Protein AF-0000000080121694 (afdb_homodimer)

Radius of gyration: 36.51 Å; Cα contacts (8 Å, |Δi|>4): 896; chains: 2; bounding box: 59×126×103 Å

Solvent-accessible surface area (backbone atoms only — not comparable to full-atom values): 50189 Å² total; per-residue (Å²): 130,77,58,74,82,36,56,67,40,44,23,49,49,50,47,50,50,31,52,74,65,68,38,55,79,69,56,67,58,45,58,38,74,62,89,61,55,68,60,27,54,48,50,38,48,52,54,37,49,72,77,35,82,36,62,63,84,40,64,54,23,57,33,60,22,52,47,48,54,51,34,53,37,49,47,53,52,48,60,75,39,40,68,56,51,47,28,50,53,50,45,54,48,53,38,69,68,40,71,66,47,35,49,54,50,49,51,48,32,42,70,73,69,32,93,64,75,76,70,82,54,82,52,45,90,50,26,54,61,36,42,48,52,21,51,56,29,46,60,75,39,48,68,44,53,57,50,44,41,75,73,33,86,81,53,75,55,68,73,51,73,68,46,50,50,50,50,53,55,51,48,57,54,48,49,55,53,50,53,48,52,44,60,62,43,68,38,92,79,63,45,26,35,66,48,34,65,50,52,49,52,49,49,48,51,38,58,58,35,47,66,44,85,49,66,69,53,20,54,51,26,48,56,35,42,54,57,48,46,57,52,42,74,55,33,47,59,52,26,48,49,22,26,32,68,34,59,57,37,25,68,55,50,55,64,60,47,36,39,76,70,57,34,71,74,53,19,56,55,53,48,50,50,48,52,48,49,49,50,49,39,47,49,53,48,50,53,53,52,55,52,51,56,50,64,68,42,62,75,64,82,71,77,75,86,80,87,78,64,84,63,70,72,70,68,76,68,49,90,77,54,86,54,56,65,52,53,51,50,50,60,70,68,46,72,84,59,79,83,66,51,61,67,55,53,59,68,67,45,78,62,39,60,84,58,93,85,66,52,69,68,59,47,39,60,70,42,22,73,72,30,54,61,57,32,55,50,42,54,56,48,32,55,37,59,48,51,86,67,55,61,79,54,46,36,41,55,67,80,76,66,65,53,61,64,67,67,63,41,53,69,68,54,40,47,46,45,25,43,25,51,76,53,49,64,50,37,68,72,62,63,59,86,71,70,86,80,59,84,58,59,67,61,83,77,86,127,130,76,59,73,79,36,56,66,40,45,22,50,49,51,50,48,52,30,52,73,65,68,39,57,80,66,56,68,59,43,53,38,71,62,88,62,56,68,61,27,55,48,50,38,49,53,55,38,47,72,77,34,81,36,60,63,83,40,61,53,24,58,33,60,22,52,45,48,54,51,33,53,38,49,47,53,52,48,60,73,39,40,69,56,50,48,27,50,51,50,44,53,47,53,39,68,68,39,70,66,48,35,49,52,50,48,51,48,33,42,70,72,70,35,96,64,76,73,71,80,55,83,52,43,92,50,27,53,61,37,42,47,53,20,51,56,29,47,61,75,38,48,69,42,52,58,52,44,43,76,73,32,86,81,55,74,56,68,73,51,74,67,46,50,51,51,51,51,55,50,47,58,52,47,47,54,53,52,53,47,52,44,61,62,42,69,38,93,77,61,45,26,34,66,49,34,64,51,53,49,51,50,50,48,52,38,57,58,36,48,66,44,85,50,66,67,55,19,55,52,26,47,56,35,41,54,58,47,47,58,52,42,72,53,32,46,59,52,26,49,48,21,27,34,67,33,58,57,37,25,68,55,50,56,65,59,48,35,38,73,69,57,33,70,76,55,19,55,57,53,50,49,51,47,52,49,50,50,51,50,38,48,50,53,48,50,53,53,51,55,53,51,55,50,64,67,41,62,74,62,82,74,76,79,81,85,85,80,63,83,64,69,72,70,68,74,67,51,91,78,55,86,56,57,64,52,55,51,50,49,61,72,67,45,74,83,59,78,83,65,51,63,66,54,52,60,67,68,44,78,63,40,59,84,56,92,84,68,53,68,67,59,47,40,60,69,42,20,74,73,29,54,62,58,33,57,50,41,53,57,49,30,54,38,60,47,52,86,67,56,63,79,56,46,38,40,56,68,79,77,64,66,51,62,64,67,69,62,39,54,69,68,53,39,46,46,45,28,43,24,51,77,52,50,64,52,38,68,72,63,64,60,88,73,70,85,79,61,83,57,57,64,58,82,77,86,129

Foldseek 3Di:
DPPCPDLVNLLVVVQVLCVVVVCLAVAAAAEDADPRDPSSVVSNLVVSCVVYPHFLSCLRHYFYAPLSLLLVLLLLLCVLLVLLLVLLLVLLCVCVVDPVSVVVLVVLCCVPVNPDDDDADHADPQFVVRSLVNLVVSLSCLVSLVVSVVVDVPSDSRDDPVSSVSSVVSSVLVVLSVVLLCQLFVDLQFFLQSNQVSLLVNLLVLVVQCPDPDPSSVVSSVVSNVSSVVNCVRCVLLNQLLNLLQLQCRLNVLVVRQCSRPNDPVSVVVSVVSVVSNVSSLVVLVVVVVVVLVVVPVPDPPPDDDDCLVQPPPVCVVVPPPCVVVVVVCVVPPPPPDSDDLSRVSNPDHGDHDDPPDDSLVVLVVCCSVPVSSSVVNQSSRNDNSHDDHSRCSRGRDDPPPPVVLVPDDPVVLQVCQQCVSPVVVCVVVVDPDPPSRSGGGHDDDD/DPPCPDLVNLLVVVQVLCVVVVCLAVAAAAEDADPRDPSSVVSNLVVSCVVYPHFLSCLRHYFYAPLSLLQVLLLLLCVLLVLLLVLLLVLLCVCVVDPVSVVVLVVLCCVPVNPDDDDADHADPQFVVRSLVNLVRSLRCLVSSVVSVVVDVPSDSRDDPVSSVSSVVSSVLVVLSVVLLCQLFVDLQFFLQSNQVSLLVNLLVLVVQCPDPDPSSVVSSVVSNVSSVVNCVRCVLLNQLLNLLQLQCRLNVLVVRQCSRPNDPVSVVVSVVSVVSNVSSLVVLVVVVVVVLVVVPVPDDPPDDDDPLVQPPPVCVVVPPPCVVVVVVCVVPPPPPDSDDLSRVSNPDHGDHDDPPDDSLVVLVVCCSVPVSSSVVNQSSRNDNSHDDHSRCSRGRDDPPPPVVLVPDDPVVLQVCQQCVSPVVVCVVVVDPDPPSRSGHGHDDDD

Secondary structure (DSSP, 8-state):
---TTSHHHHHHHHHHHHHHTT-TTS---EEESS---HHHHHHHHHHHHHHS--GGGGTTTEEE-HHHHHHHHHHHHHHHTHHHHHHHHHHHHHHTS-HHHHHHHHHHHHHHT-S--SPP----TTBHHHHHHHHHHHHHTHHHHHHHHHH-TT---PPPHHHHHHHHHHHHHHHHHHHHHHHHHSSSS--GGGHHHHHHHHHHHHHHHHT-S-HHHHHHHHHHHHHHHHHHHHHHHHHHHHHHTSTTTHHHHHHHHHHHHH-HHHHHHHHHHHHHHHHHHHHHHHHHHHHHHHHHTSSS-----S---SS-------TT-TTHHHHHHHHHHS-------HHHHHHHSPPPP--TT--HHHHHHHTTTTSHHHHHHHHHHHT--S--S-GGGGGB-S-----HHHHSS-HHHHHHHHHHHHHHHHHHHS-S---TT----------/---TTSHHHHHHHHHHHHHHTT-TTS---EEESS---HHHHHHHHHHHHHHS--GGGGTTTEEE-HHHHHHHHHHHHHHHTHHHHHHHHHHHHHHTS-HHHHHHHHHHHHHHT-S--SPP----TTBHHHHHHHHHHHHHTHHHHHHHHHH-TT---PPPHHHHHHHHHHHHHHHHHHHHHHHHHSSSS--GGGHHHHHHHHHHHHHHHTT-S-HHHHHHHHHHHHHHHHHHHHHHHHHHHHHHTSTTTHHHHHHHHHHHHH-HHHHHHHHHHHHHHHHHHHHHHHHHHHHHHHHHTSSS-----S---S--------TT-TTHHHHHHHHHHS-------HHHHHHHSPPPP--TT--HHHHHHHTTTTSHHHHHHHHHHHT--S----GGGGGB-S-----HHHHHS-HHHHHHHHHHHHHHHHHHHS-S---TT----------

Sequence (894 aa):
MVDPHSEQSLAEVINTCLMDWDIDRKLFSVTFDKFFSNDVVFRTRERLSQSRLLPNNGLLFHVRCATTILSLIVQDMLEALNEVTHKIRESVRFVRSSDTVQQSFNEIAQRLIGDSQRGLCLDCPTQWNATYAMLEAALGYKDVFSHLQQCDLGYTLAPSDIEWERASTVCSYLKLFVEVANAFTGVKDPTANIYFPELCDINLQLIERCKSEDSFIKSMALKMKSRFDTYWSICSLVLAIAAILDPRFKMKLVEYYYPQIYGPSDALERITEVSNGIKDLYHEYAISSTMSSFDHGLACDVRSSNGINGVLPITNNDTRDRLSGFDKFLHENSDNQQVKSELDKYLEEPVFPRNVDFDILNWWKVNAPKYPILSLMARDVLGIPMSTVEFDSVFNIGERLLDPYRSSLEPDILQALVCTHDWLQKEVEECGPIPSSSAMPLCITSSMVDPHSEQSLAEVINTCLMDWDIDRKLFSVTFDKFFSNDVVFRTRERLSQSRLLPNNGLLFHVRCATTILSLIVQDMLEALNEVTHKIRESVRFVRSSDTVQQSFNEIAQRLIGDSQRGLCLDCPTQWNATYAMLEAALGYKDVFSHLQQCDLGYTLAPSDIEWERASTVCSYLKLFVEVANAFTGVKDPTANIYFPELCDINLQLIERCKSEDSFIKSMALKMKSRFDTYWSICSLVLAIAAILDPRFKMKLVEYYYPQIYGPSDALERITEVSNGIKDLYHEYAISSTMSSFDHGLACDVRSSNGINGVLPITNNDTRDRLSGFDKFLHENSDNQQVKSELDKYLEEPVFPRNVDFDILNWWKVNAPKYPILSLMARDVLGIPMSTVEFDSVFNIGERLLDPYRSSLEPDILQALVCTHDWLQKEVEECGPIPSSSAMPLCITSS

Organism: Aquilegia coerulea (NCBI:txid218851)

InterPro domains:
  IPR008906 HAT, C-terminal dimerisation domain [PF05699] (342-424)
  IPR012337 Ribonuclease H-like superfamily [SSF53098] (3-425)
  IPR025525 hAT-like transposase, RNase-H fold [PF14372] (193-285)

Structure (mmCIF, N/CA/C/O backbone):
data_AF-0000000080121694-model_v1
#
loop_
_entity.id
_entity.type
_entity.pdbx_description
1 polymer 'HAT C-terminal dimerisation domain-containing protein'
#
loop_
_atom_site.group_PDB
_atom_site.id
_atom_site.type_symbol
_atom_site.label_atom_id
_atom_site.label_alt_id
_atom_site.label_comp_id
_atom_site.label_asym_id
_atom_site.label_entity_id
_atom_site.label_seq_id
_atom_site.pdbx_PDB_ins_code
_atom_site.Cartn_x
_atom_site.Cartn_y
_atom_site.Cartn_z
_atom_site.occupancy
_atom_site.B_iso_or_equiv
_atom_site.auth_seq_id
_atom_site.auth_comp_id
_atom_site.auth_asym_id
_atom_site.auth_atom_id
_atom_site.pdbx_PDB_model_num
ATOM 1 N N . MET A 1 1 ? -4.996 7.766 55.594 1 26.39 1 MET A N 1
ATOM 2 C CA . MET A 1 1 ? -5.785 8.281 54.469 1 26.39 1 MET A CA 1
ATOM 3 C C . MET A 1 1 ? -4.93 9.148 53.531 1 26.39 1 MET A C 1
ATOM 5 O O . MET A 1 1 ? -4.453 10.211 53.938 1 26.39 1 MET A O 1
ATOM 9 N N . VAL A 1 2 ? -4.094 8.57 52.719 1 36.88 2 VAL A N 1
ATOM 10 C CA . VAL A 1 2 ? -3.1 9.25 51.906 1 36.88 2 VAL A CA 1
ATOM 11 C C . VAL A 1 2 ? -3.77 10.359 51.094 1 36.88 2 VAL A C 1
ATOM 13 O O . VAL A 1 2 ? -4.922 10.227 50.688 1 36.88 2 VAL A O 1
ATOM 16 N N . ASP A 1 3 ? -3.496 11.508 51.25 1 40.28 3 ASP A N 1
ATOM 17 C CA . ASP A 1 3 ? -3.994 12.688 50.562 1 40.28 3 ASP A CA 1
ATOM 18 C C . ASP A 1 3 ? -4.148 12.414 49.062 1 40.28 3 ASP A C 1
ATOM 20 O O . ASP A 1 3 ? -3.174 12.094 48.375 1 40.28 3 ASP A O 1
ATOM 24 N N . PRO A 1 4 ? -5.293 11.914 48.656 1 45.69 4 PRO A N 1
ATOM 25 C CA . PRO A 1 4 ? -5.648 11.516 47.281 1 45.69 4 PRO A CA 1
ATOM 26 C C . PRO A 1 4 ? -5.074 12.453 46.25 1 45.69 4 PRO A C 1
ATOM 28 O O . PRO A 1 4 ? -5.031 12.109 45.062 1 45.69 4 PRO A O 1
ATOM 31 N N . HIS A 1 5 ? -4.828 13.664 46.719 1 49 5 HIS A N 1
ATOM 32 C CA . HIS A 1 5 ? -4.391 14.758 45.875 1 49 5 HIS A CA 1
ATOM 33 C C . HIS A 1 5 ? -2.871 14.812 45.75 1 49 5 HIS A C 1
ATOM 35 O O . HIS A 1 5 ? -2.316 15.695 45.094 1 49 5 HIS A O 1
ATOM 41 N N . SER A 1 6 ? -2.154 14.094 46.469 1 56.53 6 SER A N 1
ATOM 42 C CA . SER A 1 6 ? -0.698 14.156 46.406 1 56.53 6 SER A CA 1
ATOM 43 C C . SER A 1 6 ? -0.181 13.5 45.125 1 56.53 6 SER A C 1
ATOM 45 O O . SER A 1 6 ? -0.827 12.609 44.594 1 56.53 6 SER A O 1
ATOM 47 N N . GLU A 1 7 ? 0.801 14.18 44.625 1 63.19 7 GLU A N 1
ATOM 48 C CA . GLU A 1 7 ? 1.466 13.711 43.438 1 63.19 7 GLU A CA 1
ATOM 49 C C . GLU A 1 7 ? 1.796 12.219 43.531 1 63.19 7 GLU A C 1
ATOM 51 O O . GLU A 1 7 ? 1.668 11.484 42.531 1 63.19 7 GLU A O 1
ATOM 56 N N . GLN A 1 8 ? 2.139 11.773 44.719 1 63.72 8 GLN A N 1
ATOM 57 C CA . GLN A 1 8 ? 2.469 10.375 44.938 1 63.72 8 GLN A CA 1
ATOM 58 C C . GLN A 1 8 ? 1.227 9.492 44.812 1 63.72 8 GLN A C 1
ATOM 60 O O . GLN A 1 8 ? 1.281 8.398 44.281 1 63.72 8 GLN A O 1
ATOM 65 N N . SER A 1 9 ? 0.244 10.078 45.312 1 65.25 9 SER A N 1
ATOM 66 C CA . SER A 1 9 ? -1.005 9.32 45.312 1 65.25 9 SER A CA 1
ATOM 67 C C . SER A 1 9 ? -1.536 9.133 43.906 1 65.25 9 SER A C 1
ATOM 69 O O . SER A 1 9 ? -2.049 8.062 43.562 1 65.25 9 SER A O 1
ATOM 71 N N . LEU A 1 10 ? -1.282 10.141 43.156 1 68.56 10 LEU A N 1
ATOM 72 C CA . LEU A 1 10 ? -1.774 10.047 41.812 1 68.56 10 LEU A CA 1
ATOM 73 C C . LEU A 1 10 ? -1.021 8.977 41.031 1 68.56 10 LEU A C 1
ATOM 75 O O . LEU A 1 10 ? -1.623 8.211 40.25 1 68.56 10 LEU A O 1
ATOM 79 N N . ALA A 1 11 ? 0.267 8.938 41.281 1 73.31 11 ALA A N 1
ATOM 80 C CA . ALA A 1 11 ? 1.079 7.926 40.625 1 73.31 11 ALA A CA 1
ATOM 81 C C . ALA A 1 11 ? 0.636 6.52 41 1 73.31 11 ALA A C 1
ATOM 83 O O . ALA A 1 11 ? 0.583 5.621 40.156 1 73.31 11 ALA A O 1
ATOM 84 N N . GLU A 1 12 ? 0.308 6.398 42.188 1 73.88 12 GLU A N 1
ATOM 85 C CA . GLU A 1 12 ? -0.13 5.098 42.688 1 73.88 12 GLU A CA 1
ATOM 86 C C . GLU A 1 12 ? -1.475 4.699 42.062 1 73.88 12 GLU A C 1
ATOM 88 O O . GLU A 1 12 ? -1.69 3.533 41.75 1 73.88 12 GLU A O 1
ATOM 93 N N . VAL A 1 13 ? -2.256 5.684 41.969 1 70.69 13 VAL A N 1
ATOM 94 C CA . VAL A 1 13 ? -3.57 5.43 41.406 1 70.69 13 VAL A CA 1
ATOM 95 C C . VAL A 1 13 ? -3.422 5.004 39.938 1 70.69 13 VAL A C 1
ATOM 97 O O . VAL A 1 13 ? -4.086 4.07 39.469 1 70.69 13 VAL A O 1
ATOM 100 N N . ILE A 1 14 ? -2.561 5.691 39.312 1 72.88 14 ILE A N 1
ATOM 101 C CA . ILE A 1 14 ? -2.342 5.375 37.906 1 72.88 14 ILE A CA 1
ATOM 102 C C . ILE A 1 14 ? -1.807 3.949 37.75 1 72.88 14 ILE A C 1
ATOM 104 O O . ILE A 1 14 ? -2.314 3.162 36.969 1 72.88 14 ILE A O 1
ATOM 108 N N . ASN A 1 15 ? -0.887 3.674 38.562 1 73 15 ASN A N 1
ATOM 109 C CA . ASN A 1 15 ? -0.279 2.348 38.531 1 73 15 ASN A CA 1
ATOM 110 C C . ASN A 1 15 ? -1.284 1.255 38.875 1 73 15 ASN A C 1
ATOM 112 O O . ASN A 1 15 ? -1.282 0.185 38.25 1 73 15 ASN A O 1
ATOM 116 N N . THR A 1 16 ? -2.008 1.557 39.781 1 71.19 16 THR A N 1
ATOM 117 C CA . THR A 1 16 ? -3.027 0.596 40.188 1 71.19 16 THR A CA 1
ATOM 118 C C . THR A 1 16 ? -4.035 0.366 39.094 1 71.19 16 THR A C 1
ATOM 120 O O . THR A 1 16 ? -4.457 -0.767 38.844 1 71.19 16 THR A O 1
ATOM 123 N N . CYS A 1 17 ? -4.371 1.453 38.469 1 67.81 17 CYS A N 1
ATOM 124 C CA . CYS A 1 17 ? -5.305 1.348 37.375 1 67.81 17 CYS A CA 1
ATOM 125 C C . CYS A 1 17 ? -4.707 0.52 36.25 1 67.81 17 CYS A C 1
ATOM 127 O O . CYS A 1 17 ? -5.387 -0.333 35.656 1 67.81 17 CYS A O 1
ATOM 129 N N . LEU A 1 18 ? -3.494 0.75 36 1 73.38 18 LEU A N 1
ATOM 130 C CA . LEU A 1 18 ? -2.822 0.035 34.906 1 73.38 18 LEU A CA 1
ATOM 131 C C . LEU A 1 18 ? -2.721 -1.454 35.219 1 73.38 18 LEU A C 1
ATOM 133 O O . LEU A 1 18 ? -2.902 -2.293 34.344 1 73.38 18 LEU A O 1
ATOM 137 N N . MET A 1 19 ? -2.467 -1.729 36.406 1 71.31 19 MET A N 1
ATOM 138 C CA . MET A 1 19 ? -2.359 -3.119 36.844 1 71.31 19 MET A CA 1
ATOM 139 C C . MET A 1 19 ? -3.721 -3.805 36.812 1 71.31 19 MET A C 1
ATOM 141 O O . MET A 1 19 ? -3.832 -4.957 36.375 1 71.31 19 MET A O 1
ATOM 145 N N . ASP A 1 20 ? -4.59 -3.076 37.219 1 66.62 20 ASP A N 1
ATOM 146 C CA . ASP A 1 20 ? -5.941 -3.623 37.25 1 66.62 20 ASP A CA 1
ATOM 147 C C . ASP A 1 20 ? -6.43 -3.961 35.844 1 66.62 20 ASP A C 1
ATOM 149 O O . ASP A 1 20 ? -7.16 -4.934 35.656 1 66.62 20 ASP A O 1
ATOM 153 N N . TRP A 1 21 ? -5.98 -3.143 35.031 1 64.88 21 TRP A N 1
ATOM 154 C CA . TRP A 1 21 ? -6.41 -3.322 33.625 1 64.88 21 TRP A CA 1
ATOM 155 C C . TRP A 1 21 ? -5.492 -4.289 32.906 1 64.88 21 TRP A C 1
ATOM 157 O O . TRP A 1 21 ? -5.738 -4.629 31.734 1 64.88 21 TRP A O 1
ATOM 167 N N . ASP A 1 22 ? -4.504 -4.723 33.469 1 67.5 22 ASP A N 1
ATOM 168 C CA . ASP A 1 22 ? -3.529 -5.664 32.906 1 67.5 22 ASP A CA 1
ATOM 169 C C . ASP A 1 22 ? -2.848 -5.094 31.672 1 67.5 22 ASP A C 1
ATOM 171 O O . ASP A 1 22 ? -2.709 -5.789 30.672 1 67.5 22 ASP A O 1
ATOM 175 N N . ILE A 1 23 ? -2.688 -3.812 31.719 1 67.69 23 ILE A N 1
ATOM 176 C CA . ILE A 1 23 ? -2.041 -3.189 30.562 1 67.69 23 ILE A CA 1
ATOM 177 C C . ILE A 1 23 ? -0.694 -2.605 30.984 1 67.69 23 ILE A C 1
ATOM 179 O O . ILE A 1 23 ? -0.069 -1.861 30.219 1 67.69 23 ILE A O 1
ATOM 183 N N . ASP A 1 24 ? -0.335 -2.9 32.156 1 66.94 24 ASP A N 1
ATOM 184 C CA . ASP A 1 24 ? 0.908 -2.35 32.688 1 66.94 24 ASP A CA 1
ATOM 185 C C . ASP A 1 24 ? 2.111 -2.836 31.875 1 66.94 24 ASP A C 1
ATOM 187 O O . ASP A 1 24 ? 3.125 -2.141 31.797 1 66.94 24 ASP A O 1
ATOM 191 N N . ARG A 1 25 ? 1.899 -3.924 31.234 1 66.94 25 ARG A N 1
ATOM 192 C CA . ARG A 1 25 ? 3.033 -4.48 30.5 1 66.94 25 ARG A CA 1
ATOM 193 C C . ARG A 1 25 ? 2.891 -4.238 29 1 66.94 25 ARG A C 1
ATOM 195 O O . ARG A 1 25 ? 3.771 -4.602 28.219 1 66.94 25 ARG A O 1
ATOM 202 N N . LYS A 1 26 ? 1.845 -3.582 28.688 1 69.19 26 LYS A N 1
ATOM 203 C CA . LYS A 1 26 ? 1.549 -3.402 27.266 1 69.19 26 LYS A CA 1
ATOM 204 C C . LYS A 1 26 ? 1.504 -1.921 26.906 1 69.19 26 LYS A C 1
ATOM 206 O O . LYS A 1 26 ? 1.065 -1.562 25.812 1 69.19 26 LYS A O 1
ATOM 211 N N . LEU A 1 27 ? 2.109 -1.189 27.797 1 75.31 27 LEU A N 1
ATOM 212 C CA . LEU A 1 27 ? 1.988 0.252 27.609 1 75.31 27 LEU A CA 1
ATOM 213 C C . LEU A 1 27 ? 3.186 0.8 26.844 1 75.31 27 LEU A C 1
ATOM 215 O O . LEU A 1 27 ? 4.332 0.459 27.141 1 75.31 27 LEU A O 1
ATOM 219 N N . PHE A 1 28 ? 2.895 1.566 25.828 1 77.25 28 PHE A N 1
ATOM 220 C CA . PHE A 1 28 ? 3.953 2.207 25.047 1 77.25 28 PHE A CA 1
ATOM 221 C C . PHE A 1 28 ? 4.117 3.666 25.469 1 77.25 28 PHE A C 1
ATOM 223 O O . PHE A 1 28 ? 5.23 4.113 25.75 1 77.25 28 PHE A O 1
ATOM 230 N N . SER A 1 29 ? 3.066 4.312 25.562 1 81.25 29 SER A N 1
ATOM 231 C CA . SER A 1 29 ? 3.098 5.73 25.906 1 81.25 29 SER A CA 1
ATOM 232 C C . SER A 1 29 ? 1.821 6.152 26.625 1 81.25 29 SER A C 1
ATOM 234 O O . SER A 1 29 ? 0.792 5.484 26.516 1 81.25 29 SER A O 1
ATOM 236 N N . VAL A 1 30 ? 1.998 7.223 27.438 1 76.62 30 VAL A N 1
ATOM 237 C CA . VAL A 1 30 ? 0.857 7.805 28.141 1 76.62 30 VAL A CA 1
ATOM 238 C C . VAL A 1 30 ? 0.77 9.297 27.828 1 76.62 30 VAL A C 1
ATOM 240 O O . VAL A 1 30 ? 1.782 10 27.859 1 76.62 30 VAL A O 1
ATOM 243 N N . THR A 1 31 ? -0.398 9.703 27.422 1 79.06 31 THR A N 1
ATOM 244 C CA . THR A 1 31 ? -0.628 11.117 27.172 1 79.06 31 THR A CA 1
ATOM 245 C C . THR A 1 31 ? -1.445 11.75 28.297 1 79.06 31 THR A C 1
ATOM 247 O O . THR A 1 31 ? -2.514 11.242 28.641 1 79.06 31 THR A O 1
ATOM 250 N N . PHE A 1 32 ? -0.875 12.805 28.891 1 71.19 32 PHE A N 1
ATOM 251 C CA . PHE A 1 32 ? -1.555 13.5 29.984 1 71.19 32 PHE A CA 1
ATOM 252 C C . PHE A 1 32 ? -2.111 14.836 29.516 1 71.19 32 PHE A C 1
ATOM 254 O O . PHE A 1 32 ? -1.461 15.547 28.75 1 71.19 32 PHE A O 1
ATOM 261 N N . ASP A 1 33 ? -3.385 15.094 29.812 1 65.56 33 ASP A N 1
ATOM 262 C CA . ASP A 1 33 ? -4 16.375 29.469 1 65.56 33 ASP A CA 1
ATOM 263 C C . ASP A 1 33 ? -3.461 17.484 30.359 1 65.56 33 ASP A C 1
ATOM 265 O O . ASP A 1 33 ? -3.217 18.594 29.891 1 65.56 33 ASP A O 1
ATOM 269 N N . LYS A 1 34 ? -3.533 17.109 31.672 1 60.97 34 LYS A N 1
ATOM 270 C CA . LYS A 1 34 ? -3.133 18.156 32.625 1 60.97 34 LYS A CA 1
ATOM 271 C C . LYS A 1 34 ? -1.664 18 33 1 60.97 34 LYS A C 1
ATOM 273 O O . LYS A 1 34 ? -1.1 16.906 32.906 1 60.97 34 LYS A O 1
ATOM 278 N N . PHE A 1 35 ? -1.109 19.156 33.125 1 56.38 35 PHE A N 1
ATOM 279 C CA . PHE A 1 35 ? 0.286 19.172 33.531 1 56.38 35 PHE A CA 1
ATOM 280 C C . PHE A 1 35 ? 0.445 18.484 34.906 1 56.38 35 PHE A C 1
ATOM 282 O O . PHE A 1 35 ? -0.043 19 35.906 1 56.38 35 PHE A O 1
ATOM 289 N N . PHE A 1 36 ? 0.551 17.25 34.75 1 58.81 36 PHE A N 1
ATOM 290 C CA . PHE A 1 36 ? 0.963 16.625 36 1 58.81 36 PHE A CA 1
ATOM 291 C C . PHE A 1 36 ? 2.406 16.984 36.312 1 58.81 36 PHE A C 1
ATOM 293 O O . PHE A 1 36 ? 3.193 17.312 35.438 1 58.81 36 PHE A O 1
ATOM 300 N N . SER A 1 37 ? 2.508 17.094 37.562 1 61.53 37 SER A N 1
ATOM 301 C CA . SER A 1 37 ? 3.885 17.328 37.969 1 61.53 37 SER A CA 1
ATOM 302 C C . SER A 1 37 ? 4.824 16.266 37.438 1 61.53 37 SER A C 1
ATOM 304 O O . SER A 1 37 ? 4.418 15.117 37.25 1 61.53 37 SER A O 1
ATOM 306 N N . ASN A 1 38 ? 5.941 16.688 37 1 66.12 38 ASN A N 1
ATOM 307 C CA . ASN A 1 38 ? 7 15.805 36.531 1 66.12 38 ASN A CA 1
ATOM 308 C C . ASN A 1 38 ? 7.211 14.625 37.469 1 66.12 38 ASN A C 1
ATOM 310 O O . ASN A 1 38 ? 7.598 13.539 37.062 1 66.12 38 ASN A O 1
ATOM 314 N N . ASP A 1 39 ? 6.777 14.922 38.594 1 66.5 39 ASP A N 1
ATOM 315 C CA . ASP A 1 39 ? 7.02 13.898 39.625 1 66.5 39 ASP A CA 1
ATOM 316 C C . ASP A 1 39 ? 6.07 12.719 39.438 1 66.5 39 ASP A C 1
ATOM 318 O O . ASP A 1 39 ? 6.477 11.562 39.594 1 66.5 39 ASP A O 1
ATOM 322 N N . VAL A 1 40 ? 4.914 13.031 39.156 1 71.06 40 VAL A N 1
ATOM 323 C CA . VAL A 1 40 ? 3.934 11.969 38.969 1 71.06 40 VAL A CA 1
ATOM 324 C C . VAL A 1 40 ? 4.344 11.078 37.781 1 71.06 40 VAL A C 1
ATOM 326 O O . VAL A 1 40 ? 4.297 9.852 37.875 1 71.06 40 VAL A O 1
ATOM 329 N N . VAL A 1 41 ? 4.781 11.703 36.844 1 73.06 41 VAL A N 1
ATOM 330 C CA . VAL A 1 41 ? 5.184 10.984 35.625 1 73.06 41 VAL A CA 1
ATOM 331 C C . VAL A 1 41 ? 6.426 10.141 35.906 1 73.06 41 VAL A C 1
ATOM 333 O O . VAL A 1 41 ? 6.508 8.984 35.5 1 73.06 41 VAL A O 1
ATOM 336 N N . PHE A 1 42 ? 7.281 10.773 36.594 1 73.38 42 PHE A N 1
ATOM 337 C CA . PHE A 1 42 ? 8.523 10.086 36.938 1 73.38 42 PHE A CA 1
ATOM 338 C C . PHE A 1 42 ? 8.242 8.836 37.75 1 73.38 42 PHE A C 1
ATOM 340 O O . PHE A 1 42 ? 8.805 7.773 37.5 1 73.38 42 PHE A O 1
ATOM 347 N N . ARG A 1 43 ? 7.41 8.906 38.688 1 73.75 43 ARG A N 1
ATOM 348 C CA . ARG A 1 43 ? 7.113 7.793 39.562 1 73.75 43 ARG A CA 1
ATOM 349 C C . ARG A 1 43 ? 6.379 6.676 38.844 1 73.75 43 ARG A C 1
ATOM 351 O O . ARG A 1 43 ? 6.641 5.496 39.062 1 73.75 43 ARG A O 1
ATOM 358 N N . THR A 1 44 ? 5.531 7.125 38.062 1 74.12 44 THR A N 1
ATOM 359 C CA . THR A 1 44 ? 4.797 6.137 37.281 1 74.12 44 THR A CA 1
ATOM 360 C C . THR A 1 44 ? 5.73 5.391 36.312 1 74.12 44 THR A C 1
ATOM 362 O O . THR A 1 44 ? 5.656 4.168 36.219 1 74.12 44 THR A O 1
ATOM 365 N N . ARG A 1 45 ? 6.562 6.113 35.719 1 76.25 45 ARG A N 1
ATOM 366 C CA . ARG A 1 45 ? 7.523 5.539 34.781 1 76.25 45 ARG A CA 1
ATOM 367 C C . ARG A 1 45 ? 8.477 4.586 35.5 1 76.25 45 ARG A C 1
ATOM 369 O O . ARG A 1 45 ? 8.781 3.506 35 1 76.25 45 ARG A O 1
ATOM 376 N N . GLU A 1 46 ? 8.906 5.043 36.594 1 74.69 46 GLU A N 1
ATOM 377 C CA . GLU A 1 46 ? 9.852 4.242 37.375 1 74.69 46 GLU A CA 1
ATOM 378 C C . GLU A 1 46 ? 9.219 2.924 37.812 1 74.69 46 GLU A C 1
ATOM 380 O O . GLU A 1 46 ? 9.875 1.879 37.781 1 74.69 46 GLU A O 1
ATOM 385 N N . ARG A 1 47 ? 8.102 2.963 38.156 1 73.25 47 ARG A N 1
ATOM 386 C CA . ARG A 1 47 ? 7.402 1.755 38.594 1 73.25 47 ARG A CA 1
ATOM 387 C C . ARG A 1 47 ? 7.207 0.788 37.438 1 73.25 47 ARG A C 1
ATOM 389 O O . ARG A 1 47 ? 7.375 -0.423 37.594 1 73.25 47 ARG A O 1
ATOM 396 N N . LEU A 1 48 ? 6.832 1.391 36.375 1 74 48 LEU A N 1
ATOM 397 C CA . LEU A 1 48 ? 6.586 0.56 35.219 1 74 48 LEU A CA 1
ATOM 398 C C . LEU A 1 48 ? 7.891 -0.012 34.688 1 74 48 LEU A C 1
ATOM 400 O O . LEU A 1 48 ? 7.914 -1.129 34.156 1 74 48 LEU A O 1
ATOM 404 N N . SER A 1 49 ? 8.906 0.778 34.719 1 71.31 49 SER A N 1
ATOM 405 C CA . SER A 1 49 ? 10.203 0.344 34.25 1 71.31 49 SER A CA 1
ATOM 406 C C . SER A 1 49 ? 10.734 -0.841 35.031 1 71.31 49 SER A C 1
ATOM 408 O O . SER A 1 49 ? 11.562 -1.611 34.531 1 71.31 49 SER A O 1
ATOM 410 N N . GLN A 1 50 ? 10.328 -0.845 36.312 1 65.44 50 GLN A N 1
ATOM 411 C CA . GLN A 1 50 ? 10.75 -1.955 37.188 1 65.44 50 GLN A CA 1
ATOM 412 C C . GLN A 1 50 ? 10.141 -3.27 36.688 1 65.44 50 GLN A C 1
ATOM 414 O O . GLN A 1 50 ? 10.75 -4.332 36.844 1 65.44 50 GLN A O 1
ATOM 419 N N . SER A 1 51 ? 8.898 -3.195 36.344 1 58.97 51 SER A N 1
ATOM 420 C CA . SER A 1 51 ? 8.25 -4.434 35.938 1 58.97 51 SER A CA 1
ATOM 421 C C . SER A 1 51 ? 8.586 -4.785 34.5 1 58.97 51 SER A C 1
ATOM 423 O O . SER A 1 51 ? 8.578 -5.957 34.125 1 58.97 51 SER A O 1
ATOM 425 N N . ARG A 1 52 ? 8.375 -3.74 33.562 1 59.62 52 ARG A N 1
ATOM 426 C CA . ARG A 1 52 ? 8.617 -4.016 32.156 1 59.62 52 ARG A CA 1
ATOM 427 C C . ARG A 1 52 ? 9.359 -2.863 31.484 1 59.62 52 ARG A C 1
ATOM 429 O O . ARG A 1 52 ? 9.258 -1.716 31.938 1 59.62 52 ARG A O 1
ATOM 436 N N . LEU A 1 53 ? 10.141 -3.246 30.453 1 62.31 53 LEU A N 1
ATOM 437 C CA . LEU A 1 53 ? 11.07 -2.414 29.703 1 62.31 53 LEU A CA 1
ATOM 438 C C . LEU A 1 53 ? 10.32 -1.369 28.875 1 62.31 53 LEU A C 1
ATOM 440 O O . LEU A 1 53 ? 9.539 -1.715 27.984 1 62.31 53 LEU A O 1
ATOM 444 N N . LEU A 1 54 ? 9.906 -0.337 29.422 1 70.25 54 LEU A N 1
ATOM 445 C CA . LEU A 1 54 ? 9.516 0.78 28.578 1 70.25 54 LEU A CA 1
ATOM 446 C C . LEU A 1 54 ? 10.539 1.009 27.469 1 70.25 54 LEU A C 1
ATOM 448 O O . LEU A 1 54 ? 11.75 0.988 27.734 1 70.25 54 LEU A O 1
ATOM 452 N N . PRO A 1 55 ? 9.945 1.006 26.281 1 69.19 55 PRO A N 1
ATOM 453 C CA . PRO A 1 55 ? 10.906 1.209 25.188 1 69.19 55 PRO A CA 1
ATOM 454 C C . PRO A 1 55 ? 11.719 2.494 25.359 1 69.19 55 PRO A C 1
ATOM 456 O O . PRO A 1 55 ? 11.219 3.479 25.906 1 69.19 55 PRO A O 1
ATOM 459 N N . ASN A 1 56 ? 12.977 2.418 24.906 1 71.12 56 ASN A N 1
ATOM 460 C CA . ASN A 1 56 ? 13.891 3.557 24.891 1 71.12 56 ASN A CA 1
ATOM 461 C C . ASN A 1 56 ? 14.039 4.184 26.266 1 71.12 56 ASN A C 1
ATOM 463 O O . ASN A 1 56 ? 14.031 5.406 26.406 1 71.12 56 ASN A O 1
ATOM 467 N N . ASN A 1 57 ? 14.086 3.4 27.297 1 70.31 57 ASN A N 1
ATOM 468 C CA . ASN A 1 57 ? 14.258 3.854 28.672 1 70.31 57 ASN A CA 1
ATOM 469 C C . ASN A 1 57 ? 13.141 4.801 29.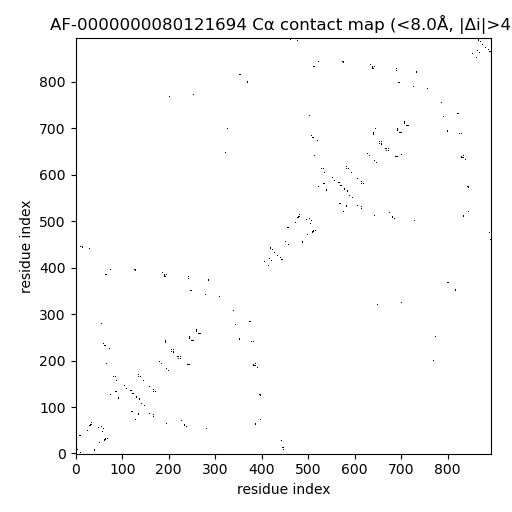094 1 70.31 57 ASN A C 1
ATOM 471 O O . ASN A 1 57 ? 13.375 5.766 29.828 1 70.31 57 ASN A O 1
ATOM 475 N N . GLY A 1 58 ? 12.055 4.652 28.484 1 76.44 58 GLY A N 1
ATOM 476 C CA . GLY A 1 58 ? 10.875 5.422 28.859 1 76.44 58 GLY A CA 1
ATOM 477 C C . GLY A 1 58 ? 10.859 6.82 28.266 1 76.44 58 GLY A C 1
ATOM 478 O O . GLY A 1 58 ? 10.055 7.66 28.672 1 76.44 58 GLY A O 1
ATOM 479 N N . LEU A 1 59 ? 11.75 7.121 27.359 1 77.38 59 LEU A N 1
ATOM 480 C CA . LEU A 1 59 ? 11.844 8.453 26.766 1 77.38 59 LEU A CA 1
ATOM 481 C C . LEU A 1 59 ? 10.578 8.789 25.984 1 77.38 59 LEU A C 1
ATOM 483 O O . LEU A 1 59 ? 10.219 9.969 25.875 1 77.38 59 LEU A O 1
ATOM 487 N N . LEU A 1 60 ? 9.883 7.789 25.562 1 81.62 60 LEU A N 1
ATOM 488 C CA . LEU A 1 60 ? 8.703 8.016 24.734 1 81.62 60 LEU A CA 1
ATOM 489 C C . LEU A 1 60 ? 7.43 7.781 25.547 1 81.62 60 LEU A C 1
ATOM 491 O O . LEU A 1 60 ? 6.32 7.91 25.016 1 81.62 60 LEU A O 1
ATOM 495 N N . PHE A 1 61 ? 7.605 7.59 26.766 1 80.81 61 PHE A N 1
ATOM 496 C CA . PHE A 1 61 ? 6.492 7.172 27.609 1 80.81 61 PHE A CA 1
ATOM 497 C C . PHE A 1 61 ? 5.562 8.344 27.891 1 80.81 61 PHE A C 1
ATOM 499 O O . PHE A 1 61 ? 4.34 8.211 27.797 1 80.81 61 PHE A O 1
ATOM 506 N N . HIS A 1 62 ? 6.176 9.391 28.172 1 82.12 62 HIS A N 1
ATOM 507 C CA . HIS A 1 62 ? 5.398 10.547 28.609 1 82.12 62 HIS A CA 1
ATOM 508 C C . HIS A 1 62 ? 5.172 11.531 27.469 1 82.12 62 HIS A C 1
ATOM 510 O O . HIS A 1 62 ? 6.129 12.062 26.906 1 82.12 62 HIS A O 1
ATOM 516 N N . VAL A 1 63 ? 3.904 11.703 27.188 1 85.69 63 VAL A N 1
ATOM 517 C CA . VAL A 1 63 ? 3.523 12.664 26.141 1 85.69 63 VAL A CA 1
ATOM 518 C C . VAL A 1 63 ? 2.48 13.633 26.688 1 85.69 63 VAL A C 1
ATOM 520 O O . VAL A 1 63 ? 1.61 13.242 27.469 1 85.69 63 VAL A O 1
ATOM 523 N N . ARG A 1 64 ? 2.686 14.875 26.391 1 86.31 64 ARG A N 1
ATOM 524 C CA . ARG A 1 64 ? 1.712 15.898 26.766 1 86.31 64 ARG A CA 1
ATOM 525 C C . ARG A 1 64 ? 0.769 16.203 25.609 1 86.31 64 ARG A C 1
ATOM 527 O O . ARG A 1 64 ? 1.17 16.156 24.438 1 86.31 64 ARG A O 1
ATOM 534 N N . CYS A 1 65 ? -0.398 16.547 26 1 85 65 CYS A N 1
ATOM 535 C CA . CYS A 1 65 ? -1.427 16.766 24.984 1 85 65 CYS A CA 1
ATOM 536 C C . CYS A 1 65 ? -1.135 18.016 24.172 1 85 65 CYS A C 1
ATOM 538 O O . CYS A 1 65 ? -1.047 19.109 24.719 1 85 65 CYS A O 1
ATOM 540 N N . ALA A 1 66 ? -1.067 17.891 22.891 1 89.94 66 ALA A N 1
ATOM 541 C CA . ALA A 1 66 ? -0.728 18.984 22 1 89.94 66 ALA A CA 1
ATOM 542 C C . ALA A 1 66 ? -1.833 20.031 21.969 1 89.94 66 ALA A C 1
ATOM 544 O O . ALA A 1 66 ? -1.555 21.234 21.922 1 89.94 66 ALA A O 1
ATOM 545 N N . THR A 1 67 ? -3.068 19.641 22.047 1 87.06 67 THR A N 1
ATOM 546 C CA . THR A 1 67 ? -4.18 20.578 21.984 1 87.06 67 THR A CA 1
ATOM 547 C C . THR A 1 67 ? -4.273 21.391 23.281 1 87.06 67 THR A C 1
ATOM 549 O O . THR A 1 67 ? -4.664 22.562 23.25 1 87.06 67 THR A O 1
ATOM 552 N N . THR A 1 68 ? -3.885 20.766 24.344 1 84.69 68 THR A N 1
ATOM 553 C CA . THR A 1 68 ? -3.893 21.484 25.625 1 84.69 68 THR A CA 1
ATOM 554 C C . THR A 1 68 ? -2.871 22.609 25.609 1 84.69 68 THR A C 1
ATOM 556 O O . THR A 1 68 ? -3.164 23.734 26.047 1 84.69 68 THR A O 1
ATOM 559 N N . ILE A 1 69 ? -1.727 22.297 25.156 1 88.12 69 ILE A N 1
ATOM 560 C CA . ILE A 1 69 ? -0.69 23.328 25.125 1 88.12 69 ILE A CA 1
ATOM 561 C C . ILE A 1 69 ? -1.099 24.438 24.156 1 88.12 69 ILE A C 1
ATOM 563 O O . ILE A 1 69 ? -0.829 25.609 24.406 1 88.12 69 ILE A O 1
ATOM 567 N N . LEU A 1 70 ? -1.747 24.125 23.062 1 90.56 70 LEU A N 1
ATOM 568 C CA . LEU A 1 70 ? -2.238 25.141 22.125 1 90.56 70 LEU A CA 1
ATOM 569 C C . LEU A 1 70 ? -3.242 26.062 22.797 1 90.56 70 LEU A C 1
ATOM 571 O O . LEU A 1 70 ? -3.15 27.281 22.672 1 90.56 70 LEU A O 1
ATOM 575 N N . SER A 1 71 ? -4.094 25.484 23.516 1 87.44 71 SER A N 1
ATOM 576 C CA . SER A 1 71 ? -5.125 26.266 24.188 1 87.44 71 SER A CA 1
ATOM 577 C C . SER A 1 71 ? -4.523 27.172 25.25 1 87.44 71 SER A C 1
ATOM 579 O O . SER A 1 71 ? -4.957 28.328 25.422 1 87.44 71 SER A O 1
ATOM 581 N N . LEU A 1 72 ? -3.553 26.641 25.953 1 87.19 72 LEU A N 1
ATOM 582 C CA . LEU A 1 72 ? -2.912 27.422 27 1 87.19 72 LEU A CA 1
ATOM 583 C C . LEU A 1 72 ? -2.168 28.609 26.422 1 87.19 72 LEU A C 1
ATOM 585 O O . LEU A 1 72 ? -2.215 29.719 26.984 1 87.19 72 LEU A O 1
ATOM 589 N N . ILE A 1 73 ? -1.547 28.406 25.344 1 92.31 73 ILE A N 1
ATOM 590 C CA . ILE A 1 73 ? -0.801 29.469 24.672 1 92.31 73 ILE A CA 1
ATOM 591 C C . ILE A 1 73 ? -1.769 30.531 24.156 1 92.31 73 ILE A C 1
ATOM 593 O O . ILE A 1 73 ? -1.531 31.734 24.328 1 92.31 73 ILE A O 1
ATOM 597 N N . VAL A 1 74 ? -2.865 30.094 23.609 1 93.06 74 VAL A N 1
ATOM 598 C CA . VAL A 1 74 ? -3.863 31.016 23.078 1 93.06 74 VAL A CA 1
ATOM 599 C C . VAL A 1 74 ? -4.496 31.812 24.219 1 93.06 74 VAL A C 1
ATOM 601 O O . VAL A 1 74 ? -4.781 33 24.078 1 93.06 74 VAL A O 1
ATOM 604 N N . GLN A 1 75 ? -4.703 31.172 25.312 1 89 75 GLN A N 1
ATOM 605 C CA . GLN A 1 75 ? -5.266 31.844 26.469 1 89 75 GLN A CA 1
ATOM 606 C C . GLN A 1 75 ? -4.359 32.969 26.938 1 89 75 GLN A C 1
ATOM 608 O O . GLN A 1 75 ? -4.836 34.062 27.328 1 89 75 GLN A O 1
ATOM 613 N N . ASP A 1 76 ? -3.102 32.719 26.938 1 90.06 76 ASP A N 1
ATOM 614 C CA . ASP A 1 76 ? -2.148 33.781 27.281 1 90.06 76 ASP A CA 1
ATOM 615 C C . ASP A 1 76 ? -2.271 34.969 26.344 1 90.06 76 ASP A C 1
ATOM 617 O O . ASP A 1 76 ? -2.217 36.125 26.766 1 90.06 76 ASP A O 1
ATOM 621 N N . MET A 1 77 ? -2.432 34.656 25.094 1 92.19 77 MET A N 1
ATOM 622 C CA . MET A 1 77 ? -2.566 35.688 24.078 1 92.19 77 MET A CA 1
ATOM 623 C C . MET A 1 77 ? -3.834 36.531 24.297 1 92.19 77 MET A C 1
ATOM 625 O O . MET A 1 77 ? -3.801 37.75 24.234 1 92.19 77 MET A O 1
ATOM 629 N N . LEU A 1 78 ? -4.906 35.875 24.625 1 92.19 78 LEU A N 1
ATOM 630 C CA . LEU A 1 78 ? -6.195 36.531 24.797 1 92.19 78 LEU A CA 1
ATOM 631 C C . LEU A 1 78 ? -6.242 37.312 26.109 1 92.19 78 LEU A C 1
ATOM 633 O O . LEU A 1 78 ? -6.902 38.344 26.188 1 92.19 78 LEU A O 1
ATOM 637 N N . GLU A 1 79 ? -5.582 36.781 27.062 1 91.38 79 GLU A N 1
ATOM 638 C CA . GLU A 1 79 ? -5.477 37.5 28.328 1 91.38 79 GLU A CA 1
ATOM 639 C C . GLU A 1 79 ? -4.734 38.844 28.141 1 91.38 79 GLU A C 1
ATOM 641 O O . GLU A 1 79 ? -5.109 39.844 28.734 1 91.38 79 GLU A O 1
ATOM 646 N N . ALA A 1 80 ? -3.691 38.812 27.359 1 91.38 80 ALA A N 1
ATOM 647 C CA . ALA A 1 80 ? -2.924 40 27.094 1 91.38 80 ALA A CA 1
ATOM 648 C C . ALA A 1 80 ? -3.762 41.031 26.328 1 91.38 80 ALA A C 1
ATOM 650 O O . ALA A 1 80 ? -3.602 42.25 26.516 1 91.38 80 ALA A O 1
ATOM 651 N N . LEU A 1 81 ? -4.688 40.594 25.484 1 93.19 81 LEU A N 1
ATOM 652 C CA . LEU A 1 81 ? -5.504 41.469 24.656 1 93.19 81 LEU A CA 1
ATOM 653 C C . LEU A 1 81 ? -6.879 41.688 25.266 1 93.19 81 LEU A C 1
ATOM 655 O O . LEU A 1 81 ? -7.809 42.125 24.594 1 93.19 81 LEU A O 1
ATOM 659 N N . ASN A 1 82 ? -7.027 41.344 26.484 1 93.12 82 ASN A N 1
ATOM 660 C CA . ASN A 1 82 ? -8.336 41.281 27.125 1 93.12 82 ASN A CA 1
ATOM 661 C C . ASN A 1 82 ? -9.055 42.625 27.031 1 93.12 82 ASN A C 1
ATOM 663 O O . ASN A 1 82 ? -10.25 42.656 26.734 1 93.12 82 ASN A O 1
ATOM 667 N N . GLU A 1 83 ? -8.375 43.75 27.266 1 93.88 83 GLU A N 1
ATOM 668 C CA . GLU A 1 83 ? -8.984 45.062 27.234 1 93.88 83 GLU A CA 1
ATOM 669 C C . GLU A 1 83 ? -9.469 45.406 25.828 1 93.88 83 GLU A C 1
ATOM 671 O O . GLU A 1 83 ? -10.578 45.938 25.656 1 93.88 83 GLU A O 1
ATOM 676 N N . VAL A 1 84 ? -8.586 45.156 24.906 1 94.75 84 VAL A N 1
ATOM 677 C CA . VAL A 1 84 ? -8.922 45.469 23.531 1 94.75 84 VAL A CA 1
ATOM 678 C C . VAL A 1 84 ? -10.094 44.562 23.078 1 94.75 84 VAL A C 1
ATOM 680 O O . VAL A 1 84 ? -11.016 45.062 22.406 1 94.75 84 VAL A O 1
ATOM 683 N N . THR A 1 85 ? -10.055 43.312 23.453 1 95 85 THR A N 1
ATOM 684 C CA . THR A 1 85 ? -11.125 42.375 23.094 1 95 85 THR A CA 1
ATOM 685 C C . THR A 1 85 ? -12.453 42.812 23.703 1 95 85 THR A C 1
ATOM 687 O O . THR A 1 85 ? -13.5 42.719 23.078 1 95 85 THR A O 1
ATOM 690 N N . HIS A 1 86 ? -12.383 43.281 24.875 1 94.38 86 HIS A N 1
ATOM 691 C CA . HIS A 1 86 ? -13.578 43.781 25.531 1 94.38 86 HIS A CA 1
ATOM 692 C C . HIS A 1 86 ? -14.172 44.969 24.797 1 94.38 86 HIS A C 1
ATOM 694 O O . HIS A 1 86 ? -15.391 45.062 24.594 1 94.38 86 HIS A O 1
ATOM 700 N N . LYS A 1 87 ? -13.367 45.938 24.422 1 95.94 87 LYS A N 1
ATOM 701 C CA . LYS A 1 87 ? -13.836 47.094 23.688 1 95.94 87 LYS A CA 1
ATOM 702 C C . LYS A 1 87 ? -14.477 46.688 22.359 1 95.94 87 LYS A C 1
ATOM 704 O O . LYS A 1 87 ? -15.5 47.25 21.969 1 95.94 87 LYS A O 1
ATOM 709 N N . ILE A 1 88 ? -13.844 45.75 21.734 1 95.56 88 ILE A N 1
ATOM 710 C CA . ILE A 1 88 ? -14.367 45.281 20.453 1 95.56 88 ILE A CA 1
ATOM 711 C C . ILE A 1 88 ? -15.695 44.562 20.672 1 95.56 88 ILE A C 1
ATOM 713 O O . ILE A 1 88 ? -16.641 44.781 19.906 1 95.56 88 ILE A O 1
ATOM 717 N N . ARG A 1 89 ? -15.773 43.75 21.672 1 94.5 89 ARG A N 1
ATOM 718 C CA . ARG A 1 89 ? -17.016 43.031 22.016 1 94.5 89 ARG A CA 1
ATOM 719 C C . ARG A 1 89 ? -18.141 44.031 22.281 1 94.5 89 ARG A C 1
ATOM 721 O O . ARG A 1 89 ? -19.25 43.875 21.781 1 94.5 89 ARG A O 1
ATOM 728 N N . GLU A 1 90 ? -17.828 45.062 23 1 94.06 90 GLU A N 1
ATOM 729 C CA . GLU A 1 90 ? -18.812 46.094 23.312 1 94.06 90 GLU A CA 1
ATOM 730 C C . GLU A 1 90 ? -19.188 46.906 22.078 1 94.06 90 GLU A C 1
ATOM 732 O O . GLU A 1 90 ? -20.328 47.312 21.938 1 94.06 90 GLU A O 1
ATOM 737 N N . SER A 1 91 ? -18.266 47.094 21.234 1 95.06 91 SER A N 1
ATOM 738 C CA . SER A 1 91 ? -18.547 47.781 19.984 1 95.06 91 SER A CA 1
ATOM 739 C C . SER A 1 91 ? -19.547 47 19.141 1 95.06 91 SER A C 1
ATOM 741 O O . SER A 1 91 ? -20.484 47.562 18.578 1 95.06 91 SER A O 1
ATOM 743 N N . VAL A 1 92 ? -19.281 45.719 19.078 1 94 92 VAL A N 1
ATOM 744 C CA . VAL A 1 92 ? -20.188 44.875 18.312 1 94 92 VAL A CA 1
ATOM 745 C C . VAL A 1 92 ? -21.562 44.844 18.969 1 94 92 VAL A C 1
ATOM 747 O O . VAL A 1 92 ? -22.578 44.875 18.281 1 94 92 VAL A O 1
ATOM 750 N N . ARG A 1 93 ? -21.578 44.75 20.234 1 93.25 93 ARG A N 1
ATOM 751 C CA . ARG A 1 93 ? -22.828 44.781 20.969 1 93.25 93 ARG A CA 1
ATOM 752 C C . ARG A 1 93 ? -23.578 46.094 20.719 1 93.25 93 ARG A C 1
ATOM 754 O O . ARG A 1 93 ? -24.812 46.094 20.641 1 93.25 93 ARG A O 1
ATOM 761 N N . PHE A 1 94 ? -22.844 47.156 20.688 1 94.44 94 PHE A N 1
ATOM 762 C CA . PHE A 1 94 ? -23.422 48.469 20.453 1 94.44 94 PHE A CA 1
ATOM 763 C C . PHE A 1 94 ? -24.109 48.531 19.094 1 94.44 94 PHE A C 1
ATOM 765 O O . PHE A 1 94 ? -25.25 49 18.984 1 94.44 94 PHE A O 1
ATOM 772 N N . VAL A 1 95 ? -23.484 48.031 18.125 1 93.19 95 VAL A N 1
ATOM 773 C CA . VAL A 1 95 ? -24.031 48.031 16.766 1 93.19 95 VAL A CA 1
ATOM 774 C C . VAL A 1 95 ? -25.297 47.188 16.719 1 93.19 95 VAL A C 1
ATOM 776 O O . VAL A 1 95 ? -26.25 47.531 16.016 1 93.19 95 VAL A O 1
ATOM 779 N N . ARG A 1 96 ? -25.281 46.156 17.5 1 91.56 96 ARG A N 1
ATOM 780 C CA . ARG A 1 96 ? -26.391 45.188 17.469 1 91.56 96 ARG A CA 1
ATOM 781 C C . ARG A 1 96 ? -27.453 45.562 18.484 1 91.56 96 ARG A C 1
ATOM 783 O O . ARG A 1 96 ? -28.469 44.875 18.625 1 91.56 96 ARG A O 1
ATOM 790 N N . SER A 1 97 ? -27.312 46.562 19.203 1 89.81 97 SER A N 1
ATOM 791 C CA . SER A 1 97 ? -28.203 46.938 20.297 1 89.81 97 SER A CA 1
ATOM 792 C C . SER A 1 97 ? -29.531 47.469 19.781 1 89.81 97 SER A C 1
ATOM 794 O O . SER A 1 97 ? -30.562 47.312 20.422 1 89.81 97 SER A O 1
ATOM 796 N N . SER A 1 98 ? -29.531 48.219 18.578 1 90.88 98 SER A N 1
ATOM 797 C CA . SER A 1 98 ? -30.766 48.75 18 1 90.88 98 SER A CA 1
ATOM 798 C C . SER A 1 98 ? -30.734 48.688 16.484 1 90.88 98 SER A C 1
ATOM 800 O O . SER A 1 98 ? -29.672 48.688 15.867 1 90.88 98 SER A O 1
ATOM 802 N N . ASP A 1 99 ? -31.922 48.656 15.922 1 92.12 99 ASP A N 1
ATOM 803 C CA . ASP A 1 99 ? -32.062 48.594 14.469 1 92.12 99 ASP A CA 1
ATOM 804 C C . ASP A 1 99 ? -31.547 49.875 13.828 1 92.12 99 ASP A C 1
ATOM 806 O O . ASP A 1 99 ? -30.984 49.844 12.727 1 92.12 99 ASP A O 1
ATOM 810 N N . THR A 1 100 ? -31.688 50.906 14.555 1 91.56 100 THR A N 1
ATOM 811 C CA . THR A 1 100 ? -31.281 52.219 14.031 1 91.56 100 THR A CA 1
ATOM 812 C C . THR A 1 100 ? -29.766 52.312 13.914 1 91.56 100 THR A C 1
ATOM 814 O O . THR A 1 100 ? -29.234 52.781 12.898 1 91.56 100 THR A O 1
ATOM 817 N N . VAL A 1 101 ? -29.141 51.844 14.992 1 92.12 101 VAL A N 1
ATOM 818 C CA . VAL A 1 101 ? -27.688 51.906 15 1 92.12 101 VAL A CA 1
ATOM 819 C C . VAL A 1 101 ? -27.125 50.969 13.945 1 92.12 101 VAL A C 1
ATOM 821 O O . VAL A 1 101 ? -26.172 51.281 13.25 1 92.12 101 VAL A O 1
ATOM 824 N N . GLN A 1 102 ? -27.719 49.812 13.797 1 92.06 102 GLN A N 1
ATOM 825 C CA . GLN A 1 102 ? -27.297 48.812 12.828 1 92.06 102 GLN A CA 1
ATOM 826 C C . GLN A 1 102 ? -27.438 49.312 11.398 1 92.06 102 GLN A C 1
ATOM 828 O O . GLN A 1 102 ? -26.594 49.062 10.547 1 92.06 102 GLN A O 1
ATOM 833 N N . GLN A 1 103 ? -28.547 49.938 11.172 1 91.56 103 GLN A N 1
ATOM 834 C CA . GLN A 1 103 ? -28.766 50.531 9.852 1 91.56 103 GLN A CA 1
ATOM 835 C C . GLN A 1 103 ? -27.734 51.594 9.539 1 91.56 103 GLN A C 1
ATOM 837 O O . GLN A 1 103 ? -27.219 51.656 8.422 1 91.56 103 GLN A O 1
ATOM 842 N N . SER A 1 104 ? -27.531 52.469 10.547 1 91.88 104 SER A N 1
ATOM 843 C CA . SER A 1 104 ? -26.516 53.5 10.367 1 91.88 104 SER A CA 1
ATOM 844 C C . SER A 1 104 ? -25.141 52.906 10.078 1 91.88 104 SER A C 1
ATOM 846 O O . SER A 1 104 ? -24.422 53.375 9.203 1 91.88 104 SER A O 1
ATOM 848 N N . PHE A 1 105 ? -24.891 51.875 10.859 1 93.44 105 PHE A N 1
ATOM 849 C CA . PHE A 1 105 ? -23.625 51.156 10.672 1 93.44 105 PHE A CA 1
ATOM 850 C C . PHE A 1 105 ? -23.531 50.594 9.266 1 93.44 105 PHE A C 1
ATOM 852 O O . PHE A 1 105 ? -22.5 50.719 8.602 1 93.44 105 PHE A O 1
ATOM 859 N N . ASN A 1 106 ? -24.547 50 8.766 1 91.06 106 ASN A N 1
ATOM 860 C CA . ASN A 1 106 ? -24.578 49.406 7.438 1 91.06 106 ASN A CA 1
ATOM 861 C C . ASN A 1 106 ? -24.438 50.438 6.336 1 91.06 106 ASN A C 1
ATOM 863 O O . ASN A 1 106 ? -23.812 50.188 5.305 1 91.06 106 ASN A O 1
ATOM 867 N N . GLU A 1 107 ? -25 51.5 6.574 1 90.62 107 GLU A N 1
ATOM 868 C CA . GLU A 1 107 ? -24.891 52.562 5.598 1 90.62 107 GLU A CA 1
ATOM 869 C C . GLU A 1 107 ? -23.469 53.094 5.48 1 90.62 107 GLU A C 1
ATOM 871 O O . GLU A 1 107 ? -22.969 53.312 4.375 1 90.62 107 GLU A O 1
ATOM 876 N N . ILE A 1 108 ? -22.891 53.281 6.664 1 92.5 108 ILE A N 1
ATOM 877 C CA . ILE A 1 108 ? -21.5 53.719 6.672 1 92.5 108 ILE A CA 1
ATOM 878 C C . ILE A 1 108 ? -20.609 52.656 6.012 1 92.5 108 ILE A C 1
ATOM 880 O O . ILE A 1 108 ? -19.703 52.969 5.246 1 92.5 108 ILE A O 1
ATOM 884 N N . ALA A 1 109 ? -20.844 51.406 6.367 1 92.38 109 ALA A N 1
ATOM 885 C CA . ALA A 1 109 ? -20.094 50.281 5.812 1 92.38 109 ALA A CA 1
ATOM 886 C C . ALA A 1 109 ? -20.234 50.219 4.293 1 92.38 109 ALA A C 1
ATOM 888 O O . ALA A 1 109 ? -19.266 49.969 3.584 1 92.38 109 ALA A O 1
ATOM 889 N N . GLN A 1 110 ? -21.422 50.406 3.807 1 89.75 110 GLN A N 1
ATOM 890 C CA . GLN A 1 110 ? -21.672 50.375 2.371 1 89.75 110 GLN A CA 1
ATOM 891 C C . GLN A 1 110 ? -20.922 51.531 1.675 1 89.75 110 GLN A C 1
ATOM 893 O O . GLN A 1 110 ? -20.422 51.344 0.558 1 89.75 110 GLN A O 1
ATOM 898 N N . ARG A 1 111 ? -20.875 52.594 2.312 1 89.44 111 ARG A N 1
ATOM 899 C CA . ARG A 1 111 ? -20.203 53.75 1.744 1 89.44 111 ARG A CA 1
ATOM 900 C C . ARG A 1 111 ? -18.688 53.562 1.734 1 89.44 111 ARG A C 1
ATOM 902 O O . ARG A 1 111 ? -18.016 53.938 0.77 1 89.44 111 ARG A O 1
ATOM 909 N N . LEU A 1 112 ? -18.156 53.031 2.748 1 89.56 112 LEU A N 1
ATOM 910 C CA . LEU A 1 112 ? -16.719 53 2.918 1 89.56 112 LEU A CA 1
ATOM 911 C C . LEU A 1 112 ? -16.141 51.719 2.314 1 89.56 112 LEU A C 1
ATOM 913 O O . LEU A 1 112 ? -15.062 51.719 1.718 1 89.56 112 LEU A O 1
ATOM 917 N N . ILE A 1 113 ? -16.688 50.594 2.535 1 84.88 113 ILE A N 1
ATOM 918 C CA . ILE A 1 113 ? -16.078 49.312 2.168 1 84.88 113 ILE A CA 1
ATOM 919 C C . ILE A 1 113 ? -16.859 48.688 1.021 1 84.88 113 ILE A C 1
ATOM 921 O O . ILE A 1 113 ? -16.328 47.875 0.277 1 84.88 113 ILE A O 1
ATOM 925 N N . GLY A 1 114 ? -18.109 49.281 0.615 1 76.69 114 GLY A N 1
ATOM 926 C CA . GLY A 1 114 ? -18.922 48.688 -0.436 1 76.69 114 GLY A CA 1
ATOM 927 C C . GLY A 1 114 ? -19.594 47.406 -0.023 1 76.69 114 GLY A C 1
ATOM 928 O O . GLY A 1 114 ? -19.984 47.219 1.135 1 76.69 114 GLY A O 1
ATOM 929 N N . ASP A 1 115 ? -20.016 46.531 -1.078 1 63.91 115 ASP A N 1
ATOM 930 C CA . ASP A 1 115 ? -20.688 45.25 -0.853 1 63.91 115 ASP A CA 1
ATOM 931 C C . ASP A 1 115 ? -19.859 44.344 0.064 1 63.91 115 ASP A C 1
ATOM 933 O O . ASP A 1 115 ? -18.75 43.938 -0.291 1 63.91 115 ASP A O 1
ATOM 937 N N . SER A 1 116 ? -19.938 44.75 1.187 1 59.25 116 SER A N 1
ATOM 938 C CA . SER A 1 116 ? -19.094 44.25 2.256 1 59.25 116 SER A CA 1
ATOM 939 C C . SER A 1 116 ? -19.219 42.719 2.381 1 59.25 116 SER A C 1
ATOM 941 O O . SER A 1 116 ? -20.234 42.156 2 1 59.25 116 SER A O 1
ATOM 943 N N . GLN A 1 117 ? -18.109 42.188 2.82 1 61.41 117 GLN A N 1
ATOM 944 C CA . GLN A 1 117 ? -17.609 40.844 3.133 1 61.41 117 GLN A CA 1
ATOM 945 C C . GLN A 1 117 ? -18.359 40.25 4.312 1 61.41 117 GLN A C 1
ATOM 947 O O . GLN A 1 117 ? -19.375 40.781 4.75 1 61.41 117 GLN A O 1
ATOM 952 N N . ARG A 1 118 ? -17.688 39.656 5.27 1 71.81 118 ARG A N 1
ATOM 953 C CA . ARG A 1 118 ? -18.109 38.812 6.395 1 71.81 118 ARG A CA 1
ATOM 954 C C . ARG A 1 118 ? -18.859 39.625 7.438 1 71.81 118 ARG A C 1
ATOM 956 O O . ARG A 1 118 ? -18.438 40.719 7.789 1 71.81 118 ARG A O 1
ATOM 963 N N . GLY A 1 119 ? -20.078 39.312 7.801 1 82.5 119 GLY A N 1
ATOM 964 C CA . GLY A 1 119 ? -20.906 39.938 8.812 1 82.5 119 GLY A CA 1
ATOM 965 C C . GLY A 1 119 ? -20.266 39.969 10.188 1 82.5 119 GLY A C 1
ATOM 966 O O . GLY A 1 119 ? -19.453 39.094 10.508 1 82.5 119 GLY A O 1
ATOM 967 N N . LEU A 1 120 ? -20.547 41.062 10.969 1 88.5 120 LEU A N 1
ATOM 968 C CA . LEU A 1 120 ? -20.062 41.125 12.344 1 88.5 120 LEU A CA 1
ATOM 969 C C . LEU A 1 120 ? -20.672 40 13.188 1 88.5 120 LEU A C 1
ATOM 971 O O . LEU A 1 120 ? -21.812 39.594 12.969 1 88.5 120 LEU A O 1
ATOM 975 N N . CYS A 1 121 ? -19.828 39.469 14.031 1 90.69 121 CYS A N 1
ATOM 976 C CA . CYS A 1 121 ? -20.297 38.406 14.914 1 90.69 121 CYS A CA 1
ATOM 977 C C . CYS A 1 121 ? -19.781 38.594 16.328 1 90.69 121 CYS A C 1
ATOM 979 O O . CYS A 1 121 ? -18.703 39.188 16.531 1 90.69 121 CYS A O 1
ATOM 981 N N . LEU A 1 122 ? -20.656 38.219 17.266 1 91.38 122 LEU A N 1
ATOM 982 C CA . LEU A 1 122 ? -20.266 38.219 18.672 1 91.38 122 LEU A CA 1
ATOM 983 C C . LEU A 1 122 ? -19.641 36.875 19.047 1 91.38 122 LEU A C 1
ATOM 985 O O . LEU A 1 122 ? -20.109 35.812 18.609 1 91.38 122 LEU A O 1
ATOM 989 N N . ASP A 1 123 ? -18.625 36.938 19.875 1 88.81 123 ASP A N 1
ATOM 990 C CA . ASP A 1 123 ? -17.922 35.719 20.219 1 88.81 123 ASP A CA 1
ATOM 991 C C . ASP A 1 123 ? -18.609 35 21.391 1 88.81 123 ASP A C 1
ATOM 993 O O . ASP A 1 123 ? -19.547 35.531 21.984 1 88.81 123 ASP A O 1
ATOM 997 N N . CYS A 1 124 ? -18.297 33.719 21.469 1 85.69 124 CYS A N 1
ATOM 998 C CA . CYS A 1 124 ? -18.5 32.969 22.703 1 85.69 124 CYS A CA 1
ATOM 999 C C . CYS A 1 124 ? -17.234 32.969 23.547 1 85.69 124 CYS A C 1
ATOM 1001 O O . CYS A 1 124 ? -16.234 32.375 23.172 1 85.69 124 CYS A O 1
ATOM 1003 N N . PRO A 1 125 ? -17.328 33.625 24.688 1 80.38 125 PRO A N 1
ATOM 1004 C CA . PRO A 1 125 ? -16.109 33.844 25.469 1 80.38 125 PRO A CA 1
ATOM 1005 C C . PRO A 1 125 ? -15.453 32.531 25.906 1 80.38 125 PRO A C 1
ATOM 1007 O O . PRO A 1 125 ? -14.273 32.5 26.266 1 80.38 125 PRO A O 1
ATOM 1010 N N . THR A 1 126 ? -16.125 31.438 25.797 1 83.19 126 THR A N 1
ATOM 1011 C CA . THR A 1 126 ? -15.57 30.156 26.234 1 83.19 126 THR A CA 1
ATOM 1012 C C . THR A 1 126 ? -14.867 29.438 25.094 1 83.19 126 THR A C 1
ATOM 1014 O O . THR A 1 126 ? -14.195 28.422 25.297 1 83.19 126 THR A O 1
ATOM 1017 N N . GLN A 1 127 ? -15.023 29.984 23.922 1 88.25 127 GLN A N 1
ATOM 1018 C CA . GLN A 1 127 ? -14.391 29.406 22.75 1 88.25 127 GLN A CA 1
ATOM 1019 C C . GLN A 1 127 ? -13.469 30.422 22.062 1 88.25 127 GLN A C 1
ATOM 1021 O O . GLN A 1 127 ? -13.938 31.422 21.5 1 88.25 127 GLN A O 1
ATOM 1026 N N . TRP A 1 128 ? -12.234 30.047 22.031 1 91.25 128 TRP A N 1
ATOM 1027 C CA . TRP A 1 128 ? -11.297 31.047 21.547 1 91.25 128 TRP A CA 1
ATOM 1028 C C . TRP A 1 128 ? -11.344 31.141 20.031 1 91.25 128 TRP A C 1
ATOM 1030 O O . TRP A 1 128 ? -10.875 32.125 19.453 1 91.25 128 TRP A O 1
ATOM 1040 N N . ASN A 1 129 ? -11.906 30.109 19.312 1 91 129 ASN A N 1
ATOM 1041 C CA . ASN A 1 129 ? -12.102 30.219 17.859 1 91 129 ASN A CA 1
ATOM 1042 C C . ASN A 1 129 ? -13.195 31.234 17.531 1 91 129 ASN A C 1
ATOM 1044 O O . ASN A 1 129 ? -13.133 31.891 16.484 1 91 129 ASN A O 1
ATOM 1048 N N . ALA A 1 130 ? -14.117 31.328 18.406 1 91.56 130 ALA A N 1
ATOM 1049 C CA . ALA A 1 130 ? -15.164 32.344 18.234 1 91.56 130 ALA A CA 1
ATOM 1050 C C . ALA A 1 130 ? -14.617 33.75 18.453 1 91.56 130 ALA A C 1
ATOM 1052 O O . ALA A 1 130 ? -15.016 34.688 17.766 1 91.56 130 ALA A O 1
ATOM 1053 N N . THR A 1 131 ? -13.797 33.875 19.438 1 93.38 131 THR A N 1
ATOM 1054 C CA . THR A 1 131 ? -13.148 35.156 19.688 1 93.38 131 THR A CA 1
ATOM 1055 C C . THR A 1 131 ? -12.32 35.562 18.469 1 93.38 131 THR A C 1
ATOM 1057 O O . THR A 1 131 ? -12.312 36.75 18.094 1 93.38 131 THR A O 1
ATOM 1060 N N . TYR A 1 132 ? -11.633 34.594 17.938 1 94.5 132 TYR A N 1
ATOM 1061 C CA . TYR A 1 132 ? -10.875 34.844 16.719 1 94.5 132 TYR A CA 1
ATOM 1062 C C . TYR A 1 132 ? -11.789 35.344 15.594 1 94.5 132 TYR A C 1
ATOM 1064 O O . TYR A 1 132 ? -11.477 36.312 14.914 1 94.5 132 TYR A O 1
ATOM 1072 N N . ALA A 1 133 ? -12.883 34.719 15.422 1 94.38 133 ALA A N 1
ATOM 1073 C CA . ALA A 1 133 ? -13.828 35.062 14.367 1 94.38 133 ALA A CA 1
ATOM 1074 C C . ALA A 1 133 ? -14.359 36.5 14.57 1 94.38 133 ALA A C 1
ATOM 1076 O O . ALA A 1 133 ? -14.508 37.25 13.609 1 94.38 133 ALA A O 1
ATOM 1077 N N . MET A 1 134 ? -14.609 36.812 15.773 1 95.06 134 MET A N 1
ATOM 1078 C CA . MET A 1 134 ? -15.094 38.156 16.078 1 95.06 134 MET A CA 1
ATOM 1079 C C . MET A 1 134 ? -14.031 39.188 15.766 1 95.06 134 MET A C 1
ATOM 1081 O O . MET A 1 134 ? -14.328 40.219 15.141 1 95.06 134 MET A O 1
ATOM 1085 N N . LEU A 1 135 ? -12.828 38.938 16.203 1 95.19 135 LEU A N 1
ATOM 1086 C CA . LEU A 1 135 ? -11.734 39.875 15.984 1 95.19 135 LEU A CA 1
ATOM 1087 C C . LEU A 1 135 ? -11.484 40.062 14.5 1 95.19 135 LEU A C 1
ATOM 1089 O O . LEU A 1 135 ? -11.312 41.188 14.039 1 95.19 135 LEU A O 1
ATOM 1093 N N . GLU A 1 136 ? -11.492 38.969 13.797 1 94.94 136 GLU A N 1
ATOM 1094 C CA . GLU A 1 136 ? -11.234 39 12.359 1 94.94 136 GLU A CA 1
ATOM 1095 C C . GLU A 1 136 ? -12.312 39.812 11.633 1 94.94 136 GLU A C 1
ATOM 1097 O O . GLU A 1 136 ? -12.008 40.625 10.766 1 94.94 136 GLU A O 1
ATOM 1102 N N . ALA A 1 137 ? -13.5 39.594 12 1 93.38 137 ALA A N 1
ATOM 1103 C CA . ALA A 1 137 ? -14.609 40.344 11.398 1 93.38 137 ALA A CA 1
ATOM 1104 C C . ALA A 1 137 ? -14.539 41.812 11.742 1 93.38 137 ALA A C 1
ATOM 1106 O O . ALA A 1 137 ? -14.734 42.688 10.875 1 93.38 137 ALA A O 1
ATOM 1107 N N . ALA A 1 138 ? -14.32 42.094 12.984 1 94.5 138 ALA A N 1
ATOM 1108 C CA . ALA A 1 138 ? -14.273 43.5 13.453 1 94.5 138 ALA A CA 1
ATOM 1109 C C . ALA A 1 138 ? -13.148 44.25 12.766 1 94.5 138 ALA A C 1
ATOM 1111 O O . ALA A 1 138 ? -13.297 45.438 12.469 1 94.5 138 ALA A O 1
ATOM 1112 N N . LEU A 1 139 ? -12.047 43.625 12.555 1 94.5 139 LEU A N 1
ATOM 1113 C CA . LEU A 1 139 ? -10.898 44.25 11.906 1 94.5 139 LEU A CA 1
ATOM 1114 C C . LEU A 1 139 ? -11.25 44.688 10.492 1 94.5 139 LEU A C 1
ATOM 1116 O O . LEU A 1 139 ? -10.75 45.688 10.008 1 94.5 139 LEU A O 1
ATOM 1120 N N . GLY A 1 140 ? -12.125 43.969 9.867 1 92.38 140 GLY A N 1
ATOM 1121 C CA . GLY A 1 140 ? -12.586 44.375 8.547 1 92.38 140 GLY A CA 1
ATOM 1122 C C . GLY A 1 140 ? -13.406 45.625 8.547 1 92.38 140 GLY A C 1
ATOM 1123 O O . GLY A 1 140 ? -13.508 46.312 7.516 1 92.38 140 GLY A O 1
ATOM 1124 N N . TYR A 1 141 ? -13.922 45.969 9.703 1 92.5 141 TYR A N 1
ATOM 1125 C CA . TYR A 1 141 ? -14.789 47.156 9.812 1 92.5 141 TYR A CA 1
ATOM 1126 C C . TYR A 1 141 ? -14.133 48.219 10.664 1 92.5 141 TYR A C 1
ATOM 1128 O O . TYR A 1 141 ? -14.82 49.094 11.234 1 92.5 141 TYR A O 1
ATOM 1136 N N . LYS A 1 142 ? -12.844 48.125 10.805 1 93.06 142 LYS A N 1
ATOM 1137 C CA . LYS A 1 142 ? -12.117 49.094 11.648 1 93.06 142 LYS A CA 1
ATOM 1138 C C . LYS A 1 142 ? -12.469 50.531 11.281 1 93.06 142 LYS A C 1
ATOM 1140 O O . LYS A 1 142 ? -12.773 51.344 12.164 1 93.06 142 LYS A O 1
ATOM 1145 N N . ASP A 1 143 ? -12.484 50.875 9.945 1 92 143 ASP A N 1
ATOM 1146 C CA . ASP A 1 143 ? -12.758 52.25 9.484 1 92 143 ASP A CA 1
ATOM 1147 C C . ASP A 1 143 ? -14.219 52.625 9.719 1 92 143 ASP A C 1
ATOM 1149 O O . ASP A 1 143 ? -14.523 53.781 10 1 92 143 ASP A O 1
ATOM 1153 N N . VAL A 1 144 ? -15.023 51.656 9.641 1 92.94 144 VAL A N 1
ATOM 1154 C CA . VAL A 1 144 ? -16.438 51.875 9.859 1 92.94 144 VAL A CA 1
ATOM 1155 C C . VAL A 1 144 ? -16.688 52.25 11.32 1 92.94 144 VAL A C 1
ATOM 1157 O O . VAL A 1 144 ? -17.438 53.188 11.617 1 92.94 144 VAL A O 1
ATOM 1160 N N . PHE A 1 145 ? -16.031 51.562 12.195 1 94.5 145 PHE A N 1
ATOM 1161 C CA . PHE A 1 145 ? -16.156 51.875 13.617 1 94.5 145 PHE A CA 1
ATOM 1162 C C . PHE A 1 145 ? -15.625 53.25 13.938 1 94.5 145 PHE A C 1
ATOM 1164 O O . PHE A 1 145 ? -16.203 53.969 14.758 1 94.5 145 PHE A O 1
ATOM 1171 N N . SER A 1 146 ? -14.547 53.594 13.273 1 91.44 146 SER A N 1
ATOM 1172 C CA . SER A 1 146 ? -13.961 54.938 13.484 1 91.44 146 SER A CA 1
ATOM 1173 C C . SER A 1 146 ? -14.914 56.031 13.047 1 91.44 146 SER A C 1
ATOM 1175 O O . SER A 1 146 ? -15.055 57.031 13.727 1 91.44 146 SER A O 1
ATOM 1177 N N . HIS A 1 147 ? -15.602 55.844 11.953 1 92.69 147 HIS A N 1
ATOM 1178 C CA . HIS A 1 147 ? -16.578 56.812 11.453 1 92.69 147 HIS A CA 1
ATOM 1179 C C . HIS A 1 147 ? -17.812 56.844 12.336 1 92.69 147 HIS A C 1
ATOM 1181 O O . HIS A 1 147 ? -18.391 57.906 12.555 1 92.69 147 HIS A O 1
ATOM 1187 N N . LEU A 1 148 ? -18.203 55.719 12.781 1 93.69 148 LEU A N 1
ATOM 1188 C CA . LEU A 1 148 ? -19.375 55.625 13.648 1 93.69 148 LEU A CA 1
ATOM 1189 C C . LEU A 1 148 ? -19.156 56.406 14.938 1 93.69 148 LEU A C 1
ATOM 1191 O O . LEU A 1 148 ? -20.078 57.031 15.453 1 93.69 148 LEU A O 1
ATOM 1195 N N . GLN A 1 149 ? -18.016 56.344 15.43 1 91.56 149 GLN A N 1
ATOM 1196 C CA . GLN A 1 149 ? -17.672 57.062 16.641 1 91.56 149 GLN A CA 1
ATOM 1197 C C . GLN A 1 149 ? -17.844 58.562 16.453 1 91.56 149 GLN A C 1
ATOM 1199 O O . GLN A 1 149 ? -18.219 59.281 17.391 1 91.56 149 GLN A O 1
ATOM 1204 N N . GLN A 1 150 ? -17.594 59.062 15.266 1 89.56 150 GLN A N 1
ATOM 1205 C CA . GLN A 1 150 ? -17.734 60.469 14.953 1 89.56 150 GLN A CA 1
ATOM 1206 C C . GLN A 1 150 ? -19.203 60.875 14.805 1 89.56 150 GLN A C 1
ATOM 1208 O O . GLN A 1 150 ? -19.578 62 15.117 1 89.56 150 GLN A O 1
ATOM 1213 N N . CYS A 1 151 ? -20 59.969 14.375 1 88.38 151 CYS A N 1
ATOM 1214 C CA . CYS A 1 151 ? -21.375 60.25 14.039 1 88.38 151 CYS A CA 1
ATOM 1215 C C . CYS A 1 151 ? -22.297 60.031 15.242 1 88.38 151 CYS A C 1
ATOM 1217 O O . CYS A 1 151 ? -23.391 60.594 15.312 1 88.38 151 CYS A O 1
ATOM 1219 N N . ASP A 1 152 ? -21.922 59.062 15.961 1 90.25 152 ASP A N 1
ATOM 1220 C CA . ASP A 1 152 ? -22.797 58.688 17.062 1 90.25 152 ASP A CA 1
ATOM 1221 C C . ASP A 1 152 ? -22.109 58.906 18.406 1 90.25 152 ASP A C 1
ATOM 1223 O O . ASP A 1 152 ? -21.219 58.156 18.797 1 90.25 152 ASP A O 1
ATOM 1227 N N . LEU A 1 153 ? -22.641 59.781 19.203 1 85.62 153 LEU A N 1
ATOM 1228 C CA . LEU A 1 153 ? -22.062 60.156 20.484 1 85.62 153 LEU A CA 1
ATOM 1229 C C . LEU A 1 153 ? -22.281 59.062 21.516 1 85.62 153 LEU A C 1
ATOM 1231 O O . LEU A 1 153 ? -21.594 59 22.547 1 85.62 153 LEU A O 1
ATOM 1235 N N . GLY A 1 154 ? -23.109 58.094 21.219 1 88.31 154 GLY A N 1
ATOM 1236 C CA . GLY A 1 154 ? -23.375 57 22.125 1 88.31 154 GLY A CA 1
ATOM 1237 C C . GLY A 1 154 ? -22.312 55.906 22.062 1 88.31 154 GLY A C 1
ATOM 1238 O O . GLY A 1 154 ? -22.203 55.094 22.984 1 88.31 154 GLY A O 1
ATOM 1239 N N . TYR A 1 155 ? -21.578 55.938 21.062 1 92.44 155 TYR A N 1
ATOM 1240 C CA . TYR A 1 155 ? -20.484 54.969 20.906 1 92.44 155 TYR A CA 1
ATOM 1241 C C . TYR A 1 155 ? -19.234 55.438 21.625 1 92.44 155 TYR A C 1
ATOM 1243 O O . TYR A 1 155 ? -18.406 56.156 21.062 1 92.44 155 TYR A O 1
ATOM 1251 N N . THR A 1 156 ? -19 54.969 22.844 1 88.38 156 THR A N 1
ATOM 1252 C CA . THR A 1 156 ? -17.969 55.531 23.719 1 88.38 156 THR A CA 1
ATOM 1253 C C . THR A 1 156 ? -16.781 54.562 23.828 1 88.38 156 THR A C 1
ATOM 1255 O O . THR A 1 156 ? -15.672 55 24.188 1 88.38 156 THR A O 1
ATOM 1258 N N . LEU A 1 157 ? -16.984 53.375 23.625 1 90.12 157 LEU A N 1
ATOM 1259 C CA . LEU A 1 157 ? -15.93 52.406 23.875 1 90.12 157 LEU A CA 1
ATOM 1260 C C . LEU A 1 157 ? -15.25 52 22.562 1 90.12 157 LEU A C 1
ATOM 1262 O O . LEU A 1 157 ? -15.07 50.812 22.312 1 90.12 157 LEU A O 1
ATOM 1266 N N . ALA A 1 158 ? -14.875 52.938 21.781 1 91.88 158 ALA A N 1
ATOM 1267 C CA . ALA A 1 158 ? -14.188 52.656 20.516 1 91.88 158 ALA A CA 1
ATOM 1268 C C . ALA A 1 158 ? -12.703 52.406 20.75 1 91.88 158 ALA A C 1
ATOM 1270 O O . ALA A 1 158 ? -12.047 53.125 21.5 1 91.88 158 ALA A O 1
ATOM 1271 N N . PRO A 1 159 ? -12.195 51.312 20.203 1 94.94 159 PRO A N 1
ATOM 1272 C CA . PRO A 1 159 ? -10.758 51.062 20.312 1 94.94 159 PRO A CA 1
ATOM 1273 C C . PRO A 1 159 ? -9.922 52.125 19.625 1 94.94 159 PRO A C 1
ATOM 1275 O O . PRO A 1 159 ? -10.328 52.688 18.594 1 94.94 159 PRO A O 1
ATOM 1278 N N . SER A 1 160 ? -8.766 52.5 20.234 1 93.56 160 SER A N 1
ATOM 1279 C CA . SER A 1 160 ? -7.836 53.469 19.641 1 93.56 160 SER A CA 1
ATOM 1280 C C . SER A 1 160 ? -7.094 52.844 18.453 1 93.56 160 SER A C 1
ATOM 1282 O O . SER A 1 160 ? -7.191 51.656 18.219 1 93.56 160 SER A O 1
ATOM 1284 N N . ASP A 1 161 ? -6.316 53.625 17.734 1 93.25 161 ASP A N 1
ATOM 1285 C CA . ASP A 1 161 ? -5.562 53.156 16.562 1 93.25 161 ASP A CA 1
ATOM 1286 C C . ASP A 1 161 ? -4.516 52.125 16.984 1 93.25 161 ASP A C 1
ATOM 1288 O O . ASP A 1 161 ? -4.312 51.125 16.281 1 93.25 161 ASP A O 1
ATOM 1292 N N . ILE A 1 162 ? -3.914 52.375 18.078 1 92.88 162 ILE A N 1
ATOM 1293 C CA . ILE A 1 162 ? -2.889 51.438 18.562 1 92.88 162 ILE A CA 1
ATOM 1294 C C . ILE A 1 162 ? -3.529 50.125 18.969 1 92.88 162 ILE A C 1
ATOM 1296 O O . ILE A 1 162 ? -2.943 49.062 18.75 1 92.88 162 ILE A O 1
ATOM 1300 N N . GLU A 1 163 ? -4.707 50.25 19.5 1 94.19 163 GLU A N 1
ATOM 1301 C CA . GLU A 1 163 ? -5.418 49.031 19.922 1 94.19 163 GLU A CA 1
ATOM 1302 C C . GLU A 1 163 ? -5.859 48.188 18.719 1 94.19 163 GLU A C 1
ATOM 1304 O O . GLU A 1 163 ? -5.793 46.969 18.75 1 94.19 163 GLU A O 1
ATOM 1309 N N . TRP A 1 164 ? -6.254 48.875 17.656 1 95.12 164 TRP A N 1
ATOM 1310 C CA . TRP A 1 164 ? -6.605 48.188 16.422 1 95.12 164 TRP A CA 1
ATOM 1311 C C . TRP A 1 164 ? -5.387 47.5 15.828 1 95.12 164 TRP A C 1
ATOM 1313 O O . TRP A 1 164 ? -5.496 46.375 15.281 1 95.12 164 TRP A O 1
ATOM 1323 N N . GLU A 1 165 ? -4.293 48.094 15.961 1 93.62 165 GLU A N 1
ATOM 1324 C CA . GLU A 1 165 ? -3.057 47.5 15.453 1 93.62 165 GLU A CA 1
ATOM 1325 C C . GLU A 1 165 ? -2.682 46.25 16.25 1 93.62 165 GLU A C 1
ATOM 1327 O O . GLU A 1 165 ? -2.25 45.25 15.672 1 93.62 165 GLU A O 1
ATOM 1332 N N . ARG A 1 166 ? -2.818 46.406 17.531 1 91.56 166 ARG A N 1
ATOM 1333 C CA . ARG A 1 166 ? -2.545 45.25 18.391 1 91.56 166 ARG A CA 1
ATOM 1334 C C . ARG A 1 166 ? -3.504 44.094 18.094 1 91.56 166 ARG A C 1
ATOM 1336 O O . ARG A 1 166 ? -3.096 42.938 18.047 1 91.56 166 ARG A O 1
ATOM 1343 N N . ALA A 1 167 ? -4.746 44.438 17.906 1 94.88 167 ALA A N 1
ATOM 1344 C CA . ALA A 1 167 ? -5.742 43.406 17.562 1 94.88 167 ALA A CA 1
ATOM 1345 C C . ALA A 1 167 ? -5.41 42.75 16.234 1 94.88 167 ALA A C 1
ATOM 1347 O O . ALA A 1 167 ? -5.582 41.531 16.094 1 94.88 167 ALA A O 1
ATOM 1348 N N . SER A 1 168 ? -4.969 43.5 15.305 1 94.88 168 SER A N 1
ATOM 1349 C CA . SER A 1 168 ? -4.602 42.969 14 1 94.88 168 SER A CA 1
ATOM 1350 C C . SER A 1 168 ? -3.422 42 14.102 1 94.88 168 SER A C 1
ATOM 1352 O O . SER A 1 168 ? -3.43 40.938 13.492 1 94.88 168 SER A O 1
ATOM 1354 N N . THR A 1 169 ? -2.449 42.375 14.891 1 91.69 169 THR A N 1
ATOM 1355 C CA . THR A 1 169 ? -1.265 41.531 15.086 1 91.69 169 THR A CA 1
ATOM 1356 C C . THR A 1 169 ? -1.631 40.219 15.766 1 91.69 169 THR A C 1
ATOM 1358 O O . THR A 1 169 ? -1.23 39.156 15.312 1 91.69 169 THR A O 1
ATOM 1361 N N . VAL A 1 170 ? -2.383 40.344 16.797 1 92.69 170 VAL A N 1
ATOM 1362 C CA . VAL A 1 170 ? -2.768 39.156 17.562 1 92.69 170 VAL A CA 1
ATOM 1363 C C . VAL A 1 170 ? -3.664 38.25 16.703 1 92.69 170 VAL A C 1
ATOM 1365 O O . VAL A 1 170 ? -3.566 37.031 16.781 1 92.69 170 VAL A O 1
ATOM 1368 N N . CYS A 1 171 ? -4.5 38.844 15.977 1 94.12 171 CYS A N 1
ATOM 1369 C CA . CYS A 1 171 ? -5.387 38.094 15.109 1 94.12 171 CYS A CA 1
ATOM 1370 C C . CYS A 1 171 ? -4.59 37.281 14.094 1 94.12 171 CYS A C 1
ATOM 1372 O O . CYS A 1 171 ? -4.945 36.125 13.773 1 94.12 171 CYS A O 1
ATOM 1374 N N . SER A 1 172 ? -3.602 37.844 13.617 1 91.75 172 SER A N 1
ATOM 1375 C CA . SER A 1 172 ? -2.742 37.125 12.68 1 91.75 172 SER A CA 1
ATOM 1376 C C . SER A 1 172 ? -2.1 35.906 13.336 1 91.75 172 SER A C 1
ATOM 1378 O O . SER A 1 172 ? -1.932 34.844 12.695 1 91.75 172 SER A O 1
ATOM 1380 N N . TYR A 1 173 ? -1.793 36.031 14.602 1 90.94 173 TYR A N 1
ATOM 1381 C CA . TYR A 1 173 ? -1.231 34.938 15.352 1 90.94 173 TYR A CA 1
ATOM 1382 C C . TYR A 1 173 ? -2.281 33.844 15.594 1 90.94 173 TYR A C 1
ATOM 1384 O O . TYR A 1 173 ? -2.006 32.656 15.43 1 90.94 173 TYR A O 1
ATOM 1392 N N . LEU A 1 174 ? -3.396 34.312 15.945 1 92.94 174 LEU A N 1
ATOM 1393 C CA . LEU A 1 174 ? -4.484 33.406 16.25 1 92.94 174 LEU A CA 1
ATOM 1394 C C . LEU A 1 174 ? -4.863 32.562 15.031 1 92.94 174 LEU A C 1
ATOM 1396 O O . LEU A 1 174 ? -5.277 31.422 15.164 1 92.94 174 LEU A O 1
ATOM 1400 N N . LYS A 1 175 ? -4.66 33.156 13.914 1 94.12 175 LYS A N 1
ATOM 1401 C CA . LYS A 1 175 ? -4.984 32.469 12.68 1 94.12 175 LYS A CA 1
ATOM 1402 C C . LYS A 1 175 ? -4.188 31.156 12.562 1 94.12 175 LYS A C 1
ATOM 1404 O O . LYS A 1 175 ? -4.746 30.109 12.25 1 94.12 175 LYS A O 1
ATOM 1409 N N . LEU A 1 176 ? -2.928 31.219 12.812 1 93 176 LEU A N 1
ATOM 1410 C CA . LEU A 1 176 ? -2.07 30.047 12.758 1 93 176 LEU A CA 1
ATOM 1411 C C . LEU A 1 176 ? -2.537 29 13.758 1 93 176 LEU A C 1
ATOM 1413 O O . LEU A 1 176 ? -2.607 27.812 13.43 1 93 176 LEU A O 1
ATOM 1417 N N . PHE A 1 177 ? -2.854 29.453 14.914 1 93.88 177 PHE A N 1
ATOM 1418 C CA . PHE A 1 177 ? -3.268 28.531 15.961 1 93.88 177 PHE A CA 1
ATOM 1419 C C . PHE A 1 177 ? -4.59 27.859 15.609 1 93.88 177 PHE A C 1
ATOM 1421 O O . PHE A 1 177 ? -4.797 26.688 15.898 1 93.88 177 PHE A O 1
ATOM 1428 N N . VAL A 1 178 ? -5.457 28.609 14.992 1 92.56 178 VAL A N 1
ATOM 1429 C CA . VAL A 1 178 ? -6.73 28.047 14.57 1 92.56 178 VAL A CA 1
ATOM 1430 C C . VAL A 1 178 ? -6.492 26.984 13.484 1 92.56 178 VAL A C 1
ATOM 1432 O O . VAL A 1 178 ? -7.098 25.922 13.508 1 92.56 178 VAL A O 1
ATOM 1435 N N . GLU A 1 179 ? -5.648 27.297 12.578 1 92 179 GLU A N 1
ATOM 1436 C CA . GLU A 1 179 ? -5.332 26.359 11.5 1 92 179 GLU A CA 1
ATOM 1437 C C . GLU A 1 179 ? -4.719 25.078 12.055 1 92 179 GLU A C 1
ATOM 1439 O O . GLU A 1 179 ? -5.078 23.984 11.617 1 92 179 GLU A O 1
ATOM 1444 N N . VAL A 1 180 ? -3.779 25.219 12.961 1 92 180 VAL A N 1
ATOM 1445 C CA . VAL A 1 180 ? -3.117 24.062 13.562 1 92 180 VAL A CA 1
ATOM 1446 C C . VAL A 1 180 ? -4.129 23.25 14.352 1 92 180 VAL A C 1
ATOM 1448 O O . VAL A 1 180 ? -4.145 22.016 14.266 1 92 180 VAL A O 1
ATOM 1451 N N . ALA A 1 181 ? -4.941 23.938 15.117 1 90 181 ALA A N 1
ATOM 1452 C CA . ALA A 1 181 ? -5.98 23.25 15.875 1 90 181 ALA A CA 1
ATOM 1453 C C . ALA A 1 181 ? -6.91 22.469 14.945 1 90 181 ALA A C 1
ATOM 1455 O O . ALA A 1 181 ? -7.301 21.344 15.266 1 90 181 ALA A O 1
ATOM 1456 N N . ASN A 1 182 ? -7.238 23.047 13.875 1 88.25 182 ASN A N 1
ATOM 1457 C CA . ASN A 1 182 ? -8.086 22.375 12.898 1 88.25 182 ASN A CA 1
ATOM 1458 C C . ASN A 1 182 ? -7.391 21.156 12.289 1 88.25 182 ASN A C 1
ATOM 1460 O O . ASN A 1 182 ? -8.039 20.156 11.977 1 88.25 182 ASN A O 1
ATOM 1464 N N . ALA A 1 183 ? -6.121 21.281 12.078 1 87.5 183 ALA A N 1
ATOM 1465 C CA . ALA A 1 183 ? -5.355 20.156 11.547 1 87.5 183 ALA A CA 1
ATOM 1466 C C . ALA A 1 183 ? -5.363 18.984 12.516 1 87.5 183 ALA A C 1
ATOM 1468 O O . ALA A 1 183 ? -5.434 17.828 12.102 1 87.5 183 ALA A O 1
ATOM 1469 N N . PHE A 1 184 ? -5.258 19.297 13.773 1 86.88 184 PHE A N 1
ATOM 1470 C CA . PHE A 1 184 ? -5.23 18.266 14.805 1 86.88 184 PHE A CA 1
ATOM 1471 C C . PHE A 1 184 ? -6.594 17.594 14.938 1 86.88 184 PHE A C 1
ATOM 1473 O O . PHE A 1 184 ? -6.676 16.406 15.25 1 86.88 184 PHE A O 1
ATOM 1480 N N . THR A 1 185 ? -7.602 18.297 14.68 1 79.12 185 THR A N 1
ATOM 1481 C CA . THR A 1 185 ? -8.93 17.797 14.984 1 79.12 185 THR A CA 1
ATOM 1482 C C . THR A 1 185 ? -9.656 17.375 13.711 1 79.12 185 THR A C 1
ATOM 1484 O O . THR A 1 185 ? -10.672 16.672 13.766 1 79.12 185 THR A O 1
ATOM 1487 N N . GLY A 1 186 ? -9.219 17.797 12.594 1 72.25 186 GLY A N 1
ATOM 1488 C CA . GLY A 1 186 ? -9.875 17.516 11.328 1 72.25 186 GLY A CA 1
ATOM 1489 C C . GLY A 1 186 ? -9.758 16.062 10.906 1 72.25 186 GLY A C 1
ATOM 1490 O O . GLY A 1 186 ? -10.523 15.602 10.055 1 72.25 186 GLY A O 1
ATOM 1491 N N . VAL A 1 187 ? -8.82 15.453 11.461 1 71.75 187 VAL A N 1
ATOM 1492 C CA . VAL A 1 187 ? -8.625 14.055 11.094 1 71.75 187 VAL A CA 1
ATOM 1493 C C . VAL A 1 187 ? -9.164 13.148 12.195 1 71.75 187 VAL A C 1
ATOM 1495 O O . VAL A 1 187 ? -8.969 13.414 13.383 1 71.75 187 VAL A O 1
ATOM 1498 N N . LYS A 1 188 ? -10.008 12.188 11.844 1 68.19 188 LYS A N 1
ATOM 1499 C CA . LYS A 1 188 ? -10.664 11.312 12.812 1 68.19 188 LYS A CA 1
ATOM 1500 C C . LYS A 1 188 ? -9.633 10.562 13.656 1 68.19 188 LYS A C 1
ATOM 1502 O O . LYS A 1 188 ? -9.758 10.492 14.883 1 68.19 188 LYS A O 1
ATOM 1507 N N . ASP A 1 189 ? -8.602 9.992 13.039 1 70.56 189 ASP A N 1
ATOM 1508 C CA . ASP A 1 189 ? -7.559 9.266 13.758 1 70.56 189 ASP A CA 1
ATOM 1509 C C . ASP A 1 189 ? -6.168 9.75 13.352 1 70.56 189 ASP A C 1
ATOM 1511 O O . ASP A 1 189 ? -5.453 9.055 12.625 1 70.56 189 ASP A O 1
ATOM 1515 N N . PRO A 1 190 ? -5.984 10.906 14.086 1 78.06 190 PRO A N 1
ATOM 1516 C CA . PRO A 1 190 ? -4.691 11.453 13.664 1 78.06 190 PRO A CA 1
ATOM 1517 C C . PRO A 1 190 ? -3.512 10.633 14.18 1 78.06 190 PRO A C 1
ATOM 1519 O O . PRO A 1 190 ? -3.551 10.141 15.312 1 78.06 190 PRO A O 1
ATOM 1522 N N . THR A 1 191 ? -2.578 10.445 13.32 1 86.81 191 THR A N 1
ATOM 1523 C CA . THR A 1 191 ? -1.343 9.766 13.695 1 86.81 191 THR A CA 1
ATOM 1524 C C . THR A 1 191 ? -0.321 10.766 14.234 1 86.81 191 THR A C 1
ATOM 1526 O O . THR A 1 191 ? -0.404 11.961 13.953 1 86.81 191 THR A O 1
ATOM 1529 N N . ALA A 1 192 ? 0.539 10.328 14.992 1 91.44 192 ALA A N 1
ATOM 1530 C CA . ALA A 1 192 ? 1.469 11.172 15.742 1 91.44 192 ALA A CA 1
ATOM 1531 C C . ALA A 1 192 ? 2.33 12.008 14.805 1 91.44 192 ALA A C 1
ATOM 1533 O O . ALA A 1 192 ? 2.775 13.102 15.164 1 91.44 192 ALA A O 1
ATOM 1534 N N . ASN A 1 193 ? 2.521 11.57 13.57 1 93.88 193 ASN A N 1
ATOM 1535 C CA . ASN A 1 193 ? 3.432 12.203 12.625 1 93.88 193 ASN A CA 1
ATOM 1536 C C . ASN A 1 193 ? 2.912 13.57 12.188 1 93.88 193 ASN A C 1
ATOM 1538 O O . ASN A 1 193 ? 3.693 14.438 11.789 1 93.88 193 ASN A O 1
ATOM 1542 N N . ILE A 1 194 ? 1.641 13.82 12.281 1 92.06 194 ILE A N 1
ATOM 1543 C CA . ILE A 1 194 ? 1.053 15.031 11.719 1 92.06 194 ILE A CA 1
ATOM 1544 C C . ILE A 1 194 ? 1.356 16.219 12.625 1 92.06 194 ILE A C 1
ATOM 1546 O O . ILE A 1 194 ? 1.31 17.375 12.188 1 92.06 194 ILE A O 1
ATOM 1550 N N . TYR A 1 195 ? 1.745 15.961 13.828 1 94.62 195 TYR A N 1
ATOM 1551 C CA . TYR A 1 195 ? 1.858 17.016 14.828 1 94.62 195 TYR A CA 1
ATOM 1552 C C . TYR A 1 195 ? 3.211 17.719 14.734 1 94.62 195 TYR A C 1
ATOM 1554 O O . TYR A 1 195 ? 3.316 18.922 14.992 1 94.62 195 TYR A O 1
ATOM 1562 N N . PHE A 1 196 ? 4.219 17.031 14.289 1 97.06 196 PHE A N 1
ATOM 1563 C CA . PHE A 1 196 ? 5.582 17.547 14.32 1 97.06 196 PHE A CA 1
ATOM 1564 C C . PHE A 1 196 ? 5.711 18.797 13.453 1 97.06 196 PHE A C 1
ATOM 1566 O O . PHE A 1 196 ? 6.137 19.844 13.938 1 97.06 196 PHE A O 1
ATOM 1573 N N . PRO A 1 197 ? 5.293 18.781 12.195 1 96.5 197 PRO A N 1
ATOM 1574 C CA . PRO A 1 197 ? 5.457 19.984 11.383 1 96.5 197 PRO A CA 1
ATOM 1575 C C . PRO A 1 197 ? 4.602 21.156 11.867 1 96.5 197 PRO A C 1
ATOM 1577 O O . PRO A 1 197 ? 5.031 22.312 11.797 1 96.5 197 PRO A O 1
ATOM 1580 N N . GLU A 1 198 ? 3.436 20.828 12.383 1 94.62 198 GLU A N 1
ATOM 1581 C CA . GLU A 1 198 ? 2.545 21.875 12.883 1 94.62 198 GLU A CA 1
ATOM 1582 C C . GLU A 1 198 ? 3.15 22.578 14.094 1 94.62 198 GLU A C 1
ATOM 1584 O O . GLU A 1 198 ? 3.152 23.812 14.164 1 94.62 198 GLU A O 1
ATOM 1589 N N . LEU A 1 199 ? 3.664 21.797 15.008 1 96.31 199 LEU A N 1
ATOM 1590 C CA . LEU A 1 199 ? 4.23 22.359 16.219 1 96.31 199 LEU A CA 1
ATOM 1591 C C . LEU A 1 199 ? 5.555 23.062 15.938 1 96.31 199 LEU A C 1
ATOM 1593 O O . LEU A 1 199 ? 5.902 24.047 16.594 1 96.31 199 LEU A O 1
ATOM 1597 N N . CYS A 1 200 ? 6.27 22.562 14.93 1 97.06 200 CYS A N 1
ATOM 1598 C CA . CYS A 1 200 ? 7.48 23.25 14.5 1 97.06 200 CYS A CA 1
ATOM 1599 C C . CYS A 1 200 ? 7.148 24.625 13.93 1 97.06 200 CYS A C 1
ATOM 1601 O O . CYS A 1 200 ? 7.855 25.609 14.195 1 97.06 200 CYS A O 1
ATOM 1603 N N . ASP A 1 201 ? 6.074 24.719 13.195 1 95.38 201 ASP A N 1
ATOM 1604 C CA . ASP A 1 201 ? 5.648 26 12.641 1 95.38 201 ASP A CA 1
ATOM 1605 C C . ASP A 1 201 ? 5.27 26.984 13.742 1 95.38 201 ASP A C 1
ATOM 1607 O O . ASP A 1 201 ? 5.59 28.172 13.664 1 95.38 201 ASP A O 1
ATOM 1611 N N . ILE A 1 202 ? 4.574 26.438 14.734 1 95.44 202 ILE A N 1
ATOM 1612 C CA . ILE A 1 202 ? 4.227 27.266 15.883 1 95.44 202 ILE A CA 1
ATOM 1613 C C . ILE A 1 202 ? 5.496 27.766 16.562 1 95.44 202 ILE A C 1
ATOM 1615 O O . ILE A 1 202 ? 5.605 28.953 16.891 1 95.44 202 ILE A O 1
ATOM 1619 N N . ASN A 1 203 ? 6.43 26.875 16.781 1 96.69 203 ASN A N 1
ATOM 1620 C CA . ASN A 1 203 ? 7.699 27.234 17.406 1 96.69 203 ASN A CA 1
ATOM 1621 C C . ASN A 1 203 ? 8.414 28.344 16.641 1 96.69 203 ASN A C 1
ATOM 1623 O O . ASN A 1 203 ? 8.891 29.312 17.234 1 96.69 203 ASN A O 1
ATOM 1627 N N . LEU A 1 204 ? 8.445 28.234 15.344 1 95.69 204 LEU A N 1
ATOM 1628 C CA . LEU A 1 204 ? 9.125 29.219 14.5 1 95.69 204 LEU A CA 1
ATOM 1629 C C . LEU A 1 204 ? 8.445 30.578 14.594 1 95.69 204 LEU A C 1
ATOM 1631 O O . LEU A 1 204 ? 9.117 31.609 14.664 1 95.69 204 LEU A O 1
ATOM 1635 N N . GLN A 1 205 ? 7.152 30.547 14.641 1 93.56 205 GLN A N 1
ATOM 1636 C CA . GLN A 1 205 ? 6.41 31.797 14.758 1 93.56 205 GLN A CA 1
ATOM 1637 C C . GLN A 1 205 ? 6.656 32.469 16.109 1 93.56 205 GLN A C 1
ATOM 1639 O O . GLN A 1 205 ? 6.801 33.688 16.188 1 93.56 205 GLN A O 1
ATOM 1644 N N . LEU A 1 206 ? 6.66 31.656 17.141 1 94.94 206 LEU A N 1
ATOM 1645 C CA . LEU A 1 206 ? 6.91 32.188 18.469 1 94.94 206 LEU A CA 1
ATOM 1646 C C . LEU A 1 206 ? 8.305 32.812 18.562 1 94.94 206 LEU A C 1
ATOM 1648 O O . LEU A 1 206 ? 8.492 33.875 19.141 1 94.94 206 LEU A O 1
ATOM 1652 N N . ILE A 1 207 ? 9.281 32.125 17.922 1 95.25 207 ILE A N 1
ATOM 1653 C CA . ILE A 1 207 ? 10.656 32.594 17.922 1 95.25 207 ILE A CA 1
ATOM 1654 C C . ILE A 1 207 ? 10.734 33.938 17.203 1 95.25 207 ILE A C 1
ATOM 1656 O O . ILE A 1 207 ? 11.367 34.906 17.688 1 95.25 207 ILE A O 1
ATOM 1660 N N . GLU A 1 208 ? 10.07 34.062 16.078 1 93.38 208 GLU A N 1
ATOM 1661 C CA . GLU A 1 208 ? 10.07 35.312 15.297 1 93.38 208 GLU A CA 1
ATOM 1662 C C . GLU A 1 208 ? 9.422 36.438 16.062 1 93.38 208 GLU A C 1
ATOM 1664 O O . GLU A 1 208 ? 9.891 37.594 16.016 1 93.38 208 GLU A O 1
ATOM 1669 N N . ARG A 1 209 ? 8.453 36.156 16.859 1 90.88 209 ARG A N 1
ATOM 1670 C CA . ARG A 1 209 ? 7.695 37.188 17.562 1 90.88 209 ARG A CA 1
ATOM 1671 C C . ARG A 1 209 ? 8.422 37.656 18.812 1 90.88 209 ARG A C 1
ATOM 1673 O O . ARG A 1 209 ? 8.219 38.75 19.297 1 90.88 209 ARG A O 1
ATOM 1680 N N . CYS A 1 210 ? 9.172 36.781 19.328 1 94.19 210 CYS A N 1
ATOM 1681 C CA . CYS A 1 210 ? 9.984 37.156 20.484 1 94.19 210 CYS A CA 1
ATOM 1682 C C . CYS A 1 210 ? 11.016 38.219 20.109 1 94.19 210 CYS A C 1
ATOM 1684 O O . CYS A 1 210 ? 11.547 38.906 20.969 1 94.19 210 CYS A O 1
ATOM 1686 N N . LYS A 1 211 ? 11.211 38.406 18.75 1 92.88 211 LYS A N 1
ATOM 1687 C CA . LYS A 1 211 ? 12.18 39.406 18.266 1 92.88 211 LYS A CA 1
ATOM 1688 C C . LYS A 1 211 ? 11.5 40.719 17.906 1 92.88 211 LYS A C 1
ATOM 1690 O O . LYS A 1 211 ? 12.156 41.656 17.453 1 92.88 211 LYS A O 1
ATOM 1695 N N . SER A 1 212 ? 10.242 40.812 18.203 1 90.69 212 SER A N 1
ATOM 1696 C CA . SER A 1 212 ? 9.5 42.031 17.859 1 90.69 212 SER A CA 1
ATOM 1697 C C . SER A 1 212 ? 9.992 43.219 18.656 1 90.69 212 SER A C 1
ATOM 1699 O O . SER A 1 212 ? 10.414 43.094 19.797 1 90.69 212 SER A O 1
ATOM 1701 N N . GLU A 1 213 ? 9.883 44.469 18.062 1 90.56 213 GLU A N 1
ATOM 1702 C CA . GLU A 1 213 ? 10.281 45.688 18.719 1 90.56 213 GLU A CA 1
ATOM 1703 C C . GLU A 1 213 ? 9.164 46.25 19.609 1 90.56 213 GLU A C 1
ATOM 1705 O O . GLU A 1 213 ? 9.414 47.031 20.531 1 90.56 213 GLU A O 1
ATOM 1710 N N . ASP A 1 214 ? 8.008 45.844 19.312 1 90.06 214 ASP A N 1
ATOM 1711 C CA . ASP A 1 214 ? 6.871 46.25 20.141 1 90.06 214 ASP A CA 1
ATOM 1712 C C . ASP A 1 214 ? 6.883 45.531 21.484 1 90.06 214 ASP A C 1
ATOM 1714 O O . ASP A 1 214 ? 6.816 44.312 21.547 1 90.06 214 ASP A O 1
ATOM 1718 N N . SER A 1 215 ? 6.941 46.344 22.547 1 91.75 215 SER A N 1
ATOM 1719 C CA . SER A 1 215 ? 7.086 45.812 23.906 1 91.75 215 SER A CA 1
ATOM 1720 C C . SER A 1 215 ? 5.891 44.969 24.281 1 91.75 215 SER A C 1
ATOM 1722 O O . SER A 1 215 ? 6.039 43.969 25 1 91.75 215 SER A O 1
ATOM 1724 N N . PHE A 1 216 ? 4.754 45.312 23.844 1 90.88 216 PHE A N 1
ATOM 1725 C CA . PHE A 1 216 ? 3.543 44.562 24.141 1 90.88 216 PHE A CA 1
ATOM 1726 C C . PHE A 1 216 ? 3.607 43.188 23.484 1 90.88 216 PHE A C 1
ATOM 1728 O O . PHE A 1 216 ? 3.379 42.156 24.156 1 90.88 216 PHE A O 1
ATOM 1735 N N . ILE A 1 217 ? 3.977 43.125 22.281 1 90.44 217 ILE A N 1
ATOM 1736 C CA . ILE A 1 217 ? 4.047 41.875 21.531 1 90.44 217 ILE A CA 1
ATOM 1737 C C . ILE A 1 217 ? 5.176 41 22.078 1 90.44 217 ILE A C 1
ATOM 1739 O O . ILE A 1 217 ? 5.012 39.781 22.234 1 90.44 217 ILE A O 1
ATOM 1743 N N . LYS A 1 218 ? 6.238 41.594 22.375 1 93.94 218 LYS A N 1
ATOM 1744 C CA . LYS A 1 218 ? 7.402 40.875 22.875 1 93.94 218 LYS A CA 1
ATOM 1745 C C . LYS A 1 218 ? 7.094 40.188 24.219 1 93.94 218 LYS A C 1
ATOM 1747 O O . LYS A 1 218 ? 7.438 39.031 24.422 1 93.94 218 LYS A O 1
ATOM 1752 N N . SER A 1 219 ? 6.461 40.969 25.078 1 94.06 219 SER A N 1
ATOM 1753 C CA . SER A 1 219 ? 6.129 40.438 26.391 1 94.06 219 SER A CA 1
ATOM 1754 C C . SER A 1 219 ? 5.141 39.281 26.266 1 94.06 219 SER A C 1
ATOM 1756 O O . SER A 1 219 ? 5.289 38.25 26.953 1 94.06 219 SER A O 1
ATOM 1758 N N . MET A 1 220 ? 4.184 39.375 25.469 1 93.56 220 MET A N 1
ATOM 1759 C CA . MET A 1 220 ? 3.201 38.344 25.219 1 93.56 220 MET A CA 1
ATOM 1760 C C . MET A 1 220 ? 3.863 37.094 24.625 1 93.56 220 MET A C 1
ATOM 1762 O O . MET A 1 220 ? 3.623 35.969 25.078 1 93.56 220 MET A O 1
ATOM 1766 N N . ALA A 1 221 ? 4.723 37.312 23.672 1 94.5 221 ALA A N 1
ATOM 1767 C CA . ALA A 1 221 ? 5.398 36.219 22.969 1 94.5 221 ALA A CA 1
ATOM 1768 C C . ALA A 1 221 ? 6.32 35.438 23.906 1 94.5 221 ALA A C 1
ATOM 1770 O O . ALA A 1 221 ? 6.414 34.219 23.828 1 94.5 221 ALA A O 1
ATOM 1771 N N . LEU A 1 222 ? 6.984 36.188 24.75 1 95.88 222 LEU A N 1
ATOM 1772 C CA . LEU A 1 222 ? 7.906 35.531 25.688 1 95.88 222 LEU A CA 1
ATOM 1773 C C . LEU A 1 222 ? 7.16 34.625 26.656 1 95.88 222 LEU A C 1
ATOM 1775 O O . LEU A 1 222 ? 7.637 33.531 26.969 1 95.88 222 LEU A O 1
ATOM 1779 N N . LYS A 1 223 ? 6.02 35.062 27.062 1 94.31 223 LYS A N 1
ATOM 1780 C CA . LYS A 1 223 ? 5.191 34.25 27.938 1 94.31 223 LYS A CA 1
ATOM 1781 C C . LYS A 1 223 ? 4.707 33 27.219 1 94.31 223 LYS A C 1
ATOM 1783 O O . LYS A 1 223 ? 4.773 31.891 27.766 1 94.31 223 LYS A O 1
ATOM 1788 N N . MET A 1 224 ? 4.25 33.156 26.031 1 94.88 224 MET A N 1
ATOM 1789 C CA . MET A 1 224 ? 3.783 32.062 25.203 1 94.88 224 MET A CA 1
ATOM 1790 C C . MET A 1 224 ? 4.918 31.062 24.922 1 94.88 224 MET A C 1
ATOM 1792 O O . MET A 1 224 ? 4.734 29.859 25.047 1 94.88 224 MET A O 1
ATOM 1796 N N . LYS A 1 225 ? 6.078 31.578 24.609 1 96.38 225 LYS A N 1
ATOM 1797 C CA . LYS A 1 225 ? 7.242 30.781 24.266 1 96.38 225 LYS A CA 1
ATOM 1798 C C . LYS A 1 225 ? 7.703 29.938 25.453 1 96.38 225 LYS A C 1
ATOM 1800 O O . LYS A 1 225 ? 8.102 28.781 25.281 1 96.38 225 LYS A O 1
ATOM 1805 N N . SER A 1 226 ? 7.652 30.516 26.594 1 95.12 226 SER A N 1
ATOM 1806 C CA . SER A 1 226 ? 8.055 29.797 27.797 1 95.12 226 SER A CA 1
ATOM 1807 C C . SER A 1 226 ? 7.16 28.594 28.047 1 95.12 226 SER A C 1
ATOM 1809 O O . SER A 1 226 ? 7.652 27.5 28.359 1 95.12 226 SER A O 1
ATOM 1811 N N . ARG A 1 227 ? 5.91 28.734 27.875 1 91.75 227 ARG A N 1
ATOM 1812 C CA . ARG A 1 227 ? 4.965 27.641 28.031 1 91.75 227 ARG A CA 1
ATOM 1813 C C . ARG A 1 227 ? 5.18 26.578 26.953 1 91.75 227 ARG A C 1
ATOM 1815 O O . ARG A 1 227 ? 5.156 25.375 27.25 1 91.75 227 ARG A O 1
ATOM 1822 N N . PHE A 1 228 ? 5.391 27.031 25.812 1 95.38 228 PHE A N 1
ATOM 1823 C CA . PHE A 1 228 ? 5.605 26.109 24.703 1 95.38 228 PHE A CA 1
ATOM 1824 C C . PHE A 1 228 ? 6.887 25.312 24.891 1 95.38 228 PHE A C 1
ATOM 1826 O O . PHE A 1 228 ? 6.93 24.109 24.594 1 95.38 228 PHE A O 1
ATOM 1833 N N . ASP A 1 229 ? 7.895 26 25.375 1 95.81 229 ASP A N 1
ATOM 1834 C CA . ASP A 1 229 ? 9.195 25.359 25.562 1 95.81 229 ASP A CA 1
ATOM 1835 C C . ASP A 1 229 ? 9.117 24.219 26.578 1 95.81 229 ASP A C 1
ATOM 1837 O O . ASP A 1 229 ? 9.812 23.219 26.453 1 95.81 229 ASP A O 1
ATOM 1841 N N . THR A 1 230 ? 8.328 24.359 27.531 1 90.62 230 THR A N 1
ATOM 1842 C CA . THR A 1 230 ? 8.133 23.297 28.5 1 90.62 230 THR A CA 1
ATOM 1843 C C . THR A 1 230 ? 7.527 22.062 27.844 1 90.62 230 THR A C 1
ATOM 1845 O O . THR A 1 230 ? 7.984 20.938 28.078 1 90.62 230 THR A O 1
ATOM 1848 N N . TYR A 1 231 ? 6.535 22.25 27.062 1 90.94 231 TYR A N 1
ATOM 1849 C CA . TYR A 1 231 ? 5.93 21.172 26.312 1 90.94 231 TYR A CA 1
ATOM 1850 C C . TYR A 1 231 ? 6.934 20.547 25.344 1 90.94 231 TYR A C 1
ATOM 1852 O O . TYR A 1 231 ? 7.055 19.328 25.266 1 90.94 231 TYR A O 1
ATOM 1860 N N . TRP A 1 232 ? 7.648 21.406 24.641 1 94.69 232 TRP A N 1
ATOM 1861 C CA . TRP A 1 232 ? 8.578 20.984 23.594 1 94.69 232 TRP A CA 1
ATOM 1862 C C . TRP A 1 232 ? 9.719 20.156 24.172 1 94.69 232 TRP A C 1
ATOM 1864 O O . TRP A 1 232 ? 10.156 19.188 23.562 1 94.69 232 TRP A O 1
ATOM 1874 N N . SER A 1 233 ? 10.18 20.531 25.312 1 92.25 233 SER A N 1
ATOM 1875 C CA . SER A 1 233 ? 11.289 19.812 25.938 1 92.25 233 SER A CA 1
ATOM 1876 C C . SER A 1 233 ? 10.906 18.375 26.281 1 92.25 233 SER A C 1
ATOM 1878 O O . SER A 1 233 ? 11.758 17.484 26.266 1 92.25 233 SER A O 1
ATOM 1880 N N . ILE A 1 234 ? 9.68 18.141 26.453 1 88.56 234 ILE A N 1
ATOM 1881 C CA . ILE A 1 234 ? 9.195 16.812 26.844 1 88.56 234 ILE A CA 1
ATOM 1882 C C . ILE A 1 234 ? 8.859 16.016 25.594 1 88.56 234 ILE A C 1
ATOM 1884 O O . ILE A 1 234 ? 9.195 14.828 25.5 1 88.56 234 ILE A O 1
ATOM 1888 N N . CYS A 1 235 ? 8.25 16.672 24.594 1 93.06 235 CYS A N 1
ATOM 1889 C CA . CYS A 1 235 ? 7.574 15.914 23.531 1 93.06 235 CYS A CA 1
ATOM 1890 C C . CYS A 1 235 ? 8.367 15.969 22.234 1 93.06 235 CYS A C 1
ATOM 1892 O O . CYS A 1 235 ? 8.078 15.227 21.297 1 93.06 235 CYS A O 1
ATOM 1894 N N . SER A 1 236 ? 9.414 16.75 22.109 1 95.06 236 SER A N 1
ATOM 1895 C CA . SER A 1 236 ? 10.102 17 20.844 1 95.06 236 SER A CA 1
ATOM 1896 C C . SER A 1 236 ? 10.648 15.695 20.266 1 95.06 236 SER A C 1
ATOM 1898 O O . SER A 1 236 ? 10.555 15.461 19.047 1 95.06 236 SER A O 1
ATOM 1900 N N . LEU A 1 237 ? 11.164 14.836 21.125 1 94.44 237 LEU A N 1
ATOM 1901 C CA . LEU A 1 237 ? 11.781 13.602 20.641 1 94.44 237 LEU A CA 1
ATOM 1902 C C . LEU A 1 237 ? 10.734 12.672 20.031 1 94.44 237 LEU A C 1
ATOM 1904 O O . LEU A 1 237 ? 10.922 12.156 18.938 1 94.44 237 LEU A O 1
ATOM 1908 N N . VAL A 1 238 ? 9.688 12.461 20.75 1 93.62 238 VAL A N 1
ATOM 1909 C CA . VAL A 1 238 ? 8.641 11.562 20.281 1 93.62 238 VAL A CA 1
ATOM 1910 C C . VAL A 1 238 ? 8.039 12.109 18.984 1 93.62 238 VAL A C 1
ATOM 1912 O O . VAL A 1 238 ? 7.758 11.352 18.062 1 93.62 238 VAL A O 1
ATOM 1915 N N . LEU A 1 239 ? 7.859 13.406 18.938 1 96.5 239 LEU A N 1
ATOM 1916 C CA . LEU A 1 239 ? 7.324 14.039 17.734 1 96.5 239 LEU A CA 1
ATOM 1917 C C . LEU A 1 239 ? 8.266 13.844 16.547 1 96.5 239 LEU A C 1
ATOM 1919 O O . LEU A 1 239 ? 7.816 13.508 15.445 1 96.5 239 LEU A O 1
ATOM 1923 N N . ALA A 1 240 ? 9.531 14.008 16.797 1 97.69 240 ALA A N 1
ATOM 1924 C CA . ALA A 1 240 ? 10.531 13.867 15.742 1 97.69 240 ALA A CA 1
ATOM 1925 C C . ALA A 1 240 ? 10.586 12.43 15.234 1 97.69 240 ALA A C 1
ATOM 1927 O O . ALA A 1 240 ? 10.625 12.188 14.023 1 97.69 240 ALA A O 1
ATOM 1928 N N . ILE A 1 241 ? 10.586 11.5 16.125 1 96.88 241 ILE A N 1
ATOM 1929 C CA . ILE A 1 241 ? 10.641 10.094 15.758 1 96.88 241 ILE A CA 1
ATOM 1930 C C . ILE A 1 241 ? 9.406 9.727 14.922 1 96.88 241 ILE A C 1
ATOM 1932 O O . ILE A 1 241 ? 9.516 9.016 13.93 1 96.88 241 ILE A O 1
ATOM 1936 N N . ALA A 1 242 ? 8.25 10.219 15.328 1 96.81 242 ALA A N 1
ATOM 1937 C CA . ALA A 1 242 ? 7.023 9.977 14.57 1 96.81 242 ALA A CA 1
ATOM 1938 C C . ALA A 1 242 ? 7.129 10.539 13.156 1 96.81 242 ALA A C 1
ATOM 1940 O O . ALA A 1 242 ? 6.668 9.922 12.195 1 96.81 242 ALA A O 1
ATOM 1941 N N . ALA A 1 243 ? 7.695 11.695 13.031 1 97.69 243 ALA A N 1
ATOM 1942 C CA . ALA A 1 243 ? 7.871 12.32 11.719 1 97.69 243 ALA A CA 1
ATOM 1943 C C . ALA A 1 243 ? 8.836 11.516 10.852 1 97.69 243 ALA A C 1
ATOM 1945 O O . ALA A 1 243 ? 8.648 11.406 9.641 1 97.69 243 ALA A O 1
ATOM 1946 N N . ILE A 1 244 ? 9.891 10.977 11.469 1 98.19 244 ILE A N 1
ATOM 1947 C CA . ILE A 1 244 ? 10.898 10.203 10.734 1 98.19 244 ILE A CA 1
ATOM 1948 C C . ILE A 1 244 ? 10.266 8.938 10.164 1 98.19 244 ILE A C 1
ATOM 1950 O O . ILE A 1 244 ? 10.625 8.492 9.078 1 98.19 244 ILE A O 1
ATOM 1954 N N . LEU A 1 245 ? 9.312 8.422 10.844 1 97.75 245 LEU A N 1
ATOM 1955 C CA . LEU A 1 245 ? 8.68 7.184 10.406 1 97.75 245 LEU A CA 1
ATOM 1956 C C . LEU A 1 245 ? 7.66 7.461 9.305 1 97.75 245 LEU A C 1
ATOM 1958 O O . LEU A 1 245 ? 7.055 6.531 8.766 1 97.75 245 LEU A O 1
ATOM 1962 N N . ASP A 1 246 ? 7.391 8.688 9.047 1 97 246 ASP A N 1
ATOM 1963 C CA . ASP A 1 246 ? 6.664 9.062 7.844 1 97 246 ASP A CA 1
ATOM 1964 C C . ASP A 1 246 ? 7.582 9.062 6.625 1 97 246 ASP A C 1
ATOM 1966 O O . ASP A 1 246 ? 8.523 9.859 6.551 1 97 246 ASP A O 1
ATOM 1970 N N . PRO A 1 247 ? 7.348 8.117 5.695 1 96.5 247 PRO A N 1
ATOM 1971 C CA . PRO A 1 247 ? 8.25 7.98 4.551 1 96.5 247 PRO A CA 1
ATOM 1972 C C . PRO A 1 247 ? 8.344 9.258 3.717 1 96.5 247 PRO A C 1
ATOM 1974 O O . PRO A 1 247 ? 9.273 9.414 2.926 1 96.5 247 PRO A O 1
ATOM 1977 N N . ARG A 1 248 ? 7.453 10.203 3.832 1 95.25 248 ARG A N 1
ATOM 1978 C CA . ARG A 1 248 ? 7.453 11.453 3.088 1 95.25 248 ARG A CA 1
ATOM 1979 C C . ARG A 1 248 ? 8.469 12.438 3.672 1 95.25 248 ARG A C 1
ATOM 1981 O O . ARG A 1 248 ? 8.867 13.391 3.006 1 95.25 248 ARG A O 1
ATOM 1988 N N . PHE A 1 249 ? 8.828 12.164 4.945 1 96.06 249 PHE A N 1
ATOM 1989 C CA . PHE A 1 249 ? 9.648 13.148 5.641 1 96.06 249 PHE A CA 1
ATOM 1990 C C . PHE A 1 249 ? 10.984 12.547 6.059 1 96.06 249 PHE A C 1
ATOM 1992 O O . PHE A 1 249 ? 12.039 13.07 5.715 1 96.06 249 PHE A O 1
ATOM 1999 N N . LYS A 1 250 ? 10.953 11.445 6.797 1 96.81 250 LYS A N 1
ATOM 2000 C CA . LYS A 1 250 ? 12.156 10.797 7.309 1 96.81 250 LYS A CA 1
ATOM 2001 C C . LYS A 1 250 ? 13.023 11.789 8.086 1 96.81 250 LYS A C 1
ATOM 2003 O O . LYS A 1 250 ? 12.508 12.617 8.836 1 96.81 250 LYS A O 1
ATOM 2008 N N . MET A 1 251 ? 14.344 11.68 8.016 1 97.06 251 MET A N 1
ATOM 2009 C CA . MET A 1 251 ? 15.242 12.547 8.773 1 97.06 251 MET A CA 1
ATOM 2010 C C . MET A 1 251 ? 15.289 13.945 8.164 1 97.06 251 MET A C 1
ATOM 2012 O O . MET A 1 251 ? 15.695 14.898 8.828 1 97.06 251 MET A O 1
ATOM 2016 N N . LYS A 1 252 ? 14.805 14.078 6.988 1 96.5 252 LYS A N 1
ATOM 2017 C CA . LYS A 1 252 ? 14.953 15.32 6.234 1 96.5 252 LYS A CA 1
ATOM 2018 C C . LYS A 1 252 ? 14.117 16.438 6.844 1 96.5 252 LYS A C 1
ATOM 2020 O O . LYS A 1 252 ? 14.508 17.609 6.816 1 96.5 252 LYS A O 1
ATOM 2025 N N . LEU A 1 253 ? 12.945 16.062 7.348 1 97.25 253 LEU A N 1
ATOM 2026 C CA . LEU A 1 253 ? 12.094 17.078 7.941 1 97.25 253 LEU A CA 1
ATOM 2027 C C . LEU A 1 253 ? 12.734 17.672 9.195 1 97.25 253 LEU A C 1
ATOM 2029 O O . LEU A 1 253 ? 12.625 18.875 9.445 1 97.25 253 LEU A O 1
ATOM 2033 N N . VAL A 1 254 ? 13.375 16.781 10.016 1 97.88 254 VAL A N 1
ATOM 2034 C CA . VAL A 1 254 ? 14.078 17.219 11.219 1 97.88 254 VAL A CA 1
ATOM 2035 C C . VAL A 1 254 ? 15.242 18.125 10.828 1 97.88 254 VAL A C 1
ATOM 2037 O O . VAL A 1 254 ? 15.453 19.172 11.438 1 97.88 254 VAL A O 1
ATOM 2040 N N . GLU A 1 255 ? 15.906 17.75 9.805 1 96.56 255 GLU A N 1
ATOM 2041 C CA . GLU A 1 255 ? 17.047 18.516 9.312 1 96.56 255 GLU A CA 1
ATOM 2042 C C . GLU A 1 255 ? 16.609 19.859 8.766 1 96.56 255 GLU A C 1
ATOM 2044 O O . GLU A 1 255 ? 17.406 20.812 8.727 1 96.56 255 GLU A O 1
ATOM 2049 N N . TYR A 1 256 ? 15.422 19.953 8.32 1 96.25 256 TYR A N 1
ATOM 2050 C CA . TYR A 1 256 ? 14.867 21.188 7.789 1 96.25 256 TYR A CA 1
ATOM 2051 C C . TYR A 1 256 ? 14.5 22.156 8.914 1 96.25 256 TYR A C 1
ATOM 2053 O O . TYR A 1 256 ? 14.883 23.328 8.891 1 96.25 256 TYR A O 1
ATOM 2061 N N . TYR A 1 257 ? 13.82 21.672 9.961 1 97.44 257 TYR A N 1
ATOM 2062 C CA . TYR A 1 257 ? 13.234 22.547 10.977 1 97.44 257 TYR A CA 1
ATOM 2063 C C . TYR A 1 257 ? 14.258 22.891 12.055 1 97.44 257 TYR A C 1
ATOM 2065 O O . TYR A 1 257 ? 14.297 24.031 12.539 1 97.44 257 TYR A O 1
ATOM 2073 N N . TYR A 1 258 ? 15.094 21.984 12.484 1 97.69 258 TYR A N 1
ATOM 2074 C CA . TYR A 1 258 ? 15.891 22.141 13.703 1 97.69 258 TYR A CA 1
ATOM 2075 C C . TYR A 1 258 ? 16.922 23.25 13.547 1 97.69 258 TYR A C 1
ATOM 2077 O O . TYR A 1 258 ? 17.125 24.047 14.469 1 97.69 258 TYR A O 1
ATOM 2085 N N . PRO A 1 259 ? 17.578 23.375 12.336 1 97 259 PRO A N 1
ATOM 2086 C CA . PRO A 1 259 ? 18.469 24.531 12.211 1 97 259 PRO A CA 1
ATOM 2087 C C . PRO A 1 259 ? 17.75 25.859 12.344 1 97 259 PRO A C 1
ATOM 2089 O O . PRO A 1 259 ? 18.312 26.828 12.836 1 97 259 PRO A O 1
ATOM 2092 N N . GLN A 1 260 ? 16.484 25.906 11.906 1 95.88 260 GLN A N 1
ATOM 2093 C CA . GLN A 1 260 ? 15.688 27.125 12.008 1 95.88 260 GLN A CA 1
ATOM 2094 C C . GLN A 1 260 ? 15.258 27.375 13.453 1 95.88 260 GLN A C 1
ATOM 2096 O O . GLN A 1 260 ? 15.133 28.531 13.875 1 95.88 260 GLN A O 1
ATOM 2101 N N . ILE A 1 261 ? 15.062 26.328 14.266 1 96.5 261 ILE A N 1
ATOM 2102 C CA . ILE A 1 261 ? 14.531 26.438 15.617 1 96.5 261 ILE A CA 1
ATOM 2103 C C . ILE A 1 261 ? 15.68 26.641 16.609 1 96.5 261 ILE A C 1
ATOM 2105 O O . ILE A 1 261 ? 15.586 27.484 17.5 1 96.5 261 ILE A O 1
ATOM 2109 N N . TYR A 1 262 ? 16.766 25.875 16.453 1 96.12 262 TYR A N 1
ATOM 2110 C CA . TYR A 1 262 ? 17.812 25.859 17.469 1 96.12 262 TYR A CA 1
ATOM 2111 C C . TYR A 1 262 ? 19.047 26.625 17.016 1 96.12 262 TYR A C 1
ATOM 2113 O O . TYR A 1 262 ? 19.938 26.922 17.812 1 96.12 262 TYR A O 1
ATOM 2121 N N . GLY A 1 263 ? 19.094 27.062 15.75 1 93.25 263 GLY A N 1
ATOM 2122 C CA . GLY A 1 263 ? 20.312 27.609 15.195 1 93.25 263 GLY A CA 1
ATOM 2123 C C . GLY A 1 263 ? 21.281 26.531 14.711 1 93.25 263 GLY A C 1
ATOM 2124 O O . GLY A 1 263 ? 21.109 25.344 15.016 1 93.25 263 GLY A O 1
ATOM 2125 N N . PRO A 1 264 ? 22.312 26.797 14.016 1 89.69 264 PRO A N 1
ATOM 2126 C CA . PRO A 1 264 ? 23.188 25.828 13.344 1 89.69 264 PRO A CA 1
ATOM 2127 C C . PRO A 1 264 ? 24 24.984 14.328 1 89.69 264 PRO A C 1
ATOM 2129 O O . PRO A 1 264 ? 24.172 23.781 14.125 1 89.69 264 PRO A O 1
ATOM 2132 N N . SER A 1 265 ? 24.516 25.531 15.359 1 90 265 SER A N 1
ATOM 2133 C CA . SER A 1 265 ? 25.391 24.812 16.281 1 90 265 SER A CA 1
ATOM 2134 C C . SER A 1 265 ? 24.578 23.844 17.141 1 90 265 SER A C 1
ATOM 2136 O O . SER A 1 265 ? 24.906 22.656 17.203 1 90 265 SER A O 1
ATOM 2138 N N . ASP A 1 266 ? 23.484 24.281 17.703 1 94.06 266 ASP A N 1
ATOM 2139 C CA . ASP A 1 266 ? 22.672 23.453 18.594 1 94.06 266 ASP A CA 1
ATOM 2140 C C . ASP A 1 266 ? 21.844 22.453 17.797 1 94.06 266 ASP A C 1
ATOM 2142 O O . ASP A 1 266 ? 21.484 21.391 18.312 1 94.06 266 ASP A O 1
ATOM 2146 N N . ALA A 1 267 ? 21.609 22.781 16.562 1 96.19 267 ALA A N 1
ATOM 2147 C CA . ALA A 1 267 ? 20.781 21.922 15.727 1 96.19 267 ALA A CA 1
ATOM 2148 C C . ALA A 1 267 ? 21.453 20.562 15.5 1 96.19 267 ALA A C 1
ATOM 2150 O O . ALA A 1 267 ? 20.797 19.516 15.531 1 96.19 267 ALA A O 1
ATOM 2151 N N . LEU A 1 268 ? 22.781 20.547 15.242 1 95.69 268 LEU A N 1
ATOM 2152 C CA . LEU A 1 268 ? 23.516 19.312 14.984 1 95.69 268 LEU A CA 1
ATOM 2153 C C . LEU A 1 268 ? 23.438 18.375 16.188 1 95.69 268 LEU A C 1
ATOM 2155 O O . LEU A 1 268 ? 23.266 17.172 16.031 1 95.69 268 LEU A O 1
ATOM 2159 N N . GLU A 1 269 ? 23.578 18.969 17.281 1 95.88 269 GLU A N 1
ATOM 2160 C CA . GLU A 1 269 ? 23.5 18.172 18.5 1 95.88 269 GLU A CA 1
ATOM 2161 C C . GLU A 1 269 ? 22.125 17.562 18.688 1 95.88 269 GLU A C 1
ATOM 2163 O O . GLU A 1 269 ? 22 16.391 19.047 1 95.88 269 GLU A O 1
ATOM 2168 N N . ARG A 1 270 ? 21.047 18.359 18.469 1 96.88 270 ARG A N 1
ATOM 2169 C CA . ARG A 1 270 ? 19.688 17.891 18.625 1 96.88 270 ARG A CA 1
ATOM 2170 C C . ARG A 1 270 ? 19.344 16.828 17.578 1 96.88 270 ARG A C 1
ATOM 2172 O O . ARG A 1 270 ? 18.609 15.875 17.875 1 96.88 270 ARG A O 1
ATOM 2179 N N . ILE A 1 271 ? 19.859 17 16.391 1 97.38 271 ILE A N 1
ATOM 2180 C CA . ILE A 1 271 ? 19.641 16.031 15.32 1 97.38 271 ILE A CA 1
ATOM 2181 C C . ILE A 1 271 ? 20.297 14.703 15.68 1 97.38 271 ILE A C 1
ATOM 2183 O O . ILE A 1 271 ? 19.703 13.633 15.461 1 97.38 271 ILE A O 1
ATOM 2187 N N . THR A 1 272 ? 21.469 14.742 16.188 1 96.75 272 THR A N 1
ATOM 2188 C CA . THR A 1 272 ? 22.172 13.539 16.625 1 96.75 272 THR A CA 1
ATOM 2189 C C . THR A 1 272 ? 21.391 12.844 17.734 1 96.75 272 THR A C 1
ATOM 2191 O O . THR A 1 272 ? 21.328 11.609 17.781 1 96.75 272 THR A O 1
ATOM 2194 N N . GLU A 1 273 ? 20.859 13.625 18.609 1 94.56 273 GLU A N 1
ATOM 2195 C CA . GLU A 1 273 ? 20.047 13.078 19.688 1 94.56 273 GLU A CA 1
ATOM 2196 C C . GLU A 1 273 ? 18.844 12.32 19.125 1 94.56 273 GLU A C 1
ATOM 2198 O O . GLU A 1 273 ? 18.516 11.227 19.609 1 94.56 273 GLU A O 1
ATOM 2203 N N . VAL A 1 274 ? 18.203 12.938 18.188 1 96.56 274 VAL A N 1
ATOM 2204 C CA . VAL A 1 274 ? 17.047 12.312 17.562 1 96.56 274 VAL A CA 1
ATOM 2205 C C . VAL A 1 274 ? 17.469 11.047 16.812 1 96.56 274 VAL A C 1
ATOM 2207 O O . VAL A 1 274 ? 16.797 10.016 16.906 1 96.56 274 VAL A O 1
ATOM 2210 N N . SER A 1 275 ? 18.562 11.117 16.125 1 97 275 SER A N 1
ATOM 2211 C CA . SER A 1 275 ? 19.109 9.969 15.398 1 97 275 SER A CA 1
ATOM 2212 C C . SER A 1 275 ? 19.406 8.812 16.344 1 97 275 SER A C 1
ATOM 2214 O O . SER A 1 275 ? 19.062 7.664 16.062 1 97 275 SER A O 1
ATOM 2216 N N . ASN A 1 276 ? 20.016 9.148 17.406 1 94.75 276 ASN A N 1
ATOM 2217 C CA . ASN A 1 276 ? 20.312 8.133 18.406 1 94.75 276 ASN A CA 1
ATOM 2218 C C . ASN A 1 276 ? 19.031 7.574 19.016 1 94.75 276 ASN A C 1
ATOM 2220 O O . ASN A 1 276 ? 18.953 6.375 19.312 1 94.75 276 ASN A O 1
ATOM 2224 N N . GLY A 1 277 ? 18.109 8.461 19.219 1 93.88 277 GLY A N 1
ATOM 2225 C CA . GLY A 1 277 ? 16.844 8.031 19.781 1 93.88 277 GLY A CA 1
ATOM 2226 C C . GLY A 1 277 ? 16.141 6.992 18.938 1 93.88 277 GLY A C 1
ATOM 2227 O O . GLY A 1 277 ? 15.664 5.977 19.469 1 93.88 277 GLY A O 1
ATOM 2228 N N . ILE A 1 278 ? 16.062 7.207 17.656 1 95.81 278 ILE A N 1
ATOM 2229 C CA . ILE A 1 278 ? 15.352 6.281 16.781 1 95.81 278 ILE A CA 1
ATOM 2230 C C . ILE A 1 278 ? 16.172 5 16.609 1 95.81 278 ILE A C 1
ATOM 2232 O O . ILE A 1 278 ? 15.609 3.91 16.5 1 95.81 278 ILE A O 1
ATOM 2236 N N . LYS A 1 279 ? 17.469 5.078 16.547 1 95.12 279 LYS A N 1
ATOM 2237 C CA . LYS A 1 279 ? 18.344 3.904 16.438 1 95.12 279 LYS A CA 1
ATOM 2238 C C . LYS A 1 279 ? 18.188 3.008 17.672 1 95.12 279 LYS A C 1
ATOM 2240 O O . LYS A 1 279 ? 18.109 1.784 17.547 1 95.12 279 LYS A O 1
ATOM 2245 N N . ASP A 1 280 ? 18.203 3.668 18.812 1 92.56 280 ASP A N 1
ATOM 2246 C CA . ASP A 1 280 ? 18.031 2.916 20.062 1 92.56 280 ASP A CA 1
ATOM 2247 C C . ASP A 1 280 ? 16.672 2.195 20.078 1 92.56 280 ASP A C 1
ATOM 2249 O O . ASP A 1 280 ? 16.594 1.035 20.484 1 92.56 280 ASP A O 1
ATOM 2253 N N . LEU A 1 281 ? 15.711 2.896 19.703 1 92.81 281 LEU A N 1
ATOM 2254 C CA . LEU A 1 281 ? 14.383 2.293 19.641 1 92.81 281 LEU A CA 1
ATOM 2255 C C . LEU A 1 281 ? 14.352 1.119 18.672 1 92.81 281 LEU A C 1
ATOM 2257 O O . LEU A 1 281 ? 13.789 0.066 18.984 1 92.81 281 LEU A O 1
ATOM 2261 N N . TYR A 1 282 ? 14.938 1.3 17.516 1 94.69 282 TYR A N 1
ATOM 2262 C CA . TYR A 1 282 ? 15.008 0.239 16.516 1 94.69 282 TYR A CA 1
ATOM 2263 C C . TYR A 1 282 ? 15.703 -0.995 17.078 1 94.69 282 TYR A C 1
ATOM 2265 O O . TYR A 1 282 ? 15.25 -2.123 16.859 1 94.69 282 TYR A O 1
ATOM 2273 N N . HIS A 1 283 ? 16.766 -0.754 17.719 1 91.06 283 HIS A N 1
ATOM 2274 C CA . HIS A 1 283 ? 17.531 -1.86 18.281 1 91.06 283 HIS A CA 1
ATOM 2275 C C . HIS A 1 283 ? 16.703 -2.641 19.312 1 91.06 283 HIS A C 1
ATOM 2277 O O . HIS A 1 283 ? 16.797 -3.867 19.375 1 91.06 283 HIS A O 1
ATOM 2283 N N . GLU A 1 284 ? 15.992 -1.95 20.031 1 87.94 284 GLU A N 1
ATOM 2284 C CA . GLU A 1 284 ? 15.133 -2.609 21.016 1 87.94 284 GLU A CA 1
ATOM 2285 C C . GLU A 1 284 ? 14.102 -3.498 20.328 1 87.94 284 GLU A C 1
ATOM 2287 O O . GLU A 1 284 ? 13.852 -4.625 20.766 1 87.94 284 GLU A O 1
ATOM 2292 N N . TYR A 1 285 ? 13.531 -2.994 19.297 1 89.81 285 TYR A N 1
ATOM 2293 C CA . TYR A 1 285 ? 12.539 -3.768 18.562 1 89.81 285 TYR A CA 1
ATOM 2294 C C . TYR A 1 285 ? 13.195 -4.941 17.844 1 89.81 285 TYR A C 1
ATOM 2296 O O . TYR A 1 285 ? 12.602 -6.02 17.734 1 89.81 285 TYR A O 1
ATOM 2304 N N . ALA A 1 286 ? 14.352 -4.703 17.328 1 89.75 286 ALA A N 1
ATOM 2305 C CA . ALA A 1 286 ? 15.078 -5.754 16.625 1 89.75 286 ALA A CA 1
ATOM 2306 C C . ALA A 1 286 ? 15.398 -6.922 17.547 1 89.75 286 ALA A C 1
ATOM 2308 O O . ALA A 1 286 ? 15.266 -8.086 17.156 1 89.75 286 ALA A O 1
ATOM 2309 N N . ILE A 1 287 ? 15.75 -6.629 18.734 1 84.44 287 ILE A N 1
ATOM 2310 C CA . ILE A 1 287 ? 16.078 -7.645 19.734 1 84.44 287 ILE A CA 1
ATOM 2311 C C . ILE A 1 287 ? 14.82 -8.422 20.109 1 84.44 287 ILE A C 1
ATOM 2313 O O . ILE A 1 287 ? 14.852 -9.656 20.203 1 84.44 287 ILE A O 1
ATOM 2317 N N . SER A 1 288 ? 13.773 -7.738 20.281 1 79.38 288 SER A N 1
ATOM 2318 C CA . SER A 1 288 ? 12.516 -8.359 20.688 1 79.38 288 SER A CA 1
ATOM 2319 C C . SER A 1 288 ? 11.961 -9.258 19.578 1 79.38 288 SER A C 1
ATOM 2321 O O . SER A 1 288 ? 11.367 -10.305 19.875 1 79.38 288 SER A O 1
ATOM 2323 N N . SER A 1 289 ? 12.07 -8.898 18.359 1 77.56 289 SER A N 1
ATOM 2324 C CA . SER A 1 289 ? 11.578 -9.68 17.219 1 77.56 289 SER A CA 1
ATOM 2325 C C . SER A 1 289 ? 12.367 -10.969 17.062 1 77.56 289 SER A C 1
ATOM 2327 O O . SER A 1 289 ? 11.805 -12.016 16.734 1 77.56 289 SER A O 1
ATOM 2329 N N . THR A 1 290 ? 13.609 -10.898 17.188 1 68.56 290 THR A N 1
ATOM 2330 C CA . THR A 1 290 ? 14.461 -12.078 17.109 1 68.56 290 THR A CA 1
ATOM 2331 C C . THR A 1 290 ? 14.125 -13.07 18.219 1 68.56 290 THR A C 1
ATOM 2333 O O . THR A 1 290 ? 14.094 -14.281 17.984 1 68.56 290 THR A O 1
ATOM 2336 N N . MET A 1 291 ? 13.82 -12.523 19.359 1 57.41 291 MET A N 1
ATOM 2337 C CA . MET A 1 291 ? 13.492 -13.367 20.5 1 57.41 291 MET A CA 1
ATOM 2338 C C . MET A 1 291 ? 12.148 -14.062 20.297 1 57.41 291 MET A C 1
ATOM 2340 O O . MET A 1 291 ? 11.984 -15.219 20.688 1 57.41 291 MET A O 1
ATOM 2344 N N . SER A 1 292 ? 11.203 -13.367 19.594 1 54.78 292 SER A N 1
ATOM 2345 C CA . SER A 1 292 ? 9.898 -13.961 19.328 1 54.78 292 SER A CA 1
ATOM 2346 C C . SER A 1 292 ? 9.984 -15.047 18.266 1 54.78 292 SER A C 1
ATOM 2348 O O . SER A 1 292 ? 9.25 -16.031 18.328 1 54.78 292 SER A O 1
ATOM 2350 N N . SER A 1 293 ? 10.734 -14.852 17.188 1 51.91 293 SER A N 1
ATOM 2351 C CA . SER A 1 293 ? 10.938 -15.906 16.203 1 51.91 293 SER A CA 1
ATOM 2352 C C . SER A 1 293 ? 11.594 -17.125 16.828 1 51.91 293 SER A C 1
ATOM 2354 O O . SER A 1 293 ? 11.312 -18.266 16.438 1 51.91 293 SER A O 1
ATOM 2356 N N . PHE A 1 294 ? 12.5 -16.922 17.828 1 44.47 294 PHE A N 1
ATOM 2357 C CA . PHE A 1 294 ? 13.117 -18.031 18.547 1 44.47 294 PHE A CA 1
ATOM 2358 C C . PHE A 1 294 ? 12.094 -18.766 19.391 1 44.47 294 PHE A C 1
ATOM 2360 O O . PHE A 1 294 ? 12.133 -20 19.5 1 44.47 294 PHE A O 1
ATOM 2367 N N . ASP A 1 295 ? 11.312 -18.094 19.938 1 42.84 295 ASP A N 1
ATOM 2368 C CA . ASP A 1 295 ? 10.352 -18.781 20.797 1 42.84 295 ASP A CA 1
ATOM 2369 C C . ASP A 1 295 ? 9.344 -19.562 19.969 1 42.84 295 ASP A C 1
ATOM 2371 O O . ASP A 1 295 ? 8.922 -20.656 20.359 1 42.84 295 ASP A O 1
ATOM 2375 N N . HIS A 1 296 ? 9 -19.062 18.906 1 37.72 296 HIS A N 1
ATOM 2376 C CA . HIS A 1 296 ? 8.125 -19.875 18.062 1 37.72 296 HIS A CA 1
ATOM 2377 C C . HIS A 1 296 ? 8.914 -20.938 17.297 1 37.72 296 HIS A C 1
ATOM 2379 O O . HIS A 1 296 ? 8.344 -21.75 16.562 1 37.72 296 HIS A O 1
ATOM 2385 N N . GLY A 1 297 ? 10.227 -20.781 17.094 1 34.81 297 GLY A N 1
ATOM 2386 C CA . GLY A 1 297 ? 11.047 -21.812 16.469 1 34.81 297 GLY A CA 1
ATOM 2387 C C . GLY A 1 297 ? 11.195 -23.047 17.344 1 34.81 297 GLY A C 1
ATOM 2388 O O . GLY A 1 297 ? 12 -23.938 17.047 1 34.81 297 GLY A O 1
ATOM 2389 N N . LEU A 1 298 ? 11.109 -23.156 18.594 1 31.38 298 LEU A N 1
ATOM 2390 C CA . LEU A 1 298 ? 11.359 -24.484 19.156 1 31.38 298 LEU A CA 1
ATOM 2391 C C . LEU A 1 298 ? 10.586 -25.547 18.375 1 31.38 298 LEU A C 1
ATOM 2393 O O . LEU A 1 298 ? 10.945 -26.734 18.406 1 31.38 298 LEU A O 1
ATOM 2397 N N . ALA A 1 299 ? 9.352 -25.609 18.156 1 30.23 299 ALA A N 1
ATOM 2398 C CA . ALA A 1 299 ? 9 -26.969 17.75 1 30.23 299 ALA A CA 1
ATOM 2399 C C . ALA A 1 299 ? 9.586 -27.297 16.375 1 30.23 299 ALA A C 1
ATOM 2401 O O . ALA A 1 299 ? 9.625 -28.469 15.984 1 30.23 299 ALA A O 1
ATOM 2402 N N . CYS A 1 300 ? 9.562 -26.531 15.281 1 28.75 300 CYS A N 1
ATOM 2403 C CA . CYS A 1 300 ? 10.07 -27.281 14.133 1 28.75 300 CYS A CA 1
ATOM 2404 C C . CYS A 1 300 ? 11.586 -27.406 14.195 1 28.75 300 CYS A C 1
ATOM 2406 O O . CYS A 1 300 ? 12.266 -26.531 14.758 1 28.75 300 CYS A O 1
ATOM 2408 N N . ASP A 1 301 ? 12.172 -28.672 14.203 1 25.58 301 ASP A N 1
ATOM 2409 C CA . ASP A 1 301 ? 13.523 -29.203 14 1 25.58 301 ASP A CA 1
ATOM 2410 C C . ASP A 1 301 ? 14.281 -28.359 12.969 1 25.58 301 ASP A C 1
ATOM 2412 O O . ASP A 1 301 ? 13.961 -28.375 11.781 1 25.58 301 ASP A O 1
ATOM 2416 N N . VAL A 1 302 ? 14.719 -27.188 13.297 1 25.67 302 VAL A N 1
ATOM 2417 C CA . VAL A 1 302 ? 15.727 -26.406 12.594 1 25.67 302 VAL A CA 1
ATOM 2418 C C . VAL A 1 302 ? 16.953 -27.266 12.312 1 25.67 302 VAL A C 1
ATOM 2420 O O . VAL A 1 302 ? 17.672 -27.656 13.234 1 25.67 302 VAL A O 1
ATOM 2423 N N . ARG A 1 303 ? 16.938 -28.297 11.383 1 25.72 303 ARG A N 1
ATOM 2424 C CA . ARG A 1 303 ? 18.25 -28.562 10.812 1 25.72 303 ARG A CA 1
ATOM 2425 C C . ARG A 1 303 ? 19.031 -27.266 10.602 1 25.72 303 ARG A C 1
ATOM 2427 O O . ARG A 1 303 ? 18.438 -26.234 10.289 1 25.72 303 ARG A O 1
ATOM 2434 N N . SER A 1 304 ? 20.359 -27.016 11.039 1 24.55 304 SER A N 1
ATOM 2435 C CA . SER A 1 304 ? 21.469 -26.125 11.32 1 24.55 304 SER A CA 1
ATOM 2436 C C . SER A 1 304 ? 21.734 -25.172 10.156 1 24.55 304 SER A C 1
ATOM 2438 O O . SER A 1 304 ? 22.75 -24.484 10.133 1 24.55 304 SER A O 1
ATOM 2440 N N . SER A 1 305 ? 21.281 -25.281 8.859 1 24.69 305 SER A N 1
ATOM 2441 C CA . SER A 1 305 ? 22.266 -24.625 8 1 24.69 305 SER A CA 1
ATOM 2442 C C . SER A 1 305 ? 22.375 -23.141 8.328 1 24.69 305 SER A C 1
ATOM 2444 O O . SER A 1 305 ? 21.453 -22.547 8.914 1 24.69 305 SER A O 1
ATOM 2446 N N . ASN A 1 306 ? 23.547 -22.344 8.07 1 25.17 306 ASN A N 1
ATOM 2447 C CA . ASN A 1 306 ? 24.312 -21.172 8.469 1 25.17 306 ASN A CA 1
ATOM 2448 C C . ASN A 1 306 ? 23.484 -19.906 8.406 1 25.17 306 ASN A C 1
ATOM 2450 O O . ASN A 1 306 ? 23.406 -19.156 9.383 1 25.17 306 ASN A O 1
ATOM 2454 N N . GLY A 1 307 ? 23.609 -18.953 7.363 1 26.25 307 GLY A N 1
ATOM 2455 C CA . GLY A 1 307 ? 23.625 -17.5 7.27 1 26.25 307 GLY A CA 1
ATOM 2456 C C . GLY A 1 307 ? 22.25 -16.875 7.43 1 26.25 307 GLY A C 1
ATOM 2457 O O . GLY A 1 307 ? 21.359 -17.109 6.605 1 26.25 307 GLY A O 1
ATOM 2458 N N . ILE A 1 308 ? 21.719 -16.5 8.602 1 29.33 308 ILE A N 1
ATOM 2459 C CA . ILE A 1 308 ? 20.406 -16.094 9.07 1 29.33 308 ILE A CA 1
ATOM 2460 C C . ILE A 1 308 ? 20.016 -14.758 8.445 1 29.33 308 ILE A C 1
ATOM 2462 O O . ILE A 1 308 ? 20.453 -13.703 8.906 1 29.33 308 ILE A O 1
ATOM 2466 N N . ASN A 1 309 ? 20.266 -14.453 7.184 1 29.95 309 ASN A N 1
ATOM 2467 C CA . ASN A 1 309 ? 19.734 -13.188 6.691 1 29.95 309 ASN A CA 1
ATOM 2468 C C . ASN A 1 309 ? 18.266 -12.992 7.082 1 29.95 309 ASN A C 1
ATOM 2470 O O . ASN A 1 309 ? 17.516 -13.961 7.172 1 29.95 309 ASN A O 1
ATOM 2474 N N . GLY A 1 310 ? 17.938 -11.992 7.969 1 32.53 310 GLY A N 1
ATOM 2475 C CA . GLY A 1 310 ? 16.703 -11.547 8.57 1 32.53 310 GLY A CA 1
ATOM 2476 C C . GLY A 1 310 ? 15.484 -11.805 7.699 1 32.53 310 GLY A C 1
ATOM 2477 O O . GLY A 1 310 ? 14.469 -11.125 7.824 1 32.53 310 GLY A O 1
ATOM 2478 N N . VAL A 1 311 ? 15.656 -12.352 6.539 1 32.59 311 VAL A N 1
ATOM 2479 C CA . VAL A 1 311 ? 14.422 -12.617 5.82 1 32.59 311 VAL A CA 1
ATOM 2480 C C . VAL A 1 311 ? 13.555 -13.594 6.621 1 32.59 311 VAL A C 1
ATOM 2482 O O . VAL A 1 311 ? 14.047 -14.625 7.086 1 32.59 311 VAL A O 1
ATOM 2485 N N . LEU A 1 312 ? 12.617 -13.07 7.453 1 35.56 312 LEU A N 1
ATOM 2486 C CA . LEU A 1 312 ? 11.641 -13.969 8.062 1 35.56 312 LEU A CA 1
ATOM 2487 C C . LEU A 1 312 ? 11.484 -15.242 7.23 1 35.56 312 LEU A C 1
ATOM 2489 O O . LEU A 1 312 ? 11.484 -15.18 5.996 1 35.56 312 LEU A O 1
ATOM 2493 N N . PRO A 1 313 ? 11.906 -16.328 7.781 1 35.72 313 PRO A N 1
ATOM 2494 C CA . PRO A 1 313 ? 11.648 -17.594 7.086 1 35.72 313 PRO A CA 1
ATOM 2495 C C . PRO A 1 313 ? 10.227 -17.703 6.559 1 35.72 313 PRO A C 1
ATOM 2497 O O . PRO A 1 313 ? 9.273 -17.359 7.27 1 35.72 313 PRO A O 1
ATOM 2500 N N . ILE A 1 314 ? 10.008 -17.219 5.398 1 36.91 314 ILE A N 1
ATOM 2501 C CA . ILE A 1 314 ? 8.758 -17.688 4.812 1 36.91 314 ILE A CA 1
ATOM 2502 C C . ILE A 1 314 ? 8.508 -19.141 5.207 1 36.91 314 ILE A C 1
ATOM 2504 O O . ILE A 1 314 ? 9.273 -20.031 4.828 1 36.91 314 ILE A O 1
ATOM 2508 N N . THR A 1 315 ? 8.258 -19.422 6.422 1 36.41 315 THR A N 1
ATOM 2509 C CA . THR A 1 315 ? 7.809 -20.75 6.828 1 36.41 315 THR A CA 1
ATOM 2510 C C . THR A 1 315 ? 6.934 -21.391 5.75 1 36.41 315 THR A C 1
ATOM 2512 O O . THR A 1 315 ? 6.348 -22.453 5.961 1 36.41 315 THR A O 1
ATOM 2515 N N . ASN A 1 316 ? 6.273 -20.641 4.898 1 36.31 316 ASN A N 1
ATOM 2516 C CA . ASN A 1 316 ? 5.438 -21.5 4.066 1 36.31 316 ASN A CA 1
ATOM 2517 C C . ASN A 1 316 ? 6.27 -22.547 3.324 1 36.31 316 ASN A C 1
ATOM 2519 O O . ASN A 1 316 ? 6.801 -22.266 2.246 1 36.31 316 ASN A O 1
ATOM 2523 N N . ASN A 1 317 ? 7.039 -23.312 3.992 1 38.06 317 ASN A N 1
ATOM 2524 C CA . ASN A 1 317 ? 7.508 -24.578 3.447 1 38.06 317 ASN A CA 1
ATOM 2525 C C . ASN A 1 317 ? 6.43 -25.25 2.609 1 38.06 317 ASN A C 1
ATOM 2527 O O . ASN A 1 317 ? 5.926 -26.312 2.98 1 38.06 317 ASN A O 1
ATOM 2531 N N . ASP A 1 318 ? 5.445 -24.656 2.215 1 44.97 318 ASP A N 1
ATOM 2532 C CA . ASP A 1 318 ? 4.574 -25.453 1.356 1 44.97 318 ASP A CA 1
ATOM 2533 C C . ASP A 1 318 ? 5.379 -26.172 0.282 1 44.97 318 ASP A C 1
ATOM 2535 O O . ASP A 1 318 ? 6.012 -25.547 -0.564 1 44.97 318 ASP A O 1
ATOM 2539 N N . THR A 1 319 ? 5.965 -27.312 0.567 1 46.12 319 THR A N 1
ATOM 2540 C CA . THR A 1 319 ? 6.566 -28.281 -0.333 1 46.12 319 THR A CA 1
ATOM 2541 C C . THR A 1 319 ? 6.129 -28.031 -1.773 1 46.12 319 THR A C 1
ATOM 2543 O O . THR A 1 319 ? 6.766 -28.516 -2.715 1 46.12 319 THR A O 1
ATOM 2546 N N . ARG A 1 320 ? 5.074 -27.203 -1.861 1 57.78 320 ARG A N 1
ATOM 2547 C CA . ARG A 1 320 ? 4.473 -27.078 -3.184 1 57.78 320 ARG A CA 1
ATOM 2548 C C . ARG A 1 320 ? 4.832 -25.75 -3.822 1 57.78 320 ARG A C 1
ATOM 2550 O O . ARG A 1 320 ? 4.262 -25.359 -4.848 1 57.78 320 ARG A O 1
ATOM 2557 N N . ASP A 1 321 ? 5.914 -24.984 -3.139 1 73.56 321 ASP A N 1
ATOM 2558 C CA . ASP A 1 321 ? 6.258 -23.688 -3.732 1 73.56 321 ASP A CA 1
ATOM 2559 C C . ASP A 1 321 ? 7.199 -23.875 -4.922 1 73.56 321 ASP A C 1
ATOM 2561 O O . ASP A 1 321 ? 8.367 -24.219 -4.746 1 73.56 321 ASP A O 1
ATOM 2565 N N . ARG A 1 322 ? 6.812 -23.719 -6.051 1 81.56 322 ARG A N 1
ATOM 2566 C CA . ARG A 1 322 ? 7.539 -23.922 -7.301 1 81.56 322 ARG A CA 1
ATOM 2567 C C . ARG A 1 322 ? 8.555 -22.812 -7.535 1 81.56 322 ARG A C 1
ATOM 2569 O O . ARG A 1 322 ? 9.344 -22.875 -8.477 1 81.56 322 ARG A O 1
ATOM 2576 N N . LEU A 1 323 ? 8.594 -21.828 -6.586 1 90.19 323 LEU A N 1
ATOM 2577 C CA . LEU A 1 323 ? 9.523 -20.719 -6.766 1 90.19 323 LEU A CA 1
ATOM 2578 C C . LEU A 1 323 ? 10.656 -20.781 -5.75 1 90.19 323 LEU A C 1
ATOM 2580 O O . LEU A 1 323 ? 11.359 -19.797 -5.531 1 90.19 323 LEU A O 1
ATOM 2584 N N . SER A 1 324 ? 10.781 -21.953 -5.07 1 87.88 324 SER A N 1
ATOM 2585 C CA . SER A 1 324 ? 11.891 -22.156 -4.148 1 87.88 324 SER A CA 1
ATOM 2586 C C . SER A 1 324 ? 13.234 -22.016 -4.859 1 87.88 324 SER A C 1
ATOM 2588 O O . SER A 1 324 ? 14.195 -21.5 -4.281 1 87.88 324 SER A O 1
ATOM 2590 N N . GLY A 1 325 ? 13.273 -22.516 -6.105 1 89.69 325 GLY A N 1
ATOM 2591 C CA . GLY A 1 325 ? 14.484 -22.344 -6.898 1 89.69 325 GLY A CA 1
ATOM 2592 C C . GLY A 1 325 ? 14.812 -20.891 -7.16 1 89.69 325 GLY A C 1
ATOM 2593 O O . GLY A 1 325 ? 15.984 -20.5 -7.16 1 89.69 325 GLY A O 1
ATOM 2594 N N . PHE A 1 326 ? 13.906 -20.109 -7.344 1 93.56 326 PHE A N 1
ATOM 2595 C CA . PHE A 1 326 ? 14.086 -18.672 -7.559 1 93.56 326 PHE A CA 1
ATOM 2596 C C . PHE A 1 326 ? 14.656 -18.016 -6.312 1 93.56 326 PHE A C 1
ATOM 2598 O O . PHE A 1 326 ? 15.547 -17.156 -6.41 1 93.56 326 PHE A O 1
ATOM 2605 N N . ASP A 1 327 ? 14.133 -18.359 -5.168 1 88.75 327 ASP A N 1
ATOM 2606 C CA . ASP A 1 327 ? 14.641 -17.812 -3.914 1 88.75 327 ASP A CA 1
ATOM 2607 C C . ASP A 1 327 ? 16.141 -18.109 -3.756 1 88.75 327 ASP A C 1
ATOM 2609 O O . ASP A 1 327 ? 16.891 -17.25 -3.309 1 88.75 327 ASP A O 1
ATOM 2613 N N . LYS A 1 328 ? 16.422 -19.344 -4.121 1 88.19 328 LYS A N 1
ATOM 2614 C CA . LYS A 1 328 ? 17.844 -19.734 -4.082 1 88.19 328 LYS A CA 1
ATOM 2615 C C . LYS A 1 328 ? 18.656 -18.891 -5.055 1 88.19 328 LYS A C 1
ATOM 2617 O O . LYS A 1 328 ? 19.781 -18.469 -4.73 1 88.19 328 LYS A O 1
ATOM 2622 N N . PHE A 1 329 ? 18.125 -18.703 -6.164 1 92.75 329 PHE A N 1
ATOM 2623 C CA . PHE A 1 329 ? 18.766 -17.891 -7.191 1 92.75 329 PHE A CA 1
ATOM 2624 C C . PHE A 1 329 ? 19.016 -16.484 -6.688 1 92.75 329 PHE A C 1
ATOM 2626 O O . PHE A 1 329 ? 20.094 -15.922 -6.895 1 92.75 329 PHE A O 1
ATOM 2633 N N . LEU A 1 330 ? 18.062 -15.859 -6.051 1 90.44 330 LEU A N 1
ATOM 2634 C CA . LEU A 1 330 ? 18.188 -14.508 -5.512 1 90.44 330 LEU A CA 1
ATOM 2635 C C . LEU A 1 330 ? 19.281 -14.445 -4.461 1 90.44 330 LEU A C 1
ATOM 2637 O O . LEU A 1 330 ? 20.078 -13.5 -4.43 1 90.44 330 LEU A O 1
ATOM 2641 N N . HIS A 1 331 ? 19.297 -15.391 -3.605 1 84 331 HIS A N 1
ATOM 2642 C CA . HIS A 1 331 ? 20.281 -15.453 -2.529 1 84 331 HIS A CA 1
ATOM 2643 C C . HIS A 1 331 ? 21.688 -15.555 -3.084 1 84 331 HIS A C 1
ATOM 2645 O O . HIS A 1 331 ? 22.609 -14.938 -2.551 1 84 331 HIS A O 1
ATOM 2651 N N . GLU A 1 332 ? 21.797 -16.297 -4.098 1 85.19 332 GLU A N 1
ATOM 2652 C CA . GLU A 1 332 ? 23.109 -16.531 -4.699 1 85.19 332 GLU A CA 1
ATOM 2653 C C . GLU A 1 332 ? 23.609 -15.289 -5.438 1 85.19 332 GLU A C 1
ATOM 2655 O O . GLU A 1 332 ? 24.812 -15.062 -5.543 1 85.19 332 GLU A O 1
ATOM 2660 N N . ASN A 1 333 ? 22.75 -14.516 -5.965 1 82.44 333 ASN A N 1
ATOM 2661 C CA . ASN A 1 333 ? 23.125 -13.352 -6.754 1 82.44 333 ASN A CA 1
ATOM 2662 C C . ASN A 1 333 ? 23.094 -12.07 -5.918 1 82.44 333 ASN A C 1
ATOM 2664 O O . ASN A 1 333 ? 23.312 -10.977 -6.438 1 82.44 333 ASN A O 1
ATOM 2668 N N . SER A 1 334 ? 22.594 -12.188 -4.762 1 75.94 334 SER A N 1
ATOM 2669 C CA . SER A 1 334 ? 22.562 -11.016 -3.891 1 75.94 334 SER A CA 1
ATOM 2670 C C . SER A 1 334 ? 23.953 -10.703 -3.324 1 75.94 334 SER A C 1
ATOM 2672 O O . SER A 1 334 ? 24.719 -11.617 -3.027 1 75.94 334 SER A O 1
ATOM 2674 N N . ASP A 1 335 ? 24.578 -9.547 -3.869 1 59.31 335 ASP A N 1
ATOM 2675 C CA . ASP A 1 335 ? 25.859 -9.109 -3.352 1 59.31 335 ASP A CA 1
ATOM 2676 C C . ASP A 1 335 ? 25.891 -9.148 -1.826 1 59.31 335 ASP A C 1
ATOM 2678 O O . ASP A 1 335 ? 24.859 -8.906 -1.178 1 59.31 335 ASP A O 1
ATOM 2682 N N . ASN A 1 336 ? 26.828 -10.016 -1.325 1 53.09 336 ASN A N 1
ATOM 2683 C CA . ASN A 1 336 ? 27.219 -10.094 0.081 1 53.09 336 ASN A CA 1
ATOM 2684 C C . ASN A 1 336 ? 27.141 -8.727 0.753 1 53.09 336 ASN A C 1
ATOM 2686 O O . ASN A 1 336 ? 28.156 -8.195 1.209 1 53.09 336 ASN A O 1
ATOM 2690 N N . GLN A 1 337 ? 26.656 -7.797 0.155 1 51.91 337 GLN A N 1
ATOM 2691 C CA . GLN A 1 337 ? 26.781 -6.484 0.782 1 51.91 337 GLN A CA 1
ATOM 2692 C C . GLN A 1 337 ? 26.312 -6.516 2.232 1 51.91 337 GLN A C 1
ATOM 2694 O O . GLN A 1 337 ? 25.484 -7.355 2.602 1 51.91 337 GLN A O 1
ATOM 2699 N N . GLN A 1 338 ? 27.156 -5.883 3.031 1 56.69 338 GLN A N 1
ATOM 2700 C CA . GLN A 1 338 ? 26.953 -5.629 4.453 1 56.69 338 GLN A CA 1
ATOM 2701 C C . GLN A 1 338 ? 25.469 -5.422 4.773 1 56.69 338 GLN A C 1
ATOM 2703 O O . GLN A 1 338 ? 24.797 -4.617 4.129 1 56.69 338 GLN A O 1
ATOM 2708 N N . VAL A 1 339 ? 24.875 -6.367 5.461 1 70.31 339 VAL A N 1
ATOM 2709 C CA . VAL A 1 339 ? 23.484 -6.48 5.887 1 70.31 339 VAL A CA 1
ATOM 2710 C C . VAL A 1 339 ? 23.047 -5.176 6.547 1 70.31 339 VAL A C 1
ATOM 2712 O O . VAL A 1 339 ? 23.469 -4.859 7.66 1 70.31 339 VAL A O 1
ATOM 2715 N N . LYS A 1 340 ? 22.906 -4.105 5.762 1 84.94 340 LYS A N 1
ATOM 2716 C CA . LYS A 1 340 ? 22.344 -2.875 6.305 1 84.94 340 LYS A CA 1
ATOM 2717 C C . LYS A 1 340 ? 21.047 -3.15 7.062 1 84.94 340 LYS A C 1
ATOM 2719 O O . LYS A 1 340 ? 20.297 -4.051 6.695 1 84.94 340 LYS A O 1
ATOM 2724 N N . SER A 1 341 ? 21.016 -2.441 8.234 1 90.81 341 SER A N 1
ATOM 2725 C CA . SER A 1 341 ? 19.781 -2.57 9.008 1 90.81 341 SER A CA 1
ATOM 2726 C C . SER A 1 341 ? 18.578 -2.057 8.219 1 90.81 341 SER A C 1
ATOM 2728 O O . SER A 1 341 ? 18.734 -1.289 7.27 1 90.81 341 SER A O 1
ATOM 2730 N N . GLU A 1 342 ? 17.422 -2.482 8.531 1 92.94 342 GLU A N 1
ATOM 2731 C CA . GLU A 1 342 ? 16.188 -1.972 7.938 1 92.94 342 GLU A CA 1
ATOM 2732 C C . GLU A 1 342 ? 16.125 -0.45 8.031 1 92.94 342 GLU A C 1
ATOM 2734 O O . GLU A 1 342 ? 15.695 0.216 7.086 1 92.94 342 GLU A O 1
ATOM 2739 N N . LEU A 1 343 ? 16.516 -0.006 9.258 1 96.25 343 LEU A N 1
ATOM 2740 C CA . LEU A 1 343 ? 16.438 1.431 9.5 1 96.25 343 LEU A CA 1
ATOM 2741 C C . LEU A 1 343 ? 17.375 2.189 8.562 1 96.25 343 LEU A C 1
ATOM 2743 O O . LEU A 1 343 ? 16.984 3.203 7.98 1 96.25 343 LEU A O 1
ATOM 2747 N N . ASP A 1 344 ? 18.562 1.704 8.383 1 95.12 344 ASP A N 1
ATOM 2748 C CA . ASP A 1 344 ? 19.516 2.35 7.484 1 95.12 344 ASP A CA 1
ATOM 2749 C C . ASP A 1 344 ? 19 2.338 6.043 1 95.12 344 ASP A C 1
ATOM 2751 O O . ASP A 1 344 ? 19.109 3.344 5.336 1 95.12 344 ASP A O 1
ATOM 2755 N N . LYS A 1 345 ? 18.484 1.192 5.621 1 93.56 345 LYS A N 1
ATOM 2756 C CA . LYS A 1 345 ? 17.922 1.082 4.277 1 93.56 345 LYS A CA 1
ATOM 2757 C C . LYS A 1 345 ? 16.781 2.076 4.07 1 93.56 345 LYS A C 1
ATOM 2759 O O . LYS A 1 345 ? 16.719 2.768 3.053 1 93.56 345 LYS A O 1
ATOM 2764 N N . TYR A 1 346 ? 15.898 2.127 5.082 1 96.5 346 TYR A N 1
ATOM 2765 C CA . TYR A 1 346 ? 14.75 3.02 5.047 1 96.5 346 TYR A CA 1
ATOM 2766 C C . TYR A 1 346 ? 15.188 4.477 4.949 1 96.5 346 TYR A C 1
ATOM 2768 O O . TYR A 1 346 ? 14.648 5.238 4.145 1 96.5 346 TYR A O 1
ATOM 2776 N N . LEU A 1 347 ? 16.141 4.855 5.754 1 96.06 347 LEU A N 1
ATOM 2777 C CA . LEU A 1 347 ? 16.562 6.25 5.828 1 96.06 347 LEU A CA 1
ATOM 2778 C C . LEU A 1 347 ? 17.359 6.641 4.594 1 96.06 347 LEU A C 1
ATOM 2780 O O . LEU A 1 347 ? 17.406 7.812 4.219 1 96.06 347 LEU A O 1
ATOM 2784 N N . GLU A 1 348 ? 18 5.68 3.912 1 92.19 348 GLU A N 1
ATOM 2785 C CA . GLU A 1 348 ? 18.812 5.941 2.732 1 92.19 348 GLU A CA 1
ATOM 2786 C C . GLU A 1 348 ? 17.953 6.113 1.488 1 92.19 348 GLU A C 1
ATOM 2788 O O . GLU A 1 348 ? 18.344 6.801 0.542 1 92.19 348 GLU A O 1
ATOM 2793 N N . GLU A 1 349 ? 16.875 5.477 1.459 1 91.56 349 GLU A N 1
ATOM 2794 C CA . GLU A 1 349 ? 15.969 5.625 0.332 1 91.56 349 GLU A CA 1
ATOM 2795 C C . GLU A 1 349 ? 15.422 7.051 0.245 1 91.56 349 GLU A C 1
ATOM 2797 O O . GLU A 1 349 ? 15.234 7.707 1.269 1 91.56 349 GLU A O 1
ATOM 2802 N N . PRO A 1 350 ? 15.219 7.543 -0.966 1 90.06 350 PRO A N 1
ATOM 2803 C CA . PRO A 1 350 ? 14.641 8.883 -1.1 1 90.06 350 PRO A CA 1
ATOM 2804 C C . PRO A 1 350 ? 13.266 8.992 -0.443 1 90.06 350 PRO A C 1
ATOM 2806 O O . PRO A 1 350 ? 12.562 7.992 -0.295 1 90.06 350 PRO A O 1
ATOM 2809 N N . VAL A 1 351 ? 12.922 10.219 -0.095 1 93.88 351 VAL A N 1
ATOM 2810 C CA . VAL A 1 351 ? 11.648 10.453 0.567 1 93.88 351 VAL A CA 1
ATOM 2811 C C . VAL A 1 351 ? 10.5 10.172 -0.405 1 93.88 351 VAL A C 1
ATOM 2813 O O . VAL A 1 351 ? 10.641 10.383 -1.611 1 93.88 351 VAL A O 1
ATOM 2816 N N . PHE A 1 352 ? 9.477 9.625 0.143 1 93.56 352 PHE A N 1
ATOM 2817 C CA . PHE A 1 352 ? 8.25 9.383 -0.615 1 93.56 352 PHE A CA 1
ATOM 2818 C C . PHE A 1 352 ? 7.578 10.695 -0.987 1 93.56 352 PHE A C 1
ATOM 2820 O O . PHE A 1 352 ? 7.539 11.633 -0.182 1 93.56 352 PHE A O 1
ATOM 2827 N N . PRO A 1 353 ? 7.082 10.852 -2.195 1 90.06 353 PRO A N 1
ATOM 2828 C CA . PRO A 1 353 ? 6.453 12.109 -2.607 1 90.06 353 PRO A CA 1
ATOM 2829 C C . PRO A 1 353 ? 5.23 12.461 -1.762 1 90.06 353 PRO A C 1
ATOM 2831 O O . PRO A 1 353 ?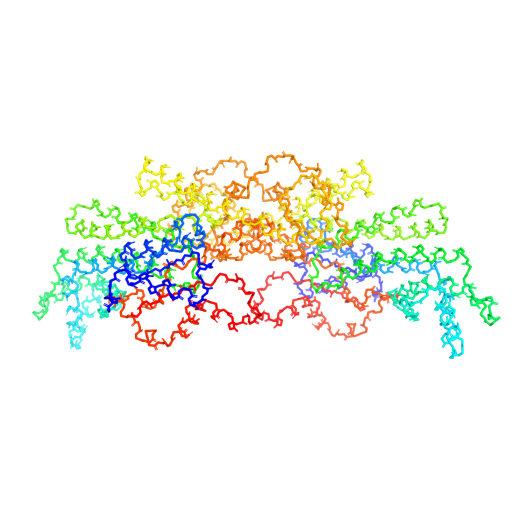 4.449 11.578 -1.401 1 90.06 353 PRO A O 1
ATOM 2834 N N . ARG A 1 354 ? 5.145 13.734 -1.505 1 87.88 354 ARG A N 1
ATOM 2835 C CA . ARG A 1 354 ? 4.012 14.195 -0.711 1 87.88 354 ARG A CA 1
ATOM 2836 C C . ARG A 1 354 ? 2.75 14.289 -1.562 1 87.88 354 ARG A C 1
ATOM 2838 O O . ARG A 1 354 ? 2.801 14.75 -2.705 1 87.88 354 ARG A O 1
ATOM 2845 N N . ASN A 1 355 ? 1.749 13.461 -1.229 1 77 355 ASN A N 1
ATOM 2846 C CA . ASN A 1 355 ? 0.467 13.516 -1.924 1 77 355 ASN A CA 1
ATOM 2847 C C . ASN A 1 355 ? -0.687 13.75 -0.954 1 77 355 ASN A C 1
ATOM 2849 O O . ASN A 1 355 ? -0.556 13.5 0.246 1 77 355 ASN A O 1
ATOM 2853 N N . VAL A 1 356 ? -1.744 14.32 -1.427 1 67.75 356 VAL A N 1
ATOM 2854 C CA . VAL A 1 356 ? -2.877 14.781 -0.628 1 67.75 356 VAL A CA 1
ATOM 2855 C C . VAL A 1 356 ? -3.566 13.578 0.022 1 67.75 356 VAL A C 1
ATOM 2857 O O . VAL A 1 356 ? -3.975 13.648 1.184 1 67.75 356 VAL A O 1
ATOM 2860 N N . ASP A 1 357 ? -3.602 12.461 -0.598 1 78.94 357 ASP A N 1
ATOM 2861 C CA . ASP A 1 357 ? -4.387 11.344 -0.079 1 78.94 357 ASP A CA 1
ATOM 2862 C C . ASP A 1 357 ? -3.48 10.219 0.427 1 78.94 357 ASP A C 1
ATOM 2864 O O . ASP A 1 357 ? -3.799 9.039 0.274 1 78.94 357 ASP A O 1
ATOM 2868 N N . PHE A 1 358 ? -2.523 10.695 1.177 1 88.56 358 PHE A N 1
ATOM 2869 C CA . PHE A 1 358 ? -1.558 9.711 1.648 1 88.56 358 PHE A CA 1
ATOM 2870 C C . PHE A 1 358 ? -2.041 9.047 2.936 1 88.56 358 PHE A C 1
ATOM 2872 O O . PHE A 1 358 ? -2.416 9.734 3.887 1 88.56 358 PHE A O 1
ATOM 2879 N N . ASP A 1 359 ? -2.09 7.719 2.986 1 90.38 359 ASP A N 1
ATOM 2880 C CA . ASP A 1 359 ? -2.41 6.918 4.164 1 90.38 359 ASP A CA 1
ATOM 2881 C C . ASP A 1 359 ? -1.165 6.227 4.715 1 90.38 359 ASP A C 1
ATOM 2883 O O . ASP A 1 359 ? -0.74 5.195 4.191 1 90.38 359 ASP A O 1
ATOM 2887 N N . ILE A 1 360 ? -0.693 6.793 5.84 1 93.88 360 ILE A N 1
ATOM 2888 C CA . ILE A 1 360 ? 0.592 6.348 6.367 1 93.88 360 ILE A CA 1
ATOM 2889 C C . ILE A 1 360 ? 0.461 4.926 6.91 1 93.88 360 ILE A C 1
ATOM 2891 O O . ILE A 1 360 ? 1.38 4.117 6.77 1 93.88 360 ILE A O 1
ATOM 2895 N N . LEU A 1 361 ? -0.591 4.605 7.52 1 92.06 361 LEU A N 1
ATOM 2896 C CA . LEU A 1 361 ? -0.773 3.271 8.086 1 92.06 361 LEU A CA 1
ATOM 2897 C C . LEU A 1 361 ? -0.855 2.221 6.984 1 92.06 361 LEU A C 1
ATOM 2899 O O . LEU A 1 361 ? -0.278 1.138 7.109 1 92.06 361 LEU A O 1
ATOM 2903 N N . ASN A 1 362 ? -1.587 2.574 5.949 1 92.31 362 ASN A N 1
ATOM 2904 C CA . ASN A 1 362 ? -1.651 1.664 4.812 1 92.31 362 ASN A CA 1
ATOM 2905 C C . ASN A 1 362 ? -0.284 1.483 4.16 1 92.31 362 ASN A C 1
ATOM 2907 O O . ASN A 1 362 ? 0.057 0.385 3.715 1 92.31 362 ASN A O 1
ATOM 2911 N N . TRP A 1 363 ? 0.426 2.533 4.07 1 95.12 363 TRP A N 1
ATOM 2912 C CA . TRP A 1 363 ? 1.766 2.443 3.498 1 95.12 363 TRP A CA 1
ATOM 2913 C C . TRP A 1 363 ? 2.625 1.452 4.273 1 95.12 363 TRP A C 1
ATOM 2915 O O . TRP A 1 363 ? 3.287 0.597 3.682 1 95.12 363 TRP A O 1
ATOM 2925 N N . TRP A 1 364 ? 2.625 1.592 5.562 1 95.19 364 TRP A N 1
ATOM 2926 C CA . TRP A 1 364 ? 3.432 0.705 6.395 1 95.19 364 TRP A CA 1
ATOM 2927 C C . TRP A 1 364 ? 2.924 -0.731 6.312 1 95.19 364 TRP A C 1
ATOM 2929 O O . TRP A 1 364 ? 3.713 -1.678 6.359 1 95.19 364 TRP A O 1
ATOM 2939 N N . LYS A 1 365 ? 1.638 -0.916 6.199 1 92.69 365 LYS A N 1
ATOM 2940 C CA . LYS A 1 365 ? 1.074 -2.254 6.039 1 92.69 365 LYS A CA 1
ATOM 2941 C C . LYS A 1 365 ? 1.578 -2.912 4.758 1 92.69 365 LYS A C 1
ATOM 2943 O O . LYS A 1 365 ? 2.014 -4.066 4.777 1 92.69 365 LYS A O 1
ATOM 2948 N N . VAL A 1 366 ? 1.53 -2.178 3.711 1 93.19 366 VAL A N 1
ATOM 2949 C CA . VAL A 1 366 ? 1.913 -2.682 2.395 1 93.19 366 VAL A CA 1
ATOM 2950 C C . VAL A 1 366 ? 3.416 -2.951 2.361 1 93.19 366 VAL A C 1
ATOM 2952 O O . VAL A 1 366 ? 3.865 -3.918 1.741 1 93.19 366 VAL A O 1
ATOM 2955 N N . ASN A 1 367 ? 4.234 -2.154 3.076 1 94.38 367 ASN A N 1
ATOM 2956 C CA . ASN A 1 367 ? 5.688 -2.273 3.027 1 94.38 367 ASN A CA 1
ATOM 2957 C C . ASN A 1 367 ? 6.223 -3.082 4.203 1 94.38 367 ASN A C 1
ATOM 2959 O O . ASN A 1 367 ? 7.438 -3.152 4.414 1 94.38 367 ASN A O 1
ATOM 2963 N N . ALA A 1 368 ? 5.367 -3.723 4.969 1 93.44 368 ALA A N 1
ATOM 2964 C CA . ALA A 1 368 ? 5.742 -4.492 6.152 1 93.44 368 ALA A CA 1
ATOM 2965 C C . ALA A 1 368 ? 6.703 -5.621 5.789 1 93.44 368 ALA A C 1
ATOM 2967 O O . ALA A 1 368 ? 7.645 -5.906 6.531 1 93.44 368 ALA A O 1
ATOM 2968 N N . PRO A 1 369 ? 6.496 -6.305 4.625 1 90.69 369 PRO A N 1
ATOM 2969 C CA . PRO A 1 369 ? 7.441 -7.367 4.277 1 90.69 369 PRO A CA 1
ATOM 2970 C C . PRO A 1 369 ? 8.859 -6.844 4.035 1 90.69 369 PRO A C 1
ATOM 2972 O O . PRO A 1 369 ? 9.836 -7.547 4.309 1 90.69 369 PRO A O 1
ATOM 2975 N N . LYS A 1 370 ? 8.977 -5.676 3.512 1 92.62 370 LYS A N 1
ATOM 2976 C CA . LYS A 1 370 ? 10.273 -5.051 3.27 1 92.62 370 LYS A CA 1
ATOM 2977 C C . LYS A 1 370 ? 10.898 -4.555 4.57 1 92.62 370 LYS A C 1
ATOM 2979 O O . LYS A 1 370 ? 12.117 -4.637 4.754 1 92.62 370 LYS A O 1
ATOM 2984 N N . TYR A 1 371 ? 10 -3.979 5.426 1 94.56 371 TYR A N 1
ATOM 2985 C CA . TYR A 1 371 ? 10.445 -3.426 6.699 1 94.56 371 TYR A CA 1
ATOM 2986 C C . TYR A 1 371 ? 9.656 -4.027 7.855 1 94.56 371 TYR A C 1
ATOM 2988 O O . TYR A 1 371 ? 8.922 -3.324 8.547 1 94.56 371 TYR A O 1
ATOM 2996 N N . PRO A 1 372 ? 9.938 -5.285 8.188 1 92.69 372 PRO A N 1
ATOM 2997 C CA . PRO A 1 372 ? 9.117 -5.941 9.211 1 92.69 372 PRO A CA 1
ATOM 2998 C C . PRO A 1 372 ? 9.289 -5.316 10.594 1 92.69 372 PRO A C 1
ATOM 3000 O O . PRO A 1 372 ? 8.297 -5.07 11.289 1 92.69 372 PRO A O 1
ATOM 3003 N N . ILE A 1 373 ? 10.484 -5 10.992 1 94.56 373 ILE A N 1
ATOM 3004 C CA . ILE A 1 373 ? 10.758 -4.457 12.32 1 94.56 373 ILE A CA 1
ATOM 3005 C C . ILE A 1 373 ? 10.273 -3.012 12.391 1 94.56 373 ILE A C 1
ATOM 3007 O O . ILE A 1 373 ? 9.609 -2.619 13.352 1 94.56 373 ILE A O 1
ATOM 3011 N N . LEU A 1 374 ? 10.555 -2.199 11.383 1 96.12 374 LEU A N 1
ATOM 3012 C CA . LEU A 1 374 ? 10.156 -0.796 11.359 1 96.12 374 LEU A CA 1
ATOM 3013 C C . LEU A 1 374 ? 8.633 -0.666 11.352 1 96.12 374 LEU A C 1
ATOM 3015 O O . LEU A 1 374 ? 8.086 0.281 11.922 1 96.12 374 LEU A O 1
ATOM 3019 N N . SER A 1 375 ? 8.039 -1.627 10.656 1 94.81 375 SER A N 1
ATOM 3020 C CA . SER A 1 375 ? 6.582 -1.584 10.602 1 94.81 375 SER A CA 1
ATOM 3021 C C . SER A 1 375 ? 5.969 -1.788 11.984 1 94.81 375 SER A C 1
ATOM 3023 O O . SER A 1 375 ? 4.965 -1.158 12.32 1 94.81 375 SER A O 1
ATOM 3025 N N . LEU A 1 376 ? 6.586 -2.672 12.781 1 91.56 376 LEU A N 1
ATOM 3026 C CA . LEU A 1 376 ? 6.148 -2.859 14.156 1 91.56 376 LEU A CA 1
ATOM 3027 C C . LEU A 1 376 ? 6.375 -1.593 14.977 1 91.56 376 LEU A C 1
ATOM 3029 O O . LEU A 1 376 ? 5.5 -1.183 15.742 1 91.56 376 LEU A O 1
ATOM 3033 N N . MET A 1 377 ? 7.512 -1.02 14.797 1 93.06 377 MET A N 1
ATOM 3034 C CA . MET A 1 377 ? 7.863 0.224 15.477 1 93.06 377 MET A CA 1
ATOM 3035 C C . MET A 1 377 ? 6.906 1.346 15.086 1 93.06 377 MET A C 1
ATOM 3037 O O . MET A 1 377 ? 6.434 2.09 15.945 1 93.06 377 MET A O 1
ATOM 3041 N N . ALA A 1 378 ? 6.629 1.449 13.734 1 95.31 378 ALA A N 1
ATOM 3042 C CA . ALA A 1 378 ? 5.746 2.49 13.211 1 95.31 378 ALA A CA 1
ATOM 3043 C C . ALA A 1 378 ? 4.34 2.357 13.797 1 95.31 378 ALA A C 1
ATOM 3045 O O . ALA A 1 378 ? 3.697 3.361 14.109 1 95.31 378 ALA A O 1
ATOM 3046 N N . ARG A 1 379 ? 3.904 1.19 13.93 1 90.62 379 ARG A N 1
ATOM 3047 C CA . ARG A 1 379 ? 2.578 0.946 14.484 1 90.62 379 ARG A CA 1
ATOM 3048 C C . ARG A 1 379 ? 2.459 1.526 15.891 1 90.62 379 ARG A C 1
ATOM 3050 O O . ARG A 1 379 ? 1.479 2.205 16.203 1 90.62 379 ARG A O 1
ATOM 3057 N N . ASP A 1 380 ? 3.402 1.312 16.688 1 88 380 ASP A N 1
ATOM 3058 C CA . ASP A 1 380 ? 3.373 1.771 18.078 1 88 380 ASP A CA 1
ATOM 3059 C C . ASP A 1 380 ? 3.596 3.279 18.156 1 88 380 ASP A C 1
ATOM 3061 O O . ASP A 1 380 ? 2.873 3.98 18.859 1 88 380 ASP A O 1
ATOM 3065 N N . VAL A 1 381 ? 4.547 3.771 17.453 1 92.81 381 VAL A N 1
ATOM 3066 C CA . VAL A 1 381 ? 4.93 5.176 17.547 1 92.81 381 VAL A CA 1
ATOM 3067 C C . VAL A 1 381 ? 3.842 6.055 16.938 1 92.81 381 VAL A C 1
ATOM 3069 O O . VAL A 1 381 ? 3.445 7.062 17.531 1 92.81 381 VAL A O 1
ATOM 3072 N N . LEU A 1 382 ? 3.338 5.672 15.727 1 93.06 382 LEU A N 1
ATOM 3073 C CA . LEU A 1 382 ? 2.336 6.473 15.039 1 93.06 382 LEU A CA 1
ATOM 3074 C C . LEU A 1 382 ? 0.995 6.414 15.758 1 93.06 382 LEU A C 1
ATOM 3076 O O . LEU A 1 382 ? 0.152 7.297 15.594 1 93.06 382 LEU A O 1
ATOM 3080 N N . GLY A 1 383 ? 0.847 5.391 16.578 1 87 383 GLY A N 1
ATOM 3081 C CA . GLY A 1 383 ? -0.392 5.219 17.312 1 87 383 GLY A CA 1
ATOM 3082 C C . GLY A 1 383 ? -0.424 6.004 18.609 1 87 383 GLY A C 1
ATOM 3083 O O . GLY A 1 383 ? -1.444 6.031 19.297 1 87 383 GLY A O 1
ATOM 3084 N N . ILE A 1 384 ? 0.65 6.691 18.922 1 85.94 384 ILE A N 1
ATOM 3085 C CA . ILE A 1 384 ? 0.692 7.5 20.141 1 85.94 384 ILE A CA 1
ATOM 3086 C C . ILE A 1 384 ? -0.329 8.633 20.031 1 85.94 384 ILE A C 1
ATOM 3088 O O . ILE A 1 384 ? -0.324 9.398 19.062 1 85.94 384 ILE A O 1
ATOM 3092 N N . PRO A 1 385 ? -1.219 8.695 20.938 1 83.69 385 PRO A N 1
ATOM 3093 C CA . PRO A 1 385 ? -2.16 9.82 20.938 1 83.69 385 PRO A CA 1
ATOM 3094 C C . PRO A 1 385 ? -1.517 11.133 21.375 1 83.69 385 PRO A C 1
ATOM 3096 O O . PRO A 1 385 ? -1.184 11.297 22.547 1 83.69 385 PRO A O 1
ATOM 3099 N N . MET A 1 386 ? -1.359 12.008 20.438 1 86.25 386 MET A N 1
ATOM 3100 C CA . MET A 1 386 ? -0.72 13.281 20.75 1 86.25 386 MET A CA 1
ATOM 3101 C C . MET A 1 386 ? -1.735 14.281 21.297 1 86.25 386 MET A C 1
ATOM 3103 O O . MET A 1 386 ? -1.36 15.32 21.844 1 86.25 386 MET A O 1
ATOM 3107 N N . SER A 1 387 ? -2.988 13.961 21.078 1 81.44 387 SER A N 1
ATOM 3108 C CA . SER A 1 387 ? -4.066 14.789 21.594 1 81.44 387 SER A CA 1
ATOM 3109 C C . SER A 1 387 ? -5.211 13.93 22.125 1 81.44 387 SER A C 1
ATOM 3111 O O . SER A 1 387 ? -5.473 12.844 21.609 1 81.44 387 SER A O 1
ATOM 3113 N N . THR A 1 388 ? -5.762 14.297 23.281 1 67.62 388 THR A N 1
ATOM 3114 C CA . THR A 1 388 ? -6.832 13.523 23.906 1 67.62 388 THR A CA 1
ATOM 3115 C C . THR A 1 388 ? -8.18 14.219 23.719 1 67.62 388 THR A C 1
ATOM 3117 O O . THR A 1 388 ? -9.219 13.68 24.109 1 67.62 388 THR A O 1
ATOM 3120 N N . VAL A 1 389 ? -8.125 15.289 23.125 1 62.03 389 VAL A N 1
ATOM 3121 C CA . VAL A 1 389 ? -9.336 16.109 23.172 1 62.03 389 VAL A CA 1
ATOM 3122 C C . VAL A 1 389 ? -10.141 15.891 21.891 1 62.03 389 VAL A C 1
ATOM 3124 O O . VAL A 1 389 ? -9.57 15.68 20.812 1 62.03 389 VAL A O 1
ATOM 3127 N N . GLU A 1 390 ? -11.461 15.812 22.125 1 59.28 390 GLU A N 1
ATOM 3128 C CA . GLU A 1 390 ? -12.391 15.781 21 1 59.28 390 GLU A CA 1
ATOM 3129 C C . GLU A 1 390 ? -12.375 17.094 20.234 1 59.28 390 GLU A C 1
ATOM 3131 O O . GLU A 1 390 ? -11.93 18.125 20.75 1 59.28 390 GLU A O 1
ATOM 3136 N N . PHE A 1 391 ? -12.758 17.141 19 1 59.75 391 PHE A N 1
ATOM 3137 C CA . PHE A 1 391 ? -12.695 18.25 18.062 1 59.75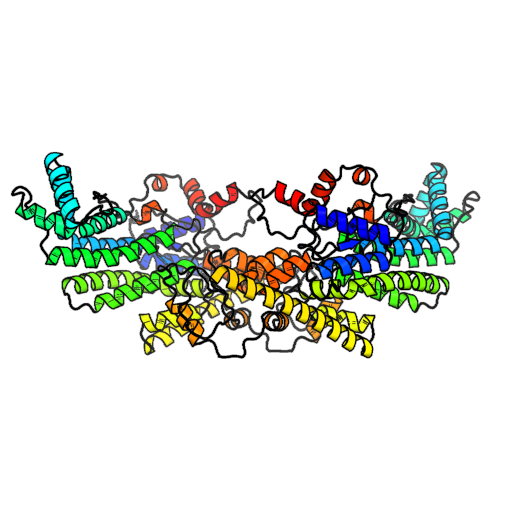 391 PHE A CA 1
ATOM 3138 C C . PHE A 1 391 ? -13.18 19.531 18.719 1 59.75 391 PHE A C 1
ATOM 3140 O O . PHE A 1 391 ? -12.477 20.547 18.703 1 59.75 391 PHE A O 1
ATOM 3147 N N . ASP A 1 392 ? -14.305 19.5 19.359 1 61.12 392 ASP A N 1
ATOM 3148 C CA . ASP A 1 392 ? -14.914 20.734 19.828 1 61.12 392 ASP A CA 1
ATOM 3149 C C . ASP A 1 392 ? -14.25 21.219 21.109 1 61.12 392 ASP A C 1
ATOM 3151 O O . ASP A 1 392 ? -14.281 22.422 21.422 1 61.12 392 ASP A O 1
ATOM 3155 N N . SER A 1 393 ? -13.453 20.438 21.641 1 70.94 393 SER A N 1
ATOM 3156 C CA . SER A 1 393 ? -12.945 20.797 22.969 1 70.94 393 SER A CA 1
ATOM 3157 C C . SER A 1 393 ? -11.594 21.484 22.875 1 70.94 393 SER A C 1
ATOM 3159 O O . SER A 1 393 ? -11.156 22.141 23.812 1 70.94 393 SER A O 1
ATOM 3161 N N . VAL A 1 394 ? -11.055 21.516 21.672 1 77.88 394 VAL A N 1
ATOM 3162 C CA . VAL A 1 394 ? -9.727 22.109 21.516 1 77.88 394 VAL A CA 1
ATOM 3163 C C . VAL A 1 394 ? -9.828 23.625 21.641 1 77.88 394 VAL A C 1
ATOM 3165 O O . VAL A 1 394 ? -8.875 24.281 22.078 1 77.88 394 VAL A O 1
ATOM 3168 N N . PHE A 1 395 ? -10.977 24.172 21.391 1 81.69 395 PHE A N 1
ATOM 3169 C CA . PHE A 1 395 ? -11.141 25.609 21.344 1 81.69 395 PHE A CA 1
ATOM 3170 C C . PHE A 1 395 ? -11.648 26.141 22.688 1 81.69 395 PHE A C 1
ATOM 3172 O O . PHE A 1 395 ? -11.75 27.359 22.891 1 81.69 395 PHE A O 1
ATOM 3179 N N . ASN A 1 396 ? -11.906 25.234 23.547 1 77.56 396 ASN A N 1
ATOM 3180 C CA . ASN A 1 396 ? -12.438 25.656 24.844 1 77.56 396 ASN A CA 1
ATOM 3181 C C . ASN A 1 396 ? -11.391 26.391 25.656 1 77.56 396 ASN A C 1
ATOM 3183 O O . ASN A 1 396 ? -10.211 26.031 25.656 1 77.56 396 ASN A O 1
ATOM 3187 N N . ILE A 1 397 ? -11.883 27.562 26.094 1 65.25 397 ILE A N 1
ATOM 3188 C CA . ILE A 1 397 ? -11.047 28.359 27 1 65.25 397 ILE A CA 1
ATOM 3189 C C . ILE A 1 397 ? -11.25 27.891 28.438 1 65.25 397 ILE A C 1
ATOM 3191 O O . ILE A 1 397 ? -12.383 27.719 28.891 1 65.25 397 ILE A O 1
ATOM 3195 N N . GLY A 1 398 ? -10.305 27.656 29.188 1 58.03 398 GLY A N 1
ATOM 3196 C CA . GLY A 1 398 ? -10.391 27.281 30.594 1 58.03 398 GLY A CA 1
ATOM 3197 C C . GLY A 1 398 ? -10.141 25.797 30.828 1 58.03 398 GLY A C 1
ATOM 3198 O O . GLY A 1 398 ? -9.914 25.047 29.891 1 58.03 398 GLY A O 1
ATOM 3199 N N . GLU A 1 399 ? -9.953 25.5 32.094 1 51.44 399 GLU A N 1
ATOM 3200 C CA . GLU A 1 399 ? -9.562 24.172 32.531 1 51.44 399 GLU A CA 1
ATOM 3201 C C . GLU A 1 399 ? -10.602 23.125 32.125 1 51.44 399 GLU A C 1
ATOM 3203 O O . GLU A 1 399 ? -11.805 23.344 32.281 1 51.44 399 GLU A O 1
ATOM 3208 N N . ARG A 1 400 ? -10.375 22.391 31.078 1 48.25 400 ARG A N 1
ATOM 3209 C CA . ARG A 1 400 ? -11.234 21.281 30.703 1 48.25 400 ARG A CA 1
ATOM 3210 C C . ARG A 1 400 ? -11.898 20.656 31.938 1 48.25 400 ARG A C 1
ATOM 3212 O O . ARG A 1 400 ? -11.211 20.141 32.812 1 48.25 400 ARG A O 1
ATOM 3219 N N . LEU A 1 401 ? -12.984 21.281 32.375 1 40.59 401 LEU A N 1
ATOM 3220 C CA . LEU A 1 401 ? -13.711 20.422 33.312 1 40.59 401 LEU A CA 1
ATOM 3221 C C . LEU A 1 401 ? -13.938 19.031 32.719 1 40.59 401 LEU A C 1
ATOM 3223 O O . LEU A 1 401 ? -14.195 18.906 31.516 1 40.59 401 LEU A O 1
ATOM 3227 N N . LEU A 1 402 ? -13.25 18.125 33.219 1 40.19 402 LEU A N 1
ATOM 3228 C CA . LEU A 1 402 ? -13.539 16.734 32.844 1 40.19 402 LEU A CA 1
ATOM 3229 C C . LEU A 1 402 ? -15 16.594 32.438 1 40.19 402 LEU A C 1
ATOM 3231 O O . LEU A 1 402 ? -15.898 17.156 33.094 1 40.19 402 LEU A O 1
ATOM 3235 N N . ASP A 1 403 ? -15.297 16.516 31.25 1 39.28 403 ASP A N 1
ATOM 3236 C CA . ASP A 1 403 ? -16.688 16.219 30.938 1 39.28 403 ASP A CA 1
ATOM 3237 C C . ASP A 1 403 ? -17.344 15.422 32.062 1 39.28 403 ASP A C 1
ATOM 3239 O O . ASP A 1 403 ? -16.859 14.359 32.438 1 39.28 403 ASP A O 1
ATOM 3243 N N . PRO A 1 404 ? -18.062 16.047 32.812 1 37.75 404 PRO A N 1
ATOM 3244 C CA . PRO A 1 404 ? -18.766 15.289 33.875 1 37.75 404 PRO A CA 1
ATOM 3245 C C . PRO A 1 404 ? -19.172 13.898 33.406 1 37.75 404 PRO A C 1
ATOM 3247 O O . PRO A 1 404 ? -19.203 12.961 34.219 1 37.75 404 PRO A O 1
ATOM 3250 N N . TYR A 1 405 ? -19.578 13.836 32.25 1 36.53 405 TYR A N 1
ATOM 3251 C CA . TYR A 1 405 ? -20.062 12.539 31.781 1 36.53 405 TYR A CA 1
ATOM 3252 C C . TYR A 1 405 ? -18.922 11.516 31.766 1 36.53 405 TYR A C 1
ATOM 3254 O O . TYR A 1 405 ? -19.125 10.352 32.156 1 36.53 405 TYR A O 1
ATOM 3262 N N . ARG A 1 406 ? -17.844 11.898 31.297 1 41.91 406 ARG A N 1
ATOM 3263 C CA . ARG A 1 406 ? -16.734 10.953 31.297 1 41.91 406 ARG A CA 1
ATOM 3264 C C . ARG A 1 406 ? -16.234 10.68 32.719 1 41.91 406 ARG A C 1
ATOM 3266 O O . ARG A 1 406 ? -15.781 9.578 33 1 41.91 406 ARG A O 1
ATOM 3273 N N . SER A 1 407 ? -16.297 11.68 33.5 1 40.22 407 SER A N 1
ATOM 3274 C CA . SER A 1 407 ? -15.945 11.5 34.906 1 40.22 407 SER A CA 1
ATOM 3275 C C . SER A 1 407 ? -16.938 10.586 35.625 1 40.22 407 SER A C 1
ATOM 3277 O O . SER A 1 407 ? -16.625 10.016 36.656 1 40.22 407 SER A O 1
ATOM 3279 N N . SER A 1 408 ? -18.156 10.656 35.094 1 40.81 408 SER A N 1
ATOM 3280 C CA . SER A 1 408 ? -19.188 9.852 35.75 1 40.81 408 SER A CA 1
ATOM 3281 C C . SER A 1 408 ? -19.25 8.453 35.156 1 40.81 408 SER A C 1
ATOM 3283 O O . SER A 1 408 ? -20.094 7.641 35.531 1 40.81 408 SER A O 1
ATOM 3285 N N . LEU A 1 409 ? -18.609 8.227 34.062 1 40.03 409 LEU A N 1
ATOM 3286 C CA . LEU A 1 409 ? -18.734 6.895 33.5 1 40.03 409 LEU A CA 1
ATOM 3287 C C . LEU A 1 409 ? -18.031 5.859 34.344 1 40.03 409 LEU A C 1
ATOM 3289 O O . LEU A 1 409 ? -17 6.156 34.969 1 40.03 409 LEU A O 1
ATOM 3293 N N . GLU A 1 410 ? -18.734 4.852 34.656 1 43 410 GLU A N 1
ATOM 3294 C CA . GLU A 1 410 ? -18.203 3.711 35.375 1 43 410 GLU A CA 1
ATOM 3295 C C . GLU A 1 410 ? -16.875 3.234 34.812 1 43 410 GLU A C 1
ATOM 3297 O O . GLU A 1 410 ? -16.688 3.285 33.594 1 43 410 GLU A O 1
ATOM 3302 N N . PRO A 1 411 ? -15.938 2.99 35.625 1 42.69 411 PRO A N 1
ATOM 3303 C CA . PRO A 1 411 ? -14.586 2.557 35.25 1 42.69 411 PRO A CA 1
ATOM 3304 C C . PRO A 1 411 ? -14.586 1.557 34.125 1 42.69 411 PRO A C 1
ATOM 3306 O O . PRO A 1 411 ? -13.695 1.589 33.25 1 42.69 411 PRO A O 1
ATOM 3309 N N . ASP A 1 412 ? -15.57 0.79 34.094 1 43.03 412 ASP A N 1
ATOM 3310 C CA . ASP A 1 412 ? -15.625 -0.229 33.062 1 43.03 412 ASP A CA 1
ATOM 3311 C C . ASP A 1 412 ? -15.867 0.401 31.688 1 43.03 412 ASP A C 1
ATOM 3313 O O . ASP A 1 412 ? -15.281 -0.031 30.688 1 43.03 412 ASP A O 1
ATOM 3317 N N . ILE A 1 413 ? -16.703 1.337 31.625 1 42.78 413 ILE A N 1
ATOM 3318 C CA . ILE A 1 413 ? -17.062 1.979 30.359 1 42.78 413 ILE A CA 1
ATOM 3319 C C . ILE A 1 413 ? -15.93 2.9 29.906 1 42.78 413 ILE A C 1
ATOM 3321 O O . ILE A 1 413 ? -15.602 2.951 28.734 1 42.78 413 ILE A O 1
ATOM 3325 N N . LEU A 1 414 ? -15.469 3.439 30.859 1 42.09 414 LEU A N 1
ATOM 3326 C CA . LEU A 1 414 ? -14.305 4.277 30.578 1 42.09 414 LEU A CA 1
ATOM 3327 C C . LEU A 1 414 ? -13.156 3.449 30.016 1 42.09 414 LEU A C 1
ATOM 3329 O O . LEU A 1 414 ? -12.461 3.887 29.094 1 42.09 414 LEU A O 1
ATOM 3333 N N . GLN A 1 415 ? -13.102 2.352 30.641 1 43.5 415 GLN A N 1
ATOM 3334 C CA . GLN A 1 415 ? -12.125 1.395 30.109 1 43.5 415 GLN A CA 1
ATOM 3335 C C . GLN A 1 415 ? -12.391 1.093 28.641 1 43.5 415 GLN A C 1
ATOM 3337 O O . GLN A 1 415 ? -11.453 1.042 27.844 1 43.5 415 GLN A O 1
ATOM 3342 N N . ALA A 1 416 ? -13.57 0.926 28.453 1 41.34 416 ALA A N 1
ATOM 3343 C CA . ALA A 1 416 ? -13.969 0.596 27.094 1 41.34 416 ALA A CA 1
ATOM 3344 C C . ALA A 1 416 ? -13.742 1.778 26.156 1 41.34 416 ALA A C 1
ATOM 3346 O O . ALA A 1 416 ? -13.297 1.602 25.016 1 41.34 416 ALA A O 1
ATOM 3347 N N . LEU A 1 417 ? -14.094 2.84 26.578 1 40.66 417 LEU A N 1
ATOM 3348 C CA . LEU A 1 417 ? -14 4.047 25.75 1 40.66 417 LEU A CA 1
ATOM 3349 C C . LEU A 1 417 ? -12.539 4.426 25.516 1 40.66 417 LEU A C 1
ATOM 3351 O O . LEU A 1 417 ? -12.188 4.883 24.422 1 40.66 417 LEU A O 1
ATOM 3355 N N . VAL A 1 418 ? -11.852 4.387 26.547 1 43.84 418 VAL A N 1
ATOM 3356 C CA . VAL A 1 418 ? -10.43 4.715 26.531 1 43.84 418 VAL A CA 1
ATOM 3357 C C . VAL A 1 418 ? -9.688 3.73 25.625 1 43.84 418 VAL A C 1
ATOM 3359 O O . VAL A 1 418 ? -8.797 4.125 24.875 1 43.84 418 VAL A O 1
ATOM 3362 N N . CYS A 1 419 ? -9.984 2.465 25.906 1 39.84 419 CYS A N 1
ATOM 3363 C CA . CYS A 1 419 ? -9.336 1.433 25.109 1 39.84 419 CYS A CA 1
ATOM 3364 C C . CYS A 1 419 ? -9.773 1.508 23.656 1 39.84 419 CYS A C 1
ATOM 3366 O O . CYS A 1 419 ? -9.008 1.156 22.75 1 39.84 419 CYS A O 1
ATOM 3368 N N . THR A 1 420 ? -11.156 1.822 23.406 1 37.06 420 THR A N 1
ATOM 3369 C CA . THR A 1 420 ? -11.812 1.62 22.125 1 37.06 420 THR A CA 1
ATOM 3370 C C . THR A 1 420 ? -11.945 2.941 21.375 1 37.06 420 THR A C 1
ATOM 3372 O O . THR A 1 420 ? -12.562 2.994 20.312 1 37.06 420 THR A O 1
ATOM 3375 N N . HIS A 1 421 ? -11.625 3.98 21.984 1 36.19 421 HIS A N 1
ATOM 3376 C CA . HIS A 1 421 ? -12.078 5.148 21.25 1 36.19 421 HIS A CA 1
ATOM 3377 C C . HIS A 1 421 ? -11.68 5.055 19.781 1 36.19 421 HIS A C 1
ATOM 3379 O O . HIS A 1 421 ? -12.508 5.293 18.891 1 36.19 421 HIS A O 1
ATOM 3385 N N . ASP A 1 422 ? -10.422 5.012 19.547 1 38.78 422 ASP A N 1
ATOM 3386 C CA . ASP A 1 422 ? -10.125 5.027 18.125 1 38.78 422 ASP A CA 1
ATOM 3387 C C . ASP A 1 422 ? -10.555 3.725 17.453 1 38.78 422 ASP A C 1
ATOM 3389 O O . ASP A 1 422 ? -10.961 3.723 16.281 1 38.78 422 ASP A O 1
ATOM 3393 N N . TRP A 1 423 ? -10.461 2.604 18.094 1 34.88 423 TRP A N 1
ATOM 3394 C CA . TRP A 1 423 ? -10.789 1.318 17.484 1 34.88 423 TRP A CA 1
ATOM 3395 C C . TRP A 1 423 ? -12.297 1.147 17.344 1 34.88 423 TRP A C 1
ATOM 3397 O O . TRP A 1 423 ? -12.773 0.493 16.422 1 34.88 423 TRP A O 1
ATOM 3407 N N . LEU A 1 424 ? -13.039 1.61 18.328 1 33.75 424 LEU A N 1
ATOM 3408 C CA . LEU A 1 424 ? -14.477 1.362 18.281 1 33.75 424 LEU A CA 1
ATOM 3409 C C . LEU A 1 424 ? -15.102 2.041 17.062 1 33.75 424 LEU A C 1
ATOM 3411 O O . LEU A 1 424 ? -16.062 1.529 16.5 1 33.75 424 LEU A O 1
ATOM 3415 N N . GLN A 1 425 ? -14.625 3.168 16.797 1 33.62 425 GLN A N 1
ATOM 3416 C CA . GLN A 1 425 ? -15.312 3.723 15.633 1 33.62 425 GLN A CA 1
ATOM 3417 C C . GLN A 1 425 ? -14.961 2.947 14.359 1 33.62 425 GLN A C 1
ATOM 3419 O O . GLN A 1 425 ? -15.789 2.811 13.461 1 33.62 425 GLN A O 1
ATOM 3424 N N . LYS A 1 426 ? -13.664 2.533 14.305 1 36.41 426 LYS A N 1
ATOM 3425 C CA . LYS A 1 426 ? -13.359 1.807 13.07 1 36.41 426 LYS A CA 1
ATOM 3426 C C . LYS A 1 426 ? -14.039 0.438 13.062 1 36.41 426 LYS A C 1
ATOM 3428 O O . LYS A 1 426 ? -14.367 -0.089 12 1 36.41 426 LYS A O 1
ATOM 3433 N N . GLU A 1 427 ? -14.023 -0.279 14.156 1 34.28 427 GLU A N 1
ATOM 3434 C CA . GLU A 1 427 ? -14.625 -1.611 14.125 1 34.28 427 GLU A CA 1
ATOM 3435 C C . GLU A 1 427 ? -16.078 -1.554 13.664 1 34.28 427 GLU A C 1
ATOM 3437 O O . GLU A 1 427 ? -16.672 -2.582 13.336 1 34.28 427 GLU A O 1
ATOM 3442 N N . VAL A 1 428 ? -16.781 -0.482 14.039 1 33.59 428 VAL A N 1
ATOM 3443 C CA . VAL A 1 428 ? -18.156 -0.664 13.594 1 33.59 428 VAL A CA 1
ATOM 3444 C C . VAL A 1 428 ? -18.188 -0.935 12.094 1 33.59 428 VAL A C 1
ATOM 3446 O O . VAL A 1 428 ? -19.047 -1.665 11.602 1 33.59 428 VAL A O 1
ATOM 3449 N N . GLU A 1 429 ? -17.297 -0.295 11.297 1 33.81 429 GLU A N 1
ATOM 3450 C CA . GLU A 1 429 ? -17.516 -0.663 9.898 1 33.81 429 GLU A CA 1
ATOM 3451 C C . GLU A 1 429 ? -16.906 -2.025 9.586 1 33.81 429 GLU A C 1
ATOM 3453 O O . GLU A 1 429 ? -17.5 -2.818 8.844 1 33.81 429 GLU A O 1
ATOM 3458 N N . GLU A 1 430 ? -15.492 -2.186 9.68 1 34.38 430 GLU A N 1
ATOM 3459 C CA . GLU A 1 430 ? -14.984 -3.475 9.227 1 34.38 430 GLU A CA 1
ATOM 3460 C C . GLU A 1 430 ? -14.93 -4.484 10.375 1 34.38 430 GLU A C 1
ATOM 3462 O O . GLU A 1 430 ? -14.016 -4.445 11.195 1 34.38 430 GLU A O 1
ATOM 3467 N N . CYS A 1 431 ? -16.031 -4.812 11.016 1 31.17 431 CYS A N 1
ATOM 3468 C CA . CYS A 1 431 ? -16.219 -5.766 12.102 1 31.17 431 CYS A CA 1
ATOM 3469 C C . CYS A 1 431 ? -15.375 -7.016 11.883 1 31.17 431 CYS A C 1
ATOM 3471 O O . CYS A 1 431 ? -15.914 -8.102 11.664 1 31.17 431 CYS A O 1
ATOM 3473 N N . GLY A 1 432 ? -14.414 -7.133 10.977 1 32.19 432 GLY A N 1
ATOM 3474 C CA . GLY A 1 432 ? -13.828 -8.445 11.203 1 32.19 432 GLY A CA 1
ATOM 3475 C C . GLY A 1 432 ? -13.109 -8.555 12.531 1 32.19 432 GLY A C 1
ATOM 3476 O O . GLY A 1 432 ? -12.922 -7.551 13.227 1 32.19 432 GLY A O 1
ATOM 3477 N N . PRO A 1 433 ? -12.922 -9.734 13.18 1 30.52 433 PRO A N 1
ATOM 3478 C CA . PRO A 1 433 ? -12.297 -9.969 14.484 1 30.52 433 PRO A CA 1
ATOM 3479 C C . PRO A 1 433 ? -10.977 -9.219 14.656 1 30.52 433 PRO A C 1
ATOM 3481 O O . PRO A 1 433 ? -10.172 -9.156 13.719 1 30.52 433 PRO A O 1
ATOM 3484 N N . ILE A 1 434 ? -10.93 -8.133 15.383 1 34.56 434 ILE A N 1
ATOM 3485 C CA . ILE A 1 434 ? -9.758 -7.352 15.766 1 34.56 434 ILE A CA 1
ATOM 3486 C C . ILE A 1 434 ? -8.688 -8.273 16.344 1 34.56 434 ILE A C 1
ATOM 3488 O O . ILE A 1 434 ? -8.953 -9.023 17.281 1 34.56 434 ILE A O 1
ATOM 3492 N N . PRO A 1 435 ? -7.539 -8.547 15.664 1 32.75 435 PRO A N 1
ATOM 3493 C CA . PRO A 1 435 ? -6.543 -9.367 16.359 1 32.75 435 PRO A CA 1
ATOM 3494 C C . PRO A 1 435 ? -6.137 -8.789 17.703 1 32.75 435 PRO A C 1
ATOM 3496 O O . PRO A 1 435 ? -6.242 -7.582 17.922 1 32.75 435 PRO A O 1
ATOM 3499 N N . SER A 1 436 ? -6.129 -9.625 18.828 1 32.5 436 SER A N 1
ATOM 3500 C CA . SER A 1 436 ? -5.824 -9.414 20.234 1 32.5 436 SER A CA 1
ATOM 3501 C C . SER A 1 436 ? -4.613 -8.5 20.406 1 32.5 436 SER A C 1
ATOM 3503 O O . SER A 1 436 ? -4.438 -7.895 21.469 1 32.5 436 SER A O 1
ATOM 3505 N N . SER A 1 437 ? -3.588 -8.469 19.562 1 32.19 437 SER A N 1
ATOM 3506 C CA . SER A 1 437 ? -2.328 -7.824 19.922 1 32.19 437 SER A CA 1
ATOM 3507 C C . SER A 1 437 ? -2.344 -6.344 19.547 1 32.19 437 SER A C 1
ATOM 3509 O O . SER A 1 437 ? -1.29 -5.711 19.453 1 32.19 437 SER A O 1
ATOM 3511 N N . SER A 1 438 ? -3.373 -5.926 19.141 1 31.53 438 SER A N 1
ATOM 3512 C CA . SER A 1 438 ? -3.33 -4.547 18.672 1 31.53 438 SER A CA 1
ATOM 3513 C C . SER A 1 438 ? -3.115 -3.568 19.812 1 31.53 438 SER A C 1
ATOM 3515 O O . SER A 1 438 ? -3.701 -3.723 20.891 1 31.53 438 SER A O 1
ATOM 3517 N N . ALA A 1 439 ? -2.004 -2.918 19.781 1 35 439 ALA A N 1
ATOM 3518 C CA . ALA A 1 439 ? -1.716 -1.836 20.719 1 35 439 ALA A CA 1
ATOM 3519 C C . ALA A 1 439 ? -2.877 -0.849 20.781 1 35 439 ALA A C 1
ATOM 3521 O O . ALA A 1 439 ? -3.402 -0.422 19.75 1 35 439 ALA A O 1
ATOM 3522 N N . MET A 1 440 ? -3.627 -0.879 21.984 1 32.62 440 MET A N 1
ATOM 3523 C CA . MET A 1 440 ? -4.805 -0.034 22.141 1 32.62 440 MET A CA 1
ATOM 3524 C C . MET A 1 440 ? -4.469 1.218 22.953 1 32.62 440 MET A C 1
ATOM 3526 O O . MET A 1 440 ? -3.803 1.137 23.984 1 32.62 440 MET A O 1
ATOM 3530 N N . PRO A 1 441 ? -4.457 2.357 22.453 1 33.5 441 PRO A N 1
ATOM 3531 C CA . PRO A 1 441 ? -4.211 3.553 23.266 1 33.5 441 PRO A CA 1
ATOM 3532 C C . PRO A 1 441 ? -5.203 3.699 24.422 1 33.5 441 PRO A C 1
ATOM 3534 O O . PRO A 1 441 ? -6.367 3.316 24.297 1 33.5 441 PRO A O 1
ATOM 3537 N N . LEU A 1 442 ? -4.793 3.818 25.781 1 34.31 442 LEU A N 1
ATOM 3538 C CA . LEU A 1 442 ? -5.586 3.895 27 1 34.31 442 LEU A CA 1
ATOM 3539 C C . LEU A 1 442 ? -5.648 5.324 27.516 1 34.31 442 LEU A C 1
ATOM 3541 O O . LEU A 1 442 ? -4.637 6.031 27.547 1 34.31 442 LEU A O 1
ATOM 3545 N N . CYS A 1 443 ? -6.824 5.938 27.531 1 33.47 443 CYS A N 1
ATOM 3546 C CA . CYS A 1 443 ? -6.984 7.25 28.141 1 33.47 443 CYS A CA 1
ATOM 3547 C C . CYS A 1 443 ? -7.414 7.125 29.594 1 33.47 443 CYS A C 1
ATOM 3549 O O . CYS A 1 443 ? -8.43 6.496 29.891 1 33.47 443 CYS A O 1
ATOM 3551 N N . ILE A 1 444 ? -6.547 7.387 30.703 1 34.38 444 ILE A N 1
ATOM 3552 C CA . ILE A 1 444 ? -6.812 7.34 32.125 1 34.38 444 ILE A CA 1
ATOM 3553 C C . ILE A 1 444 ? -7.203 8.734 32.625 1 34.38 444 ILE A C 1
ATOM 3555 O O . ILE A 1 444 ? -6.449 9.695 32.469 1 34.38 444 ILE A O 1
ATOM 3559 N N . THR A 1 445 ? -8.398 8.984 32.844 1 29.91 445 THR A N 1
ATOM 3560 C CA . THR A 1 445 ? -8.789 10.266 33.438 1 29.91 445 THR A CA 1
ATOM 3561 C C . THR A 1 445 ? -8.906 10.148 34.938 1 29.91 445 THR A C 1
ATOM 3563 O O . THR A 1 445 ? -9.422 9.148 35.469 1 29.91 445 THR A O 1
ATOM 3566 N N . SER A 1 446 ? -8.039 10.758 35.719 1 28.23 446 SER A N 1
ATOM 3567 C CA . SER A 1 446 ? -8.07 10.852 37.188 1 28.23 446 SER A CA 1
ATOM 3568 C C . SER A 1 446 ? -9.398 11.406 37.688 1 28.23 446 SER A C 1
ATOM 3570 O O . SER A 1 446 ? -9.883 12.422 37.188 1 28.23 446 SER A O 1
ATOM 3572 N N . SER A 1 447 ? -10.281 10.578 38.406 1 28.06 447 SER A N 1
ATOM 3573 C CA . SER A 1 447 ? -11.328 11.133 39.25 1 28.06 447 SER A CA 1
ATOM 3574 C C . SER A 1 447 ? -10.742 11.828 40.469 1 28.06 447 SER A C 1
ATOM 3576 O O . SER A 1 447 ? -9.789 11.32 41.094 1 28.06 447 SER A O 1
ATOM 3578 N N . MET B 1 1 ? -22.688 -12.062 -50.188 1 25.89 1 MET B N 1
ATOM 3579 C CA . MET B 1 1 ? -22.828 -12.719 -48.875 1 25.89 1 MET B CA 1
ATOM 3580 C C . MET B 1 1 ? -21.484 -13.227 -48.375 1 25.89 1 MET B C 1
ATOM 3582 O O . MET B 1 1 ? -20.891 -14.125 -48.969 1 25.89 1 MET B O 1
ATOM 3586 N N . VAL B 1 2 ? -20.625 -12.391 -47.875 1 36.94 2 VAL B N 1
ATOM 3587 C CA . VAL B 1 2 ? -19.266 -12.711 -47.469 1 36.94 2 VAL B CA 1
ATOM 3588 C C . VAL B 1 2 ? -19.266 -13.898 -46.5 1 36.94 2 VAL B C 1
ATOM 3590 O O . VAL B 1 2 ? -20.188 -14.039 -45.688 1 36.94 2 VAL B O 1
ATOM 3593 N N . ASP B 1 3 ? -18.75 -14.945 -46.781 1 40.66 3 ASP B N 1
ATOM 3594 C CA . ASP B 1 3 ? -18.641 -16.156 -45.969 1 40.66 3 ASP B CA 1
ATOM 3595 C C . ASP B 1 3 ? -18.344 -15.836 -44.531 1 40.66 3 ASP B C 1
ATOM 3597 O O . ASP B 1 3 ? -17.312 -15.234 -44.219 1 40.66 3 ASP B O 1
ATOM 3601 N N . PRO B 1 4 ? -19.344 -15.625 -43.719 1 45.62 4 PRO B N 1
ATOM 3602 C CA . PRO B 1 4 ? -19.297 -15.25 -42.312 1 45.62 4 PRO B CA 1
ATOM 3603 C C . PRO B 1 4 ? -18.172 -15.938 -41.562 1 45.62 4 PRO B C 1
ATOM 3605 O O . PRO B 1 4 ? -17.797 -15.508 -40.438 1 45.62 4 PRO B O 1
ATOM 3608 N N . HIS B 1 5 ? -17.812 -17.078 -42.125 1 48.88 5 HIS B N 1
ATOM 3609 C CA . HIS B 1 5 ? -16.828 -17.969 -41.5 1 48.88 5 HIS B CA 1
ATOM 3610 C C . HIS B 1 5 ? -15.414 -17.625 -42 1 48.88 5 HIS B C 1
ATOM 3612 O O . HIS B 1 5 ? -14.453 -18.281 -41.625 1 48.88 5 HIS B O 1
ATOM 3618 N N . SER B 1 6 ? -15.219 -16.797 -42.875 1 56.66 6 SER B N 1
ATOM 3619 C CA . SER B 1 6 ? -13.883 -16.469 -43.344 1 56.66 6 SER B CA 1
ATOM 3620 C C . SER B 1 6 ? -13.125 -15.633 -42.312 1 56.66 6 SER B C 1
ATOM 3622 O O . SER B 1 6 ? -13.734 -14.906 -41.531 1 56.66 6 SER B O 1
ATOM 3624 N N . GLU B 1 7 ? -11.883 -15.992 -42.25 1 62.94 7 GLU B N 1
ATOM 3625 C CA . GLU B 1 7 ? -10.969 -15.297 -41.344 1 62.94 7 GLU B CA 1
ATOM 3626 C C . GLU B 1 7 ? -11.102 -13.781 -41.5 1 62.94 7 GLU B C 1
ATOM 3628 O O . GLU B 1 7 ? -11.047 -13.055 -40.5 1 62.94 7 GLU B O 1
ATOM 3633 N N . GLN B 1 8 ? -11.352 -13.32 -42.688 1 63.69 8 GLN B N 1
ATOM 3634 C CA . GLN B 1 8 ? -11.516 -11.898 -42.969 1 63.69 8 GLN B CA 1
ATOM 3635 C C . GLN B 1 8 ? -12.82 -11.367 -42.375 1 63.69 8 GLN B C 1
ATOM 3637 O O . GLN B 1 8 ? -12.859 -10.266 -41.812 1 63.69 8 GLN B O 1
ATOM 3642 N N . SER B 1 9 ? -13.719 -12.219 -42.469 1 65.31 9 SER B N 1
ATOM 3643 C CA . SER B 1 9 ? -15.031 -11.828 -41.969 1 65.31 9 SER B CA 1
ATOM 3644 C C . SER B 1 9 ? -15.031 -11.703 -40.469 1 65.31 9 SER B C 1
ATOM 3646 O O . SER B 1 9 ? -15.648 -10.797 -39.906 1 65.31 9 SER B O 1
ATOM 3648 N N . LEU B 1 10 ? -14.258 -12.578 -39.938 1 69.19 10 LEU B N 1
ATOM 3649 C CA . LEU B 1 10 ? -14.219 -12.539 -38.469 1 69.19 10 LEU B CA 1
ATOM 3650 C C . LEU B 1 10 ? -13.555 -11.258 -37.969 1 69.19 10 LEU B C 1
ATOM 3652 O O . LEU B 1 10 ? -14.016 -10.648 -37 1 69.19 10 LEU B O 1
ATOM 3656 N N . ALA B 1 11 ? -12.5 -10.883 -38.688 1 73.5 11 ALA B N 1
ATOM 3657 C CA . ALA B 1 11 ? -11.805 -9.656 -38.312 1 73.5 11 ALA B CA 1
ATOM 3658 C C . ALA B 1 11 ? -12.719 -8.445 -38.438 1 73.5 11 ALA B C 1
ATOM 3660 O O . ALA B 1 11 ? -12.695 -7.547 -37.594 1 73.5 11 ALA B O 1
ATOM 3661 N N . GLU B 1 12 ? -13.477 -8.484 -39.406 1 74.31 12 GLU B N 1
ATOM 3662 C CA . GLU B 1 12 ? -14.398 -7.375 -39.656 1 74.31 12 GLU B CA 1
ATOM 3663 C C . GLU B 1 12 ? -15.484 -7.32 -38.594 1 74.31 12 GLU B C 1
ATOM 3665 O O . GLU B 1 12 ? -15.867 -6.234 -38.125 1 74.31 12 GLU B O 1
ATOM 3670 N N . VAL B 1 13 ? -15.867 -8.469 -38.219 1 71.31 13 VAL B N 1
ATOM 3671 C CA . VAL B 1 13 ? -16.891 -8.547 -37.188 1 71.31 13 VAL B CA 1
ATOM 3672 C C . VAL B 1 13 ? -16.344 -8.016 -35.875 1 71.31 13 VAL B C 1
ATOM 3674 O O . VAL B 1 13 ? -17.016 -7.273 -35.156 1 71.31 13 VAL B O 1
ATOM 3677 N N . ILE B 1 14 ? -15.172 -8.414 -35.656 1 73.19 14 ILE B N 1
ATOM 3678 C CA . ILE B 1 14 ? -14.547 -7.969 -34.406 1 73.19 14 ILE B CA 1
ATOM 3679 C C . ILE B 1 14 ? -14.406 -6.449 -34.406 1 73.19 14 ILE B C 1
ATOM 3681 O O . ILE B 1 14 ? -14.773 -5.781 -33.438 1 73.19 14 ILE B O 1
ATOM 3685 N N . ASN B 1 15 ? -13.953 -5.98 -35.5 1 73.5 15 ASN B N 1
ATOM 3686 C CA . ASN B 1 15 ? -13.75 -4.543 -35.594 1 73.5 15 ASN B CA 1
ATOM 3687 C C . ASN B 1 15 ? -15.07 -3.779 -35.5 1 73.5 15 ASN B C 1
ATOM 3689 O O . ASN B 1 15 ? -15.125 -2.715 -34.875 1 73.5 15 ASN B O 1
ATOM 3693 N N . THR B 1 16 ? -15.977 -4.305 -36.094 1 71.5 16 THR B N 1
ATOM 3694 C CA . THR B 1 16 ? -17.297 -3.68 -36.062 1 71.5 16 THR B CA 1
ATOM 3695 C C . THR B 1 16 ? -17.828 -3.662 -34.625 1 71.5 16 THR B C 1
ATOM 3697 O O . THR B 1 16 ? -18.422 -2.672 -34.188 1 71.5 16 THR B O 1
ATOM 3700 N N . CYS B 1 17 ? -17.625 -4.773 -34 1 68.44 17 CYS B N 1
ATOM 3701 C CA . CYS B 1 17 ? -18.078 -4.859 -32.625 1 68.44 17 CYS B CA 1
ATOM 3702 C C . CYS B 1 17 ? -17.344 -3.84 -31.75 1 68.44 17 CYS B C 1
ATOM 3704 O O . CYS B 1 17 ? -17.969 -3.17 -30.922 1 68.44 17 CYS B O 1
ATOM 3706 N N . LEU B 1 18 ? -16.109 -3.713 -31.984 1 73.81 18 LEU B N 1
ATOM 3707 C CA . LEU B 1 18 ? -15.305 -2.785 -31.203 1 73.81 18 LEU B CA 1
ATOM 3708 C C . LEU B 1 18 ? -15.727 -1.344 -31.453 1 73.81 18 LEU B C 1
ATOM 3710 O O . LEU B 1 18 ? -15.789 -0.536 -30.516 1 73.81 18 LEU B O 1
ATOM 3714 N N . MET B 1 19 ? -16.016 -1.069 -32.594 1 71.94 19 MET B N 1
ATOM 3715 C CA . MET B 1 19 ? -16.453 0.272 -32.969 1 71.94 19 MET B CA 1
ATOM 3716 C C . MET B 1 19 ? -17.844 0.567 -32.406 1 71.94 19 MET B C 1
ATOM 3718 O O . MET B 1 19 ? -18.094 1.67 -31.922 1 71.94 19 MET B O 1
ATOM 3722 N N . ASP B 1 20 ? -18.578 -0.395 -32.5 1 67.12 20 ASP B N 1
ATOM 3723 C CA . ASP B 1 20 ? -19.938 -0.235 -32 1 67.12 20 ASP B CA 1
ATOM 3724 C C . ASP B 1 20 ? -19.938 0.033 -30.516 1 67.12 20 ASP B C 1
ATOM 3726 O O . ASP B 1 20 ? -20.781 0.784 -30.016 1 67.12 20 ASP B O 1
ATOM 3730 N N . TRP B 1 21 ? -19.016 -0.598 -29.953 1 65.19 21 TRP B N 1
ATOM 3731 C CA . TRP B 1 21 ? -18.938 -0.47 -28.5 1 65.19 21 TRP B CA 1
ATOM 3732 C C . TRP B 1 21 ? -18.109 0.747 -28.109 1 65.19 21 TRP B C 1
ATOM 3734 O O . TRP B 1 21 ? -18 1.071 -26.922 1 65.19 21 TRP B O 1
ATOM 3744 N N . ASP B 1 22 ? -17.547 1.403 -28.984 1 68.25 22 ASP B N 1
ATOM 3745 C CA . ASP B 1 22 ? -16.734 2.6 -28.781 1 68.25 22 ASP B CA 1
ATOM 3746 C C . ASP B 1 22 ? -15.516 2.301 -27.906 1 68.25 22 ASP B C 1
ATOM 3748 O O . ASP B 1 22 ? -15.211 3.059 -26.984 1 68.25 22 ASP B O 1
ATOM 3752 N N . ILE B 1 23 ? -15.023 1.105 -28.078 1 68.69 23 ILE B N 1
ATOM 3753 C CA . ILE B 1 23 ? -13.859 0.741 -27.281 1 68.69 23 ILE B CA 1
ATOM 3754 C C . ILE B 1 23 ? -12.656 0.512 -28.203 1 68.69 23 ILE B C 1
ATOM 3756 O O . ILE B 1 23 ? -11.625 0.005 -27.766 1 68.69 23 ILE B O 1
ATOM 3760 N N . ASP B 1 24 ? -12.852 0.841 -29.406 1 67.62 24 ASP B N 1
ATOM 3761 C CA . ASP B 1 24 ? -11.797 0.611 -30.375 1 67.62 24 ASP B CA 1
ATOM 3762 C C . ASP B 1 24 ? -10.555 1.447 -30.062 1 67.62 24 ASP B C 1
ATOM 3764 O O . ASP B 1 24 ? -9.438 1.06 -30.391 1 67.62 24 ASP B O 1
ATOM 3768 N N . ARG B 1 25 ? -10.789 2.484 -29.312 1 67.69 25 ARG B N 1
ATOM 3769 C CA . ARG B 1 25 ? -9.656 3.365 -29.016 1 67.69 25 ARG B CA 1
ATOM 3770 C C . ARG B 1 25 ? -9.164 3.172 -27.594 1 67.69 25 ARG B C 1
ATOM 3772 O O . ARG B 1 25 ? -8.195 3.809 -27.172 1 67.69 25 ARG B O 1
ATOM 3779 N N . LYS B 1 26 ? -9.812 2.27 -26.953 1 70.06 26 LYS B N 1
ATOM 3780 C CA . LYS B 1 26 ? -9.5 2.09 -25.531 1 70.06 26 LYS B CA 1
ATOM 3781 C C . LYS B 1 26 ? -9.008 0.672 -25.25 1 70.06 26 LYS B C 1
ATOM 3783 O O . LYS B 1 26 ? -8.906 0.264 -24.094 1 70.06 26 LYS B O 1
ATOM 3788 N N . LEU B 1 27 ? -8.602 0.079 -26.359 1 75.81 27 LEU B N 1
ATOM 3789 C CA . LEU B 1 27 ? -8.258 -1.331 -26.203 1 75.81 27 LEU B CA 1
ATOM 3790 C C . LEU B 1 27 ? -6.766 -1.503 -25.953 1 75.81 27 LEU B C 1
ATOM 3792 O O . LEU B 1 27 ? -5.941 -0.89 -26.641 1 75.81 27 LEU B O 1
ATOM 3796 N N . PHE B 1 28 ? -6.453 -2.258 -24.953 1 77.69 28 PHE B N 1
ATOM 3797 C CA . PHE B 1 28 ? -5.059 -2.555 -24.656 1 77.69 28 PHE B CA 1
ATOM 3798 C C . PHE B 1 28 ? -4.676 -3.938 -25.172 1 77.69 28 PHE B C 1
ATOM 3800 O O . PHE B 1 28 ? -3.67 -4.094 -25.859 1 77.69 28 PHE B O 1
ATOM 3807 N N . SER B 1 29 ? -5.48 -4.84 -24.906 1 81.69 29 SER B N 1
ATOM 3808 C CA . SER B 1 29 ? -5.207 -6.219 -25.297 1 81.69 29 SER B CA 1
ATOM 3809 C C . SER B 1 29 ? -6.496 -6.996 -25.516 1 81.69 29 SER B C 1
ATOM 3811 O O . SER B 1 29 ? -7.555 -6.617 -25.016 1 81.69 29 SER B O 1
ATOM 3813 N N . VAL B 1 30 ? -6.352 -8.031 -26.391 1 77 30 VAL B N 1
ATOM 3814 C CA . VAL B 1 30 ? -7.473 -8.93 -26.641 1 77 30 VAL B CA 1
ATOM 3815 C C . VAL B 1 30 ? -7.039 -10.375 -26.406 1 77 30 VAL B C 1
ATOM 3817 O O . VAL B 1 30 ? -5.961 -10.789 -26.844 1 77 30 VAL B O 1
ATOM 3820 N N . THR B 1 31 ? -7.828 -11.047 -25.609 1 79.69 31 THR B N 1
ATOM 3821 C CA . THR B 1 31 ? -7.562 -12.461 -25.344 1 79.69 31 THR B CA 1
ATOM 3822 C C . THR B 1 31 ? -8.539 -13.336 -26.125 1 79.69 31 THR B C 1
ATOM 3824 O O . THR B 1 31 ? -9.758 -13.156 -26.031 1 79.69 31 THR B O 1
ATOM 3827 N N . PHE B 1 32 ? -7.957 -14.242 -26.938 1 71.5 32 PHE B N 1
ATOM 3828 C CA . PHE B 1 32 ? -8.781 -15.141 -27.734 1 71.5 32 PHE B CA 1
ATOM 3829 C C . PHE B 1 32 ? -8.758 -16.547 -27.156 1 71.5 32 PHE B C 1
ATOM 3831 O O . PHE B 1 32 ? -7.707 -17.031 -26.719 1 71.5 32 PHE B O 1
ATOM 3838 N N . ASP B 1 33 ? -9.945 -17.156 -27 1 65.56 33 ASP B N 1
ATOM 3839 C CA . ASP B 1 33 ? -10.031 -18.531 -26.516 1 65.56 33 ASP B CA 1
ATOM 3840 C C . ASP B 1 33 ? -9.586 -19.516 -27.594 1 65.56 33 ASP B C 1
ATOM 3842 O O . ASP B 1 33 ? -8.883 -20.484 -27.297 1 65.56 33 ASP B O 1
ATOM 3846 N N . LYS B 1 34 ? -10.25 -19.25 -28.75 1 60.84 34 LYS B N 1
ATOM 3847 C CA . LYS B 1 34 ? -9.969 -20.203 -29.812 1 60.84 34 LYS B CA 1
ATOM 3848 C C . LYS B 1 34 ? -8.836 -19.703 -30.719 1 60.84 34 LYS B C 1
ATOM 3850 O O . LYS B 1 34 ? -8.586 -18.5 -30.797 1 60.84 34 LYS B O 1
ATOM 3855 N N . PHE B 1 35 ? -8.086 -20.672 -31.078 1 56.53 35 PHE B N 1
ATOM 3856 C CA . PHE B 1 35 ? -6.992 -20.328 -31.984 1 56.53 35 PHE B CA 1
ATOM 3857 C C . PHE B 1 35 ? -7.523 -19.703 -33.281 1 56.53 35 PHE B C 1
ATOM 3859 O O . PHE B 1 35 ? -8.195 -20.375 -34.062 1 56.53 35 PHE B O 1
ATOM 3866 N N . PHE B 1 36 ? -7.703 -18.484 -33.125 1 59.03 36 PHE B N 1
ATOM 3867 C CA . PHE B 1 36 ? -7.953 -17.828 -34.375 1 59.03 36 PHE B CA 1
ATOM 3868 C C . PHE B 1 36 ? -6.691 -17.797 -35.25 1 59.03 36 PHE B C 1
ATOM 3870 O O . PHE B 1 36 ? -5.578 -17.875 -34.719 1 59.03 36 PHE B O 1
ATOM 3877 N N . SER B 1 37 ? -7.02 -17.938 -36.438 1 61.75 37 SER B N 1
ATOM 3878 C CA . SER B 1 37 ? -5.879 -17.828 -37.344 1 61.75 37 SER B CA 1
ATOM 3879 C C . SER B 1 37 ? -5.121 -16.531 -37.125 1 61.75 37 SER B C 1
ATOM 3881 O O . SER B 1 37 ? -5.711 -15.516 -36.75 1 61.75 37 SER B O 1
ATOM 3883 N N . ASN B 1 38 ? -3.85 -16.625 -37.156 1 66.25 38 ASN B N 1
ATOM 3884 C CA . ASN B 1 38 ? -2.965 -15.477 -37.062 1 66.25 38 ASN B CA 1
ATOM 3885 C C . ASN B 1 38 ? -3.434 -14.344 -37.969 1 66.25 38 ASN B C 1
ATOM 3887 O O . ASN B 1 38 ? -3.213 -13.164 -37.688 1 66.25 38 ASN B O 1
ATOM 3891 N N . ASP B 1 39 ? -4.16 -14.797 -38.875 1 66.62 39 ASP B N 1
ATOM 3892 C CA . ASP B 1 39 ? -4.582 -13.805 -39.875 1 66.62 39 ASP B CA 1
ATOM 3893 C C . ASP B 1 39 ? -5.68 -12.906 -39.312 1 66.62 39 ASP B C 1
ATOM 3895 O O . ASP B 1 39 ? -5.68 -11.695 -39.531 1 66.62 39 ASP B O 1
ATOM 3899 N N . VAL B 1 40 ? -6.512 -13.492 -38.594 1 71.25 40 VAL B N 1
ATOM 3900 C CA . VAL B 1 40 ? -7.602 -12.711 -38.031 1 71.25 40 VAL B CA 1
ATOM 3901 C C . VAL B 1 40 ? -7.035 -11.688 -37.031 1 71.25 40 VAL B C 1
ATOM 3903 O O . VAL B 1 40 ? -7.438 -10.523 -37.062 1 71.25 40 VAL B O 1
ATOM 3906 N N . VAL B 1 41 ? -6.137 -12.117 -36.344 1 73.31 41 VAL B N 1
ATOM 3907 C CA . VAL B 1 41 ? -5.52 -11.258 -35.344 1 73.31 41 VAL B CA 1
ATOM 3908 C C . VAL B 1 41 ? -4.742 -10.133 -36.031 1 73.31 41 VAL B C 1
ATOM 3910 O O . VAL B 1 41 ? -4.82 -8.977 -35.594 1 73.31 41 VAL B O 1
ATOM 3913 N N . PHE B 1 42 ? -4.051 -10.562 -37 1 73.69 42 PHE B N 1
ATOM 3914 C CA . PHE B 1 42 ? -3.248 -9.594 -37.719 1 73.69 42 PHE B CA 1
ATOM 3915 C C . PHE B 1 42 ? -4.133 -8.516 -38.344 1 73.69 42 PHE B C 1
ATOM 3917 O O . PHE B 1 42 ? -3.82 -7.324 -38.25 1 73.69 42 PHE B O 1
ATOM 3924 N N . ARG B 1 43 ? -5.199 -8.828 -38.906 1 74.12 43 ARG B N 1
ATOM 3925 C CA . ARG B 1 43 ? -6.09 -7.887 -39.562 1 74.12 43 ARG B CA 1
ATOM 3926 C C . ARG B 1 43 ? -6.766 -6.965 -38.562 1 74.12 43 ARG B C 1
ATOM 3928 O O . ARG B 1 43 ? -6.93 -5.77 -38.812 1 74.12 43 ARG B O 1
ATOM 3935 N N . THR B 1 44 ? -7.121 -7.582 -37.531 1 74.5 44 THR B N 1
ATOM 3936 C CA . THR B 1 44 ? -7.75 -6.781 -36.5 1 74.5 44 THR B CA 1
ATOM 3937 C C . THR B 1 44 ? -6.762 -5.766 -35.938 1 74.5 44 THR B C 1
ATOM 3939 O O . THR B 1 44 ? -7.105 -4.602 -35.719 1 74.5 44 THR B O 1
ATOM 3942 N N . ARG B 1 45 ? -5.613 -6.211 -35.688 1 76.75 45 ARG B N 1
ATOM 3943 C CA . ARG B 1 45 ? -4.562 -5.352 -35.156 1 76.75 45 ARG B CA 1
ATOM 3944 C C . ARG B 1 45 ? -4.23 -4.219 -36.125 1 76.75 45 ARG B C 1
ATOM 3946 O O . ARG B 1 45 ? -4.055 -3.072 -35.719 1 76.75 45 ARG B O 1
ATOM 3953 N N . GLU B 1 46 ? -4.125 -4.602 -37.344 1 75.25 46 GLU B N 1
ATOM 3954 C CA . GLU B 1 46 ? -3.779 -3.623 -38.344 1 75.25 46 GLU B CA 1
ATOM 3955 C C . GLU B 1 46 ? -4.852 -2.543 -38.469 1 75.25 46 GLU B C 1
ATOM 3957 O O . GLU B 1 46 ? -4.535 -1.362 -38.625 1 75.25 46 GLU B O 1
ATOM 3962 N N . ARG B 1 47 ? -5.973 -2.898 -38.375 1 73.5 47 ARG B N 1
ATOM 3963 C CA . ARG B 1 47 ? -7.074 -1.944 -38.469 1 73.5 47 ARG B CA 1
ATOM 3964 C C . ARG B 1 47 ? -7.074 -1.001 -37.25 1 73.5 47 ARG B C 1
ATOM 3966 O O . ARG B 1 47 ? -7.309 0.2 -37.406 1 73.5 47 ARG B O 1
ATOM 3973 N N . LEU B 1 48 ? -6.867 -1.631 -36.188 1 74.38 48 LEU B N 1
ATOM 3974 C CA . LEU B 1 48 ? -6.875 -0.832 -34.969 1 74.38 48 LEU B CA 1
ATOM 3975 C C . LEU B 1 48 ? -5.664 0.097 -34.906 1 74.38 48 LEU B C 1
ATOM 3977 O O . LEU B 1 48 ? -5.75 1.206 -34.375 1 74.38 48 LEU B O 1
ATOM 3981 N N . SER B 1 49 ? -4.566 -0.381 -35.375 1 71.69 49 SER B N 1
ATOM 3982 C CA . SER B 1 49 ? -3.34 0.414 -35.375 1 71.69 49 SER B CA 1
ATOM 3983 C C . SER B 1 49 ? -3.486 1.65 -36.25 1 71.69 49 SER B C 1
ATOM 3985 O O . SER B 1 49 ? -2.789 2.646 -36.062 1 71.69 49 SER B O 1
ATOM 3987 N N . GLN B 1 50 ? -4.309 1.462 -37.312 1 66 50 GLN B N 1
ATOM 3988 C CA . GLN B 1 50 ? -4.547 2.592 -38.219 1 66 50 GLN B CA 1
ATOM 3989 C C . GLN B 1 50 ? -5.273 3.721 -37.469 1 66 50 GLN B C 1
ATOM 3991 O O . GLN B 1 50 ? -5.055 4.898 -37.781 1 66 50 GLN B O 1
ATOM 3996 N N . SER B 1 51 ? -6.23 3.322 -36.688 1 59.34 51 SER B N 1
ATOM 3997 C CA . SER B 1 51 ? -7 4.355 -36 1 59.34 51 SER B CA 1
ATOM 3998 C C . SER B 1 51 ? -6.281 4.852 -34.75 1 59.34 51 SER B C 1
ATOM 4000 O O . SER B 1 51 ? -6.504 5.98 -34.312 1 59.34 51 SER B O 1
ATOM 4002 N N . ARG B 1 52 ? -5.812 3.857 -33.938 1 60 52 ARG B N 1
ATOM 4003 C CA . ARG B 1 52 ? -5.18 4.25 -32.656 1 60 52 ARG B CA 1
ATOM 4004 C C . ARG B 1 52 ? -3.965 3.375 -32.375 1 60 52 ARG B C 1
ATOM 4006 O O . ARG B 1 52 ? -3.918 2.211 -32.781 1 60 52 ARG B O 1
ATOM 4013 N N . LEU B 1 53 ? -2.957 4.047 -31.75 1 62.78 53 LEU B N 1
ATOM 4014 C CA . LEU B 1 53 ? -1.634 3.512 -31.453 1 62.78 53 LEU B CA 1
ATOM 4015 C C . LEU B 1 53 ? -1.727 2.387 -30.422 1 62.78 53 LEU B C 1
ATOM 4017 O O . LEU B 1 53 ? -2.191 2.602 -29.297 1 62.78 53 LEU B O 1
ATOM 4021 N N . LEU B 1 54 ? -2.025 1.229 -30.797 1 71.94 54 LEU B N 1
ATOM 4022 C CA . LEU B 1 54 ? -1.779 0.117 -29.891 1 71.94 54 LEU B CA 1
ATOM 4023 C C . LEU B 1 54 ? -0.402 0.234 -29.25 1 71.94 54 LEU B C 1
ATOM 4025 O O . LEU B 1 54 ? 0.576 0.565 -29.922 1 71.94 54 LEU B O 1
ATOM 4029 N N . PRO B 1 55 ? -0.508 0.121 -27.922 1 70.88 55 PRO B N 1
ATOM 4030 C CA . PRO B 1 55 ? 0.799 0.242 -27.281 1 70.88 55 PRO B CA 1
ATOM 4031 C C . PRO B 1 55 ? 1.808 -0.787 -27.781 1 70.88 55 PRO B C 1
ATOM 4033 O O . PRO B 1 55 ? 1.425 -1.896 -28.156 1 70.88 55 PRO B O 1
ATOM 4036 N N . ASN B 1 56 ? 3.062 -0.348 -27.812 1 72.75 56 ASN B N 1
ATOM 4037 C CA . ASN B 1 56 ? 4.191 -1.198 -28.172 1 72.75 56 ASN B CA 1
ATOM 4038 C C . ASN B 1 56 ? 3.99 -1.834 -29.547 1 72.75 56 ASN B C 1
ATOM 4040 O O . ASN B 1 56 ? 4.262 -3.021 -29.734 1 72.75 56 ASN B O 1
ATOM 4044 N N . ASN B 1 57 ? 3.445 -1.118 -30.484 1 71.06 57 ASN B N 1
ATOM 4045 C CA . ASN B 1 57 ? 3.225 -1.576 -31.859 1 71.06 57 ASN B CA 1
ATOM 4046 C C . ASN B 1 57 ? 2.32 -2.805 -31.891 1 71.06 57 ASN B C 1
ATOM 4048 O O . ASN B 1 57 ? 2.518 -3.697 -32.719 1 71.06 57 ASN B O 1
ATOM 4052 N N . GLY B 1 58 ? 1.533 -2.924 -30.922 1 76.69 58 GLY B N 1
ATOM 4053 C CA . GLY B 1 58 ? 0.55 -3.996 -30.891 1 76.69 58 GLY B CA 1
ATOM 4054 C C . GLY B 1 58 ? 1.12 -5.316 -30.406 1 76.69 58 GLY B C 1
ATOM 4055 O O . GLY B 1 58 ? 0.477 -6.359 -30.531 1 76.69 58 GLY B O 1
ATOM 4056 N N . LEU B 1 59 ? 2.33 -5.32 -29.906 1 77.69 59 LEU B N 1
ATOM 4057 C CA . LEU B 1 59 ? 2.982 -6.547 -29.453 1 77.69 59 LEU B CA 1
ATOM 4058 C C . LEU B 1 59 ? 2.23 -7.168 -28.281 1 77.69 59 LEU B C 1
ATOM 4060 O O . LEU B 1 59 ? 2.268 -8.391 -28.094 1 77.69 59 LEU B O 1
ATOM 4064 N N . LEU B 1 60 ? 1.507 -6.367 -27.578 1 81.88 60 LEU B N 1
ATOM 4065 C CA . LEU B 1 60 ? 0.817 -6.859 -26.391 1 81.88 60 LEU B CA 1
ATOM 4066 C C . LEU B 1 60 ? -0.676 -7.016 -26.656 1 81.88 60 LEU B C 1
ATOM 4068 O O . LEU B 1 60 ? -1.432 -7.41 -25.766 1 81.88 60 LEU B O 1
ATOM 4072 N N . PHE B 1 61 ? -1.022 -6.852 -27.859 1 81.31 61 PHE B N 1
ATOM 4073 C CA . PHE B 1 61 ? -2.438 -6.797 -28.203 1 81.31 61 PHE B CA 1
ATOM 4074 C C . PHE B 1 61 ? -3.055 -8.188 -28.188 1 81.31 61 PHE B C 1
ATOM 4076 O O . PHE B 1 61 ? -4.148 -8.383 -27.656 1 81.31 61 PHE B O 1
ATOM 4083 N N . HIS B 1 62 ? -2.326 -9.039 -28.719 1 82.31 62 HIS B N 1
ATOM 4084 C CA . HIS B 1 62 ? -2.865 -10.383 -28.906 1 82.31 62 HIS B CA 1
ATOM 4085 C C . HIS B 1 62 ? -2.389 -11.328 -27.812 1 82.31 62 HIS B C 1
ATOM 4087 O O . HIS B 1 62 ? -1.187 -11.555 -27.656 1 82.31 62 HIS B O 1
ATOM 4093 N N . VAL B 1 63 ? -3.379 -11.82 -27.078 1 85.88 63 VAL B N 1
ATOM 4094 C CA . VAL B 1 63 ? -3.086 -12.789 -26.016 1 85.88 63 VAL B CA 1
ATOM 4095 C C . VAL B 1 63 ? -3.959 -14.023 -26.203 1 85.88 63 VAL B C 1
ATOM 4097 O O . VAL B 1 63 ? -5.125 -13.922 -26.578 1 85.88 63 VAL B O 1
ATOM 4100 N N . ARG B 1 64 ? -3.326 -15.148 -26.047 1 86.5 64 ARG B N 1
ATOM 4101 C CA . ARG B 1 64 ? -4.062 -16.406 -26.078 1 86.5 64 ARG B CA 1
ATOM 4102 C C . ARG B 1 64 ? -4.391 -16.891 -24.672 1 86.5 64 ARG B C 1
ATOM 4104 O O . ARG B 1 64 ? -3.613 -16.688 -23.75 1 86.5 64 ARG B O 1
ATOM 4111 N N . CYS B 1 65 ? -5.492 -17.547 -24.625 1 85.06 65 CYS B N 1
ATOM 4112 C CA . CYS B 1 65 ? -5.98 -17.984 -23.312 1 85.06 65 CYS B CA 1
ATOM 4113 C C . CYS B 1 65 ? -5.086 -19.078 -22.734 1 85.06 65 CYS B C 1
ATOM 4115 O O . CYS B 1 65 ? -4.926 -20.141 -23.328 1 85.06 65 CYS B O 1
ATOM 4117 N N . ALA B 1 66 ? -4.574 -18.859 -21.562 1 89.94 66 ALA B N 1
ATOM 4118 C CA . ALA B 1 66 ? -3.65 -19.781 -20.922 1 89.94 66 ALA B CA 1
ATOM 4119 C C . ALA B 1 66 ? -4.348 -21.078 -20.547 1 89.94 66 ALA B C 1
ATOM 4121 O O . ALA B 1 66 ? -3.764 -22.156 -20.672 1 89.94 66 ALA B O 1
ATOM 4122 N N . THR B 1 67 ? -5.594 -21.031 -20.141 1 87.19 67 THR B N 1
ATOM 4123 C CA . THR B 1 67 ? -6.309 -22.219 -19.719 1 87.19 67 THR B CA 1
ATOM 4124 C C . THR B 1 67 ? -6.641 -23.109 -20.922 1 87.19 67 THR B C 1
ATOM 4126 O O . THR B 1 67 ? -6.66 -24.328 -20.812 1 87.19 67 THR B O 1
ATOM 4129 N N . THR B 1 68 ? -6.859 -22.453 -22.031 1 84.75 68 THR B N 1
ATOM 4130 C CA . THR B 1 68 ? -7.141 -23.203 -23.25 1 84.75 68 THR B CA 1
ATOM 4131 C C . THR B 1 68 ? -5.922 -24.031 -23.672 1 84.75 68 THR B C 1
ATOM 4133 O O . THR B 1 68 ? -6.051 -25.203 -24.031 1 84.75 68 THR B O 1
ATOM 4136 N N . ILE B 1 69 ? -4.828 -23.391 -23.656 1 88.19 69 ILE B N 1
ATOM 4137 C CA . ILE B 1 69 ? -3.621 -24.109 -24.062 1 88.19 69 ILE B CA 1
ATOM 4138 C C . ILE B 1 69 ? -3.332 -25.234 -23.062 1 88.19 69 ILE B C 1
ATOM 4140 O O . ILE B 1 69 ? -2.873 -26.312 -23.453 1 88.19 69 ILE B O 1
ATOM 4144 N N . LEU B 1 70 ? -3.58 -25.062 -21.797 1 90.56 70 LEU B N 1
ATOM 4145 C CA . LEU B 1 70 ? -3.402 -26.109 -20.797 1 90.56 70 LEU B CA 1
ATOM 4146 C C . LEU B 1 70 ? -4.301 -27.297 -21.094 1 90.56 70 LEU B C 1
ATOM 4148 O O . LEU B 1 70 ? -3.844 -28.438 -21.078 1 90.56 70 LEU B O 1
ATOM 4152 N N . SER B 1 71 ? -5.48 -27 -21.406 1 87.62 71 SER B N 1
ATOM 4153 C CA . SER B 1 71 ? -6.445 -28.062 -21.688 1 87.62 71 SER B CA 1
ATOM 4154 C C . SER B 1 71 ? -6.059 -28.844 -22.938 1 87.62 71 SER B C 1
ATOM 4156 O O . SER B 1 71 ? -6.199 -30.062 -23 1 87.62 71 SER B O 1
ATOM 4158 N N . LEU B 1 72 ? -5.605 -28.109 -23.938 1 87.19 72 LEU B N 1
ATOM 4159 C CA . LEU B 1 72 ? -5.215 -28.75 -25.188 1 87.19 72 LEU B CA 1
ATOM 4160 C C . LEU B 1 72 ? -4.02 -29.672 -24.984 1 87.19 72 LEU B C 1
ATOM 4162 O O . LEU B 1 72 ? -3.977 -30.766 -25.531 1 87.19 72 LEU B O 1
ATOM 4166 N N . ILE B 1 73 ? -3.107 -29.234 -24.203 1 92.38 73 ILE B N 1
ATOM 4167 C CA . ILE B 1 73 ? -1.917 -30.031 -23.922 1 92.38 73 ILE B CA 1
ATOM 4168 C C . ILE B 1 73 ? -2.307 -31.281 -23.141 1 92.38 73 ILE B C 1
ATOM 4170 O O . ILE B 1 73 ? -1.846 -32.375 -23.438 1 92.38 73 ILE B O 1
ATOM 4174 N N . VAL B 1 74 ? -3.195 -31.125 -22.188 1 93.06 74 VAL B N 1
ATOM 4175 C CA . VAL B 1 74 ? -3.645 -32.25 -21.359 1 93.06 74 VAL B CA 1
ATOM 4176 C C . VAL B 1 74 ? -4.422 -33.25 -22.234 1 93.06 74 VAL B C 1
ATOM 4178 O O . VAL B 1 74 ? -4.305 -34.438 -22.062 1 93.06 74 VAL B O 1
ATOM 4181 N N . GLN B 1 75 ? -5.184 -32.75 -23.141 1 88.94 75 GLN B N 1
ATOM 4182 C CA . GLN B 1 75 ? -5.934 -33.594 -24.047 1 88.94 75 GLN B CA 1
ATOM 4183 C C . GLN B 1 75 ? -5 -34.469 -24.875 1 88.94 75 GLN B C 1
ATOM 4185 O O . GLN B 1 75 ? -5.285 -35.656 -25.109 1 88.94 75 GLN B O 1
ATOM 4190 N N . ASP B 1 76 ? -3.947 -33.906 -25.328 1 90.06 76 ASP B N 1
ATOM 4191 C CA . ASP B 1 76 ? -2.951 -34.688 -26.062 1 90.06 76 ASP B CA 1
ATOM 4192 C C . ASP B 1 76 ? -2.395 -35.812 -25.188 1 90.06 76 ASP B C 1
ATOM 4194 O O . ASP B 1 76 ? -2.201 -36.938 -25.672 1 90.06 76 ASP B O 1
ATOM 4198 N N . MET B 1 77 ? -2.146 -35.469 -23.969 1 92.12 77 MET B N 1
ATOM 4199 C CA . MET B 1 77 ? -1.612 -36.469 -23.031 1 92.12 77 MET B CA 1
ATOM 4200 C C . MET B 1 77 ? -2.604 -37.594 -22.797 1 92.12 77 MET B C 1
ATOM 4202 O O . MET B 1 77 ? -2.227 -38.781 -22.828 1 92.12 77 MET B O 1
ATOM 4206 N N . LEU B 1 78 ? -3.867 -37.281 -22.672 1 92.19 78 LEU B N 1
ATOM 4207 C CA . LEU B 1 78 ? -4.895 -38.25 -22.375 1 92.19 78 LEU B CA 1
ATOM 4208 C C . LEU B 1 78 ? -5.219 -39.094 -23.609 1 92.19 78 LEU B C 1
ATOM 4210 O O . LEU B 1 78 ? -5.559 -40.281 -23.5 1 92.19 78 LEU B O 1
ATOM 4214 N N . GLU B 1 79 ? -5.117 -38.469 -24.734 1 91.31 79 GLU B N 1
ATOM 4215 C CA . GLU B 1 79 ? -5.301 -39.219 -25.984 1 91.31 79 GLU B CA 1
ATOM 4216 C C . GLU B 1 79 ? -4.219 -40.281 -26.156 1 91.31 79 GLU B C 1
ATOM 4218 O O . GLU B 1 79 ? -4.5 -41.375 -26.609 1 91.31 79 GLU B O 1
ATOM 4223 N N . ALA B 1 80 ? -3.01 -39.938 -25.812 1 91.38 80 ALA B N 1
ATOM 4224 C CA . ALA B 1 80 ? -1.904 -40.875 -25.906 1 91.38 80 ALA B CA 1
ATOM 4225 C C . ALA B 1 80 ? -2.096 -42.031 -24.953 1 91.38 80 ALA B C 1
ATOM 4227 O O . ALA B 1 80 ? -1.703 -43.156 -25.25 1 91.38 80 ALA B O 1
ATOM 4228 N N . LEU B 1 81 ? -2.736 -41.812 -23.812 1 93.19 81 LEU B N 1
ATOM 4229 C CA . LEU B 1 81 ? -2.918 -42.812 -22.766 1 93.19 81 LEU B CA 1
ATOM 4230 C C . LEU B 1 81 ? -4.312 -43.438 -22.844 1 93.19 81 LEU B C 1
ATOM 4232 O O . LEU B 1 81 ? -4.766 -44.094 -21.891 1 93.19 81 LEU B O 1
ATOM 4236 N N . ASN B 1 82 ? -4.984 -43.188 -23.891 1 93.12 82 ASN B N 1
ATOM 4237 C CA . ASN B 1 82 ? -6.402 -43.531 -24 1 93.12 82 ASN B CA 1
ATOM 4238 C C . ASN B 1 82 ? -6.652 -45 -23.719 1 93.12 82 ASN B C 1
ATOM 4240 O O . ASN B 1 82 ? -7.59 -45.375 -23 1 93.12 82 ASN B O 1
ATOM 4244 N N . GLU B 1 83 ? -5.836 -45.906 -24.25 1 93.94 83 GLU B N 1
ATOM 4245 C CA . GLU B 1 83 ? -6.016 -47.344 -24.062 1 93.94 83 GLU B CA 1
ATOM 4246 C C . GLU B 1 83 ? -5.84 -47.75 -22.609 1 93.94 83 GLU B C 1
ATOM 4248 O O . GLU B 1 83 ? -6.625 -48.531 -22.062 1 93.94 83 GLU B O 1
ATOM 4253 N N . VAL B 1 84 ? -4.781 -47.219 -22.062 1 94.81 84 VAL B N 1
ATOM 4254 C CA . VAL B 1 84 ? -4.492 -47.531 -20.656 1 94.81 84 VAL B CA 1
ATOM 4255 C C . VAL B 1 84 ? -5.598 -46.969 -19.766 1 94.81 84 VAL B C 1
ATOM 4257 O O . VAL B 1 84 ? -6.047 -47.656 -18.844 1 94.81 84 VAL B O 1
ATOM 4260 N N . THR B 1 85 ? -6.047 -45.75 -20.062 1 95 85 THR B N 1
ATOM 4261 C CA . THR B 1 85 ? -7.113 -45.125 -19.281 1 95 85 THR B CA 1
ATOM 4262 C C . THR B 1 85 ? -8.406 -45.938 -19.391 1 95 85 THR B C 1
ATOM 4264 O O . THR B 1 85 ? -9.133 -46.062 -18.406 1 95 85 THR B O 1
ATOM 4267 N N . HIS B 1 86 ? -8.641 -46.438 -20.516 1 94.44 86 HIS B N 1
ATOM 4268 C CA . HIS B 1 86 ? -9.828 -47.25 -20.719 1 94.44 86 HIS B CA 1
ATOM 4269 C C . HIS B 1 86 ? -9.766 -48.531 -19.875 1 94.44 86 HIS B C 1
ATOM 4271 O O . HIS B 1 86 ? -10.75 -48.906 -19.25 1 94.44 86 HIS B O 1
ATOM 4277 N N . LYS B 1 87 ? -8.664 -49.188 -19.875 1 96.06 87 LYS B N 1
ATOM 4278 C CA . LYS B 1 87 ? -8.484 -50.406 -19.078 1 96.06 87 LYS B CA 1
ATOM 4279 C C . LYS B 1 87 ? -8.68 -50.125 -17.594 1 96.06 87 LYS B C 1
ATOM 4281 O O . LYS B 1 87 ? -9.305 -50.906 -16.875 1 96.06 87 LYS B O 1
ATOM 4286 N N . ILE B 1 88 ? -8.141 -49 -17.203 1 95.62 88 ILE B N 1
ATOM 4287 C CA . ILE B 1 88 ? -8.258 -48.656 -15.789 1 95.62 88 ILE B CA 1
ATOM 4288 C C . ILE B 1 88 ? -9.711 -48.312 -15.461 1 95.62 88 ILE B C 1
ATOM 4290 O O . ILE B 1 88 ? -10.227 -48.719 -14.414 1 95.62 88 ILE B O 1
ATOM 4294 N N . ARG B 1 89 ? -10.367 -47.562 -16.328 1 94.56 89 ARG B N 1
ATOM 4295 C CA . ARG B 1 89 ? -11.789 -47.25 -16.156 1 94.56 89 ARG B CA 1
ATOM 4296 C C . ARG B 1 89 ? -12.617 -48.531 -16.031 1 94.56 89 ARG B C 1
ATOM 4298 O O . ARG B 1 89 ? -13.477 -48.625 -15.148 1 94.56 89 ARG B O 1
ATOM 4305 N N . GLU B 1 90 ? -12.328 -49.469 -16.859 1 94.12 90 GLU B N 1
ATOM 4306 C CA . GLU B 1 90 ? -13.055 -50.75 -16.844 1 94.12 90 GLU B CA 1
ATOM 4307 C C . GLU B 1 90 ? -12.719 -51.562 -15.594 1 94.12 90 GLU B C 1
ATOM 4309 O O . GLU B 1 90 ? -13.57 -52.281 -15.062 1 94.12 90 GLU B O 1
ATOM 4314 N N . SER B 1 91 ? -11.531 -51.469 -15.164 1 95.12 91 SER B N 1
ATOM 4315 C CA . SER B 1 91 ? -11.148 -52.125 -13.93 1 95.12 91 SER B CA 1
ATOM 4316 C C . SER B 1 91 ? -11.93 -51.594 -12.734 1 95.12 91 SER B C 1
ATOM 4318 O O . SER B 1 91 ? -12.406 -52.375 -11.898 1 95.12 91 SER B O 1
ATOM 4320 N N . VAL B 1 92 ? -12.016 -50.281 -12.719 1 94 92 VAL B N 1
ATOM 4321 C CA . VAL B 1 92 ? -12.766 -49.656 -11.633 1 94 92 VAL B CA 1
ATOM 4322 C C . VAL B 1 92 ? -14.234 -50.031 -11.734 1 94 92 VAL B C 1
ATOM 4324 O O . VAL B 1 92 ? -14.883 -50.312 -10.727 1 94 92 VAL B O 1
ATOM 4327 N N . ARG B 1 93 ? -14.742 -50.031 -12.906 1 93.25 93 ARG B N 1
ATOM 4328 C CA . ARG B 1 93 ? -16.125 -50.438 -13.125 1 93.25 93 ARG B CA 1
ATOM 4329 C C . ARG B 1 93 ? -16.359 -51.875 -12.688 1 93.25 93 ARG B C 1
ATOM 4331 O O . ARG B 1 93 ? -17.406 -52.219 -12.141 1 93.25 93 ARG B O 1
ATOM 4338 N N . PHE B 1 94 ? -15.391 -52.719 -12.977 1 94.5 94 PHE B N 1
ATOM 4339 C CA . PHE B 1 94 ? -15.477 -54.125 -12.609 1 94.5 94 PHE B CA 1
ATOM 4340 C C . PHE B 1 94 ? -15.57 -54.281 -11.094 1 94.5 94 PHE B C 1
ATOM 4342 O O . PHE B 1 94 ? -16.406 -55.062 -10.602 1 94.5 94 PHE B O 1
ATOM 4349 N N . VAL B 1 95 ? -14.773 -53.594 -10.383 1 93.25 95 VAL B N 1
ATOM 4350 C CA . VAL B 1 95 ? -14.766 -53.688 -8.93 1 93.25 95 VAL B CA 1
ATOM 4351 C C . VAL B 1 95 ? -16.094 -53.188 -8.367 1 93.25 95 VAL B C 1
ATOM 4353 O O . VAL B 1 95 ? -16.609 -53.719 -7.387 1 93.25 95 VAL B O 1
ATOM 4356 N N . ARG B 1 96 ? -16.641 -52.219 -9.055 1 91.62 96 ARG B N 1
ATOM 4357 C CA . ARG B 1 96 ? -17.875 -51.594 -8.562 1 91.62 96 ARG B CA 1
ATOM 4358 C C . ARG B 1 96 ? -19.109 -52.281 -9.133 1 91.62 96 ARG B C 1
ATOM 4360 O O . ARG B 1 96 ? -20.234 -51.90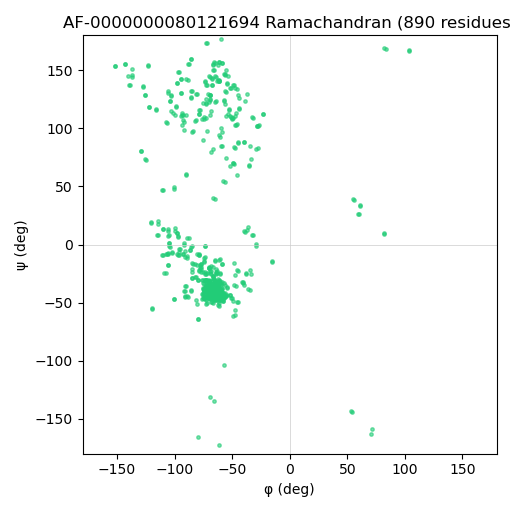6 -8.852 1 91.62 96 ARG B O 1
ATOM 4367 N N . SER B 1 97 ? -18.969 -53.281 -9.906 1 89.88 97 SER B N 1
ATOM 4368 C CA . SER B 1 97 ? -20.062 -53.938 -10.609 1 89.88 97 SER B CA 1
ATOM 4369 C C . SER B 1 97 ? -20.922 -54.75 -9.656 1 89.88 97 SER B C 1
ATOM 4371 O O . SER B 1 97 ? -22.125 -54.906 -9.875 1 89.88 97 SER B O 1
ATOM 4373 N N . SER B 1 98 ? -20.281 -55.406 -8.586 1 90.88 98 SER B N 1
ATOM 4374 C CA . SER B 1 98 ? -21.031 -56.219 -7.625 1 90.88 98 SER B CA 1
ATOM 4375 C C . SER B 1 98 ? -20.469 -56.062 -6.215 1 90.88 98 SER B C 1
ATOM 4377 O O . SER B 1 98 ? -19.281 -55.75 -6.043 1 90.88 98 SER B O 1
ATOM 4379 N N . ASP B 1 99 ? -21.328 -56.312 -5.254 1 92.06 99 ASP B N 1
ATOM 4380 C CA . ASP B 1 99 ? -20.922 -56.219 -3.855 1 92.06 99 ASP B CA 1
ATOM 4381 C C . ASP B 1 99 ? -19.891 -57.281 -3.51 1 92.06 99 ASP B C 1
ATOM 4383 O O . ASP B 1 99 ? -19 -57.062 -2.693 1 92.06 99 ASP B O 1
ATOM 4387 N N . THR B 1 100 ? -20 -58.344 -4.184 1 91.62 100 THR B N 1
ATOM 4388 C CA . THR B 1 100 ? -19.109 -59.469 -3.912 1 91.62 100 THR B CA 1
ATOM 4389 C C . THR B 1 100 ? -17.688 -59.156 -4.375 1 91.62 100 THR B C 1
ATOM 4391 O O . THR B 1 100 ? -16.719 -59.406 -3.656 1 91.62 100 THR B O 1
ATOM 4394 N N . VAL B 1 101 ? -17.672 -58.625 -5.59 1 92.31 101 VAL B N 1
ATOM 4395 C CA . VAL B 1 101 ? -16.359 -58.281 -6.145 1 92.31 101 VAL B CA 1
ATOM 4396 C C . VAL B 1 101 ? -15.727 -57.156 -5.32 1 92.31 101 VAL B C 1
ATOM 4398 O O . VAL B 1 101 ? -14.523 -57.188 -5.047 1 92.31 101 VAL B O 1
ATOM 4401 N N . GLN B 1 102 ? -16.484 -56.188 -4.906 1 92.12 102 GLN B N 1
ATOM 4402 C CA . GLN B 1 102 ? -16.016 -55.062 -4.113 1 92.12 102 GLN B CA 1
ATOM 4403 C C . GLN B 1 102 ? -15.484 -55.531 -2.76 1 92.12 102 GLN B C 1
ATOM 4405 O O . GLN B 1 102 ? -14.477 -55.031 -2.273 1 92.12 102 GLN B O 1
ATOM 4410 N N . GLN B 1 103 ? -16.203 -56.406 -2.166 1 91.56 103 GLN B N 1
ATOM 4411 C CA . GLN B 1 103 ? -15.773 -56.969 -0.885 1 91.56 103 GLN B CA 1
ATOM 4412 C C . GLN B 1 103 ? -14.453 -57.719 -1.03 1 91.56 103 GLN B C 1
ATOM 4414 O O . GLN B 1 103 ? -13.555 -57.562 -0.191 1 91.56 103 GLN B O 1
ATOM 4419 N N . SER B 1 104 ? -14.414 -58.531 -2.096 1 91.88 104 SER B N 1
ATOM 4420 C CA . SER B 1 104 ? -13.172 -59.25 -2.359 1 91.88 104 SER B CA 1
ATOM 4421 C C . SER B 1 104 ? -12.008 -58.281 -2.564 1 91.88 104 SER B C 1
ATOM 4423 O O . SER B 1 104 ? -10.914 -58.5 -2.039 1 91.88 104 SER B O 1
ATOM 4425 N N . PHE B 1 105 ? -12.336 -57.281 -3.346 1 93.31 105 PHE B N 1
ATOM 4426 C CA . PHE B 1 105 ? -11.328 -56.25 -3.602 1 93.31 105 PHE B CA 1
ATOM 4427 C C . PHE B 1 105 ? -10.875 -55.594 -2.301 1 93.31 105 PHE B C 1
ATOM 4429 O O . PHE B 1 105 ? -9.68 -55.438 -2.074 1 93.31 105 PHE B O 1
ATOM 4436 N N . ASN B 1 106 ? -11.75 -55.281 -1.427 1 90.94 106 ASN B N 1
ATOM 4437 C CA . ASN B 1 106 ? -11.453 -54.625 -0.153 1 90.94 106 ASN B CA 1
ATOM 4438 C C . ASN B 1 106 ? -10.641 -55.531 0.763 1 90.94 106 ASN B C 1
ATOM 4440 O O . ASN B 1 106 ? -9.773 -55.062 1.503 1 90.94 106 ASN B O 1
ATOM 4444 N N . GLU B 1 107 ? -10.953 -56.719 0.699 1 90.75 107 GLU B N 1
ATOM 4445 C CA . GLU B 1 107 ? -10.211 -57.656 1.515 1 90.75 107 GLU B CA 1
ATOM 4446 C C . GLU B 1 107 ? -8.758 -57.781 1.063 1 90.75 107 GLU B C 1
ATOM 4448 O O . GLU B 1 107 ? -7.848 -57.812 1.893 1 90.75 107 GLU B O 1
ATOM 4453 N N . ILE B 1 108 ? -8.633 -57.875 -0.255 1 92.5 108 ILE B N 1
ATOM 4454 C CA . ILE B 1 108 ? -7.281 -57.938 -0.8 1 92.5 108 ILE B CA 1
ATOM 4455 C C . ILE B 1 108 ? -6.535 -56.656 -0.459 1 92.5 108 ILE B C 1
ATOM 4457 O O . ILE B 1 108 ? -5.355 -56.688 -0.097 1 92.5 108 ILE B O 1
ATOM 4461 N N . ALA B 1 109 ? -7.207 -55.531 -0.639 1 92.25 109 ALA B N 1
ATOM 4462 C CA . ALA B 1 109 ? -6.625 -54.219 -0.346 1 92.25 109 ALA B CA 1
ATOM 4463 C C . ALA B 1 109 ? -6.203 -54.125 1.117 1 92.25 109 ALA B C 1
ATOM 4465 O O . ALA B 1 109 ? -5.145 -53.562 1.429 1 92.25 109 ALA B O 1
ATOM 4466 N N . GLN B 1 110 ? -7.035 -54.562 2.014 1 89.62 110 GLN B N 1
ATOM 4467 C CA . GLN B 1 110 ? -6.73 -54.562 3.439 1 89.62 110 GLN B CA 1
ATOM 4468 C C . GLN B 1 110 ? -5.504 -55.406 3.75 1 89.62 110 GLN B C 1
ATOM 4470 O O . GLN B 1 110 ? -4.695 -55.031 4.613 1 89.62 110 GLN B O 1
ATOM 4475 N N . ARG B 1 111 ? -5.418 -56.438 3.078 1 89.56 111 ARG B N 1
ATOM 4476 C CA . ARG B 1 111 ? -4.305 -57.375 3.299 1 89.56 111 ARG B CA 1
ATOM 4477 C C . ARG B 1 111 ? -3.002 -56.781 2.762 1 89.56 111 ARG B C 1
ATOM 4479 O O . ARG B 1 111 ? -1.948 -56.938 3.385 1 89.56 111 ARG B O 1
ATOM 4486 N N . LEU B 1 112 ? -3.043 -56.188 1.661 1 89.38 112 LEU B N 1
ATOM 4487 C CA . LEU B 1 112 ? -1.829 -55.781 0.972 1 89.38 112 LEU B CA 1
ATOM 4488 C C . LEU B 1 112 ? -1.436 -54.375 1.385 1 89.38 112 LEU B C 1
ATOM 4490 O O . LEU B 1 112 ? -0.249 -54.062 1.543 1 89.38 112 LEU B O 1
ATOM 4494 N N . ILE B 1 113 ? -2.299 -53.469 1.46 1 84.81 113 ILE B N 1
ATOM 4495 C CA . ILE B 1 113 ? -1.96 -52.062 1.641 1 84.81 113 ILE B CA 1
ATOM 4496 C C . ILE B 1 113 ? -2.383 -51.594 3.035 1 84.81 113 ILE B C 1
ATOM 4498 O O . ILE B 1 113 ? -1.831 -50.625 3.574 1 84.81 113 ILE B O 1
ATOM 4502 N N . GLY B 1 114 ? -3.203 -52.469 3.908 1 75.88 114 GLY B N 1
ATOM 4503 C CA . GLY B 1 114 ? -3.686 -52.062 5.219 1 75.88 114 GLY B CA 1
ATOM 4504 C C . GLY B 1 114 ? -4.766 -51 5.156 1 75.88 114 GLY B C 1
ATOM 4505 O O . GLY B 1 114 ? -5.566 -50.969 4.223 1 75.88 114 GLY B O 1
ATOM 4506 N N . ASP B 1 115 ? -5.051 -50.219 6.441 1 63.69 115 ASP B N 1
ATOM 4507 C CA . ASP B 1 115 ? -6.062 -49.156 6.582 1 63.69 115 ASP B CA 1
ATOM 4508 C C . ASP B 1 115 ? -5.902 -48.094 5.512 1 63.69 115 ASP B C 1
ATOM 4510 O O . ASP B 1 115 ? -4.941 -47.312 5.539 1 63.69 115 ASP B O 1
ATOM 4514 N N . SER B 1 116 ? -6.137 -48.438 4.488 1 58.66 116 SER B N 1
ATOM 4515 C CA . SER B 1 116 ? -5.773 -47.812 3.23 1 58.66 116 SER B CA 1
ATOM 4516 C C . SER B 1 116 ? -6.359 -46.406 3.143 1 58.66 116 SER B C 1
ATOM 4518 O O . SER B 1 116 ? -7.293 -46.062 3.879 1 58.66 116 SER B O 1
ATOM 4520 N N . GLN B 1 117 ? -5.977 -45.75 1.986 1 60.78 117 GLN B N 1
ATOM 4521 C CA . GLN B 1 117 ? -5.816 -44.531 1.189 1 60.78 117 GLN B CA 1
ATOM 4522 C C . GLN B 1 117 ? -7.141 -44.125 0.564 1 60.78 117 GLN B C 1
ATOM 4524 O O . GLN B 1 117 ? -8.156 -44.812 0.708 1 60.78 117 GLN B O 1
ATOM 4529 N N . ARG B 1 118 ? -7.082 -43.281 -0.336 1 72.25 118 ARG B N 1
ATOM 4530 C CA . ARG B 1 118 ? -8.117 -42.656 -1.141 1 72.25 118 ARG B CA 1
ATOM 4531 C C . ARG B 1 118 ? -8.961 -43.688 -1.872 1 72.25 118 ARG B C 1
ATOM 4533 O O . ARG B 1 118 ? -8.43 -44.656 -2.436 1 72.25 118 ARG B O 1
ATOM 4540 N N . GLY B 1 119 ? -10.266 -43.719 -1.651 1 82.62 119 GLY B N 1
ATOM 4541 C CA . GLY B 1 119 ? -11.203 -44.594 -2.316 1 82.62 119 GLY B CA 1
ATOM 4542 C C . GLY B 1 119 ? -11.133 -44.531 -3.83 1 82.62 119 GLY B C 1
ATOM 4543 O O . GLY B 1 119 ? -10.766 -43.469 -4.387 1 82.62 119 GLY B O 1
ATOM 4544 N N . LEU B 1 120 ? -11.367 -45.719 -4.496 1 88.44 120 LEU B N 1
ATOM 4545 C CA . LEU B 1 120 ? -11.43 -45.719 -5.953 1 88.44 120 LEU B CA 1
ATOM 4546 C C . LEU B 1 120 ? -12.57 -44.844 -6.457 1 88.44 120 LEU B C 1
ATOM 4548 O O . LEU B 1 120 ? -13.617 -44.75 -5.812 1 88.44 120 LEU B O 1
ATOM 4552 N N . CYS B 1 121 ? -12.281 -44.156 -7.516 1 90.81 121 CYS B N 1
ATOM 4553 C CA . CYS B 1 121 ? -13.312 -43.312 -8.109 1 90.81 121 CYS B CA 1
ATOM 4554 C C . CYS B 1 121 ? -13.312 -43.438 -9.625 1 90.81 121 CYS B C 1
ATOM 4556 O O . CYS B 1 121 ? -12.273 -43.719 -10.234 1 90.81 121 CYS B O 1
ATOM 4558 N N . LEU B 1 122 ? -14.547 -43.344 -10.156 1 91.44 122 LEU B N 1
ATOM 4559 C CA . LEU B 1 122 ? -14.703 -43.312 -11.602 1 91.44 122 LEU B CA 1
ATOM 4560 C C . LEU B 1 122 ? -14.656 -41.875 -12.117 1 91.44 122 LEU B C 1
ATOM 4562 O O . LEU B 1 122 ? -15.188 -40.969 -11.477 1 91.44 122 LEU B O 1
ATOM 4566 N N . ASP B 1 123 ? -14.039 -41.719 -13.25 1 88.94 123 ASP B N 1
ATOM 4567 C CA . ASP B 1 123 ? -13.867 -40.375 -13.773 1 88.94 123 ASP B CA 1
ATOM 4568 C C . ASP B 1 123 ? -15.102 -39.938 -14.57 1 88.94 123 ASP B C 1
ATOM 4570 O O . ASP B 1 123 ? -16.031 -40.719 -14.773 1 88.94 123 ASP B O 1
ATOM 4574 N N . CYS B 1 124 ? -15.188 -38.625 -14.695 1 85.75 124 CYS B N 1
ATOM 4575 C CA . CYS B 1 124 ? -16.031 -38 -15.719 1 85.75 124 CYS B CA 1
ATOM 4576 C C . CYS B 1 124 ? -15.227 -37.719 -16.984 1 85.75 124 CYS B C 1
ATOM 4578 O O . CYS B 1 124 ? -14.352 -36.844 -16.969 1 85.75 124 CYS B O 1
ATOM 4580 N N . PRO B 1 125 ? -15.547 -38.438 -18.047 1 80.75 125 PRO B N 1
ATOM 4581 C CA . PRO B 1 125 ? -14.695 -38.344 -19.234 1 80.75 125 PRO B CA 1
ATOM 4582 C C . PRO B 1 125 ? -14.625 -36.938 -19.812 1 80.75 125 PRO B C 1
ATOM 4584 O O . PRO B 1 125 ? -13.703 -36.625 -20.578 1 80.75 125 PRO B O 1
ATOM 4587 N N . THR B 1 126 ? -15.469 -36.062 -19.391 1 83.25 126 THR B N 1
ATOM 4588 C CA . THR B 1 126 ? -15.477 -34.719 -19.938 1 83.25 126 THR B CA 1
ATOM 4589 C C . THR B 1 126 ? -14.617 -33.781 -19.109 1 83.25 126 THR B C 1
ATOM 4591 O O . THR B 1 126 ? -14.367 -32.625 -19.5 1 83.25 126 THR B O 1
ATOM 4594 N N . GLN B 1 127 ? -14.18 -34.281 -18 1 88.31 127 GLN B N 1
ATOM 4595 C CA . GLN B 1 127 ? -13.336 -33.5 -17.109 1 88.31 127 GLN B CA 1
ATOM 4596 C C . GLN B 1 127 ? -12 -34.188 -16.859 1 88.31 127 GLN B C 1
ATOM 4598 O O . GLN B 1 127 ? -11.945 -35.219 -16.234 1 88.31 127 GLN B O 1
ATOM 4603 N N . TRP B 1 128 ? -10.984 -33.469 -17.281 1 91.31 128 TRP B N 1
ATOM 4604 C CA . TRP B 1 128 ? -9.703 -34.156 -17.219 1 91.31 128 TRP B CA 1
ATOM 4605 C C . TRP B 1 128 ? -9.164 -34.188 -15.797 1 91.31 128 TRP B C 1
ATOM 4607 O O . TRP B 1 128 ? -8.266 -34.969 -15.477 1 91.31 128 TRP B O 1
ATOM 4617 N N . ASN B 1 129 ? -9.672 -33.281 -14.875 1 91 129 ASN B N 1
ATOM 4618 C CA . ASN B 1 129 ? -9.281 -33.375 -13.469 1 91 129 ASN B CA 1
ATOM 4619 C C . ASN B 1 129 ? -9.859 -34.625 -12.805 1 91 129 ASN B C 1
ATOM 4621 O O . ASN B 1 129 ? -9.242 -35.188 -11.898 1 91 129 ASN B O 1
ATOM 4625 N N . ALA B 1 130 ? -10.984 -35 -13.273 1 91.5 130 ALA B N 1
ATOM 4626 C CA . ALA B 1 130 ? -11.586 -36.25 -12.781 1 91.5 130 ALA B CA 1
ATOM 4627 C C . ALA B 1 130 ? -10.797 -37.469 -13.25 1 91.5 130 ALA B C 1
ATOM 4629 O O . ALA B 1 130 ? -10.648 -38.438 -12.508 1 91.5 130 ALA B O 1
ATOM 4630 N N . THR B 1 131 ? -10.414 -37.438 -14.492 1 93.44 131 THR B N 1
ATOM 4631 C CA . THR B 1 131 ? -9.586 -38.5 -15.016 1 93.44 131 THR B CA 1
ATOM 4632 C C . THR B 1 131 ? -8.289 -38.625 -14.227 1 93.44 131 THR B C 1
ATOM 4634 O O . THR B 1 131 ? -7.836 -39.75 -13.93 1 93.44 131 THR B O 1
ATOM 4637 N N . TYR B 1 132 ? -7.738 -37.469 -13.922 1 94.56 132 TYR B N 1
ATOM 4638 C CA . TYR B 1 132 ? -6.539 -37.469 -13.086 1 94.56 132 TYR B CA 1
ATOM 4639 C C . TYR B 1 132 ? -6.812 -38.125 -11.734 1 94.56 132 TYR B C 1
ATOM 4641 O O . TYR B 1 132 ? -6.023 -38.938 -11.273 1 94.56 132 TYR B O 1
ATOM 4649 N N . ALA B 1 133 ? -7.883 -37.781 -11.133 1 94.31 133 ALA B N 1
ATOM 4650 C CA . ALA B 1 133 ? -8.234 -38.344 -9.828 1 94.31 133 ALA B CA 1
ATOM 4651 C C . ALA B 1 133 ? -8.406 -39.844 -9.891 1 94.31 133 ALA B C 1
ATOM 4653 O O . ALA B 1 133 ? -7.98 -40.562 -8.984 1 94.31 133 ALA B O 1
ATOM 4654 N N . MET B 1 134 ? -9 -40.281 -10.93 1 95.12 134 MET B N 1
ATOM 4655 C CA . MET B 1 134 ? -9.188 -41.719 -11.109 1 95.12 134 MET B CA 1
ATOM 4656 C C . MET B 1 134 ? -7.848 -42.438 -11.258 1 95.12 134 MET B C 1
ATOM 4658 O O . MET B 1 134 ? -7.605 -43.438 -10.617 1 95.12 134 MET B O 1
ATOM 4662 N N . LEU B 1 135 ? -7.008 -41.875 -12.109 1 95.19 135 LEU B N 1
ATOM 4663 C CA . LEU B 1 135 ? -5.703 -42.5 -12.352 1 95.19 135 LEU B CA 1
ATOM 4664 C C . LEU B 1 135 ? -4.875 -42.531 -11.07 1 95.19 135 LEU B C 1
ATOM 4666 O O . LEU B 1 135 ? -4.262 -43.562 -10.766 1 95.19 135 LEU B O 1
ATOM 4670 N N . GLU B 1 136 ? -4.91 -41.438 -10.367 1 94.88 136 GLU B N 1
ATOM 4671 C CA . GLU B 1 136 ? -4.137 -41.344 -9.125 1 94.88 136 GLU B CA 1
ATOM 4672 C C . GLU B 1 136 ? -4.621 -42.344 -8.102 1 94.88 136 GLU B C 1
ATOM 4674 O O . GLU B 1 136 ? -3.812 -43.031 -7.449 1 94.88 136 GLU B O 1
ATOM 4679 N N . ALA B 1 137 ? -5.867 -42.469 -7.977 1 93.38 137 ALA B N 1
ATOM 4680 C CA . ALA B 1 137 ? -6.445 -43.438 -7.047 1 93.38 137 ALA B CA 1
ATOM 4681 C C . ALA B 1 137 ? -6.113 -44.875 -7.465 1 93.38 137 ALA B C 1
ATOM 4683 O O . ALA B 1 137 ? -5.734 -45.688 -6.633 1 93.38 137 ALA B O 1
ATOM 4684 N N . ALA B 1 138 ? -6.305 -45.156 -8.711 1 94.5 138 ALA B N 1
ATOM 4685 C CA . ALA B 1 138 ? -6.074 -46.5 -9.234 1 94.5 138 ALA B CA 1
ATOM 4686 C C . ALA B 1 138 ? -4.617 -46.906 -9.047 1 94.5 138 ALA B C 1
ATOM 4688 O O . ALA B 1 138 ? -4.324 -48.094 -8.781 1 94.5 138 ALA B O 1
ATOM 4689 N N . LEU B 1 139 ? -3.719 -46 -9.227 1 94.5 139 LEU B N 1
ATOM 4690 C CA . LEU B 1 139 ? -2.293 -46.281 -9.086 1 94.5 139 LEU B CA 1
ATOM 4691 C C . LEU B 1 139 ? -1.968 -46.719 -7.66 1 94.5 139 LEU B C 1
ATOM 4693 O O . LEU B 1 139 ? -1.073 -47.531 -7.449 1 94.5 139 LEU B O 1
ATOM 4697 N N . GLY B 1 140 ? -2.699 -46.219 -6.719 1 92.31 140 GLY B N 1
ATOM 4698 C CA . GLY B 1 140 ? -2.521 -46.656 -5.34 1 92.31 140 GLY B CA 1
ATOM 4699 C C . GLY B 1 140 ? -2.91 -48.094 -5.102 1 92.31 140 GLY B C 1
ATOM 4700 O O . GLY B 1 140 ? -2.449 -48.719 -4.145 1 92.31 140 GLY B O 1
ATOM 4701 N N . TYR B 1 141 ? -3.695 -48.625 -6.004 1 92.5 141 TYR B N 1
ATOM 4702 C CA . TYR B 1 141 ? -4.199 -49.969 -5.848 1 92.5 141 TYR B CA 1
ATOM 4703 C C . TYR B 1 141 ? -3.639 -50.906 -6.93 1 92.5 141 TYR B C 1
ATOM 4705 O O . TYR B 1 141 ? -4.238 -51.938 -7.25 1 92.5 141 TYR B O 1
ATOM 4713 N N . LYS B 1 142 ? -2.59 -50.469 -7.543 1 93 142 LYS B N 1
ATOM 4714 C CA . LYS B 1 142 ? -1.999 -51.25 -8.641 1 93 142 LYS B CA 1
ATOM 4715 C C . LYS B 1 142 ? -1.79 -52.688 -8.242 1 93 142 LYS B C 1
ATOM 4717 O O . LYS B 1 142 ? -2.174 -53.625 -8.984 1 93 142 LYS B O 1
ATOM 4722 N N . ASP B 1 143 ? -1.213 -52.969 -7.02 1 92 143 ASP B N 1
ATOM 4723 C CA . ASP B 1 143 ? -0.922 -54.312 -6.562 1 92 143 ASP B CA 1
ATOM 4724 C C . ASP B 1 143 ? -2.207 -55.094 -6.262 1 92 143 ASP B C 1
ATOM 4726 O O . ASP B 1 143 ? -2.275 -56.312 -6.465 1 92 143 ASP B O 1
ATOM 4730 N N . VAL B 1 144 ? -3.154 -54.375 -5.828 1 92.88 144 VAL B N 1
ATOM 4731 C CA . VAL B 1 144 ? -4.438 -54.969 -5.52 1 92.88 144 VAL B CA 1
ATOM 4732 C C . VAL B 1 144 ? -5.09 -55.469 -6.809 1 92.88 144 VAL B C 1
ATOM 4734 O O . VAL B 1 144 ? -5.621 -56.594 -6.852 1 92.88 144 VAL B O 1
ATOM 4737 N N . PHE B 1 145 ? -5.016 -54.719 -7.832 1 94.56 145 PHE B N 1
ATOM 4738 C CA . PHE B 1 145 ? -5.574 -55.094 -9.125 1 94.56 145 PHE B CA 1
ATOM 4739 C C . PHE B 1 145 ? -4.848 -56.312 -9.688 1 94.56 145 PHE B C 1
ATOM 4741 O O . PHE B 1 145 ? -5.469 -57.188 -10.273 1 94.56 145 PHE B O 1
ATOM 4748 N N . SER B 1 146 ? -3.541 -56.312 -9.492 1 91.5 146 SER B N 1
ATOM 4749 C CA . SER B 1 146 ? -2.748 -57.438 -9.969 1 91.5 146 SER B CA 1
ATOM 4750 C C . SER B 1 146 ? -3.143 -58.75 -9.266 1 91.5 146 SER B C 1
ATOM 4752 O O . SER B 1 146 ? -3.244 -59.781 -9.898 1 91.5 146 SER B O 1
ATOM 4754 N N . HIS B 1 147 ? -3.4 -58.688 -7.98 1 92.75 147 HIS B N 1
ATOM 4755 C CA . HIS B 1 147 ? -3.818 -59.844 -7.215 1 92.75 147 HIS B CA 1
ATOM 4756 C C . HIS B 1 147 ? -5.238 -60.281 -7.578 1 92.75 147 HIS B C 1
ATOM 4758 O O . HIS B 1 147 ? -5.547 -61.469 -7.621 1 92.75 147 HIS B O 1
ATOM 4764 N N . LEU B 1 148 ? -6.055 -59.281 -7.773 1 93.69 148 LEU B N 1
ATOM 4765 C CA . LEU B 1 148 ? -7.441 -59.562 -8.141 1 93.69 148 LEU B CA 1
ATOM 4766 C C . LEU B 1 148 ? -7.508 -60.344 -9.453 1 93.69 148 LEU B C 1
ATOM 4768 O O . LEU B 1 148 ? -8.359 -61.219 -9.617 1 93.69 148 LEU B O 1
ATOM 4772 N N . GLN B 1 149 ? -6.691 -59.969 -10.344 1 91.69 149 GLN B N 1
ATOM 4773 C CA . GLN B 1 149 ? -6.645 -60.656 -11.633 1 91.69 149 GLN B CA 1
ATOM 4774 C C . GLN B 1 149 ? -6.328 -62.125 -11.469 1 91.69 149 GLN B C 1
ATOM 4776 O O . GLN B 1 149 ? -6.824 -62.969 -12.227 1 91.69 149 GLN B O 1
ATOM 4781 N N . GLN B 1 150 ? -5.543 -62.469 -10.477 1 89.69 150 GLN B N 1
ATOM 4782 C CA . GLN B 1 150 ? -5.168 -63.875 -10.211 1 89.69 150 GLN B CA 1
ATOM 4783 C C . GLN B 1 150 ? -6.312 -64.625 -9.555 1 89.69 150 GLN B C 1
ATOM 4785 O O . GLN B 1 150 ? -6.465 -65.812 -9.773 1 89.69 150 GLN B O 1
ATOM 4790 N N . CYS B 1 151 ? -7.105 -63.938 -8.812 1 88.56 151 CYS B N 1
ATOM 4791 C CA . CYS B 1 151 ? -8.141 -64.562 -8.016 1 88.56 151 CYS B CA 1
ATOM 4792 C C . CYS B 1 151 ? -9.453 -64.688 -8.773 1 88.56 151 CYS B C 1
ATOM 4794 O O . CYS B 1 151 ? -10.305 -65.5 -8.477 1 88.56 151 CYS B O 1
ATOM 4796 N N . ASP B 1 152 ? -9.656 -63.688 -9.539 1 90.25 152 ASP B N 1
ATOM 4797 C CA . ASP B 1 152 ? -10.945 -63.625 -10.219 1 90.25 152 ASP B CA 1
ATOM 4798 C C . ASP B 1 152 ? -10.781 -63.719 -11.727 1 90.25 152 ASP B C 1
ATOM 4800 O O . ASP B 1 152 ? -10.328 -62.781 -12.375 1 90.25 152 ASP B O 1
ATOM 4804 N N . LEU B 1 153 ? -11.297 -64.75 -12.32 1 85.81 153 LEU B N 1
ATOM 4805 C CA . LEU B 1 153 ? -11.148 -65 -13.75 1 85.81 153 LEU B CA 1
ATOM 4806 C C . LEU B 1 153 ? -12.016 -64.062 -14.57 1 85.81 153 LEU B C 1
ATOM 4808 O O . LEU B 1 153 ? -11.789 -63.906 -15.773 1 85.81 153 LEU B O 1
ATOM 4812 N N . GLY B 1 154 ? -12.906 -63.344 -13.914 1 88.31 154 GLY B N 1
ATOM 4813 C CA . GLY B 1 154 ? -13.773 -62.406 -14.602 1 88.31 154 GLY B CA 1
ATOM 4814 C C . GLY B 1 154 ? -13.102 -61.094 -14.891 1 88.31 154 GLY B C 1
ATOM 4815 O O . GLY B 1 154 ? -13.57 -60.312 -15.727 1 88.31 154 GLY B O 1
ATOM 4816 N N . TYR B 1 155 ? -12.07 -60.844 -14.234 1 92.5 155 TYR B N 1
ATOM 4817 C CA . TYR B 1 155 ? -11.305 -59.625 -14.438 1 92.5 155 TYR B CA 1
ATOM 4818 C C . TYR B 1 155 ? -10.328 -59.781 -15.594 1 92.5 155 TYR B C 1
ATOM 4820 O O . TYR B 1 155 ? -9.188 -60.219 -15.398 1 92.5 155 TYR B O 1
ATOM 4828 N N . THR B 1 156 ? -10.68 -59.312 -16.797 1 88.69 156 THR B N 1
ATOM 4829 C CA . THR B 1 156 ? -9.93 -59.625 -18 1 88.69 156 THR B CA 1
ATOM 4830 C C . THR B 1 156 ? -9.172 -58.406 -18.5 1 88.69 156 THR B C 1
ATOM 4832 O O . THR B 1 156 ? -8.203 -58.531 -19.266 1 88.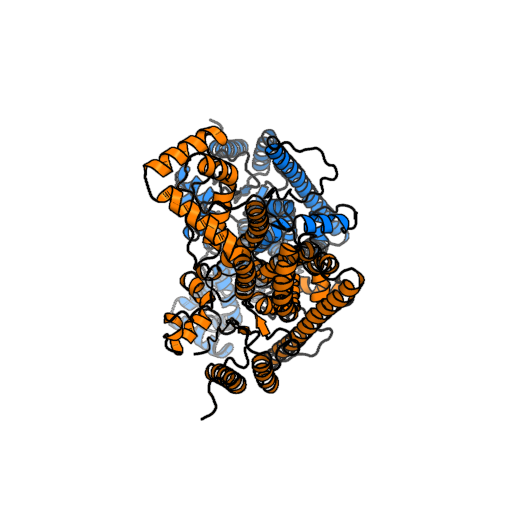69 156 THR B O 1
ATOM 4835 N N . LEU B 1 157 ? -9.609 -57.312 -18.172 1 90.38 157 LEU B N 1
ATOM 4836 C CA . LEU B 1 157 ? -9.031 -56.094 -18.75 1 90.38 157 LEU B CA 1
ATOM 4837 C C . LEU B 1 157 ? -8.047 -55.438 -17.766 1 90.38 157 LEU B C 1
ATOM 4839 O O . LEU B 1 157 ? -8.109 -54.25 -17.531 1 90.38 157 LEU B O 1
ATOM 4843 N N . ALA B 1 158 ? -7.164 -56.219 -17.203 1 92.12 158 ALA B N 1
ATOM 4844 C CA . ALA B 1 158 ? -6.16 -55.688 -16.281 1 92.12 158 ALA B CA 1
ATOM 4845 C C . ALA B 1 158 ? -4.996 -55.062 -17.031 1 92.12 158 ALA B C 1
ATOM 4847 O O . ALA B 1 158 ? -4.496 -55.625 -18 1 92.12 158 ALA B O 1
ATOM 4848 N N . PRO B 1 159 ? -4.629 -53.844 -16.672 1 94.94 159 PRO B N 1
ATOM 4849 C CA . PRO B 1 159 ? -3.451 -53.219 -17.281 1 94.94 159 PRO B CA 1
ATOM 4850 C C . PRO B 1 159 ? -2.168 -54 -17 1 94.94 159 PRO B C 1
ATOM 4852 O O . PRO B 1 159 ? -2.014 -54.594 -15.93 1 94.94 159 PRO B O 1
ATOM 4855 N N . SER B 1 160 ? -1.272 -54.094 -18.031 1 93.62 160 SER B N 1
ATOM 4856 C CA . SER B 1 160 ? 0.026 -54.75 -17.875 1 93.62 160 SER B CA 1
ATOM 4857 C C . SER B 1 160 ? 0.962 -53.906 -17.016 1 93.62 160 SER B C 1
ATOM 4859 O O . SER B 1 160 ? 0.649 -52.75 -16.688 1 93.62 160 SER B O 1
ATOM 4861 N N . ASP B 1 161 ? 2.129 -54.406 -16.656 1 93.25 161 ASP B N 1
ATOM 4862 C CA . ASP B 1 161 ? 3.102 -53.688 -15.828 1 93.25 161 ASP B CA 1
ATOM 4863 C C . ASP B 1 161 ? 3.609 -52.438 -16.547 1 93.25 161 ASP B C 1
ATOM 4865 O O . ASP B 1 161 ? 3.781 -51.375 -15.922 1 93.25 161 ASP B O 1
ATOM 4869 N N . ILE B 1 162 ? 3.809 -52.562 -17.797 1 92.88 162 ILE B N 1
ATOM 4870 C CA . ILE B 1 162 ? 4.297 -51.438 -18.594 1 92.88 162 ILE B CA 1
ATOM 4871 C C . ILE B 1 162 ? 3.225 -50.344 -18.656 1 92.88 162 ILE B C 1
ATOM 4873 O O . ILE B 1 162 ? 3.537 -49.156 -18.625 1 92.88 162 ILE B O 1
ATOM 4877 N N . GLU B 1 163 ? 2.012 -50.781 -18.719 1 94.19 163 GLU B N 1
ATOM 4878 C CA . GLU B 1 163 ? 0.902 -49.844 -18.797 1 94.19 163 GLU B CA 1
ATOM 4879 C C . GLU B 1 163 ? 0.731 -49.094 -17.469 1 94.19 163 GLU B C 1
ATOM 4881 O O . GLU B 1 163 ? 0.45 -47.906 -17.469 1 94.19 163 GLU B O 1
ATOM 4886 N N . TRP B 1 164 ? 0.958 -49.812 -16.359 1 95.25 164 TRP B N 1
ATOM 4887 C CA . TRP B 1 164 ? 0.913 -49.156 -15.055 1 95.25 164 TRP B CA 1
ATOM 4888 C C . TRP B 1 164 ? 2.031 -48.125 -14.914 1 95.25 164 TRP B C 1
ATOM 4890 O O . TRP B 1 164 ? 1.836 -47.062 -14.32 1 95.25 164 TRP B O 1
ATOM 4900 N N . GLU B 1 165 ? 3.119 -48.438 -15.469 1 93.62 165 GLU B N 1
ATOM 4901 C CA . GLU B 1 165 ? 4.246 -47.5 -15.422 1 93.62 165 GLU B CA 1
ATOM 4902 C C . GLU B 1 165 ? 3.959 -46.25 -16.234 1 93.62 165 GLU B C 1
ATOM 4904 O O . GLU B 1 165 ? 4.289 -45.125 -15.812 1 93.62 165 GLU B O 1
ATOM 4909 N N . ARG B 1 166 ? 3.406 -46.469 -17.406 1 91.69 166 ARG B N 1
ATOM 4910 C CA . ARG B 1 166 ? 3.029 -45.344 -18.25 1 91.69 166 ARG B CA 1
ATOM 4911 C C . ARG B 1 166 ? 1.978 -44.469 -17.562 1 91.69 166 ARG B C 1
ATOM 4913 O O . ARG B 1 166 ? 2.055 -43.25 -17.594 1 91.69 166 ARG B O 1
ATOM 4920 N N . ALA B 1 167 ? 1.021 -45.125 -16.938 1 94.88 167 ALA B N 1
ATOM 4921 C CA . ALA B 1 167 ? -0.012 -44.406 -16.203 1 94.88 167 ALA B CA 1
ATOM 4922 C C . ALA B 1 167 ? 0.595 -43.594 -15.055 1 94.88 167 ALA B C 1
ATOM 4924 O O . ALA B 1 167 ? 0.174 -42.469 -14.797 1 94.88 167 ALA B O 1
ATOM 4925 N N . SER B 1 168 ? 1.538 -44.156 -14.383 1 95 168 SER B N 1
ATOM 4926 C CA . SER B 1 168 ? 2.207 -43.469 -13.281 1 95 168 SER B CA 1
ATOM 4927 C C . SER B 1 168 ? 2.965 -42.25 -13.766 1 95 168 SER B C 1
ATOM 4929 O O . SER B 1 168 ? 2.898 -41.188 -13.148 1 95 168 SER B O 1
ATOM 4931 N N . THR B 1 169 ? 3.633 -42.375 -14.875 1 91.69 169 THR B N 1
ATOM 4932 C CA . THR B 1 169 ? 4.398 -41.25 -15.445 1 91.69 169 THR B CA 1
ATOM 4933 C C . THR B 1 169 ? 3.471 -40.125 -15.883 1 91.69 169 THR B C 1
ATOM 4935 O O . THR B 1 169 ? 3.711 -38.969 -15.555 1 91.69 169 THR B O 1
ATOM 4938 N N . VAL B 1 170 ? 2.449 -40.5 -16.562 1 92.69 170 VAL B N 1
ATOM 4939 C CA . VAL B 1 170 ? 1.514 -39.5 -17.078 1 92.69 170 VAL B CA 1
ATOM 4940 C C . VAL B 1 170 ? 0.793 -38.844 -15.906 1 92.69 170 VAL B C 1
ATOM 4942 O O . VAL B 1 170 ? 0.532 -37.625 -15.938 1 92.69 170 VAL B O 1
ATOM 4945 N N . CYS B 1 171 ? 0.472 -39.594 -14.953 1 94.19 171 CYS B N 1
ATOM 4946 C CA . CYS B 1 171 ? -0.199 -39.031 -13.781 1 94.19 171 CYS B CA 1
ATOM 4947 C C . CYS B 1 171 ? 0.675 -38 -13.086 1 94.19 171 CYS B C 1
ATOM 4949 O O . CYS B 1 171 ? 0.172 -36.969 -12.602 1 94.19 171 CYS B O 1
ATOM 4951 N N . SER B 1 172 ? 1.883 -38.25 -13.039 1 91.81 172 SER B N 1
ATOM 4952 C CA . SER B 1 172 ? 2.809 -37.281 -12.445 1 91.81 172 SER B CA 1
ATOM 4953 C C . SER B 1 172 ? 2.818 -35.969 -13.227 1 91.81 172 SER B C 1
ATOM 4955 O O . SER B 1 172 ? 2.93 -34.906 -12.641 1 91.81 172 SER B O 1
ATOM 4957 N N . TYR B 1 173 ? 2.658 -36.094 -14.516 1 91 173 TYR B N 1
ATOM 4958 C CA . TYR B 1 173 ? 2.59 -34.906 -15.359 1 91 173 TYR B CA 1
ATOM 4959 C C . TYR B 1 173 ? 1.278 -34.156 -15.141 1 91 173 TYR B C 1
ATOM 4961 O O . TYR B 1 173 ? 1.268 -32.938 -15.031 1 91 173 TYR B O 1
ATOM 4969 N N . LEU B 1 174 ? 0.278 -34.906 -15.086 1 93.06 174 LEU B N 1
ATOM 4970 C CA . LEU B 1 174 ? -1.052 -34.344 -14.93 1 93.06 174 LEU B CA 1
ATOM 4971 C C . LEU B 1 174 ? -1.159 -33.594 -13.617 1 93.06 174 LEU B C 1
ATOM 4973 O O . LEU B 1 174 ? -1.885 -32.594 -13.523 1 93.06 174 LEU B O 1
ATOM 4977 N N . LYS B 1 175 ? -0.412 -34.031 -12.68 1 94.19 175 LYS B N 1
ATOM 4978 C CA . LYS B 1 175 ? -0.437 -33.375 -11.383 1 94.19 175 LYS B CA 1
ATOM 4979 C C . LYS B 1 175 ? -0.027 -31.922 -11.5 1 94.19 175 LYS B C 1
ATOM 4981 O O . LYS B 1 175 ? -0.696 -31.031 -10.953 1 94.19 175 LYS B O 1
ATOM 4986 N N . LEU B 1 176 ? 1.018 -31.656 -12.203 1 93.19 176 LEU B N 1
ATOM 4987 C CA . LEU B 1 176 ? 1.483 -30.297 -12.414 1 93.19 176 LEU B CA 1
ATOM 4988 C C . LEU B 1 176 ? 0.42 -29.453 -13.117 1 93.19 176 LEU B C 1
ATOM 4990 O O . LEU B 1 176 ? 0.163 -28.312 -12.727 1 93.19 176 LEU B O 1
ATOM 4994 N N . PHE B 1 177 ? -0.16 -30.047 -14.102 1 93.94 177 PHE B N 1
ATOM 4995 C CA . PHE B 1 177 ? -1.161 -29.312 -14.875 1 93.94 177 PHE B CA 1
ATOM 4996 C C . PHE B 1 177 ? -2.385 -29 -14.023 1 93.94 177 PHE B C 1
ATOM 4998 O O . PHE B 1 177 ? -2.99 -27.938 -14.156 1 93.94 177 PHE B O 1
ATOM 5005 N N . VAL B 1 178 ? -2.732 -29.922 -13.164 1 92.62 178 VAL B N 1
ATOM 5006 C CA . VAL B 1 178 ? -3.861 -29.688 -12.273 1 92.62 178 VAL B CA 1
ATOM 5007 C C . VAL B 1 178 ? -3.527 -28.547 -11.305 1 92.62 178 VAL B C 1
ATOM 5009 O O . VAL B 1 178 ? -4.359 -27.672 -11.055 1 92.62 178 VAL B O 1
ATOM 5012 N N . GLU B 1 179 ? -2.359 -28.578 -10.781 1 92 179 GLU B N 1
ATOM 5013 C CA . GLU B 1 179 ? -1.927 -27.547 -9.852 1 92 179 GLU B CA 1
ATOM 5014 C C . GLU B 1 179 ? -1.925 -26.172 -10.523 1 92 179 GLU B C 1
ATOM 5016 O O . GLU B 1 179 ? -2.373 -25.188 -9.938 1 92 179 GLU B O 1
ATOM 5021 N N . VAL B 1 180 ? -1.383 -26.109 -11.711 1 92.06 180 VAL B N 1
ATOM 5022 C CA . VAL B 1 180 ? -1.32 -24.859 -12.461 1 92.06 180 VAL B CA 1
ATOM 5023 C C . VAL B 1 180 ? -2.732 -24.375 -12.781 1 92.06 180 VAL B C 1
ATOM 5025 O O . VAL B 1 180 ? -3.041 -23.188 -12.633 1 92.06 180 VAL B O 1
ATOM 5028 N N . ALA B 1 181 ? -3.553 -25.297 -13.227 1 90.06 181 ALA B N 1
ATOM 5029 C CA . ALA B 1 181 ? -4.941 -24.953 -13.516 1 90.06 181 ALA B CA 1
ATOM 5030 C C . ALA B 1 181 ? -5.637 -24.391 -12.281 1 90.06 181 ALA B C 1
ATOM 5032 O O . ALA B 1 181 ? -6.398 -23.422 -12.367 1 90.06 181 ALA B O 1
ATOM 5033 N N . ASN B 1 182 ? -5.375 -24.984 -11.188 1 88.25 182 ASN B N 1
ATOM 5034 C CA . ASN B 1 182 ? -5.953 -24.5 -9.93 1 88.25 182 ASN B CA 1
ATOM 5035 C C . ASN B 1 182 ? -5.426 -23.125 -9.562 1 88.25 182 ASN B C 1
ATOM 5037 O O . ASN B 1 182 ? -6.152 -22.312 -8.984 1 88.25 182 ASN B O 1
ATOM 5041 N N . ALA B 1 183 ? -4.18 -22.891 -9.844 1 87.56 183 ALA B N 1
ATOM 5042 C CA . ALA B 1 183 ? -3.6 -21.578 -9.586 1 87.56 183 ALA B CA 1
ATOM 5043 C C . ALA B 1 183 ? -4.277 -20.5 -10.422 1 87.56 183 ALA B C 1
ATOM 5045 O O . ALA B 1 183 ? -4.488 -19.375 -9.953 1 87.56 183 ALA B O 1
ATOM 5046 N N . PHE B 1 184 ? -4.578 -20.844 -11.617 1 86.88 184 PHE B N 1
ATOM 5047 C CA . PHE B 1 184 ? -5.207 -19.906 -12.539 1 86.88 184 PHE B CA 1
ATOM 5048 C C . PHE B 1 184 ? -6.648 -19.625 -12.117 1 86.88 184 PHE B C 1
ATOM 5050 O O . PHE B 1 184 ? -7.152 -18.516 -12.312 1 86.88 184 PHE B O 1
ATOM 5057 N N . THR B 1 185 ? -7.266 -20.562 -11.547 1 79 185 THR B N 1
ATOM 5058 C CA . THR B 1 185 ? -8.703 -20.453 -11.32 1 79 185 THR B CA 1
ATOM 5059 C C . THR B 1 185 ? -8.992 -20.172 -9.844 1 79 185 THR B C 1
ATOM 5061 O O . THR B 1 185 ? -10.102 -19.766 -9.492 1 79 185 THR B O 1
ATOM 5064 N N . GLY B 1 186 ? -8.078 -20.406 -8.992 1 72.31 186 GLY B N 1
ATOM 5065 C CA . GLY B 1 186 ? -8.273 -20.234 -7.562 1 72.31 186 GLY B CA 1
ATOM 5066 C C . GLY B 1 186 ? -8.398 -18.781 -7.141 1 72.31 186 GLY B C 1
ATOM 5067 O O . GLY B 1 186 ? -8.883 -18.5 -6.047 1 72.31 186 GLY B O 1
ATOM 5068 N N . VAL B 1 187 ? -7.934 -17.984 -7.969 1 71.81 187 VAL B N 1
ATOM 5069 C CA . VAL B 1 187 ? -7.988 -16.562 -7.633 1 71.81 187 VAL B CA 1
ATOM 5070 C C . VAL B 1 187 ? -9.117 -15.891 -8.414 1 71.81 187 VAL B C 1
ATOM 5072 O O . VAL B 1 187 ? -9.297 -16.141 -9.609 1 71.81 187 VAL B O 1
ATOM 5075 N N . LYS B 1 188 ? -10 -15.18 -7.73 1 68.19 188 LYS B N 1
ATOM 5076 C CA . LYS B 1 188 ? -11.172 -14.562 -8.352 1 68.19 188 LYS B CA 1
ATOM 5077 C C . LYS B 1 188 ? -10.758 -13.602 -9.469 1 68.19 188 LYS B C 1
ATOM 5079 O O . LYS B 1 188 ? -11.336 -13.625 -10.555 1 68.19 188 LYS B O 1
ATOM 5084 N N . ASP B 1 189 ? -9.766 -12.742 -9.242 1 70.75 189 ASP B N 1
ATOM 5085 C CA . ASP B 1 189 ? -9.297 -11.789 -10.25 1 70.75 189 ASP B CA 1
ATOM 5086 C C . ASP B 1 189 ? -7.781 -11.867 -10.406 1 70.75 189 ASP B C 1
ATOM 5088 O O . ASP B 1 189 ? -7.062 -10.969 -9.953 1 70.75 189 ASP B O 1
ATOM 5092 N N . PRO B 1 190 ? -7.57 -12.969 -11.219 1 78.25 190 PRO B N 1
ATOM 5093 C CA . PRO B 1 190 ? -6.121 -13.125 -11.328 1 78.25 190 PRO B CA 1
ATOM 5094 C C . PRO B 1 190 ? -5.477 -12.055 -12.203 1 78.25 190 PRO B C 1
ATOM 5096 O O . PRO B 1 190 ? -6.059 -11.641 -13.211 1 78.25 190 PRO B O 1
ATOM 5099 N N . THR B 1 191 ? -4.391 -11.578 -11.734 1 87.5 191 THR B N 1
ATOM 5100 C CA . THR B 1 191 ? -3.607 -10.617 -12.508 1 87.5 191 THR B CA 1
ATOM 5101 C C . THR B 1 191 ? -2.631 -11.336 -13.438 1 87.5 191 THR B C 1
ATOM 5103 O O . THR B 1 191 ? -2.283 -12.5 -13.203 1 87.5 191 THR B O 1
ATOM 5106 N N . ALA B 1 192 ? -2.258 -10.727 -14.438 1 91.75 192 ALA B N 1
ATOM 5107 C CA . ALA B 1 192 ? -1.481 -11.328 -15.516 1 91.75 192 ALA B CA 1
ATOM 5108 C C . ALA B 1 192 ? -0.146 -11.859 -15 1 91.75 192 ALA B C 1
ATOM 5110 O O . ALA B 1 192 ? 0.406 -12.812 -15.555 1 91.75 192 ALA B O 1
ATOM 5111 N N . ASN B 1 193 ? 0.375 -11.32 -13.922 1 94.06 193 ASN B N 1
ATOM 5112 C CA . ASN B 1 193 ? 1.704 -11.641 -13.414 1 94.06 193 ASN B CA 1
ATOM 5113 C C . ASN B 1 193 ? 1.768 -13.07 -12.875 1 94.06 193 ASN B C 1
ATOM 5115 O O . ASN B 1 193 ? 2.84 -13.68 -12.844 1 94.06 193 ASN B O 1
ATOM 5119 N N . ILE B 1 194 ? 0.666 -13.656 -12.508 1 92.12 194 ILE B N 1
ATOM 5120 C CA . ILE B 1 194 ? 0.672 -14.945 -11.836 1 92.12 194 ILE B CA 1
ATOM 5121 C C . ILE B 1 194 ? 0.927 -16.062 -12.844 1 92.12 194 ILE B C 1
ATOM 5123 O O . ILE B 1 194 ? 1.354 -17.156 -12.477 1 92.12 194 ILE B O 1
ATOM 5127 N N . TYR B 1 195 ? 0.756 -15.766 -14.086 1 94.69 195 TYR B N 1
ATOM 5128 C CA . TYR B 1 195 ? 0.769 -16.812 -15.109 1 94.69 195 TYR B CA 1
ATOM 5129 C C . TYR B 1 195 ? 2.193 -17.125 -15.555 1 94.69 195 TYR B C 1
ATOM 5131 O O . TYR B 1 195 ? 2.512 -18.266 -15.891 1 94.69 195 TYR B O 1
ATOM 5139 N N . PHE B 1 196 ? 3.076 -16.172 -15.492 1 97.19 196 PHE B N 1
ATOM 5140 C CA . PHE B 1 196 ? 4.414 -16.312 -16.047 1 97.19 196 PHE B CA 1
ATOM 5141 C C . PHE B 1 196 ? 5.176 -17.438 -15.359 1 97.19 196 PHE B C 1
ATOM 5143 O O . PHE B 1 196 ? 5.656 -18.359 -16.016 1 97.19 196 PHE B O 1
ATOM 5150 N N . PRO B 1 197 ? 5.27 -17.453 -14.039 1 96.62 197 PRO B N 1
ATOM 5151 C CA . PRO B 1 197 ? 6.039 -18.516 -13.398 1 96.62 197 PRO B CA 1
ATOM 5152 C C . PRO B 1 197 ? 5.406 -19.891 -13.594 1 96.62 197 PRO B C 1
ATOM 5154 O O . PRO B 1 197 ? 6.117 -20.891 -13.75 1 96.62 197 PRO B O 1
ATOM 5157 N N . GLU B 1 198 ? 4.086 -19.938 -13.617 1 94.75 198 GLU B N 1
ATOM 5158 C CA . GLU B 1 198 ? 3.387 -21.203 -13.805 1 94.75 198 GLU B CA 1
ATOM 5159 C C . GLU B 1 198 ? 3.668 -21.781 -15.188 1 94.75 198 GLU B C 1
ATOM 5161 O O . GLU B 1 198 ? 3.977 -22.969 -15.312 1 94.75 198 GLU B O 1
ATOM 5166 N N . LEU B 1 199 ? 3.574 -20.953 -16.188 1 96.44 199 LEU B N 1
ATOM 5167 C CA . LEU B 1 199 ? 3.779 -21.406 -17.562 1 96.44 199 LEU B CA 1
ATOM 5168 C C . LEU B 1 199 ? 5.25 -21.719 -17.812 1 96.44 199 LEU B C 1
ATOM 5170 O O . LEU B 1 199 ? 5.578 -22.609 -18.594 1 96.44 199 LEU B O 1
ATOM 5174 N N . CYS B 1 200 ? 6.133 -20.984 -17.125 1 97.12 200 CYS B N 1
ATOM 5175 C CA . CYS B 1 200 ? 7.551 -21.312 -17.219 1 97.12 200 CYS B CA 1
ATOM 5176 C C . CYS B 1 200 ? 7.828 -22.688 -16.625 1 97.12 200 CYS B C 1
ATOM 5178 O O . CYS B 1 200 ? 8.609 -23.453 -17.188 1 97.12 200 CYS B O 1
ATOM 5180 N N . ASP B 1 201 ? 7.16 -23.016 -15.555 1 95.44 201 ASP B N 1
ATOM 5181 C CA . ASP B 1 201 ? 7.328 -24.328 -14.945 1 95.44 201 ASP B CA 1
ATOM 5182 C C . ASP B 1 201 ? 6.84 -25.438 -15.883 1 95.44 201 ASP B C 1
ATOM 5184 O O . ASP B 1 201 ? 7.473 -26.484 -15.992 1 95.44 201 ASP B O 1
ATOM 5188 N N . ILE B 1 202 ? 5.715 -25.172 -16.516 1 95.56 202 ILE B N 1
ATOM 5189 C CA . ILE B 1 202 ? 5.199 -26.125 -17.5 1 95.56 202 ILE B CA 1
ATOM 5190 C C . ILE B 1 202 ? 6.215 -26.297 -18.625 1 95.56 202 ILE B C 1
ATOM 5192 O O . ILE B 1 202 ? 6.508 -27.422 -19.031 1 95.56 202 ILE B O 1
ATOM 5196 N N . ASN B 1 203 ? 6.727 -25.203 -19.141 1 96.69 203 ASN B N 1
ATOM 5197 C CA . ASN B 1 203 ? 7.719 -25.25 -20.203 1 96.69 203 ASN B CA 1
ATOM 5198 C C . ASN B 1 203 ? 8.93 -26.078 -19.812 1 96.69 203 ASN B C 1
ATOM 5200 O O . ASN B 1 203 ? 9.391 -26.922 -20.594 1 96.69 203 ASN B O 1
ATOM 5204 N N . LEU B 1 204 ? 9.43 -25.891 -18.609 1 95.75 204 LEU B N 1
ATOM 5205 C CA . LEU B 1 204 ? 10.602 -26.609 -18.125 1 95.75 204 LEU B CA 1
ATOM 5206 C C . LEU B 1 204 ? 10.32 -28.109 -18.031 1 95.75 204 LEU B C 1
ATOM 5208 O O . LEU B 1 204 ? 11.164 -28.922 -18.391 1 95.75 204 LEU B O 1
ATOM 5212 N N . GLN B 1 205 ? 9.133 -28.422 -17.594 1 93.62 205 GLN B N 1
ATOM 5213 C CA . GLN B 1 205 ? 8.758 -29.844 -17.5 1 93.62 205 GLN B CA 1
ATOM 5214 C C . GLN B 1 205 ? 8.656 -30.484 -18.875 1 93.62 205 GLN B C 1
ATOM 5216 O O . GLN B 1 205 ? 9.078 -31.625 -19.062 1 93.62 205 GLN B O 1
ATOM 5221 N N . LEU B 1 206 ? 8.062 -29.766 -19.797 1 94.94 206 LEU B N 1
ATOM 5222 C CA . LEU B 1 206 ? 7.941 -30.281 -21.156 1 94.94 206 LEU B CA 1
ATOM 5223 C C . LEU B 1 206 ? 9.312 -30.5 -21.781 1 94.94 206 LEU B C 1
ATOM 5225 O O . LEU B 1 206 ? 9.547 -31.516 -22.438 1 94.94 206 LEU B O 1
ATOM 5229 N N . ILE B 1 207 ? 10.25 -29.547 -21.516 1 95.25 207 ILE B N 1
ATOM 5230 C CA . ILE B 1 207 ? 11.602 -29.656 -22.047 1 95.25 207 ILE B CA 1
ATOM 5231 C C . ILE B 1 207 ? 12.289 -30.891 -21.469 1 95.25 207 ILE B C 1
ATOM 5233 O O . ILE B 1 207 ? 12.922 -31.656 -22.203 1 95.25 207 ILE B O 1
ATOM 5237 N N . GLU B 1 208 ? 12.141 -31.125 -20.203 1 93.38 208 GLU B N 1
ATOM 5238 C CA . GLU B 1 208 ? 12.75 -32.281 -19.531 1 93.38 208 GLU B CA 1
ATOM 5239 C C . GLU B 1 208 ? 12.188 -33.594 -20.062 1 93.38 208 GLU B C 1
ATOM 5241 O O . GLU B 1 208 ? 12.93 -34.562 -20.25 1 93.38 208 GLU B O 1
ATOM 5246 N N . ARG B 1 209 ? 10.969 -33.625 -20.422 1 90.88 209 ARG B N 1
ATOM 5247 C CA . ARG B 1 209 ? 10.312 -34.844 -20.844 1 90.88 209 ARG B CA 1
ATOM 5248 C C . ARG B 1 209 ? 10.617 -35.156 -22.312 1 90.88 209 ARG B C 1
ATOM 5250 O O . ARG B 1 209 ? 10.562 -36.312 -22.734 1 90.88 209 ARG B O 1
ATOM 5257 N N . CYS B 1 210 ? 10.859 -34.156 -23.031 1 94.12 210 CYS B N 1
ATOM 5258 C CA . CYS B 1 210 ? 11.258 -34.375 -24.406 1 94.12 210 CYS B CA 1
ATOM 5259 C C . CYS B 1 210 ? 12.602 -35.094 -24.484 1 94.12 210 CYS B C 1
ATOM 5261 O O . CYS B 1 210 ? 12.945 -35.656 -25.531 1 94.12 210 CYS B O 1
ATOM 5263 N N . LYS B 1 211 ? 13.328 -35.156 -23.312 1 92.81 211 LYS B N 1
ATOM 5264 C CA . LYS B 1 211 ? 14.633 -35.812 -23.266 1 92.81 211 LYS B CA 1
ATOM 5265 C C . LYS B 1 211 ? 14.5 -37.25 -22.75 1 92.81 211 LYS B C 1
ATOM 5267 O O . LYS B 1 211 ? 15.508 -37.938 -22.609 1 92.81 211 LYS B O 1
ATOM 5272 N N . SER B 1 212 ? 13.305 -37.688 -22.562 1 90.62 212 SER B N 1
ATOM 5273 C CA . SER B 1 212 ? 13.086 -39.031 -22.031 1 90.62 212 SER B CA 1
ATOM 5274 C C . SER B 1 212 ? 13.555 -40.094 -23.016 1 90.62 212 SER B C 1
ATOM 5276 O O . SER B 1 212 ? 13.484 -39.906 -24.219 1 90.62 212 SER B O 1
ATOM 5278 N N . GLU B 1 213 ? 14 -41.281 -22.484 1 90.5 213 GLU B N 1
ATOM 5279 C CA . GLU B 1 213 ? 14.445 -42.406 -23.297 1 90.5 213 GLU B CA 1
ATOM 5280 C C . GLU B 1 213 ? 13.266 -43.281 -23.75 1 90.5 213 GLU B C 1
ATOM 5282 O O . GLU B 1 213 ? 13.367 -44 -24.734 1 90.5 213 GLU B O 1
ATOM 5287 N N . ASP B 1 214 ? 12.25 -43.188 -23.016 1 89.88 214 ASP B N 1
ATOM 5288 C CA . ASP B 1 214 ? 11.047 -43.938 -23.391 1 89.88 214 ASP B CA 1
ATOM 5289 C C . ASP B 1 214 ? 10.375 -43.312 -24.609 1 89.88 214 ASP B C 1
ATOM 5291 O O . ASP B 1 214 ? 9.969 -42.156 -24.594 1 89.88 214 ASP B O 1
ATOM 5295 N N . SER B 1 215 ? 10.234 -44.125 -25.672 1 91.75 215 SER B N 1
ATOM 5296 C CA . SER B 1 215 ? 9.727 -43.625 -26.938 1 91.75 215 SER B CA 1
ATOM 5297 C C . SER B 1 215 ? 8.289 -43.156 -26.812 1 91.75 215 SER B C 1
ATOM 5299 O O . SER B 1 215 ? 7.895 -42.188 -27.469 1 91.75 215 SER B O 1
ATOM 5301 N N . PHE B 1 216 ? 7.539 -43.781 -26.016 1 90.75 216 PHE B N 1
ATOM 5302 C CA . PHE B 1 216 ? 6.156 -43.375 -25.797 1 90.75 216 PHE B CA 1
ATOM 5303 C C . PHE B 1 216 ? 6.082 -42 -25.156 1 90.75 216 PHE B C 1
ATOM 5305 O O . PHE B 1 216 ? 5.363 -41.125 -25.625 1 90.75 216 PHE B O 1
ATOM 5312 N N . ILE B 1 217 ? 6.828 -41.75 -24.156 1 90.38 217 ILE B N 1
ATOM 5313 C CA . ILE B 1 217 ? 6.84 -40.5 -23.422 1 90.38 217 ILE B CA 1
ATOM 5314 C C . ILE B 1 217 ? 7.41 -39.406 -24.312 1 90.38 217 ILE B C 1
ATOM 5316 O O . ILE B 1 217 ? 6.883 -38.281 -24.344 1 90.38 217 ILE B O 1
ATOM 5320 N N . LYS B 1 218 ? 8.406 -39.688 -25 1 93.94 218 LYS B N 1
ATOM 5321 C CA . LYS B 1 218 ? 9.062 -38.719 -25.859 1 93.94 218 LYS B CA 1
ATOM 5322 C C . LYS B 1 218 ? 8.125 -38.219 -26.953 1 93.94 218 LYS B C 1
ATOM 5324 O O . LYS B 1 218 ? 8.047 -37.031 -27.219 1 93.94 218 LYS B O 1
ATOM 5329 N N . SER B 1 219 ? 7.457 -39.188 -27.562 1 94.06 219 SER B N 1
ATOM 5330 C CA . SER B 1 219 ? 6.535 -38.812 -28.625 1 94.06 219 SER B CA 1
ATOM 5331 C C . SER B 1 219 ? 5.391 -37.969 -28.109 1 94.06 219 SER B C 1
ATOM 5333 O O . SER B 1 219 ? 5 -37 -28.734 1 94.06 219 SER B O 1
ATOM 5335 N N . MET B 1 220 ? 4.855 -38.281 -27.016 1 93.5 220 MET B N 1
ATOM 5336 C CA . MET B 1 220 ? 3.789 -37.531 -26.375 1 93.5 220 MET B CA 1
ATOM 5337 C C . MET B 1 220 ? 4.273 -36.125 -26 1 93.5 220 MET B C 1
ATOM 5339 O O . MET B 1 220 ? 3.596 -35.125 -26.266 1 93.5 220 MET B O 1
ATOM 5343 N N . ALA B 1 221 ? 5.438 -36.031 -25.438 1 94.5 221 ALA B N 1
ATOM 5344 C CA . ALA B 1 221 ? 6.012 -34.781 -24.969 1 94.5 221 ALA B CA 1
ATOM 5345 C C . ALA B 1 221 ? 6.281 -33.844 -26.141 1 94.5 221 ALA B C 1
ATOM 5347 O O . ALA B 1 221 ? 6.066 -32.625 -26.031 1 94.5 221 ALA B O 1
ATOM 5348 N N . LEU B 1 222 ? 6.766 -34.406 -27.219 1 95.75 222 LEU B N 1
ATOM 5349 C CA . LEU B 1 222 ? 7.074 -33.594 -28.391 1 95.75 222 LEU B CA 1
ATOM 5350 C C . LEU B 1 222 ? 5.812 -32.969 -28.953 1 95.75 222 LEU B C 1
ATOM 5352 O O . LEU B 1 222 ? 5.828 -31.812 -29.375 1 95.75 222 LEU B O 1
ATOM 5356 N N . LYS B 1 223 ? 4.754 -33.719 -28.953 1 94.19 223 LYS B N 1
ATOM 5357 C CA . LYS B 1 223 ? 3.475 -33.188 -29.422 1 94.19 223 LYS B CA 1
ATOM 5358 C C . LYS B 1 223 ? 2.977 -32.062 -28.5 1 94.19 223 LYS B C 1
ATOM 5360 O O . LYS B 1 223 ? 2.543 -31.016 -28.984 1 94.19 223 LYS B O 1
ATOM 5365 N N . MET B 1 224 ? 3.041 -32.312 -27.25 1 94.94 224 MET B N 1
ATOM 5366 C CA . MET B 1 224 ? 2.637 -31.312 -26.25 1 94.94 224 MET B CA 1
ATOM 5367 C C . MET B 1 224 ? 3.488 -30.047 -26.359 1 94.94 224 MET B C 1
ATOM 5369 O O . MET B 1 224 ? 2.961 -28.938 -26.328 1 94.94 224 MET B O 1
ATOM 5373 N N . LYS B 1 225 ? 4.789 -30.219 -26.5 1 96.38 225 LYS B N 1
ATOM 5374 C CA . LYS B 1 225 ? 5.742 -29.125 -26.562 1 96.38 225 LYS B CA 1
ATOM 5375 C C . LYS B 1 225 ? 5.496 -28.25 -27.797 1 96.38 225 LYS B C 1
ATOM 5377 O O . LYS B 1 225 ? 5.602 -27.031 -27.734 1 96.38 225 LYS B O 1
ATOM 5382 N N . SER B 1 226 ? 5.18 -28.891 -28.875 1 95.06 226 SER B N 1
ATOM 5383 C CA . SER B 1 226 ? 4.902 -28.156 -30.109 1 95.06 226 SER B CA 1
ATOM 5384 C C . SER B 1 226 ? 3.695 -27.234 -29.938 1 95.06 226 SER B C 1
ATOM 5386 O O . SER B 1 226 ? 3.73 -26.078 -30.359 1 95.06 226 SER B O 1
ATOM 5388 N N . ARG B 1 227 ? 2.686 -27.703 -29.328 1 91.69 227 ARG B N 1
ATOM 5389 C CA . ARG B 1 227 ? 1.492 -26.906 -29.078 1 91.69 227 ARG B CA 1
ATOM 5390 C C . ARG B 1 227 ? 1.795 -25.766 -28.109 1 91.69 227 ARG B C 1
ATOM 5392 O O . ARG B 1 227 ? 1.349 -24.625 -28.312 1 91.69 227 ARG B O 1
ATOM 5399 N N . PHE B 1 228 ? 2.523 -26.078 -27.141 1 95.44 228 PHE B N 1
ATOM 5400 C CA . PHE B 1 228 ? 2.881 -25.094 -26.125 1 95.44 228 PHE B CA 1
ATOM 5401 C C . PHE B 1 228 ? 3.738 -23.984 -26.75 1 95.44 228 PHE B C 1
ATOM 5403 O O . PHE B 1 228 ? 3.572 -22.812 -26.422 1 95.44 228 PHE B O 1
ATOM 5410 N N . ASP B 1 229 ? 4.633 -24.406 -27.609 1 95.81 229 ASP B N 1
ATOM 5411 C CA . ASP B 1 229 ? 5.555 -23.453 -28.219 1 95.81 229 ASP B CA 1
ATOM 5412 C C . ASP B 1 229 ? 4.809 -22.438 -29.078 1 95.81 229 ASP B C 1
ATOM 5414 O O . ASP B 1 229 ? 5.211 -21.266 -29.156 1 95.81 229 ASP B O 1
ATOM 5418 N N . THR B 1 230 ? 3.795 -22.828 -29.672 1 90.69 230 THR B N 1
ATOM 5419 C CA . THR B 1 230 ? 2.977 -21.891 -30.453 1 90.69 230 THR B CA 1
ATOM 5420 C C . THR B 1 230 ? 2.355 -20.828 -29.562 1 90.69 230 THR B C 1
ATOM 5422 O O . THR B 1 230 ? 2.381 -19.641 -29.875 1 90.69 230 THR B O 1
ATOM 5425 N N . TYR B 1 231 ? 1.812 -21.25 -28.469 1 91 231 TYR B N 1
ATOM 5426 C CA . TYR B 1 231 ? 1.262 -20.328 -27.484 1 91 231 TYR B CA 1
ATOM 5427 C C . TYR B 1 231 ? 2.348 -19.422 -26.922 1 91 231 TYR B C 1
ATOM 5429 O O . TYR B 1 231 ? 2.158 -18.203 -26.844 1 91 231 TYR B O 1
ATOM 5437 N N . TRP B 1 232 ? 3.465 -20 -26.578 1 94.75 232 TRP B N 1
ATOM 5438 C CA . TRP B 1 232 ? 4.57 -19.312 -25.922 1 94.75 232 TRP B CA 1
ATOM 5439 C C . TRP B 1 232 ? 5.152 -18.234 -26.844 1 94.75 232 TRP B C 1
ATOM 5441 O O . TRP B 1 232 ? 5.512 -17.156 -26.375 1 94.75 232 TRP B O 1
ATOM 5451 N N . SER B 1 233 ? 5.234 -18.531 -28.094 1 92.31 233 SER B N 1
ATOM 5452 C CA . SER B 1 233 ? 5.801 -17.578 -29.047 1 92.31 233 SER B CA 1
ATOM 5453 C C . SER B 1 233 ? 4.961 -16.312 -29.141 1 92.31 233 SER B C 1
ATOM 5455 O O . SER B 1 233 ? 5.488 -15.234 -29.406 1 92.31 233 SER B O 1
ATOM 5457 N N . ILE B 1 234 ? 3.742 -16.422 -28.844 1 88.75 234 ILE B N 1
ATOM 5458 C CA . ILE B 1 234 ? 2.824 -15.297 -28.953 1 88.75 234 ILE B CA 1
ATOM 5459 C C . ILE B 1 234 ? 2.766 -14.539 -27.625 1 88.75 234 ILE B C 1
ATOM 5461 O O . ILE B 1 234 ? 2.787 -13.312 -27.609 1 88.75 234 ILE B O 1
ATOM 5465 N N . CYS B 1 235 ? 2.764 -15.297 -26.516 1 93.12 235 CYS B N 1
ATOM 5466 C CA . CYS B 1 235 ? 2.354 -14.695 -25.25 1 93.12 235 CYS B CA 1
ATOM 5467 C C . CYS B 1 235 ? 3.553 -14.469 -24.344 1 93.12 235 CYS B C 1
ATOM 5469 O O . CYS B 1 235 ? 3.443 -13.781 -23.328 1 93.12 235 CYS B O 1
ATOM 5471 N N . SER B 1 236 ? 4.742 -14.938 -24.656 1 95.19 236 SER B N 1
ATOM 5472 C CA . SER B 1 236 ? 5.887 -14.922 -23.75 1 95.19 236 SER B CA 1
ATOM 5473 C C . SER B 1 236 ? 6.246 -13.492 -23.344 1 95.19 236 SER B C 1
ATOM 5475 O O . SER B 1 236 ? 6.543 -13.227 -22.172 1 95.19 236 SER B O 1
ATOM 5477 N N . LEU B 1 237 ? 6.156 -12.578 -24.281 1 94.56 237 LEU B N 1
ATOM 5478 C CA . LEU B 1 237 ? 6.555 -11.203 -24 1 94.56 237 LEU B CA 1
ATOM 5479 C C . LEU B 1 237 ? 5.598 -10.547 -23.016 1 94.56 237 LEU B C 1
ATOM 5481 O O . LEU B 1 237 ? 6.031 -9.945 -22.031 1 94.56 237 LEU B O 1
ATOM 5485 N N . VAL B 1 238 ? 4.344 -10.656 -23.281 1 93.75 238 VAL B N 1
ATOM 5486 C CA . VAL B 1 238 ? 3.346 -10.055 -22.406 1 93.75 238 VAL B CA 1
ATOM 5487 C C . VAL B 1 238 ? 3.436 -10.664 -21.016 1 93.75 238 VAL B C 1
ATOM 5489 O O . VAL B 1 238 ? 3.322 -9.961 -20 1 93.75 238 VAL B O 1
ATOM 5492 N N . LEU B 1 239 ? 3.639 -11.961 -20.953 1 96.62 239 LEU B N 1
ATOM 5493 C CA . LEU B 1 239 ? 3.773 -12.648 -19.688 1 96.62 239 LEU B CA 1
ATOM 5494 C C . LEU B 1 239 ? 4.992 -12.148 -18.922 1 96.62 239 LEU B C 1
ATOM 5496 O O . LEU B 1 239 ? 4.91 -11.891 -17.719 1 96.62 239 LEU B O 1
ATOM 5500 N N . ALA B 1 240 ? 6.07 -11.984 -19.625 1 97.75 240 ALA B N 1
ATOM 5501 C CA . ALA B 1 240 ? 7.312 -11.523 -19 1 97.75 240 ALA B CA 1
ATOM 5502 C C . ALA B 1 240 ? 7.164 -10.094 -18.484 1 97.75 240 ALA B C 1
ATOM 5504 O O . ALA B 1 240 ? 7.582 -9.797 -17.359 1 97.75 240 ALA B O 1
ATOM 5505 N N . ILE B 1 241 ? 6.594 -9.25 -19.25 1 97 241 ILE B N 1
ATOM 5506 C CA . ILE B 1 241 ? 6.406 -7.859 -18.859 1 97 241 ILE B CA 1
ATOM 5507 C C . ILE B 1 241 ? 5.52 -7.793 -17.609 1 97 241 ILE B C 1
ATOM 5509 O O . ILE B 1 241 ? 5.793 -7.023 -16.688 1 97 241 ILE B O 1
ATOM 5513 N N . ALA B 1 242 ? 4.465 -8.594 -17.578 1 97 242 ALA B N 1
ATOM 5514 C CA . ALA B 1 242 ? 3.588 -8.648 -16.422 1 97 242 ALA B CA 1
ATOM 5515 C C . ALA B 1 242 ? 4.352 -9.086 -15.172 1 97 242 ALA B C 1
ATOM 5517 O O . ALA B 1 242 ? 4.129 -8.562 -14.078 1 97 242 ALA B O 1
ATOM 5518 N N . ALA B 1 243 ? 5.211 -10.047 -15.32 1 97.81 243 ALA B N 1
ATOM 5519 C CA . ALA B 1 243 ? 6.016 -10.531 -14.203 1 97.81 243 ALA B CA 1
ATOM 5520 C C . ALA B 1 243 ? 6.98 -9.453 -13.711 1 97.81 243 ALA B C 1
ATOM 5522 O O . ALA B 1 243 ? 7.227 -9.336 -12.508 1 97.81 243 ALA B O 1
ATOM 5523 N N . ILE B 1 244 ? 7.555 -8.68 -14.633 1 98.25 244 ILE B N 1
ATOM 5524 C CA . ILE B 1 244 ? 8.516 -7.641 -14.289 1 98.25 244 ILE B CA 1
ATOM 5525 C C . ILE B 1 244 ? 7.828 -6.559 -13.461 1 98.25 244 ILE B C 1
ATOM 5527 O O . ILE B 1 244 ? 8.438 -5.969 -12.57 1 98.25 244 ILE B O 1
ATOM 5531 N N . LEU B 1 245 ? 6.602 -6.344 -13.727 1 97.81 245 LEU B N 1
ATOM 5532 C CA . LEU B 1 245 ? 5.867 -5.301 -13.023 1 97.81 245 LEU B CA 1
ATOM 5533 C C . LEU B 1 245 ? 5.441 -5.777 -11.641 1 97.81 245 LEU B C 1
ATOM 5535 O O . LEU B 1 245 ? 4.863 -5.012 -10.867 1 97.81 245 LEU B O 1
ATOM 5539 N N . ASP B 1 246 ? 5.617 -7.008 -11.359 1 97.06 246 ASP B N 1
ATOM 5540 C CA . ASP B 1 246 ? 5.512 -7.5 -9.992 1 97.06 246 ASP B CA 1
ATOM 5541 C C . ASP B 1 246 ? 6.777 -7.195 -9.195 1 97.06 246 ASP B C 1
ATOM 5543 O O . ASP B 1 246 ? 7.852 -7.711 -9.516 1 97.06 246 ASP B O 1
ATOM 5547 N N . PRO B 1 247 ? 6.664 -6.305 -8.203 1 96.56 247 PRO B N 1
ATOM 5548 C CA . PRO B 1 247 ? 7.855 -5.875 -7.465 1 96.56 247 PRO B CA 1
ATOM 5549 C C . PRO B 1 247 ? 8.578 -7.039 -6.789 1 96.56 247 PRO B C 1
ATOM 5551 O O . PRO B 1 247 ? 9.75 -6.91 -6.41 1 96.56 247 PRO B O 1
ATOM 5554 N N . ARG B 1 248 ? 7.996 -8.172 -6.617 1 95.38 248 ARG B N 1
ATOM 5555 C CA . ARG B 1 248 ? 8.602 -9.344 -5.992 1 95.38 248 ARG B CA 1
ATOM 5556 C C . ARG B 1 248 ? 9.555 -10.047 -6.957 1 95.38 248 ARG B C 1
ATOM 5558 O O . ARG B 1 248 ? 10.406 -10.828 -6.535 1 95.38 248 ARG B O 1
ATOM 5565 N N . PHE B 1 249 ? 9.328 -9.766 -8.25 1 96.12 249 PHE B N 1
ATOM 5566 C CA . PHE B 1 249 ? 10.062 -10.539 -9.242 1 96.12 249 PHE B CA 1
ATOM 5567 C C . PHE B 1 249 ? 10.938 -9.625 -10.102 1 96.12 249 PHE B C 1
ATOM 5569 O O . PHE B 1 249 ? 12.148 -9.836 -10.203 1 96.12 249 PHE B O 1
ATOM 5576 N N . LYS B 1 250 ? 10.336 -8.602 -10.719 1 96.88 250 LYS B N 1
ATOM 5577 C CA . LYS B 1 250 ? 11.047 -7.688 -11.609 1 96.88 250 LYS B CA 1
ATOM 5578 C C . LYS B 1 250 ? 11.797 -8.445 -12.703 1 96.88 250 LYS B C 1
ATOM 5580 O O . LYS B 1 250 ? 11.273 -9.414 -13.258 1 96.88 250 LYS B O 1
ATOM 5585 N N . MET B 1 251 ? 12.977 -7.992 -13.109 1 97.12 251 MET B N 1
ATOM 5586 C CA . MET B 1 251 ? 13.727 -8.633 -14.188 1 97.12 251 MET B CA 1
ATOM 5587 C C . MET B 1 251 ? 14.352 -9.938 -13.719 1 97.12 251 MET B C 1
ATOM 5589 O O . MET B 1 251 ? 14.727 -10.781 -14.531 1 97.12 251 MET B O 1
ATOM 5593 N N . LYS B 1 252 ? 14.406 -10.141 -12.461 1 96.56 252 LYS B N 1
ATOM 5594 C CA . LYS B 1 252 ? 15.141 -11.258 -11.883 1 96.56 252 LYS B CA 1
ATOM 5595 C C . LYS B 1 252 ? 14.461 -12.586 -12.195 1 96.56 252 LYS B C 1
ATOM 5597 O O . LYS B 1 252 ? 15.133 -13.602 -12.375 1 96.56 252 LYS B O 1
ATOM 5602 N N . LEU B 1 253 ? 13.141 -12.562 -12.211 1 97.38 253 LEU B N 1
ATOM 5603 C CA . LEU B 1 253 ? 12.43 -13.805 -12.5 1 97.38 253 LEU B CA 1
ATOM 5604 C C . LEU B 1 253 ? 12.695 -14.258 -13.93 1 97.38 253 LEU B C 1
ATOM 5606 O O . LEU B 1 253 ? 12.828 -15.461 -14.188 1 97.38 253 LEU B O 1
ATOM 5610 N N . VAL B 1 254 ? 12.727 -13.281 -14.883 1 97.94 254 VAL B N 1
ATOM 5611 C CA . VAL B 1 254 ? 13.031 -13.578 -16.281 1 97.94 254 VAL B CA 1
ATOM 5612 C C . VAL B 1 254 ? 14.453 -14.125 -16.391 1 97.94 254 VAL B C 1
ATOM 5614 O O . VAL B 1 254 ? 14.695 -15.117 -17.078 1 97.94 254 VAL B O 1
ATOM 5617 N N . GLU B 1 255 ? 15.312 -13.523 -15.672 1 96.69 255 GLU B N 1
ATOM 5618 C CA . GLU B 1 255 ? 16.719 -13.93 -15.68 1 96.69 255 GLU B CA 1
ATOM 5619 C C . GLU B 1 255 ? 16.891 -15.32 -15.07 1 96.69 255 GLU B C 1
ATOM 5621 O O . GLU B 1 255 ? 17.844 -16.031 -15.375 1 96.69 255 GLU B O 1
ATOM 5626 N N . TYR B 1 256 ? 16.016 -15.695 -14.211 1 96.31 256 TYR B N 1
ATOM 5627 C CA . TYR B 1 256 ? 16.047 -17.016 -13.586 1 96.31 256 TYR B CA 1
ATOM 5628 C C . TYR B 1 256 ? 15.562 -18.094 -14.547 1 96.31 256 TYR B C 1
ATOM 5630 O O . TYR B 1 256 ? 16.219 -19.125 -14.719 1 96.31 256 TYR B O 1
ATOM 5638 N N . TYR B 1 257 ? 14.453 -17.875 -15.242 1 97.5 257 TYR B N 1
ATOM 5639 C CA . TYR B 1 257 ? 13.781 -18.922 -16.016 1 97.5 257 TYR B CA 1
ATOM 5640 C C . TYR B 1 257 ? 14.391 -19.031 -17.406 1 97.5 257 TYR B C 1
ATOM 5642 O O . TYR B 1 257 ? 14.547 -20.141 -17.938 1 97.5 257 TYR B O 1
ATOM 5650 N N . TYR B 1 258 ? 14.734 -17.969 -18.078 1 97.75 258 TYR B N 1
ATOM 5651 C CA . TYR B 1 258 ? 15.039 -17.953 -19.516 1 97.75 258 TYR B CA 1
ATOM 5652 C C . TYR B 1 258 ? 16.312 -18.75 -19.797 1 97.75 258 TYR B C 1
ATOM 5654 O O . TYR B 1 258 ? 16.359 -19.516 -20.766 1 97.75 258 TYR B O 1
ATOM 5662 N N . PRO B 1 259 ? 17.375 -18.625 -18.938 1 97.06 259 PRO B N 1
ATOM 5663 C CA . PRO B 1 259 ? 18.516 -19.5 -19.203 1 97.06 259 PRO B CA 1
ATOM 5664 C C . PRO B 1 259 ? 18.172 -20.984 -19.125 1 97.06 259 PRO B C 1
ATOM 5666 O O . PRO B 1 259 ? 18.766 -21.797 -19.859 1 97.06 259 PRO B O 1
ATOM 5669 N N . GLN B 1 260 ? 17.234 -21.344 -18.25 1 95.94 260 GLN B N 1
ATOM 5670 C CA . GLN B 1 260 ? 16.812 -22.734 -18.125 1 95.94 260 GLN B CA 1
ATOM 5671 C C . GLN B 1 260 ? 15.961 -23.156 -19.312 1 95.94 260 GLN B C 1
ATOM 5673 O O . GLN B 1 260 ? 16 -24.328 -19.719 1 95.94 260 GLN B O 1
ATOM 5678 N N . ILE B 1 261 ? 15.203 -22.25 -19.938 1 96.56 261 ILE B N 1
ATOM 5679 C CA . ILE B 1 261 ? 14.258 -22.562 -21 1 96.56 261 ILE B CA 1
ATOM 5680 C C . ILE B 1 261 ? 14.969 -22.516 -22.359 1 96.56 261 ILE B C 1
ATOM 5682 O O . ILE B 1 261 ? 14.789 -23.406 -23.188 1 96.56 261 ILE B O 1
ATOM 5686 N N . TYR B 1 262 ? 15.797 -21.469 -22.594 1 96.12 262 TYR B N 1
ATOM 5687 C CA . TYR B 1 262 ? 16.344 -21.234 -23.922 1 96.12 262 TYR B CA 1
ATOM 5688 C C . TYR B 1 262 ? 17.812 -21.625 -23.984 1 96.12 262 TYR B C 1
ATOM 5690 O O . TYR B 1 262 ? 18.391 -21.719 -25.078 1 96.12 262 TYR B O 1
ATOM 5698 N N . GLY B 1 263 ? 18.438 -21.953 -22.844 1 93.38 263 GLY B N 1
ATOM 5699 C CA . GLY B 1 263 ? 19.875 -22.125 -22.812 1 93.38 263 GLY B CA 1
ATOM 5700 C C . GLY B 1 263 ? 20.625 -20.812 -22.656 1 93.38 263 GLY B C 1
ATOM 5701 O O . GLY B 1 263 ? 20.047 -19.75 -22.828 1 93.38 263 GLY B O 1
ATOM 5702 N N . PRO B 1 264 ? 21.875 -20.766 -22.391 1 89.88 264 PRO B N 1
ATOM 5703 C CA . PRO B 1 264 ? 22.641 -19.562 -22.047 1 89.88 264 PRO B CA 1
ATOM 5704 C C . PRO B 1 264 ? 22.781 -1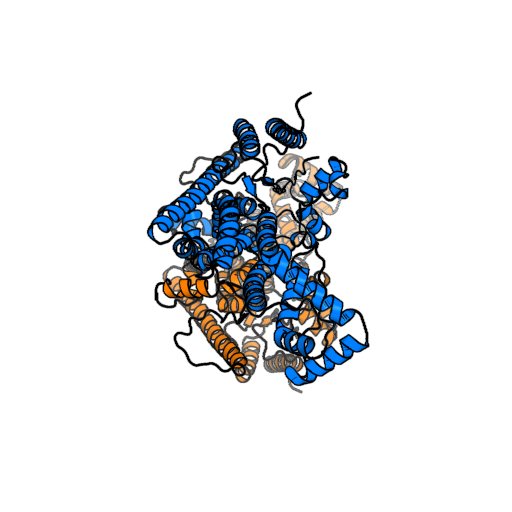8.594 -23.219 1 89.88 264 PRO B C 1
ATOM 5706 O O . PRO B 1 264 ? 22.688 -17.375 -23.031 1 89.88 264 PRO B O 1
ATOM 5709 N N . SER B 1 265 ? 23.016 -19.031 -24.391 1 90.12 265 SER B N 1
ATOM 5710 C CA . SER B 1 265 ? 23.25 -18.141 -25.531 1 90.12 265 SER B CA 1
ATOM 5711 C C . SER B 1 265 ? 21.953 -17.469 -25.984 1 90.12 265 SER B C 1
ATOM 5713 O O . SER B 1 265 ? 21.906 -16.234 -26.094 1 90.12 265 SER B O 1
ATOM 5715 N N . ASP B 1 266 ? 20.891 -18.219 -26.141 1 94.25 266 ASP B N 1
ATOM 5716 C CA . ASP B 1 266 ? 19.625 -17.672 -26.609 1 94.25 266 ASP B CA 1
ATOM 5717 C C . ASP B 1 266 ? 18.906 -16.891 -25.516 1 94.25 266 ASP B C 1
ATOM 5719 O O . ASP B 1 266 ? 18.125 -15.992 -25.812 1 94.25 266 ASP B O 1
ATOM 5723 N N . ALA B 1 267 ? 19.234 -17.219 -24.312 1 96.25 267 ALA B N 1
ATOM 5724 C CA . ALA B 1 267 ? 18.594 -16.562 -23.172 1 96.25 267 ALA B CA 1
ATOM 5725 C C . ALA B 1 267 ? 18.922 -15.062 -23.141 1 96.25 267 ALA B C 1
ATOM 5727 O O . ALA B 1 267 ? 18.031 -14.242 -22.875 1 96.25 267 ALA B O 1
ATOM 5728 N N . LEU B 1 268 ? 20.188 -14.672 -23.406 1 95.81 268 LEU B N 1
ATOM 5729 C CA . LEU B 1 268 ? 20.609 -13.281 -23.359 1 95.81 268 LEU B CA 1
ATOM 5730 C C . LEU B 1 268 ? 19.859 -12.461 -24.406 1 95.81 268 LEU B C 1
ATOM 5732 O O . LEU B 1 268 ? 19.438 -11.328 -24.141 1 95.81 268 LEU B O 1
ATOM 5736 N N . GLU B 1 269 ? 19.734 -13.039 -25.5 1 96 269 GLU B N 1
ATOM 5737 C CA . GLU B 1 269 ? 19.016 -12.359 -26.578 1 96 269 GLU B CA 1
ATOM 5738 C C . GLU B 1 269 ? 17.547 -12.148 -26.203 1 96 269 GLU B C 1
ATOM 5740 O O . GLU B 1 269 ? 17 -11.062 -26.422 1 96 269 GLU B O 1
ATOM 5745 N N . ARG B 1 270 ? 16.875 -13.188 -25.641 1 97 270 ARG B N 1
ATOM 5746 C CA . ARG B 1 270 ? 15.461 -13.109 -25.266 1 97 270 ARG B CA 1
ATOM 5747 C C . ARG B 1 270 ? 15.266 -12.133 -24.109 1 97 270 ARG B C 1
ATOM 5749 O O . ARG B 1 270 ? 14.258 -11.414 -24.062 1 97 270 ARG B O 1
ATOM 5756 N N . ILE B 1 271 ? 16.203 -12.094 -23.203 1 97.5 271 ILE B N 1
ATOM 5757 C CA . ILE B 1 271 ? 16.141 -11.172 -22.078 1 97.5 271 ILE B CA 1
ATOM 5758 C C . ILE B 1 271 ? 16.25 -9.734 -22.578 1 97.5 271 ILE B C 1
ATOM 5760 O O . ILE B 1 271 ? 15.531 -8.852 -22.094 1 97.5 271 ILE B O 1
ATOM 5764 N N . THR B 1 272 ? 17.125 -9.492 -23.484 1 96.88 272 THR B N 1
ATOM 5765 C CA . THR B 1 272 ? 17.266 -8.164 -24.078 1 96.88 272 THR B CA 1
ATOM 5766 C C . THR B 1 272 ? 15.977 -7.758 -24.797 1 96.88 272 THR B C 1
ATOM 5768 O O . THR B 1 272 ? 15.578 -6.594 -24.75 1 96.88 272 THR B O 1
ATOM 5771 N N . GLU B 1 273 ? 15.391 -8.695 -25.438 1 94.75 273 GLU B N 1
ATOM 5772 C CA . GLU B 1 273 ? 14.117 -8.438 -26.125 1 94.75 273 GLU B CA 1
ATOM 5773 C C . GLU B 1 273 ? 13.047 -7.996 -25.125 1 94.75 273 GLU B C 1
ATOM 5775 O O . GLU B 1 273 ? 12.289 -7.059 -25.391 1 94.75 273 GLU B O 1
ATOM 5780 N N . VAL B 1 274 ? 13.008 -8.719 -24.031 1 96.69 274 VAL B N 1
ATOM 5781 C CA . VAL B 1 274 ? 12.031 -8.391 -23 1 96.69 274 VAL B CA 1
ATOM 5782 C C . VAL B 1 274 ? 12.352 -7.02 -22.406 1 96.69 274 VAL B C 1
ATOM 5784 O O . VAL B 1 274 ? 11.453 -6.211 -22.188 1 96.69 274 VAL B O 1
ATOM 5787 N N . SER B 1 275 ? 13.602 -6.762 -22.156 1 97.06 275 SER B N 1
ATOM 5788 C CA . SER B 1 275 ? 14.039 -5.477 -21.625 1 97.06 275 SER B CA 1
ATOM 5789 C C . SER B 1 275 ? 13.656 -4.332 -22.562 1 97.06 275 SER B C 1
ATOM 5791 O O . SER B 1 275 ? 13.148 -3.305 -22.125 1 97.06 275 SER B O 1
ATOM 5793 N N . ASN B 1 276 ? 13.906 -4.551 -23.781 1 94.94 276 ASN B N 1
ATOM 5794 C CA . ASN B 1 276 ? 13.523 -3.549 -24.781 1 94.94 276 ASN B CA 1
ATOM 5795 C C . ASN B 1 276 ? 12.008 -3.377 -24.844 1 94.94 276 ASN B C 1
ATOM 5797 O O . ASN B 1 276 ? 11.516 -2.262 -25.016 1 94.94 276 ASN B O 1
ATOM 5801 N N . GLY B 1 277 ? 11.359 -4.484 -24.734 1 94.06 277 GLY B N 1
ATOM 5802 C CA . GLY B 1 277 ? 9.906 -4.441 -24.781 1 94.06 277 GLY B CA 1
ATOM 5803 C C . GLY B 1 277 ? 9.297 -3.586 -23.688 1 94.06 277 GLY B C 1
ATOM 5804 O O . GLY B 1 277 ? 8.422 -2.758 -23.938 1 94.06 277 GLY B O 1
ATOM 5805 N N . ILE B 1 278 ? 9.766 -3.746 -22.469 1 95.94 278 ILE B N 1
ATOM 5806 C CA . ILE B 1 278 ? 9.211 -2.996 -21.344 1 95.94 278 ILE B CA 1
ATOM 5807 C C . ILE B 1 278 ? 9.664 -1.539 -21.422 1 95.94 278 ILE B C 1
ATOM 5809 O O . ILE B 1 278 ? 8.914 -0.63 -21.062 1 95.94 278 ILE B O 1
ATOM 5813 N N . LYS B 1 279 ? 10.867 -1.255 -21.844 1 95.38 279 LYS B N 1
ATOM 5814 C CA . LYS B 1 279 ? 11.367 0.108 -22.016 1 95.38 279 LYS B CA 1
ATOM 5815 C C . LYS B 1 279 ? 10.547 0.867 -23.062 1 95.38 279 LYS B C 1
ATOM 5817 O O . LYS B 1 279 ? 10.188 2.027 -22.844 1 95.38 279 LYS B O 1
ATOM 5822 N N . ASP B 1 280 ? 10.297 0.184 -24.156 1 92.94 280 ASP B N 1
ATOM 5823 C CA . ASP B 1 280 ? 9.484 0.796 -25.203 1 92.94 280 ASP B CA 1
ATOM 5824 C C . ASP B 1 280 ? 8.086 1.132 -24.688 1 92.94 280 ASP B C 1
ATOM 5826 O O . ASP B 1 280 ? 7.555 2.205 -24.984 1 92.94 280 ASP B O 1
ATOM 5830 N N . LEU B 1 281 ? 7.539 0.215 -24.016 1 93.06 281 LEU B N 1
ATOM 5831 C CA . LEU B 1 281 ? 6.211 0.444 -23.453 1 93.06 281 LEU B CA 1
ATOM 5832 C C . LEU B 1 281 ? 6.23 1.617 -22.484 1 93.06 281 LEU B C 1
ATOM 5834 O O . LEU B 1 281 ? 5.336 2.467 -22.516 1 93.06 281 LEU B O 1
ATOM 5838 N N . TYR B 1 282 ? 7.223 1.636 -21.641 1 94.75 282 TYR B N 1
ATOM 5839 C CA . TYR B 1 282 ? 7.367 2.727 -20.688 1 94.75 282 TYR B CA 1
ATOM 5840 C C . TYR B 1 282 ? 7.453 4.07 -21.391 1 94.75 282 TYR B C 1
ATOM 5842 O O . TYR B 1 282 ? 6.82 5.043 -20.984 1 94.75 282 TYR B O 1
ATOM 5850 N N . HIS B 1 283 ? 8.242 4.102 -22.391 1 91.31 283 HIS B N 1
ATOM 5851 C CA . HIS B 1 283 ? 8.43 5.344 -23.125 1 91.31 283 HIS B CA 1
ATOM 5852 C C . HIS B 1 283 ? 7.109 5.82 -23.734 1 91.31 283 HIS B C 1
ATOM 5854 O O . HIS B 1 283 ? 6.84 7.023 -23.766 1 91.31 283 HIS B O 1
ATOM 5860 N N . GLU B 1 284 ? 6.387 4.945 -24.188 1 88.31 284 GLU B N 1
ATOM 5861 C CA . GLU B 1 284 ? 5.086 5.297 -24.734 1 88.31 284 GLU B CA 1
ATOM 5862 C C . GLU B 1 284 ? 4.184 5.918 -23.672 1 88.31 284 GLU B C 1
ATOM 5864 O O . GLU B 1 284 ? 3.504 6.914 -23.938 1 88.31 284 GLU B O 1
ATOM 5869 N N . TYR B 1 285 ? 4.184 5.324 -22.531 1 90 285 TYR B N 1
ATOM 5870 C CA . TYR B 1 285 ? 3.371 5.844 -21.438 1 90 285 TYR B CA 1
ATOM 5871 C C . TYR B 1 285 ? 3.908 7.184 -20.953 1 90 285 TYR B C 1
ATOM 5873 O O . TYR B 1 285 ? 3.135 8.07 -20.594 1 90 285 TYR B O 1
ATOM 5881 N N . ALA B 1 286 ? 5.191 7.289 -20.922 1 89.94 286 ALA B N 1
ATOM 5882 C CA . ALA B 1 286 ? 5.824 8.531 -20.484 1 89.94 286 ALA B CA 1
ATOM 5883 C C . ALA B 1 286 ? 5.453 9.688 -21.406 1 89.94 286 ALA B C 1
ATOM 5885 O O . ALA B 1 286 ? 5.172 10.797 -20.938 1 89.94 286 ALA B O 1
ATOM 5886 N N . ILE B 1 287 ? 5.41 9.438 -22.641 1 84.81 287 ILE B N 1
ATOM 5887 C CA . ILE B 1 287 ? 5.07 10.445 -23.641 1 84.81 287 ILE B CA 1
ATOM 5888 C C . ILE B 1 287 ? 3.602 10.852 -23.484 1 84.81 287 ILE B C 1
ATOM 5890 O O . ILE B 1 287 ? 3.27 12.039 -23.516 1 84.81 287 ILE B O 1
ATOM 5894 N N . SER B 1 288 ? 2.785 9.914 -23.281 1 79.75 288 SER B N 1
ATOM 5895 C CA . SER B 1 288 ? 1.353 10.164 -23.156 1 79.75 288 SER B CA 1
ATOM 5896 C C . SER B 1 288 ? 1.031 10.938 -21.875 1 79.75 288 SER B C 1
ATOM 5898 O O . SER B 1 288 ? 0.121 11.773 -21.859 1 79.75 288 SER B O 1
ATOM 5900 N N . SER B 1 289 ? 1.681 10.68 -20.797 1 77.81 289 SER B N 1
ATOM 5901 C CA . SER B 1 289 ? 1.457 11.367 -19.531 1 77.81 289 SER B CA 1
ATOM 5902 C C . SER B 1 289 ? 1.877 12.828 -19.609 1 77.81 289 SER B C 1
ATOM 5904 O O . SER B 1 289 ? 1.221 13.703 -19.031 1 77.81 289 SER B O 1
ATOM 5906 N N . THR B 1 290 ? 2.945 13.078 -20.188 1 68.94 290 THR B N 1
ATOM 5907 C CA . THR B 1 290 ? 3.42 14.445 -20.375 1 68.94 290 THR B CA 1
ATOM 5908 C C . THR B 1 290 ? 2.441 15.25 -21.219 1 68.94 290 THR B C 1
ATOM 5910 O O . THR B 1 290 ? 2.184 16.422 -20.938 1 68.94 290 THR B O 1
ATOM 5913 N N . MET B 1 291 ? 1.875 14.578 -22.188 1 58.03 291 MET B N 1
ATOM 5914 C CA . MET B 1 291 ? 0.931 15.242 -23.078 1 58.03 291 MET B CA 1
ATOM 5915 C C . MET B 1 291 ? -0.367 15.578 -22.344 1 58.03 291 MET B C 1
ATOM 5917 O O . MET B 1 291 ? -0.971 16.625 -22.594 1 58.03 291 MET B O 1
ATOM 5921 N N . SER B 1 292 ? -0.763 14.711 -21.359 1 55.25 292 SER B N 1
ATOM 5922 C CA . SER B 1 292 ? -1.986 14.945 -20.609 1 55.25 292 SER B CA 1
ATOM 5923 C C . SER B 1 292 ? -1.801 16.078 -19.594 1 55.25 292 SER B C 1
ATOM 5925 O O . SER B 1 292 ? -2.734 16.828 -19.328 1 55.25 292 SER B O 1
ATOM 5927 N N . SER B 1 293 ? -0.682 16.125 -18.891 1 52.22 293 SER B N 1
ATOM 5928 C CA . SER B 1 293 ? -0.413 17.25 -17.984 1 52.22 293 SER B CA 1
ATOM 5929 C C . SER B 1 293 ? -0.386 18.562 -18.75 1 52.22 293 SER B C 1
ATOM 5931 O O . SER B 1 293 ? -0.793 19.594 -18.219 1 52.22 293 SER B O 1
ATOM 5933 N N . PHE B 1 294 ? 0.109 18.547 -20.016 1 44.47 294 PHE B N 1
ATOM 5934 C CA . PHE B 1 294 ? 0.105 19.75 -20.844 1 44.47 294 PHE B CA 1
ATOM 5935 C C . PHE B 1 294 ? -1.319 20.141 -21.219 1 44.47 294 PHE B C 1
ATOM 5937 O O . PHE B 1 294 ? -1.644 21.328 -21.281 1 44.47 294 PHE B O 1
ATOM 5944 N N . ASP B 1 295 ? -2.043 19.25 -21.469 1 42.97 295 ASP B N 1
ATOM 5945 C CA . ASP B 1 295 ? -3.4 19.609 -21.875 1 42.97 295 ASP B CA 1
ATOM 5946 C C . ASP B 1 295 ? -4.199 20.141 -20.688 1 42.97 295 ASP B C 1
ATOM 5948 O O . ASP B 1 295 ? -5.012 21.062 -20.844 1 42.97 295 ASP B O 1
ATOM 5952 N N . HIS B 1 296 ? -3.977 19.625 -19.594 1 38.28 296 HIS B N 1
ATOM 5953 C CA . HIS B 1 296 ? -4.668 20.203 -18.453 1 38.28 296 HIS B CA 1
ATOM 5954 C C . HIS B 1 296 ? -3.973 21.484 -17.984 1 38.28 296 HIS B C 1
ATOM 5956 O O . HIS B 1 296 ? -4.461 22.172 -17.078 1 38.28 296 HIS B O 1
ATOM 5962 N N . GLY B 1 297 ? -2.68 21.688 -18.266 1 34.88 297 GLY B N 1
ATOM 5963 C CA . GLY B 1 297 ? -2.004 22.938 -17.938 1 34.88 297 GLY B CA 1
ATOM 5964 C C . GLY B 1 297 ? -2.484 24.109 -18.781 1 34.88 297 GLY B C 1
ATOM 5965 O O . GLY B 1 297 ? -1.907 25.188 -18.719 1 34.88 297 GLY B O 1
ATOM 5966 N N . LEU B 1 298 ? -3.012 24.062 -19.922 1 31.83 298 LEU B N 1
ATOM 5967 C CA . LEU B 1 298 ? -3.318 25.359 -20.531 1 31.83 298 LEU B CA 1
ATOM 5968 C C . LEU B 1 298 ? -4.07 26.25 -19.547 1 31.83 298 LEU B C 1
ATOM 5970 O O . LEU B 1 298 ? -4.195 27.453 -19.766 1 31.83 298 LEU B O 1
ATOM 5974 N N . ALA B 1 299 ? -5.09 25.953 -18.844 1 30.44 299 ALA B N 1
ATOM 5975 C CA . ALA B 1 299 ? -5.66 27.172 -18.297 1 30.44 299 ALA B CA 1
ATOM 5976 C C . ALA B 1 299 ? -4.711 27.812 -17.281 1 30.44 299 ALA B C 1
ATOM 5978 O O . ALA B 1 299 ? -4.84 29 -16.969 1 30.44 299 ALA B O 1
ATOM 5979 N N . CYS B 1 300 ? -4.125 27.203 -16.266 1 28.55 300 CYS B N 1
ATOM 5980 C CA . CYS B 1 300 ? -3.422 28.172 -15.422 1 28.55 300 CYS B CA 1
ATOM 5981 C C . CYS B 1 300 ? -2.154 28.672 -16.109 1 28.55 300 CYS B C 1
ATOM 5983 O O . CYS B 1 300 ? -1.583 27.969 -16.953 1 28.55 300 CYS B O 1
ATOM 5985 N N . ASP B 1 301 ? -2.004 30.062 -16.266 1 25.23 301 ASP B N 1
ATOM 5986 C CA . ASP B 1 301 ? -0.876 30.906 -16.641 1 25.23 301 ASP B CA 1
ATOM 5987 C C . ASP B 1 301 ? 0.438 30.344 -16.109 1 25.23 301 ASP B C 1
ATOM 5989 O O . ASP B 1 301 ? 0.647 30.281 -14.898 1 25.23 301 ASP B O 1
ATOM 5993 N N . VAL B 1 302 ? 1.064 29.422 -16.812 1 25.27 302 VAL B N 1
ATOM 5994 C CA . VAL B 1 302 ? 2.438 28.922 -16.766 1 25.27 302 VAL B CA 1
ATOM 5995 C C . VAL B 1 302 ? 3.406 30.094 -16.688 1 25.27 302 VAL B C 1
ATOM 5997 O O . VAL B 1 302 ? 3.584 30.844 -17.656 1 25.27 302 VAL B O 1
ATOM 6000 N N . ARG B 1 303 ? 3.389 31.047 -15.633 1 25.52 303 ARG B N 1
ATOM 6001 C CA . ARG B 1 303 ? 4.707 31.656 -15.5 1 25.52 303 ARG B CA 1
ATOM 6002 C C . ARG B 1 303 ? 5.812 30.625 -15.703 1 25.52 303 ARG B C 1
ATOM 6004 O O . ARG B 1 303 ? 5.676 29.469 -15.281 1 25.52 303 ARG B O 1
ATOM 6011 N N . SER B 1 304 ? 6.844 30.703 -16.641 1 24.22 304 SER B N 1
ATOM 6012 C CA . SER B 1 304 ? 7.953 30.125 -17.406 1 24.22 304 SER B CA 1
ATOM 6013 C C . SER B 1 304 ? 8.891 29.344 -16.484 1 24.22 304 SER B C 1
ATOM 6015 O O . SER B 1 304 ? 9.945 28.891 -16.922 1 24.22 304 SER B O 1
ATOM 6017 N N . SER B 1 305 ? 9.078 29.578 -15.133 1 23.61 305 SER B N 1
ATOM 6018 C CA . SER B 1 305 ? 10.484 29.328 -14.828 1 23.61 305 SER B CA 1
ATOM 6019 C C . SER B 1 305 ? 10.852 27.875 -15.117 1 23.61 305 SER B C 1
ATOM 6021 O O . SER B 1 305 ? 9.969 27.016 -15.281 1 23.61 305 SER B O 1
ATOM 6023 N N . ASN B 1 306 ? 12.148 27.312 -14.75 1 24.55 306 ASN B N 1
ATOM 6024 C CA . ASN B 1 306 ? 13.18 26.359 -15.172 1 24.55 306 ASN B CA 1
ATOM 6025 C C . ASN B 1 306 ? 12.695 24.922 -15.062 1 24.55 306 ASN B C 1
ATOM 6027 O O . ASN B 1 306 ? 12.328 24.312 -16.078 1 24.55 306 ASN B O 1
ATOM 6031 N N . GLY B 1 307 ? 13.484 23.906 -14.406 1 25.91 307 GLY B N 1
ATOM 6032 C CA . GLY B 1 307 ? 13.828 22.5 -14.508 1 25.91 307 GLY B CA 1
ATOM 6033 C C . GLY B 1 307 ? 12.68 21.562 -14.141 1 25.91 307 GLY B C 1
ATOM 6034 O O . GLY B 1 307 ? 12.148 21.641 -13.031 1 25.91 307 GLY B O 1
ATOM 6035 N N . ILE B 1 308 ? 11.891 21 -15.055 1 29.09 308 ILE B N 1
ATOM 6036 C CA . ILE B 1 308 ? 10.641 20.25 -15.031 1 29.09 308 ILE B CA 1
ATOM 6037 C C . ILE B 1 308 ? 10.852 18.922 -14.312 1 29.09 308 ILE B C 1
ATOM 6039 O O . ILE B 1 308 ? 11.336 17.953 -14.906 1 29.09 308 ILE B O 1
ATOM 6043 N N . ASN B 1 309 ? 11.609 18.797 -13.234 1 29.56 309 ASN B N 1
ATOM 6044 C CA . ASN B 1 309 ? 11.648 17.484 -12.586 1 29.56 309 ASN B CA 1
ATOM 6045 C C . ASN B 1 309 ? 10.242 16.922 -12.406 1 29.56 309 ASN B C 1
ATOM 6047 O O . ASN B 1 309 ? 9.297 17.656 -12.156 1 29.56 309 ASN B O 1
ATOM 6051 N N . GLY B 1 310 ? 9.891 15.844 -13.164 1 32.34 310 GLY B N 1
ATOM 6052 C CA . GLY B 1 310 ? 8.656 15.07 -13.266 1 32.34 310 GLY B CA 1
ATOM 6053 C C . GLY B 1 310 ? 7.855 15.047 -11.984 1 32.34 310 GLY B C 1
ATOM 6054 O O . GLY B 1 310 ? 7.086 14.117 -11.734 1 32.34 310 GLY B O 1
ATOM 6055 N N . VAL B 1 311 ? 8.32 15.703 -10.969 1 32.34 311 VAL B N 1
ATOM 6056 C CA . VAL B 1 311 ? 7.422 15.68 -9.812 1 32.34 311 VAL B CA 1
ATOM 6057 C C . VAL B 1 311 ? 6.086 16.328 -10.188 1 32.34 311 VAL B C 1
ATOM 6059 O O . VAL B 1 311 ? 6.051 17.406 -10.758 1 32.34 311 VAL B O 1
ATOM 6062 N N . LEU B 1 312 ? 5.105 15.5 -10.648 1 35.19 312 LEU B N 1
ATOM 6063 C CA . LEU B 1 312 ? 3.77 16.062 -10.789 1 35.19 312 LEU B CA 1
ATOM 6064 C C . LEU B 1 312 ? 3.594 17.281 -9.883 1 35.19 312 LEU B C 1
ATOM 6066 O O . LEU B 1 312 ? 4.078 17.297 -8.75 1 35.19 312 LEU B O 1
ATOM 6070 N N . PRO B 1 313 ? 3.469 18.406 -10.477 1 35.44 313 PRO B N 1
ATOM 6071 C CA . PRO B 1 313 ? 3.16 19.578 -9.664 1 35.44 313 PRO B CA 1
ATOM 6072 C C . PRO B 1 313 ? 2.068 19.312 -8.633 1 35.44 313 PRO B C 1
ATOM 6074 O O . PRO B 1 313 ? 1.06 18.672 -8.938 1 35.44 313 PRO B O 1
ATOM 6077 N N . ILE B 1 314 ? 2.453 18.859 -7.508 1 36.78 314 ILE B N 1
ATOM 6078 C CA . ILE B 1 314 ? 1.442 18.984 -6.465 1 36.78 314 ILE B CA 1
ATOM 6079 C C . ILE B 1 314 ? 0.663 20.281 -6.672 1 36.78 314 ILE B C 1
ATOM 6081 O O . ILE B 1 314 ? 1.227 21.375 -6.57 1 36.78 314 ILE B O 1
ATOM 6085 N N . THR B 1 315 ? -0.104 20.406 -7.684 1 36.31 315 THR B N 1
ATOM 6086 C CA . THR B 1 315 ? -1.031 21.531 -7.805 1 36.31 315 THR B CA 1
ATOM 6087 C C . THR B 1 315 ? -1.57 21.938 -6.438 1 36.31 315 THR B C 1
ATOM 6089 O O . THR B 1 315 ? -2.486 22.75 -6.344 1 36.31 315 THR B O 1
ATOM 6092 N N . ASN B 1 316 ? -1.559 21.109 -5.441 1 36.38 316 ASN B N 1
ATOM 6093 C CA . ASN B 1 316 ? -2.189 21.75 -4.297 1 36.38 316 ASN B CA 1
ATOM 6094 C C . ASN B 1 316 ? -1.5 23.062 -3.945 1 36.38 316 ASN B C 1
ATOM 6096 O O . ASN B 1 316 ? -0.521 23.078 -3.197 1 36.38 316 ASN B O 1
ATOM 6100 N N . ASN B 1 317 ? -1.348 23.938 -4.836 1 37.94 317 ASN B N 1
ATOM 6101 C CA . ASN B 1 317 ? -1.117 25.328 -4.5 1 37.94 317 ASN B CA 1
ATOM 6102 C C . ASN B 1 317 ? -1.918 25.75 -3.271 1 37.94 317 ASN B C 1
ATOM 6104 O O . ASN B 1 317 ? -2.789 26.625 -3.359 1 37.94 317 ASN B O 1
ATOM 6108 N N . ASP B 1 318 ? -2.469 24.922 -2.564 1 44.59 318 ASP B N 1
ATOM 6109 C CA . ASP B 1 318 ? -3.123 25.516 -1.399 1 44.59 318 ASP B CA 1
ATOM 6110 C C . ASP B 1 318 ? -2.189 26.484 -0.673 1 44.59 318 ASP B C 1
ATOM 6112 O O . ASP B 1 318 ? -1.141 26.078 -0.168 1 44.59 318 ASP B O 1
ATOM 6116 N N . THR B 1 319 ? -2.072 27.703 -1.079 1 46.03 319 THR B N 1
ATOM 6117 C CA . THR B 1 319 ? -1.452 28.844 -0.421 1 46.03 319 THR B CA 1
ATOM 6118 C C . THR B 1 319 ? -1.229 28.562 1.062 1 46.03 319 THR B C 1
ATOM 6120 O O . THR B 1 319 ? -0.423 29.234 1.713 1 46.03 319 THR B O 1
ATOM 6123 N N . ARG B 1 320 ? -1.926 27.5 1.499 1 58.03 320 ARG B N 1
ATOM 6124 C CA . ARG B 1 320 ? -1.93 27.297 2.945 1 58.03 320 ARG B CA 1
ATOM 6125 C C . ARG B 1 320 ? -1.024 26.125 3.336 1 58.03 320 ARG B C 1
ATOM 6127 O O . ARG B 1 320 ? -1.065 25.656 4.473 1 58.03 320 ARG B O 1
ATOM 6134 N N . ASP B 1 321 ? -0.104 25.656 2.256 1 73.5 321 ASP B N 1
ATOM 6135 C CA . ASP B 1 321 ? 0.752 24.531 2.615 1 73.5 321 ASP B CA 1
ATOM 6136 C C . ASP B 1 321 ? 1.988 25 3.379 1 73.5 321 ASP B C 1
ATOM 6138 O O . ASP B 1 321 ? 2.873 25.641 2.805 1 73.5 321 ASP B O 1
ATOM 6142 N N . ARG B 1 322 ? 2.096 24.812 4.578 1 81.75 322 ARG B N 1
ATOM 6143 C CA . ARG B 1 322 ? 3.152 25.266 5.477 1 81.75 322 ARG B CA 1
ATOM 6144 C C . ARG B 1 322 ? 4.438 24.469 5.254 1 81.75 322 ARG B C 1
ATOM 6146 O O . ARG B 1 322 ? 5.48 24.797 5.824 1 81.75 322 ARG B O 1
ATOM 6153 N N . LEU B 1 323 ? 4.363 23.484 4.305 1 90.19 323 LEU B N 1
ATOM 6154 C CA . LEU B 1 323 ? 5.551 22.656 4.066 1 90.19 323 LEU B CA 1
ATOM 6155 C C . LEU B 1 323 ? 6.164 22.969 2.707 1 90.19 323 LEU B C 1
ATOM 6157 O O . LEU B 1 323 ? 6.973 22.203 2.191 1 90.19 323 LEU B O 1
ATOM 6161 N N . SER B 1 324 ? 5.703 24.109 2.1 1 87.75 324 SER B N 1
ATOM 6162 C CA . SER B 1 324 ? 6.301 24.562 0.845 1 87.75 324 SER B CA 1
ATOM 6163 C C . SER B 1 324 ? 7.797 24.812 1.001 1 87.75 324 SER B C 1
ATOM 6165 O O . SER B 1 324 ? 8.578 24.531 0.085 1 87.75 324 SER B O 1
ATOM 6167 N N . GLY B 1 325 ? 8.164 25.359 2.164 1 89.88 325 GLY B N 1
ATOM 6168 C CA . GLY B 1 325 ? 9.578 25.547 2.441 1 89.88 325 GLY B CA 1
ATOM 6169 C C . GLY B 1 325 ? 10.359 24.25 2.49 1 89.88 325 GLY B C 1
ATOM 6170 O O . GLY B 1 325 ? 11.5 24.188 2.039 1 89.88 325 GLY B O 1
ATOM 6171 N N . PHE B 1 326 ? 9.812 23.281 2.936 1 93.5 326 PHE B N 1
ATOM 6172 C CA . PHE B 1 326 ? 10.43 21.969 2.996 1 93.5 326 PHE B CA 1
ATOM 6173 C C . PHE B 1 326 ? 10.656 21.406 1.595 1 93.5 326 PHE B C 1
ATOM 6175 O O . PHE B 1 326 ? 11.719 20.844 1.312 1 93.5 326 PHE B O 1
ATOM 6182 N N . ASP B 1 327 ? 9.68 21.531 0.759 1 88.56 327 ASP B N 1
ATOM 6183 C CA . ASP B 1 327 ? 9.82 21.078 -0.622 1 88.56 327 ASP B CA 1
ATOM 6184 C C . ASP B 1 327 ? 11.008 21.75 -1.302 1 88.56 327 ASP B C 1
ATOM 6186 O O . ASP B 1 327 ? 11.75 21.109 -2.041 1 88.56 327 ASP B O 1
ATOM 6190 N N . LYS B 1 328 ? 11.094 23.031 -1.015 1 88.31 328 LYS B N 1
ATOM 6191 C CA . LYS B 1 328 ? 12.227 23.781 -1.551 1 88.31 328 LYS B CA 1
ATOM 6192 C C . LYS B 1 328 ? 13.547 23.25 -0.992 1 88.31 328 LYS B C 1
ATOM 6194 O O . LYS B 1 328 ? 14.531 23.109 -1.724 1 88.31 328 LYS B O 1
ATOM 6199 N N . PHE B 1 329 ? 13.516 22.969 0.222 1 92.75 329 PHE B N 1
ATOM 6200 C CA . PHE B 1 329 ? 14.68 22.406 0.902 1 92.75 329 PHE B CA 1
ATOM 6201 C C . PHE B 1 329 ? 15.094 21.094 0.269 1 92.75 329 PHE B C 1
ATOM 6203 O O . PHE B 1 329 ? 16.281 20.844 0.04 1 92.75 329 PHE B O 1
ATOM 6210 N N . LEU B 1 330 ? 14.172 20.219 0.001 1 90.38 330 LEU B N 1
ATOM 6211 C CA . LEU B 1 330 ? 14.445 18.922 -0.613 1 90.38 330 LEU B CA 1
ATOM 6212 C C . LEU B 1 330 ? 15.062 19.094 -1.998 1 90.38 330 LEU B C 1
ATOM 6214 O O . LEU B 1 330 ? 16 18.391 -2.359 1 90.38 330 LEU B O 1
ATOM 6218 N N . HIS B 1 331 ? 14.5 19.969 -2.742 1 84.12 331 HIS B N 1
ATOM 6219 C CA . HIS B 1 331 ? 14.969 20.219 -4.098 1 84.12 331 HIS B CA 1
ATOM 6220 C C . HIS B 1 331 ? 16.406 20.719 -4.102 1 84.12 331 HIS B C 1
ATOM 6222 O O . HIS B 1 331 ? 17.203 20.344 -4.969 1 84.12 331 HIS B O 1
ATOM 6228 N N . GLU B 1 332 ? 16.688 21.516 -3.174 1 85.38 332 GLU B N 1
ATOM 6229 C CA . GLU B 1 332 ? 18.016 22.109 -3.088 1 85.38 332 GLU B CA 1
ATOM 6230 C C . GLU B 1 332 ? 19.062 21.094 -2.643 1 85.38 332 GLU B C 1
ATOM 6232 O O . GLU B 1 332 ? 20.234 21.203 -3.002 1 85.38 332 GLU B O 1
ATOM 6237 N N . ASN B 1 333 ? 18.688 20.156 -1.875 1 82.25 333 ASN B N 1
ATOM 6238 C CA . ASN B 1 333 ? 19.625 19.172 -1.341 1 82.25 333 ASN B CA 1
ATOM 6239 C C . ASN B 1 333 ? 19.609 17.875 -2.16 1 82.25 333 ASN B C 1
ATOM 6241 O O . ASN B 1 333 ? 20.281 16.906 -1.81 1 82.25 333 ASN B O 1
ATOM 6245 N N . SER B 1 334 ? 18.719 17.797 -3.033 1 75.69 334 SER B N 1
ATOM 6246 C CA . SER B 1 334 ? 18.672 16.609 -3.885 1 75.69 334 SER B CA 1
ATOM 6247 C C . SER B 1 334 ? 19.766 16.656 -4.941 1 75.69 334 SER B C 1
ATOM 6249 O O . SER B 1 334 ? 20.109 17.734 -5.449 1 75.69 334 SER B O 1
ATOM 6251 N N . ASP B 1 335 ? 20.844 15.734 -4.719 1 58.88 335 ASP B N 1
ATOM 6252 C CA . ASP B 1 335 ? 21.906 15.633 -5.703 1 58.88 335 ASP B CA 1
ATOM 6253 C C . ASP B 1 335 ? 21.359 15.609 -7.125 1 58.88 335 ASP B C 1
ATOM 6255 O O . ASP B 1 335 ? 20.266 15.086 -7.359 1 58.88 335 ASP B O 1
ATOM 6259 N N . ASN B 1 336 ? 21.766 16.688 -7.875 1 53.16 336 ASN B N 1
ATOM 6260 C CA . ASN B 1 336 ? 21.562 16.797 -9.32 1 53.16 336 ASN B CA 1
ATOM 6261 C C . ASN B 1 336 ? 21.609 15.43 -10 1 53.16 336 ASN B C 1
ATOM 6263 O O . ASN B 1 336 ? 22.438 15.188 -10.867 1 53.16 336 ASN B O 1
ATOM 6267 N N . GLN B 1 337 ? 21.641 14.43 -9.312 1 51.88 337 GLN B N 1
ATOM 6268 C CA . GLN B 1 337 ? 21.875 13.172 -10.016 1 51.88 337 GLN B CA 1
ATOM 6269 C C . GLN B 1 337 ? 20.906 13.008 -11.18 1 51.88 337 GLN B C 1
ATOM 6271 O O . GLN B 1 337 ? 19.812 13.57 -11.164 1 51.88 337 GLN B O 1
ATOM 6276 N N . GLN B 1 338 ? 21.516 12.602 -12.273 1 56.66 338 GLN B N 1
ATOM 6277 C CA . GLN B 1 338 ? 20.891 12.227 -13.539 1 56.66 338 GLN B CA 1
ATOM 6278 C C . GLN B 1 338 ? 19.516 11.609 -13.305 1 56.66 338 GLN B C 1
ATOM 6280 O O . GLN B 1 338 ? 19.375 10.688 -12.5 1 56.66 338 GLN B O 1
ATOM 6285 N N . VAL B 1 339 ? 18.469 12.328 -13.664 1 71.19 339 VAL B N 1
ATOM 6286 C CA . VAL B 1 339 ? 17.047 12.039 -13.539 1 71.19 339 VAL B CA 1
ATOM 6287 C C . VAL B 1 339 ? 16.766 10.633 -14.062 1 71.19 339 VAL B C 1
ATOM 6289 O O . VAL B 1 339 ? 16.812 10.391 -15.273 1 71.19 339 VAL B O 1
ATOM 6292 N N . LYS B 1 340 ? 17.234 9.602 -13.359 1 85 340 LYS B N 1
ATOM 6293 C CA . LYS B 1 340 ? 16.859 8.242 -13.727 1 85 340 LYS B CA 1
ATOM 6294 C C . LYS B 1 340 ? 15.352 8.125 -13.938 1 85 340 LYS B C 1
ATOM 6296 O O . LYS B 1 340 ? 14.57 8.805 -13.273 1 85 340 LYS B O 1
ATOM 6301 N N . SER B 1 341 ? 15.078 7.371 -15.055 1 90.88 341 SER B N 1
ATOM 6302 C CA . SER B 1 341 ? 13.664 7.125 -15.312 1 90.88 341 SER B CA 1
ATOM 6303 C C . SER B 1 341 ? 13.016 6.352 -14.172 1 90.88 341 SER B C 1
ATOM 6305 O O . SER B 1 341 ? 13.711 5.703 -13.383 1 90.88 341 SER B O 1
ATOM 6307 N N . GLU B 1 342 ? 11.766 6.434 -14.008 1 92.94 342 GLU B N 1
ATOM 6308 C CA . GLU B 1 342 ? 11.023 5.645 -13.031 1 92.94 342 GLU B CA 1
ATOM 6309 C C . GLU B 1 342 ? 11.336 4.156 -13.172 1 92.94 342 GLU B C 1
ATOM 6311 O O . GLU B 1 342 ? 11.492 3.453 -12.172 1 92.94 342 GLU B O 1
ATOM 6316 N N . LEU B 1 343 ? 11.352 3.777 -14.477 1 96.31 343 LEU B N 1
ATOM 6317 C CA . LEU B 1 343 ? 11.578 2.363 -14.75 1 96.31 343 LEU B CA 1
ATOM 6318 C C . LEU B 1 343 ? 12.953 1.929 -14.258 1 96.31 343 LEU B C 1
ATOM 6320 O O . LEU B 1 343 ? 13.086 0.879 -13.617 1 96.31 343 LEU B O 1
ATOM 6324 N N . ASP B 1 344 ? 13.938 2.711 -14.508 1 95.19 344 ASP B N 1
ATOM 6325 C CA . ASP B 1 344 ? 15.289 2.389 -14.055 1 95.19 344 ASP B CA 1
ATOM 6326 C C . ASP B 1 344 ? 15.367 2.342 -12.531 1 95.19 344 ASP B C 1
ATOM 6328 O O . ASP B 1 344 ? 15.984 1.439 -11.961 1 95.19 344 ASP B O 1
ATOM 6332 N N . LYS B 1 345 ? 14.781 3.297 -11.875 1 93.62 345 LYS B N 1
ATOM 6333 C CA . LYS B 1 345 ? 14.742 3.324 -10.414 1 93.62 345 LYS B CA 1
ATOM 6334 C C . LYS B 1 345 ? 14.07 2.074 -9.859 1 93.62 345 LYS B C 1
ATOM 6336 O O . LYS B 1 345 ? 14.586 1.445 -8.93 1 93.62 345 LYS B O 1
ATOM 6341 N N . TYR B 1 346 ? 12.938 1.762 -10.445 1 96.19 346 TYR B N 1
ATOM 6342 C CA . TYR B 1 346 ? 12.156 0.595 -10.039 1 96.19 346 TYR B CA 1
ATOM 6343 C C . TYR B 1 346 ? 12.977 -0.682 -10.18 1 96.19 346 TYR B C 1
ATOM 6345 O O . TYR B 1 346 ? 13 -1.518 -9.273 1 96.19 346 TYR B O 1
ATOM 6353 N N . LEU B 1 347 ? 13.617 -0.816 -11.328 1 96.31 347 LEU B N 1
ATOM 6354 C CA . LEU B 1 347 ? 14.344 -2.047 -11.625 1 96.31 347 LEU B CA 1
ATOM 6355 C C . LEU B 1 347 ? 15.617 -2.141 -10.797 1 96.31 347 LEU B C 1
ATOM 6357 O O . LEU B 1 347 ? 16.109 -3.24 -10.539 1 96.31 347 LEU B O 1
ATOM 6361 N N . GLU B 1 348 ? 16.172 -1.034 -10.359 1 92.25 348 GLU B N 1
ATOM 6362 C CA . GLU B 1 348 ? 17.406 -1.009 -9.578 1 92.25 348 GLU B CA 1
ATOM 6363 C C . GLU B 1 348 ? 17.141 -1.34 -8.109 1 92.25 348 GLU B C 1
ATOM 6365 O O . GLU B 1 348 ? 18.016 -1.842 -7.414 1 92.25 348 GLU B O 1
ATOM 6370 N N . GLU B 1 349 ? 16.016 -1.011 -7.656 1 91.69 349 GLU B N 1
ATOM 6371 C CA . GLU B 1 349 ? 15.664 -1.338 -6.281 1 91.69 349 GLU B CA 1
ATOM 6372 C C . GLU B 1 349 ? 15.594 -2.848 -6.07 1 91.69 349 GLU B C 1
ATOM 6374 O O . GLU B 1 349 ? 15.219 -3.588 -6.984 1 91.69 349 GLU B O 1
ATOM 6379 N N . PRO B 1 350 ? 16 -3.311 -4.895 1 90.31 350 PRO B N 1
ATOM 6380 C CA . PRO B 1 350 ? 15.891 -4.746 -4.621 1 90.31 350 PRO B CA 1
ATOM 6381 C C . PRO B 1 350 ? 14.453 -5.25 -4.727 1 90.31 350 PRO B C 1
ATOM 6383 O O . PRO B 1 350 ? 13.508 -4.48 -4.547 1 90.31 350 PRO B O 1
ATOM 6386 N N . VAL B 1 351 ? 14.336 -6.543 -4.984 1 94 351 VAL B N 1
ATOM 6387 C CA . VAL B 1 351 ? 13.016 -7.145 -5.137 1 94 351 VAL B CA 1
ATOM 6388 C C . VAL B 1 351 ? 12.281 -7.129 -3.801 1 94 351 VAL B C 1
ATOM 6390 O O . VAL B 1 351 ? 12.906 -7.23 -2.74 1 94 351 VAL B O 1
ATOM 6393 N N . PHE B 1 352 ? 11.023 -6.902 -3.896 1 93.56 352 PHE B N 1
ATOM 6394 C CA . PHE B 1 352 ? 10.148 -6.957 -2.73 1 93.56 352 PHE B CA 1
ATOM 6395 C C . PHE B 1 352 ? 10.031 -8.383 -2.207 1 93.56 352 PHE B C 1
ATOM 6397 O O . PHE B 1 352 ? 9.953 -9.336 -2.99 1 93.56 352 PHE B O 1
ATOM 6404 N N . PRO B 1 353 ? 10.07 -8.602 -0.914 1 90.19 353 PRO B N 1
ATOM 6405 C CA . PRO B 1 353 ? 9.992 -9.953 -0.365 1 90.19 353 PRO B CA 1
ATOM 6406 C C . PRO B 1 353 ? 8.68 -10.656 -0.716 1 90.19 353 PRO B C 1
ATOM 6408 O O . PRO B 1 353 ? 7.621 -10.031 -0.711 1 90.19 353 PRO B O 1
ATOM 6411 N N . ARG B 1 354 ? 8.844 -11.922 -0.998 1 88.12 354 ARG B N 1
ATOM 6412 C CA . ARG B 1 354 ? 7.664 -12.703 -1.34 1 88.12 354 ARG B CA 1
ATOM 6413 C C . ARG B 1 354 ? 6.879 -13.086 -0.089 1 88.12 354 ARG B C 1
ATOM 6415 O O . ARG B 1 354 ? 7.469 -13.461 0.928 1 88.12 354 ARG B O 1
ATOM 6422 N N . ASN B 1 355 ? 5.648 -12.57 0.02 1 77.25 355 ASN B N 1
ATOM 6423 C CA . ASN B 1 355 ? 4.777 -12.93 1.134 1 77.25 355 ASN B CA 1
ATOM 6424 C C . ASN B 1 355 ? 3.457 -13.516 0.646 1 77.25 355 ASN B C 1
ATOM 6426 O O . ASN B 1 355 ? 3.072 -13.32 -0.507 1 77.25 355 ASN B O 1
ATOM 6430 N N . VAL B 1 356 ? 2.824 -14.328 1.448 1 68.69 356 VAL B N 1
ATOM 6431 C CA . VAL B 1 356 ? 1.643 -15.109 1.104 1 68.69 356 VAL B CA 1
ATOM 6432 C C . VAL B 1 356 ? 0.473 -14.172 0.802 1 68.69 356 VAL B C 1
ATOM 6434 O O . VAL B 1 356 ? -0.294 -14.414 -0.134 1 68.69 356 VAL B O 1
ATOM 6437 N N . ASP B 1 357 ? 0.367 -13.07 1.444 1 79.38 357 ASP B N 1
ATOM 6438 C CA . ASP B 1 357 ? -0.82 -12.234 1.297 1 79.38 357 ASP B CA 1
ATOM 6439 C C . ASP B 1 357 ? -0.493 -10.945 0.552 1 79.38 357 ASP B C 1
ATOM 6441 O O . ASP B 1 357 ? -1.038 -9.883 0.868 1 79.38 357 ASP B O 1
ATOM 6445 N N . PHE B 1 358 ? 0.213 -11.188 -0.527 1 88.62 358 PHE B N 1
ATOM 6446 C CA . PHE B 1 358 ? 0.639 -10 -1.266 1 88.62 358 PHE B CA 1
ATOM 6447 C C . PHE B 1 358 ? -0.441 -9.555 -2.246 1 88.62 358 PHE B C 1
ATOM 6449 O O . PHE B 1 358 ? -0.942 -10.359 -3.031 1 88.62 358 PHE B O 1
ATOM 6456 N N . ASP B 1 359 ? -0.857 -8.297 -2.186 1 90.62 359 ASP B N 1
ATOM 6457 C CA . ASP B 1 359 ? -1.791 -7.668 -3.113 1 90.62 359 ASP B CA 1
ATOM 6458 C C . ASP B 1 359 ? -1.068 -6.699 -4.047 1 90.62 359 ASP B C 1
ATOM 6460 O O . ASP B 1 359 ? -0.772 -5.566 -3.666 1 90.62 359 ASP B O 1
ATOM 6464 N N . ILE B 1 360 ? -0.909 -7.172 -5.309 1 94 360 ILE B N 1
ATOM 6465 C CA . ILE B 1 360 ? -0.08 -6.426 -6.25 1 94 360 ILE B CA 1
ATOM 6466 C C . ILE B 1 360 ? -0.777 -5.121 -6.633 1 94 360 ILE B C 1
ATOM 6468 O O . ILE B 1 360 ? -0.125 -4.09 -6.801 1 94 360 ILE B O 1
ATOM 6472 N N . LEU B 1 361 ? -2.029 -5.133 -6.781 1 92.31 361 LEU B N 1
ATOM 6473 C CA . LEU B 1 361 ? -2.758 -3.93 -7.172 1 92.31 361 LEU B CA 1
ATOM 6474 C C . LEU B 1 361 ? -2.703 -2.881 -6.066 1 92.31 361 LEU B C 1
ATOM 6476 O O . LEU B 1 361 ? -2.525 -1.692 -6.34 1 92.31 361 LEU B O 1
ATOM 6480 N N . ASN B 1 362 ? -2.863 -3.357 -4.848 1 92.38 362 ASN B N 1
ATOM 6481 C CA . ASN B 1 362 ? -2.744 -2.439 -3.719 1 92.38 362 ASN B CA 1
ATOM 6482 C C . ASN B 1 362 ? -1.334 -1.864 -3.613 1 92.38 362 ASN B C 1
ATOM 6484 O O . ASN B 1 362 ? -1.161 -0.693 -3.271 1 92.38 362 ASN B O 1
ATOM 6488 N N . TRP B 1 363 ? -0.393 -2.684 -3.854 1 95.19 363 TRP B N 1
ATOM 6489 C CA . TRP B 1 363 ? 0.987 -2.211 -3.811 1 95.19 363 TRP B CA 1
ATOM 6490 C C . TRP B 1 363 ? 1.202 -1.069 -4.801 1 95.19 363 TRP B C 1
ATOM 6492 O O . TRP B 1 363 ? 1.781 -0.038 -4.449 1 95.19 363 TRP B O 1
ATOM 6502 N N . TRP B 1 364 ? 0.763 -1.267 -6.004 1 95.31 364 TRP B N 1
ATOM 6503 C CA . TRP B 1 364 ? 0.938 -0.245 -7.031 1 95.31 364 TRP B CA 1
ATOM 6504 C C . TRP B 1 364 ? 0.137 1.008 -6.695 1 95.31 364 TRP B C 1
ATOM 6506 O O . TRP B 1 364 ? 0.57 2.125 -6.984 1 95.31 364 TRP B O 1
ATOM 6516 N N . LYS B 1 365 ? -1.02 0.854 -6.098 1 92.81 365 LYS B N 1
ATOM 6517 C CA . LYS B 1 365 ? -1.819 1.999 -5.676 1 92.81 365 LYS B CA 1
ATOM 6518 C C . LYS B 1 365 ? -1.075 2.834 -4.637 1 92.81 365 LYS B C 1
ATOM 6520 O O . LYS B 1 365 ? -1.005 4.059 -4.754 1 92.81 365 LYS B O 1
ATOM 6525 N N . VAL B 1 366 ? -0.531 2.164 -3.686 1 93.25 366 VAL B N 1
ATOM 6526 C CA . VAL B 1 366 ? 0.16 2.82 -2.58 1 93.25 366 VAL B CA 1
ATOM 6527 C C . VAL B 1 366 ? 1.439 3.48 -3.088 1 93.25 366 VAL B C 1
ATOM 6529 O O . VAL B 1 366 ? 1.809 4.566 -2.631 1 93.25 366 VAL B O 1
ATOM 6532 N N . ASN B 1 367 ? 2.119 2.895 -4.094 1 94.38 367 ASN B N 1
ATOM 6533 C CA . ASN B 1 367 ? 3.4 3.398 -4.578 1 94.38 367 ASN B CA 1
ATOM 6534 C C . ASN B 1 367 ? 3.229 4.258 -5.828 1 94.38 367 ASN B C 1
ATOM 6536 O O . ASN B 1 367 ? 4.211 4.641 -6.461 1 94.38 367 ASN B O 1
ATOM 6540 N N . ALA B 1 368 ? 2.004 4.605 -6.188 1 93.5 368 ALA B N 1
ATOM 6541 C CA . ALA B 1 368 ? 1.698 5.383 -7.387 1 93.5 368 ALA B CA 1
ATOM 6542 C C . ALA B 1 368 ? 2.389 6.742 -7.348 1 93.5 368 ALA B C 1
ATOM 6544 O O . ALA B 1 368 ? 2.885 7.223 -8.367 1 93.5 368 ALA B O 1
ATOM 6545 N N . PRO B 1 369 ? 2.451 7.406 -6.148 1 90.75 369 PRO B N 1
ATOM 6546 C CA . PRO B 1 369 ? 3.141 8.695 -6.125 1 90.75 369 PRO B CA 1
ATOM 6547 C C . PRO B 1 369 ? 4.629 8.586 -6.449 1 90.75 369 PRO B C 1
ATOM 6549 O O . PRO B 1 369 ? 5.211 9.5 -7.023 1 90.75 369 PRO B O 1
ATOM 6552 N N . LYS B 1 370 ? 5.238 7.508 -6.062 1 92.69 370 LYS B N 1
ATOM 6553 C CA . LYS B 1 370 ? 6.652 7.266 -6.348 1 92.69 370 LYS B CA 1
ATOM 6554 C C . LYS B 1 370 ? 6.859 6.883 -7.812 1 92.69 370 LYS B C 1
ATOM 6556 O O . LYS B 1 370 ? 7.855 7.273 -8.422 1 92.69 370 LYS B O 1
ATOM 6561 N N . TYR B 1 371 ? 5.914 6.055 -8.305 1 94.62 371 TYR B N 1
ATOM 6562 C CA . TYR B 1 371 ? 5.98 5.57 -9.68 1 94.62 371 TYR B CA 1
ATOM 6563 C C . TYR B 1 371 ? 4.695 5.883 -10.438 1 94.62 371 TYR B C 1
ATOM 6565 O O . TYR B 1 371 ? 3.971 4.973 -10.844 1 94.62 371 TYR B O 1
ATOM 6573 N N . PRO B 1 372 ? 4.484 7.152 -10.789 1 92.81 372 PRO B N 1
ATOM 6574 C CA . PRO B 1 372 ? 3.203 7.512 -11.398 1 92.81 372 PRO B CA 1
ATOM 6575 C C . PRO B 1 372 ? 3.01 6.887 -12.781 1 92.81 372 PRO B C 1
ATOM 6577 O O . PRO B 1 372 ? 1.936 6.355 -13.078 1 92.81 372 PRO B O 1
ATOM 6580 N N . ILE B 1 373 ? 4.008 6.887 -13.609 1 94.69 373 ILE B N 1
ATOM 6581 C CA . ILE B 1 373 ? 3.902 6.367 -14.969 1 94.69 373 ILE B CA 1
ATOM 6582 C C . ILE B 1 373 ? 3.832 4.844 -14.938 1 94.69 373 ILE B C 1
ATOM 6584 O O . ILE B 1 373 ? 2.988 4.242 -15.602 1 94.69 373 ILE B O 1
ATOM 6588 N N . LEU B 1 374 ? 4.676 4.191 -14.156 1 96.12 374 LEU B N 1
ATOM 6589 C CA . LEU B 1 374 ? 4.699 2.734 -14.062 1 96.12 374 LEU B CA 1
ATOM 6590 C C . LEU B 1 374 ? 3.383 2.205 -13.5 1 96.12 374 LEU B C 1
ATOM 6592 O O . LEU B 1 374 ? 2.936 1.119 -13.875 1 96.12 374 LEU B O 1
ATOM 6596 N N . SER B 1 375 ? 2.854 3.002 -12.578 1 94.88 375 SER B N 1
ATOM 6597 C CA . SER B 1 375 ? 1.59 2.576 -11.984 1 94.88 375 SER B CA 1
ATOM 6598 C C . SER B 1 375 ? 0.48 2.531 -13.031 1 94.88 375 SER B C 1
ATOM 6600 O O . SER B 1 375 ? -0.367 1.636 -13.008 1 94.88 375 SER B O 1
ATOM 6602 N N . LEU B 1 376 ? 0.492 3.512 -13.953 1 91.81 376 LEU B N 1
ATOM 6603 C CA . LEU B 1 376 ? -0.46 3.5 -15.062 1 91.81 376 LEU B CA 1
ATOM 6604 C C . LEU B 1 376 ? -0.22 2.301 -15.969 1 91.81 376 LEU B C 1
ATOM 6606 O O . LEU B 1 376 ? -1.169 1.63 -16.391 1 91.81 376 LEU B O 1
ATOM 6610 N N . MET B 1 377 ? 1.013 2.064 -16.25 1 93.38 377 MET B N 1
ATOM 6611 C CA . MET B 1 377 ? 1.407 0.928 -17.078 1 93.38 377 MET B CA 1
ATOM 6612 C C . MET B 1 377 ? 1.003 -0.388 -16.422 1 93.38 377 MET B C 1
ATOM 6614 O O . MET B 1 377 ? 0.465 -1.276 -17.078 1 93.38 377 MET B O 1
ATOM 6618 N N . ALA B 1 378 ? 1.284 -0.501 -15.07 1 95.44 378 ALA B N 1
ATOM 6619 C CA . ALA B 1 378 ? 0.968 -1.711 -14.312 1 95.44 378 ALA B CA 1
ATOM 6620 C C . ALA B 1 378 ? -0.533 -1.989 -14.328 1 95.44 378 ALA B C 1
ATOM 6622 O O . ALA B 1 378 ? -0.955 -3.143 -14.445 1 95.44 378 ALA B O 1
ATOM 6623 N N . ARG B 1 379 ? -1.28 -0.977 -14.227 1 90.81 379 ARG B N 1
ATOM 6624 C CA . ARG B 1 379 ? -2.73 -1.127 -14.242 1 90.81 379 ARG B CA 1
ATOM 6625 C C . ARG B 1 379 ? -3.197 -1.791 -15.539 1 90.81 379 ARG B C 1
ATOM 6627 O O . ARG B 1 379 ? -3.998 -2.727 -15.508 1 90.81 379 ARG B O 1
ATOM 6634 N N . ASP B 1 380 ? -2.705 -1.373 -16.609 1 88.44 380 ASP B N 1
ATOM 6635 C CA . ASP B 1 380 ? -3.121 -1.895 -17.906 1 88.44 380 ASP B CA 1
ATOM 6636 C C . ASP B 1 380 ? -2.553 -3.291 -18.141 1 88.44 380 ASP B C 1
ATOM 6638 O O . ASP B 1 380 ? -3.271 -4.195 -18.578 1 88.44 380 ASP B O 1
ATOM 6642 N N . VAL B 1 381 ? -1.318 -3.48 -17.875 1 93.12 381 VAL B N 1
ATOM 6643 C CA . VAL B 1 381 ? -0.64 -4.734 -18.172 1 93.12 381 VAL B CA 1
ATOM 6644 C C . VAL B 1 381 ? -1.155 -5.836 -17.25 1 93.12 381 VAL B C 1
ATOM 6646 O O . VAL B 1 381 ? -1.459 -6.945 -17.703 1 93.12 381 VAL B O 1
ATOM 6649 N N . LEU B 1 382 ? -1.257 -5.539 -15.922 1 93.25 382 LEU B N 1
ATOM 6650 C CA . LEU B 1 382 ? -1.685 -6.543 -14.953 1 93.25 382 LEU B CA 1
ATOM 6651 C C . LEU B 1 382 ? -3.162 -6.875 -15.133 1 93.25 382 LEU B C 1
ATOM 6653 O O . LEU B 1 382 ? -3.615 -7.941 -14.711 1 93.25 382 LEU B O 1
ATOM 6657 N N . GLY B 1 383 ? -3.877 -5.973 -15.773 1 87.12 383 GLY B N 1
ATOM 6658 C CA . GLY B 1 383 ? -5.301 -6.18 -16 1 87.12 383 GLY B CA 1
ATOM 6659 C C . GLY B 1 383 ? -5.594 -7.012 -17.234 1 87.12 383 GLY B C 1
ATOM 6660 O O . GLY B 1 383 ? -6.75 -7.344 -17.5 1 87.12 383 GLY B O 1
ATOM 6661 N N . ILE B 1 384 ? -4.562 -7.41 -17.953 1 86.38 384 ILE B N 1
ATOM 6662 C CA . ILE B 1 384 ? -4.754 -8.242 -19.125 1 86.38 384 ILE B CA 1
ATOM 6663 C C . ILE B 1 384 ? -5.332 -9.594 -18.719 1 86.38 384 ILE B C 1
ATOM 6665 O O . ILE B 1 384 ? -4.77 -10.281 -17.859 1 86.38 384 ILE B O 1
ATOM 6669 N N . PRO B 1 385 ? -6.43 -9.953 -19.25 1 84.12 385 PRO B N 1
ATOM 6670 C CA . PRO B 1 385 ? -6.969 -11.281 -18.938 1 84.12 385 PRO B CA 1
ATOM 6671 C C . PRO B 1 385 ? -6.207 -12.398 -19.656 1 84.12 385 PRO B C 1
ATOM 6673 O O . PRO B 1 385 ? -6.309 -12.539 -20.875 1 84.12 385 PRO B O 1
ATOM 6676 N N . MET B 1 386 ? -5.484 -13.133 -18.891 1 86.44 386 MET B N 1
ATOM 6677 C CA . MET B 1 386 ? -4.691 -14.211 -19.469 1 86.44 386 MET B CA 1
ATOM 6678 C C . MET B 1 386 ? -5.527 -15.469 -19.656 1 86.44 386 MET B C 1
ATOM 6680 O O . MET B 1 386 ? -5.117 -16.406 -20.344 1 86.44 386 MET B O 1
ATOM 6684 N N . SER B 1 387 ? -6.641 -15.484 -18.969 1 81.75 387 SER B N 1
ATOM 6685 C CA . SER B 1 387 ? -7.578 -16.594 -19.094 1 81.75 387 SER B CA 1
ATOM 6686 C C . SER B 1 387 ? -9.023 -16.109 -19.125 1 81.75 387 SER B C 1
ATOM 6688 O O . SER B 1 387 ? -9.352 -15.102 -18.484 1 81.75 387 SER B O 1
ATOM 6690 N N . THR B 1 388 ? -9.852 -16.672 -20 1 67.69 388 THR B N 1
ATOM 6691 C CA . THR B 1 388 ? -11.234 -16.234 -20.141 1 67.69 388 THR B CA 1
ATOM 6692 C C . THR B 1 388 ? -12.18 -17.25 -19.5 1 67.69 388 THR B C 1
ATOM 6694 O O . THR B 1 388 ? -13.391 -17.016 -19.438 1 67.69 388 THR B O 1
ATOM 6697 N N . VAL B 1 389 ? -11.633 -18.25 -19.016 1 62.06 389 VAL B N 1
ATOM 6698 C CA . VAL B 1 389 ? -12.516 -19.344 -18.641 1 62.06 389 VAL B CA 1
ATOM 6699 C C . VAL B 1 389 ? -12.82 -19.297 -17.156 1 62.06 389 VAL B C 1
ATOM 6701 O O . VAL B 1 389 ? -11.977 -18.875 -16.359 1 62.06 389 VAL B O 1
ATOM 6704 N N . GLU B 1 390 ? -14.117 -19.578 -16.891 1 59.12 390 GLU B N 1
ATOM 6705 C CA . GLU B 1 390 ? -14.547 -19.75 -15.508 1 59.12 390 GLU B CA 1
ATOM 6706 C C . GLU B 1 390 ? -13.891 -20.969 -14.867 1 59.12 390 GLU B C 1
ATOM 6708 O O . GLU B 1 390 ? -13.406 -21.859 -15.57 1 59.12 390 GLU B O 1
ATOM 6713 N N . PHE B 1 391 ? -13.766 -21.047 -13.586 1 59.34 391 PHE B N 1
ATOM 6714 C CA . PHE B 1 391 ? -13.07 -22.062 -12.797 1 59.34 391 PHE B CA 1
ATOM 6715 C C . PHE B 1 391 ? -13.398 -23.453 -13.305 1 59.34 391 PHE B C 1
ATOM 6717 O O . PHE B 1 391 ? -12.492 -24.25 -13.594 1 59.34 391 PHE B O 1
ATOM 6724 N N . ASP B 1 392 ? -14.648 -23.75 -13.484 1 60.91 392 ASP B N 1
ATOM 6725 C CA . ASP B 1 392 ? -15.031 -25.125 -13.766 1 60.91 392 ASP B CA 1
ATOM 6726 C C . ASP B 1 392 ? -14.781 -25.484 -15.227 1 60.91 392 ASP B C 1
ATOM 6728 O O . ASP B 1 392 ? -14.609 -26.656 -15.562 1 60.91 392 ASP B O 1
ATOM 6732 N N . SER B 1 393 ? -14.469 -24.547 -15.977 1 70.62 393 SER B N 1
ATOM 6733 C CA . SER B 1 393 ? -14.406 -24.812 -17.406 1 70.62 393 SER B CA 1
ATOM 6734 C C . SER B 1 393 ? -12.977 -25.125 -17.844 1 70.62 393 SER B C 1
ATOM 6736 O O . SER B 1 393 ? -12.766 -25.703 -18.922 1 70.62 393 SER B O 1
ATOM 6738 N N . VAL B 1 394 ? -12.055 -24.938 -16.953 1 77.94 394 VAL B N 1
ATOM 6739 C CA . VAL B 1 394 ? -10.656 -25.156 -17.312 1 77.94 394 VAL B CA 1
ATOM 6740 C C . VAL B 1 394 ? -10.391 -26.656 -17.469 1 77.94 394 VAL B C 1
ATOM 6742 O O . VAL B 1 394 ? -9.539 -27.062 -18.266 1 77.94 394 VAL B O 1
ATOM 6745 N N . PHE B 1 395 ? -11.188 -27.453 -16.828 1 81.56 395 PHE B N 1
ATOM 6746 C CA . PHE B 1 395 ? -10.938 -28.891 -16.812 1 81.56 395 PHE B CA 1
ATOM 6747 C C . PHE B 1 395 ? -11.742 -29.609 -17.891 1 81.56 395 PHE B C 1
ATOM 6749 O O . PHE B 1 395 ? -11.586 -30.812 -18.094 1 81.56 395 PHE B O 1
ATOM 6756 N N . ASN B 1 396 ? -12.523 -28.859 -18.547 1 77.56 396 ASN B N 1
ATOM 6757 C CA . ASN B 1 396 ? -13.367 -29.469 -19.562 1 77.56 396 ASN B CA 1
ATOM 6758 C C . ASN B 1 396 ? -12.539 -29.953 -20.75 1 77.56 396 ASN B C 1
ATOM 6760 O O . ASN B 1 396 ? -11.586 -29.297 -21.172 1 77.56 396 ASN B O 1
ATOM 6764 N N . ILE B 1 397 ? -12.836 -31.234 -21.031 1 65.06 397 ILE B N 1
ATOM 6765 C CA . ILE B 1 397 ? -12.211 -31.812 -22.219 1 65.06 397 ILE B CA 1
ATOM 6766 C C . ILE B 1 397 ? -13.047 -31.5 -23.453 1 65.06 397 ILE B C 1
ATOM 6768 O O . ILE B 1 397 ? -14.273 -31.656 -23.438 1 65.06 397 ILE B O 1
ATOM 6772 N N . GLY B 1 398 ? -12.547 -31.062 -24.5 1 58 398 GLY B N 1
ATOM 6773 C CA . GLY B 1 398 ? -13.242 -30.812 -25.75 1 58 398 GLY B CA 1
ATOM 6774 C C . GLY B 1 398 ? -13.508 -29.344 -26 1 58 398 GLY B C 1
ATOM 6775 O O . GLY B 1 398 ? -13.172 -28.484 -25.172 1 58 398 GLY B O 1
ATOM 6776 N N . GLU B 1 399 ? -13.875 -29.062 -27.234 1 51.38 399 GLU B N 1
ATOM 6777 C CA . GLU B 1 399 ? -14.055 -27.703 -27.734 1 51.38 399 GLU B CA 1
ATOM 6778 C C . GLU B 1 399 ? -15.109 -26.938 -26.938 1 51.38 399 GLU B C 1
ATOM 6780 O O . GLU B 1 399 ? -16.172 -27.484 -26.656 1 51.38 399 GLU B O 1
ATOM 6785 N N . ARG B 1 400 ? -14.711 -26.141 -25.984 1 48.12 400 ARG B N 1
ATOM 6786 C CA . ARG B 1 400 ? -15.641 -25.281 -25.281 1 48.12 400 ARG B CA 1
ATOM 6787 C C . ARG B 1 400 ? -16.844 -24.922 -26.156 1 48.12 400 ARG B C 1
ATOM 6789 O O . ARG B 1 400 ? -16.688 -24.297 -27.203 1 48.12 400 ARG B O 1
ATOM 6796 N N . LEU B 1 401 ? -17.797 -25.812 -26.172 1 40.75 401 LEU B N 1
ATOM 6797 C CA . LEU B 1 401 ? -19.016 -25.234 -26.734 1 40.75 401 LEU B CA 1
ATOM 6798 C C . LEU B 1 401 ? -19.344 -23.922 -26.047 1 40.75 401 LEU B C 1
ATOM 6800 O O . LEU B 1 401 ? -19.141 -23.766 -24.844 1 40.75 401 LEU B O 1
ATOM 6804 N N . LEU B 1 402 ? -19.188 -22.906 -26.766 1 40.38 402 LEU B N 1
ATOM 6805 C CA . LEU B 1 402 ? -19.672 -21.625 -26.25 1 40.38 402 LEU B CA 1
ATOM 6806 C C . LEU B 1 402 ? -20.844 -21.828 -25.297 1 40.38 402 LEU B C 1
ATOM 6808 O O . LEU B 1 402 ? -21.719 -22.641 -25.547 1 40.38 402 LEU B O 1
ATOM 6812 N N . ASP B 1 403 ? -20.641 -21.766 -24.094 1 39.5 403 ASP B N 1
ATOM 6813 C CA . ASP B 1 403 ? -21.828 -21.828 -23.25 1 39.5 403 ASP B CA 1
ATOM 6814 C C . ASP B 1 403 ? -23.047 -21.281 -23.984 1 39.5 403 ASP B C 1
ATOM 6816 O O . ASP B 1 403 ? -23.047 -20.156 -24.469 1 39.5 403 ASP B O 1
ATOM 6820 N N . PRO B 1 404 ? -23.812 -22.156 -24.422 1 37.69 404 PRO B N 1
ATOM 6821 C CA . PRO B 1 404 ? -25.016 -21.656 -25.094 1 37.69 404 PRO B CA 1
ATOM 6822 C C . PRO B 1 404 ? -25.578 -20.406 -24.438 1 37.69 404 PRO B C 1
ATOM 6824 O O . PRO B 1 404 ? -26.156 -19.547 -25.125 1 37.69 404 PRO B O 1
ATOM 6827 N N . TYR B 1 405 ? -25.516 -20.391 -23.219 1 36.75 405 TYR B N 1
ATOM 6828 C CA . TYR B 1 405 ? -26.094 -19.234 -22.547 1 36.75 405 TYR B CA 1
ATOM 6829 C C . TYR B 1 405 ? -25.359 -17.953 -22.906 1 36.75 405 TYR B C 1
ATOM 6831 O O . TYR B 1 405 ? -25.969 -16.906 -23.125 1 36.75 405 TYR B O 1
ATOM 6839 N N . ARG B 1 406 ? -24.125 -18.031 -22.906 1 42.22 406 ARG B N 1
ATOM 6840 C CA . ARG B 1 406 ? -23.375 -16.828 -23.281 1 42.22 406 ARG B CA 1
ATOM 6841 C C . ARG B 1 406 ? -23.547 -16.516 -24.766 1 42.22 406 ARG B C 1
ATOM 6843 O O . ARG B 1 406 ? -23.547 -15.352 -25.172 1 42.22 406 ARG B O 1
ATOM 6850 N N . SER B 1 407 ? -23.641 -17.547 -25.531 1 40.44 407 SER B N 1
ATOM 6851 C CA . SER B 1 407 ? -23.906 -17.359 -26.953 1 40.44 407 SER B CA 1
ATOM 6852 C C . SER B 1 407 ? -25.297 -16.797 -27.188 1 40.44 407 SER B C 1
ATOM 6854 O O . SER B 1 407 ? -25.578 -16.234 -28.25 1 40.44 407 SER B O 1
ATOM 6856 N N . SER B 1 408 ? -26.156 -17.141 -26.234 1 41.16 408 SER B N 1
ATOM 6857 C CA . SER B 1 408 ? -27.531 -16.688 -26.422 1 41.16 408 SER B CA 1
ATOM 6858 C C . SER B 1 408 ? -27.75 -15.328 -25.766 1 41.16 408 SER B C 1
ATOM 6860 O O . SER B 1 408 ? -28.875 -14.805 -25.781 1 41.16 408 SER B O 1
ATOM 6862 N N . LEU B 1 409 ? -26.844 -14.891 -25.016 1 40.38 409 LEU B N 1
ATOM 6863 C CA . LEU B 1 409 ? -27.109 -13.617 -24.359 1 40.38 409 LEU B CA 1
ATOM 6864 C C . LEU B 1 409 ? -27.078 -12.477 -25.375 1 40.38 409 LEU B C 1
ATOM 6866 O O . LEU B 1 409 ? -26.312 -12.516 -26.344 1 40.38 409 LEU B O 1
ATOM 6870 N N . GLU B 1 410 ? -28.094 -11.727 -25.328 1 43.19 410 GLU B N 1
ATOM 6871 C CA . GLU B 1 410 ? -28.203 -10.523 -26.156 1 43.19 410 GLU B CA 1
ATOM 6872 C C . GLU B 1 410 ? -26.922 -9.688 -26.078 1 43.19 410 GLU B C 1
ATOM 6874 O O . GLU B 1 410 ? -26.281 -9.617 -25.031 1 43.19 410 GLU B O 1
ATOM 6879 N N . PRO B 1 411 ? -26.469 -9.242 -27.188 1 42.97 411 PRO B N 1
ATOM 6880 C CA . PRO B 1 411 ? -25.25 -8.453 -27.328 1 42.97 411 PRO B CA 1
ATOM 6881 C C . PRO B 1 411 ? -25.062 -7.43 -26.203 1 42.97 411 PRO B C 1
ATOM 6883 O O . PRO B 1 411 ? -23.953 -7.188 -25.766 1 42.97 411 PRO B O 1
ATOM 6886 N N . ASP B 1 412 ? -26.156 -6.949 -25.797 1 43.44 412 ASP B N 1
ATOM 6887 C CA . ASP B 1 412 ? -26.078 -5.93 -24.766 1 43.44 412 ASP B CA 1
ATOM 6888 C C . ASP B 1 412 ? -25.625 -6.527 -23.438 1 43.44 412 ASP B C 1
ATOM 6890 O O . ASP B 1 412 ? -24.844 -5.906 -22.703 1 43.44 412 ASP B O 1
ATOM 6894 N N . ILE B 1 413 ? -26.094 -7.656 -23.109 1 43.41 413 ILE B N 1
ATOM 6895 C CA . ILE B 1 413 ? -25.766 -8.312 -21.844 1 43.41 413 ILE B CA 1
ATOM 6896 C C . ILE B 1 413 ? -24.359 -8.875 -21.891 1 43.41 413 ILE B C 1
ATOM 6898 O O . ILE B 1 413 ? -23.609 -8.773 -20.906 1 43.41 413 ILE B O 1
ATOM 6902 N N . LEU B 1 414 ? -24.156 -9.32 -22.969 1 42.41 414 LEU B N 1
ATOM 6903 C CA . LEU B 1 414 ? -22.797 -9.805 -23.188 1 42.41 414 LEU B CA 1
ATOM 6904 C C . LEU B 1 414 ? -21.781 -8.672 -23.047 1 42.41 414 LEU B C 1
ATOM 6906 O O . LEU B 1 414 ? -20.719 -8.867 -22.469 1 42.41 414 LEU B O 1
ATOM 6910 N N . GLN B 1 415 ? -22.266 -7.637 -23.578 1 43.41 415 GLN B N 1
ATOM 6911 C CA . GLN B 1 415 ? -21.469 -6.43 -23.406 1 43.41 415 GLN B CA 1
ATOM 6912 C C . GLN B 1 415 ? -21.219 -6.137 -21.938 1 43.41 415 GLN B C 1
ATOM 6914 O O . GLN B 1 415 ? -20.109 -5.805 -21.531 1 43.41 415 GLN B O 1
ATOM 6919 N N . ALA B 1 416 ? -22.266 -6.266 -21.297 1 41.66 416 ALA B N 1
ATOM 6920 C CA . ALA B 1 416 ? -22.203 -5.98 -19.875 1 41.66 416 ALA B CA 1
ATOM 6921 C C . ALA B 1 416 ? -21.344 -7.016 -19.156 1 41.66 416 ALA B C 1
ATOM 6923 O O . ALA B 1 416 ? -20.578 -6.672 -18.25 1 41.66 416 ALA B O 1
ATOM 6924 N N . LEU B 1 417 ? -21.531 -8.148 -19.453 1 41.19 417 LEU B N 1
ATOM 6925 C CA . LEU B 1 417 ? -20.844 -9.25 -18.781 1 41.19 417 LEU B CA 1
ATOM 6926 C C . LEU B 1 417 ? -19.359 -9.234 -19.125 1 41.19 417 LEU B C 1
ATOM 6928 O O . LEU B 1 417 ? -18.516 -9.516 -18.266 1 41.19 417 LEU B O 1
ATOM 6932 N N . VAL B 1 418 ? -19.156 -9.07 -20.328 1 44.03 418 VAL B N 1
ATOM 6933 C CA . VAL B 1 418 ? -17.797 -9.023 -20.844 1 44.03 418 VAL B CA 1
ATOM 6934 C C . VAL B 1 418 ? -17.047 -7.836 -20.234 1 44.03 418 VAL B C 1
ATOM 6936 O O . VAL B 1 418 ? -15.875 -7.953 -19.875 1 44.03 418 VAL B O 1
ATOM 6939 N N . CYS B 1 419 ? -17.75 -6.703 -20.312 1 40.12 419 CYS B N 1
ATOM 6940 C CA . CYS B 1 419 ? -17.156 -5.492 -19.781 1 40.12 419 CYS B CA 1
ATOM 6941 C C . CYS B 1 419 ? -17 -5.59 -18.266 1 40.12 419 CYS B C 1
ATOM 6943 O O . CYS B 1 419 ? -16.078 -5.004 -17.688 1 40.12 419 CYS B O 1
ATOM 6945 N N . THR B 1 420 ? -18.062 -6.227 -17.547 1 37.25 420 THR B N 1
ATOM 6946 C CA . THR B 1 420 ? -18.219 -6.129 -16.094 1 37.25 420 THR B CA 1
ATOM 6947 C C . THR B 1 420 ? -17.734 -7.406 -15.414 1 37.25 420 THR B C 1
ATOM 6949 O O . THR B 1 420 ? -17.891 -7.559 -14.195 1 37.25 420 THR B O 1
ATOM 6952 N N . HIS B 1 421 ? -17.406 -8.352 -16.141 1 36.44 421 HIS B N 1
ATOM 6953 C CA . HIS B 1 421 ? -17.234 -9.562 -15.336 1 36.44 421 HIS B CA 1
ATOM 6954 C C . HIS B 1 421 ? -16.391 -9.289 -14.102 1 36.44 421 HIS B C 1
ATOM 6956 O O . HIS B 1 421 ? -16.75 -9.695 -12.992 1 36.44 421 HIS B O 1
ATOM 6962 N N . ASP B 1 422 ? -15.195 -8.875 -14.328 1 38.69 422 ASP B N 1
ATOM 6963 C CA . ASP B 1 422 ? -14.414 -8.727 -13.102 1 38.69 422 ASP B CA 1
ATOM 6964 C C . ASP B 1 422 ? -14.93 -7.566 -12.258 1 38.69 422 ASP B C 1
ATOM 6966 O O . ASP B 1 422 ? -14.875 -7.613 -11.023 1 38.69 422 ASP B O 1
ATOM 6970 N N . TRP B 1 423 ? -15.391 -6.496 -12.836 1 35 423 TRP B N 1
ATOM 6971 C CA . TRP B 1 423 ? -15.805 -5.32 -12.078 1 35 423 TRP B CA 1
ATOM 6972 C C . TRP B 1 423 ? -17.156 -5.551 -11.406 1 35 423 TRP B C 1
ATOM 6974 O O . TRP B 1 423 ? -17.438 -4.992 -10.344 1 35 423 TRP B O 1
ATOM 6984 N N . LEU B 1 424 ? -18.047 -6.25 -12.078 1 33.97 424 LEU B N 1
ATOM 6985 C CA . LEU B 1 424 ? -19.375 -6.395 -11.516 1 33.97 424 LEU B CA 1
ATOM 6986 C C . LEU B 1 424 ? -19.328 -7.137 -10.18 1 33.97 424 LEU B C 1
ATOM 6988 O O . LEU B 1 424 ? -20.141 -6.867 -9.289 1 33.97 424 LEU B O 1
ATOM 6992 N N . GLN B 1 425 ? -18.484 -8.055 -10.133 1 33.47 425 GLN B N 1
ATOM 6993 C CA . GLN B 1 425 ? -18.547 -8.703 -8.828 1 33.47 425 GLN B CA 1
ATOM 6994 C C . GLN B 1 425 ? -18.016 -7.777 -7.73 1 33.47 425 GLN B C 1
ATOM 6996 O O . GLN B 1 425 ? -18.484 -7.824 -6.594 1 33.47 425 GLN B O 1
ATOM 7001 N N . LYS B 1 426 ? -16.969 -7.016 -8.102 1 36.28 426 LYS B N 1
ATOM 7002 C CA . LYS B 1 426 ? -16.469 -6.176 -7.016 1 36.28 426 LYS B CA 1
ATOM 7003 C C . LYS B 1 426 ? -17.438 -5.031 -6.719 1 36.28 426 LYS B C 1
ATOM 7005 O O . LYS B 1 426 ? -17.484 -4.527 -5.594 1 36.28 426 LYS B O 1
ATOM 7010 N N . GLU B 1 427 ? -18.016 -4.422 -7.715 1 33.97 427 GLU B N 1
ATOM 7011 C CA . GLU B 1 427 ? -18.891 -3.291 -7.414 1 33.97 427 GLU B CA 1
ATOM 7012 C C . GLU B 1 427 ? -20.016 -3.699 -6.465 1 33.97 427 GLU B C 1
ATOM 7014 O O . GLU B 1 427 ? -20.719 -2.842 -5.914 1 33.97 427 GLU B O 1
ATOM 7019 N N . VAL B 1 428 ? -20.484 -4.957 -6.574 1 33.34 428 VAL B N 1
ATOM 7020 C CA . VAL B 1 428 ? -21.609 -5.094 -5.648 1 33.34 428 VAL B CA 1
ATOM 7021 C C . VAL B 1 428 ? -21.156 -4.699 -4.242 1 33.34 428 VAL B C 1
ATOM 7023 O O . VAL B 1 428 ? -21.953 -4.164 -3.463 1 33.34 428 VAL B O 1
ATOM 7026 N N . GLU B 1 429 ? -19.922 -5.031 -3.84 1 33.38 429 GLU B N 1
ATOM 7027 C CA . GLU B 1 429 ? -19.75 -4.613 -2.453 1 33.38 429 GLU B CA 1
ATOM 7028 C C . GLU B 1 429 ? -19.453 -3.119 -2.359 1 33.38 429 GLU B C 1
ATOM 7030 O O . GLU B 1 429 ? -19.938 -2.441 -1.452 1 33.38 429 GLU B O 1
ATOM 7035 N N . GLU B 1 430 ? -18.234 -2.625 -2.936 1 34.06 430 GLU B N 1
ATOM 7036 C CA . GLU B 1 430 ? -17.953 -1.224 -2.648 1 34.06 430 GLU B CA 1
ATOM 7037 C C . GLU B 1 430 ? -18.562 -0.307 -3.707 1 34.06 430 GLU B C 1
ATOM 7039 O O . GLU B 1 430 ? -18.016 -0.16 -4.797 1 34.06 430 GLU B O 1
ATOM 7044 N N . CYS B 1 431 ? -19.859 -0.295 -3.896 1 31.17 431 CYS B N 1
ATOM 7045 C CA . CYS B 1 431 ? -20.656 0.521 -4.805 1 31.17 431 CYS B CA 1
ATOM 7046 C C . CYS B 1 431 ? -20.125 1.947 -4.867 1 31.17 431 CYS B C 1
ATOM 7048 O O . CYS B 1 431 ? -20.781 2.883 -4.422 1 31.17 431 CYS B O 1
ATOM 7050 N N . GLY B 1 432 ? -18.969 2.357 -4.363 1 31.86 432 GLY B N 1
ATOM 7051 C CA . GLY B 1 432 ? -18.844 3.758 -4.734 1 31.86 432 GLY B CA 1
ATOM 7052 C C . GLY B 1 432 ? -18.688 3.971 -6.227 1 31.86 432 GLY B C 1
ATOM 7053 O O . GLY B 1 432 ? -18.5 3.012 -6.98 1 31.86 432 GLY B O 1
ATOM 7054 N N . PRO B 1 433 ? -19.047 5.121 -6.859 1 30.27 433 PRO B N 1
ATOM 7055 C CA . PRO B 1 433 ? -19.016 5.438 -8.289 1 30.27 433 PRO B CA 1
ATOM 7056 C C . PRO B 1 433 ? -17.688 5.055 -8.945 1 30.27 433 PRO B C 1
ATOM 7058 O O . PRO B 1 433 ? -16.625 5.277 -8.359 1 30.27 433 PRO B O 1
ATOM 7061 N N . ILE B 1 434 ? -17.594 3.982 -9.672 1 34.03 434 ILE B N 1
ATOM 7062 C CA . ILE B 1 434 ? -16.453 3.523 -10.477 1 34.03 434 ILE B CA 1
ATOM 7063 C C . ILE B 1 434 ? -15.992 4.648 -11.398 1 34.03 434 ILE B C 1
ATOM 7065 O O . ILE B 1 434 ? -16.781 5.211 -12.156 1 34.03 434 ILE B O 1
ATOM 7069 N N . PRO B 1 435 ? -14.797 5.273 -11.203 1 32.47 435 PRO B N 1
ATOM 7070 C CA . PRO B 1 435 ? -14.414 6.281 -12.188 1 32.47 435 PRO B CA 1
ATOM 7071 C C . PRO B 1 435 ? -14.383 5.73 -13.617 1 32.47 435 PRO B C 1
ATOM 7073 O O . PRO B 1 435 ? -14.195 4.527 -13.812 1 32.47 435 PRO B O 1
ATOM 7076 N N . SER B 1 436 ? -15.023 6.453 -14.641 1 32.34 436 SER B N 1
ATOM 7077 C CA . SER B 1 436 ? -15.227 6.238 -16.062 1 32.34 436 SER B CA 1
ATOM 7078 C C . SER B 1 436 ? -13.961 5.691 -16.719 1 32.34 436 SER B C 1
ATOM 7080 O O . SER B 1 436 ? -14.023 5.094 -17.797 1 32.34 436 SER B O 1
ATOM 7082 N N . SER B 1 437 ? -12.742 6.004 -16.312 1 31.72 437 SER B N 1
ATOM 7083 C CA . SER B 1 437 ? -11.57 5.711 -17.141 1 31.72 437 SER B CA 1
ATOM 7084 C C . SER B 1 437 ? -11.047 4.305 -16.875 1 31.72 437 SER B C 1
ATOM 7086 O O . SER B 1 437 ? -9.898 3.992 -17.203 1 31.72 437 SER B O 1
ATOM 7088 N N . SER B 1 438 ? -11.703 3.633 -16.141 1 31.22 438 SER B N 1
ATOM 7089 C CA . SER B 1 438 ? -11.102 2.355 -15.766 1 3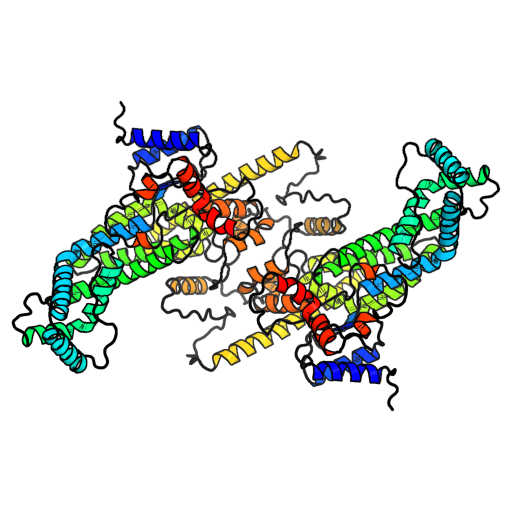1.22 438 SER B CA 1
ATOM 7090 C C . SER B 1 438 ? -11.055 1.4 -16.953 1 31.22 438 SER B C 1
ATOM 7092 O O . SER B 1 438 ? -12.016 1.319 -17.734 1 31.22 438 SER B O 1
ATOM 7094 N N . ALA B 1 439 ? -9.906 1.104 -17.438 1 33.66 439 ALA B N 1
ATOM 7095 C CA . ALA B 1 439 ? -9.672 0.101 -18.469 1 33.66 439 ALA B CA 1
ATOM 7096 C C . ALA B 1 439 ? -10.43 -1.189 -18.172 1 33.66 439 ALA B C 1
ATOM 7098 O O . ALA B 1 439 ? -10.383 -1.689 -17.047 1 33.66 439 ALA B O 1
ATOM 7099 N N . MET B 1 440 ? -11.547 -1.403 -18.891 1 32.09 440 MET B N 1
ATOM 7100 C CA . MET B 1 440 ? -12.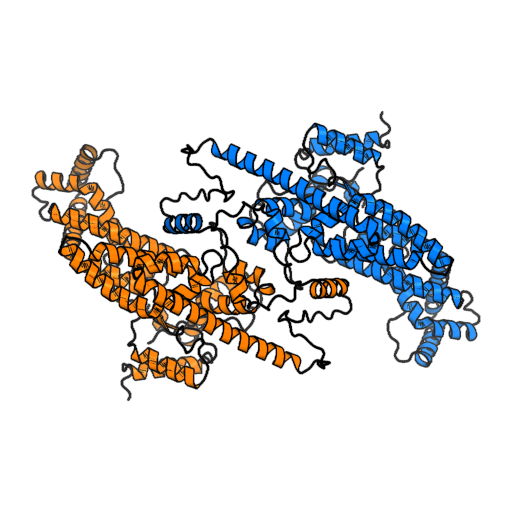406 -2.564 -18.656 1 32.09 440 MET B CA 1
ATOM 7101 C C . MET B 1 440 ? -12.039 -3.709 -19.594 1 32.09 440 MET B C 1
ATOM 7103 O O . MET B 1 440 ? -11.852 -3.496 -20.797 1 32.09 440 MET B O 1
ATOM 7107 N N . PRO B 1 441 ? -11.508 -4.77 -19.219 1 32.19 441 PRO B N 1
ATOM 7108 C CA . PRO B 1 441 ? -11.234 -5.887 -20.125 1 32.19 441 PRO B CA 1
ATOM 7109 C C . PRO B 1 441 ? -12.484 -6.383 -20.844 1 32.19 441 PRO B C 1
ATOM 7111 O O . PRO B 1 441 ? -13.578 -6.367 -20.266 1 32.19 441 PRO B O 1
ATOM 7114 N N . LEU B 1 442 ? -12.586 -6.441 -22.266 1 33.72 442 LEU B N 1
ATOM 7115 C CA . LEU B 1 442 ? -13.711 -6.797 -23.125 1 33.72 442 LEU B CA 1
ATOM 7116 C C . LEU B 1 442 ? -13.562 -8.227 -23.641 1 33.72 442 LEU B C 1
ATOM 7118 O O . LEU B 1 442 ? -12.477 -8.633 -24.062 1 33.72 442 LEU B O 1
ATOM 7122 N N . CYS B 1 443 ? -14.406 -9.125 -23.25 1 32.41 443 CYS B N 1
ATOM 7123 C CA . CYS B 1 443 ? -14.406 -10.469 -23.812 1 32.41 443 CYS B CA 1
ATOM 7124 C C . CYS B 1 443 ? -15.352 -10.562 -25 1 32.41 443 CYS B C 1
ATOM 7126 O O . CYS B 1 443 ? -16.547 -10.273 -24.875 1 32.41 443 CYS B O 1
ATOM 7128 N N . ILE B 1 444 ? -14.922 -10.617 -26.328 1 33.22 444 ILE B N 1
ATOM 7129 C CA . ILE B 1 444 ? -15.688 -10.727 -27.578 1 33.22 444 ILE B CA 1
ATOM 7130 C C . ILE B 1 444 ? -15.844 -12.195 -27.953 1 33.22 444 ILE B C 1
ATOM 7132 O O . ILE B 1 444 ? -14.852 -12.906 -28.125 1 33.22 444 ILE B O 1
ATOM 7136 N N . THR B 1 445 ? -16.906 -12.773 -27.672 1 28.97 445 THR B N 1
ATOM 7137 C CA . THR B 1 445 ? -17.125 -14.141 -28.141 1 28.97 445 THR B CA 1
ATOM 7138 C C . THR B 1 445 ? -17.797 -14.148 -29.516 1 28.97 445 THR B C 1
ATOM 7140 O O . THR B 1 445 ? -18.719 -13.367 -29.766 1 28.97 445 THR B O 1
ATOM 7143 N N . SER B 1 446 ? -17.125 -14.562 -30.578 1 28.47 446 SER B N 1
ATOM 7144 C CA . SER B 1 446 ? -17.641 -14.742 -31.922 1 28.47 446 SER B CA 1
ATOM 7145 C C . SER B 1 446 ? -18.844 -15.68 -31.938 1 28.47 446 SER B C 1
ATOM 7147 O O . SER B 1 446 ? -18.797 -16.766 -31.359 1 28.47 446 SER B O 1
ATOM 7149 N N . SER B 1 447 ? -20.125 -15.195 -32.219 1 27.34 447 SER B N 1
ATOM 7150 C CA . SER B 1 447 ? -21.203 -16.078 -32.656 1 27.34 447 SER B CA 1
ATOM 7151 C C . SER B 1 447 ? -20.953 -16.609 -34.062 1 27.34 447 SER B C 1
ATOM 7153 O O . SER B 1 447 ? -20.469 -15.883 -34.938 1 27.34 447 SER B O 1
#

pLDDT: mean 77.28, std 22.06, range [23.61, 98.25]

Nearest PDB structures (foldseek):
  6dww-assembly1_A  TM=6.349E-01  e=3.917E-06  Musca domestica
  1qja-assembly1_B  TM=1.958E-01  e=6.404E+00  Homo sapiens
  3lc4-assembly1_A  TM=1.561E-01  e=4.178E+00  Homo sapiens
  5fu6-assembly2_A  TM=1.378E-01  e=5.172E+00  Homo sapiens
  6dww-assembly1_A  TM=6.392E-01  e=3.189E-06  Musca domestica